Protein AF-0000000083339386 (afdb_homodimer)

Radius of gyration: 27.87 Å; Cα contacts (8 Å, |Δi|>4): 1796; chains: 2; bounding box: 65×74×66 Å

Secondary structure (DSSP, 8-state):
-----PPPSB-TT----HHHHHHHHHHHHHT-HHHHHHHHHHHHHTT--HHHHHHHHHHHHHHHHHHHHHHHTTSS-S---EEE-HHHHHHHHHHHHHH-HHHHHHHHHHHHHHHHHHH---TT--HHHHHHHHH-SHHHHHHHHHHHHHHHTTTTGGGGG--TTSS-HHHHHHHHHHHHHHHHHHHHH--SHHHHHTHHHHHHHHHHHHHHHHS---PPP-TTS-SS-PPPTTTT-----HHHHHHHHHHHHHHHHHHHHHHHHHHHHTT----HHHHHHHHHHHHHHHHHHHHHTPPPEEE-HHHHHHHHHH-B--HHHHHHHHHHHHHHHT-HHHHHHHHHS-HHHHHHHHHHHHHHHHHHHHHHHTTS---HHHHHHHHHHHHHHHHGGG--HHHHTTS-HHHHHHHT-HHHHHHHHHHHHIIIIIIIIHHHHS-S-TTSTT-/-----PPPSB-TT----HHHHHHHHHHHHHT-HHHHHHHHHHHHHTT--HHHHHHHHHHHHHHHHHHHHHHHTTSS-S---EEE-HHHHHHHHHHHHHHHHHHHHHHHHHHHHHHHHHH---TT--HHHHHHHHH-SHHHHHHHHHHHHHHHTTTTGGGGG--TTSS-HHHHHHHHHHHHHHHHHHHHH--SHHHHHTHHHHHHHHHHHHHHHHS---PPP-TTS-SS-PPPTTTT-----HHHHHHHHHHHHHHHHHHHHHHHHHHHHTT----HHHHHHHHHHHHHHHHHHHHHTPPPEEE-HHHHHHHHHH-B--HHHHHHHHHHHHHHHT-HHHHHHHHHS-HHHHHHHHHHHHHHHHHHHHHHHTTS---HHHHHHHHHHHHHHHHGGG--HHHHTTS-HHHHHHHT-HHHHHHHHHHHHIIIIIIIIHHHHS-S-TTSTT-

Nearest PDB structures (foldseek):
  5i6c-assembly1_B  TM=8.697E-01  e=1.900E-17  Aspergillus nidulans FGSC A4
  5i6c-assembly1_A  TM=8.727E-01  e=5.770E-17  Aspergillus nidulans FGSC A4
  8omz-assembly1_C  TM=8.399E-01  e=3.161E-17  Escherichia coli O157:H7
  5xls-assembly1_A-2  TM=7.718E-01  e=8.173E-15  Escherichia coli O157:H7
  3qe7-assembly1_A  TM=6.760E-01  e=4.804E-13  Escherichia coli K-12

pLDDT: mean 89.02, std 12.81, range [21.48, 98.56]

InterPro domains:
  IPR006043 Nucleobase cation symporter 2 family [PF00860] (21-396)

Solvent-accessible surface area (backbone atoms only — not comparable to full-atom values): 41710 Å² total; per-residue (Å²): 104,85,82,64,80,57,75,58,81,33,46,48,86,43,82,70,55,69,68,60,30,51,53,51,11,50,50,48,53,49,40,42,59,44,61,74,39,47,37,41,48,51,18,61,76,67,67,48,52,44,67,58,18,9,43,24,32,15,10,33,29,30,20,22,8,50,26,7,31,44,28,16,47,83,50,42,57,39,57,42,48,38,30,43,41,68,56,40,46,52,51,44,62,41,36,26,81,77,62,31,59,12,21,39,29,31,9,37,22,50,27,20,48,52,51,20,61,40,15,45,59,50,90,87,61,41,53,48,59,58,56,31,60,60,40,48,44,44,65,38,46,13,51,41,30,32,46,42,20,58,60,44,13,66,58,16,49,38,26,19,45,35,45,84,56,48,59,41,54,64,49,15,36,51,16,10,49,48,10,41,52,42,22,47,46,23,46,64,64,38,84,47,66,67,43,38,50,25,11,59,59,54,8,41,53,53,7,47,52,50,35,39,76,72,31,89,55,68,80,72,85,58,86,86,51,55,66,66,45,75,62,52,66,43,73,62,42,78,34,77,39,71,64,52,20,52,52,37,38,52,37,48,49,53,28,47,24,47,27,49,53,52,49,52,52,54,27,53,54,60,71,43,85,80,49,70,58,41,49,24,34,30,49,23,41,46,21,48,26,24,20,55,9,12,36,23,47,16,52,44,54,25,46,42,65,60,48,53,49,49,26,65,72,68,13,53,34,24,11,61,26,28,24,48,26,9,52,51,30,32,53,52,13,25,20,46,55,58,13,37,50,57,34,55,51,49,49,11,25,51,18,24,46,41,26,43,51,34,10,42,43,18,47,50,10,44,59,47,38,35,66,56,79,84,46,62,57,52,43,61,25,47,11,46,24,48,26,54,10,52,7,26,67,42,53,48,65,77,62,47,69,74,40,57,74,74,48,36,43,46,61,41,27,32,58,55,46,20,51,53,37,25,39,51,37,38,46,51,44,64,53,51,48,44,56,67,63,57,73,87,61,79,70,53,75,87,94,105,84,82,63,81,57,76,58,80,32,45,47,87,42,82,71,55,70,67,60,30,51,53,50,11,50,50,48,53,48,39,44,59,44,61,74,38,47,36,40,50,51,18,62,76,67,67,48,52,44,66,57,17,9,43,24,31,16,10,31,29,32,21,22,8,50,25,7,30,45,26,16,48,84,49,42,56,41,58,43,46,39,31,43,40,69,58,39,47,52,52,44,62,40,37,27,81,78,61,32,59,12,22,40,28,32,9,36,22,51,26,20,48,52,50,22,61,40,17,45,60,51,90,85,62,40,54,48,57,58,55,30,61,58,38,47,44,44,65,36,46,13,50,42,30,32,45,41,19,59,59,45,16,67,58,16,48,37,27,19,46,36,45,86,57,46,59,41,52,65,48,15,36,49,16,10,50,50,11,42,52,41,22,47,44,23,47,64,64,39,85,48,66,67,44,37,52,25,12,58,58,53,9,42,53,54,7,49,53,51,34,40,75,71,30,88,54,72,81,72,84,60,86,88,51,54,68,67,45,76,59,52,68,44,73,62,42,77,35,78,40,71,63,52,21,53,52,36,38,52,37,49,49,54,28,48,23,47,26,50,53,50,50,52,52,54,27,53,55,60,71,43,85,80,48,69,58,40,49,23,35,32,51,23,40,46,20,48,25,27,22,56,8,12,36,24,47,15,52,44,53,25,47,42,64,59,49,51,47,48,27,65,72,68,12,53,36,23,11,62,26,28,25,47,27,10,51,50,30,32,54,51,13,25,20,46,53,60,13,36,49,58,34,55,51,49,49,10,24,51,18,25,45,42,26,43,52,33,10,42,44,18,47,51,11,42,58,47,38,34,67,54,79,82,46,60,60,53,44,60,25,47,12,44,22,48,25,54,11,52,6,28,66,42,52,49,65,76,60,47,68,72,41,56,74,74,47,36,41,48,61,40,27,33,57,55,46,21,52,53,37,25,40,52,38,37,46,51,43,64,52,49,47,44,57,68,64,55,72,86,61,80,68,55,75,88,96

Structure (mmCIF, N/CA/C/O backbone):
data_AF-0000000083339386-model_v1
#
loop_
_entity.id
_entity.type
_entity.pdbx_description
1 polymer 'Purine permease'
#
loop_
_atom_site.group_PDB
_atom_site.id
_atom_site.type_symbol
_atom_site.label_atom_id
_atom_site.label_alt_id
_atom_site.label_comp_id
_atom_site.label_asym_id
_atom_site.label_entity_id
_atom_site.label_seq_id
_atom_site.pdbx_PDB_ins_code
_atom_site.Cartn_x
_atom_site.Cartn_y
_atom_site.Cartn_z
_atom_site.occupancy
_atom_site.B_iso_or_equiv
_atom_site.auth_seq_id
_atom_site.auth_comp_id
_atom_site.auth_asym_id
_atom_site.auth_atom_id
_atom_site.pdbx_PDB_model_num
ATOM 1 N N . MET A 1 1 ? -20.219 4.605 3.895 1 30.48 1 MET A N 1
ATOM 2 C CA . MET A 1 1 ? -20.094 4.223 5.297 1 30.48 1 MET A CA 1
ATOM 3 C C . MET A 1 1 ? -21.406 3.701 5.844 1 30.48 1 MET A C 1
ATOM 5 O O . MET A 1 1 ? -22.484 4.18 5.457 1 30.48 1 MET A O 1
ATOM 9 N N . PRO A 1 2 ? -21.672 2.635 6.336 1 34.78 2 PRO A N 1
ATOM 10 C CA . PRO A 1 2 ? -23.094 2.668 6.688 1 34.78 2 PRO A CA 1
ATOM 11 C C . PRO A 1 2 ? -23.531 4.008 7.277 1 34.78 2 PRO A C 1
ATOM 13 O O . PRO A 1 2 ? -22.734 4.672 7.953 1 34.78 2 PRO A O 1
ATOM 16 N N . ASN A 1 3 ? -24.219 4.734 6.531 1 40.53 3 ASN A N 1
ATOM 17 C CA . ASN A 1 3 ? -24.844 5.926 7.098 1 40.53 3 ASN A CA 1
ATOM 18 C C . ASN A 1 3 ? -25.219 5.715 8.562 1 40.53 3 ASN A C 1
ATOM 20 O O . ASN A 1 3 ? -26.359 5.328 8.859 1 40.53 3 ASN A O 1
ATOM 24 N N . THR A 1 4 ? -24.297 5.059 9.227 1 48.81 4 THR A N 1
ATOM 25 C CA . THR A 1 4 ? -24.781 4.945 10.602 1 48.81 4 THR A CA 1
ATOM 26 C C . THR A 1 4 ? -25.141 6.316 11.172 1 48.81 4 THR A C 1
ATOM 28 O O . THR A 1 4 ? -24.328 7.242 11.125 1 48.81 4 THR A O 1
ATOM 31 N N . TYR A 1 5 ? -26.281 6.594 11.266 1 58.19 5 TYR A N 1
ATOM 32 C CA . TYR A 1 5 ? -26.906 7.727 11.938 1 58.19 5 TYR A CA 1
ATOM 33 C C . TYR A 1 5 ? -26.219 8 13.273 1 58.19 5 TYR A C 1
ATOM 35 O O . TYR A 1 5 ? -26.094 7.105 14.117 1 58.19 5 TYR A O 1
ATOM 43 N N . VAL A 1 6 ? -25.219 9.016 13.242 1 69.69 6 VAL A N 1
ATOM 44 C CA . VAL A 1 6 ? -24.641 9.461 14.508 1 69.69 6 VAL A CA 1
ATOM 45 C C . VAL A 1 6 ? -25.594 10.398 15.219 1 69.69 6 VAL A C 1
ATOM 47 O O . VAL A 1 6 ? -26.141 11.336 14.609 1 69.69 6 VAL A O 1
ATOM 50 N N . VAL A 1 7 ? -26 10.016 16.344 1 76.88 7 VAL A N 1
ATOM 51 C CA . VAL A 1 7 ? -26.828 10.891 17.156 1 76.88 7 VAL A CA 1
ATOM 52 C C . VAL A 1 7 ? -25.938 11.867 17.938 1 76.88 7 VAL A C 1
ATOM 54 O O . VAL A 1 7 ? -25.109 11.445 18.75 1 76.88 7 VAL A O 1
ATOM 57 N N . LEU A 1 8 ? -26.094 13.18 17.672 1 90.56 8 LEU A N 1
ATOM 58 C CA . LEU A 1 8 ? -25.312 14.219 18.328 1 90.56 8 LEU A CA 1
ATOM 59 C C . LEU A 1 8 ? -25.953 14.641 19.641 1 90.56 8 LEU A C 1
ATOM 61 O O . LEU A 1 8 ? -27.156 14.906 19.688 1 90.56 8 LEU A O 1
ATOM 65 N N . SER A 1 9 ? -25.234 14.609 20.672 1 93 9 SER A N 1
ATOM 66 C CA . SER A 1 9 ? -25.688 15.117 21.969 1 93 9 SER A CA 1
ATOM 67 C C . SER A 1 9 ? -25.625 16.641 22.016 1 93 9 SER A C 1
ATOM 69 O O . SER A 1 9 ? -26.422 17.281 22.719 1 93 9 SER A O 1
ATOM 71 N N . VAL A 1 10 ? -24.688 17.203 21.359 1 95.62 10 VAL A N 1
ATOM 72 C CA . VAL A 1 10 ? -24.516 18.641 21.203 1 95.62 10 VAL A CA 1
ATOM 73 C C . VAL A 1 10 ? -24.469 19.016 19.734 1 95.62 10 VAL A C 1
ATOM 75 O O . VAL A 1 10 ? -23.609 18.531 18.984 1 95.62 10 VAL A O 1
ATOM 78 N N . GLY A 1 11 ? -25.328 19.812 19.344 1 95.56 11 GLY A N 1
ATOM 79 C CA . GLY A 1 11 ? -25.422 20.188 17.938 1 95.56 11 GLY A CA 1
ATOM 80 C C . GLY A 1 11 ? -24.359 21.172 17.5 1 95.56 11 GLY A C 1
ATOM 81 O O . GLY A 1 11 ? -23.641 21.719 18.344 1 95.56 11 GLY A O 1
ATOM 82 N N . ILE A 1 12 ? -24.297 21.547 16.219 1 96.69 12 ILE A N 1
ATOM 83 C CA . ILE A 1 12 ? -23.234 22.328 15.594 1 96.69 12 ILE A CA 1
ATOM 84 C C . ILE A 1 12 ? -23.297 23.766 16.109 1 96.69 12 ILE A C 1
ATOM 86 O O . ILE A 1 12 ? -22.266 24.391 16.359 1 96.69 12 ILE A O 1
ATOM 90 N N . GLU A 1 13 ? -24.5 24.234 16.359 1 96.12 13 GLU A N 1
ATOM 91 C CA . GLU A 1 13 ? -24.656 25.641 16.766 1 96.12 13 GLU A CA 1
ATOM 92 C C . GLU A 1 13 ? -24.797 25.766 18.281 1 96.12 13 GLU A C 1
ATOM 94 O O . GLU A 1 13 ? -24.844 26.875 18.812 1 96.12 13 GLU A O 1
ATOM 99 N N . ASP A 1 14 ? -24.719 24.641 18.922 1 96.12 14 ASP A N 1
ATOM 100 C CA . ASP A 1 14 ? -24.906 24.641 20.375 1 96.12 14 ASP A CA 1
ATOM 101 C C . ASP A 1 14 ? -23.609 25 21.094 1 96.12 14 ASP A C 1
ATOM 103 O O . ASP A 1 14 ? -22.516 24.688 20.609 1 96.12 14 ASP A O 1
ATOM 107 N N . LYS A 1 15 ? -23.828 25.656 22.203 1 96 15 LYS A N 1
ATOM 108 C CA . LYS A 1 15 ? -22.688 25.984 23.062 1 96 15 LYS A CA 1
ATOM 109 C C . LYS A 1 15 ? -22.641 25.078 24.281 1 96 15 LYS A C 1
ATOM 111 O O . LYS A 1 15 ? -23.672 24.672 24.797 1 96 15 LYS A O 1
ATOM 116 N N . VAL A 1 16 ? -21.484 24.812 24.625 1 95.06 16 VAL A N 1
ATOM 117 C CA . VAL A 1 16 ? -21.266 24.047 25.859 1 95.06 16 VAL A CA 1
ATOM 118 C C . VAL A 1 16 ? -20.547 24.906 26.891 1 95.06 16 VAL A C 1
ATOM 120 O O . VAL A 1 16 ? -20.156 26.031 26.594 1 95.06 16 VAL A O 1
ATOM 123 N N . SER A 1 17 ? -20.422 24.406 28.109 1 96.56 17 SER A N 1
ATOM 124 C CA . SER A 1 17 ? -19.75 25.141 29.172 1 96.56 17 SER A CA 1
ATOM 125 C C . SER A 1 17 ? -18.297 25.422 28.828 1 96.56 17 SER A C 1
ATOM 127 O O . SER A 1 17 ? -17.688 24.688 28.047 1 96.56 17 SER A O 1
ATOM 129 N N . PRO A 1 18 ? -17.766 26.484 29.344 1 96.81 18 PRO A N 1
ATOM 130 C CA . PRO A 1 18 ? -16.375 26.859 29.016 1 96.81 18 PRO A CA 1
ATOM 131 C C . PRO A 1 18 ? -15.383 25.75 29.375 1 96.81 18 PRO A C 1
ATOM 133 O O . PRO A 1 18 ? -14.43 25.516 28.625 1 96.81 18 PRO A O 1
ATOM 136 N N . THR A 1 19 ? -15.625 25.094 30.438 1 96 19 THR A N 1
ATOM 137 C CA . THR A 1 19 ? -14.711 24.031 30.844 1 96 19 THR A CA 1
ATOM 138 C C . THR A 1 19 ? -14.766 22.859 29.859 1 96 19 THR A C 1
ATOM 140 O O . THR A 1 19 ? -13.734 22.297 29.484 1 96 19 THR A O 1
ATOM 143 N N . ARG A 1 20 ? -16.016 22.484 29.531 1 93.5 20 ARG A N 1
ATOM 144 C CA . ARG A 1 20 ? -16.188 21.406 28.562 1 93.5 20 ARG A CA 1
ATOM 145 C C . ARG A 1 20 ? -15.641 21.797 27.203 1 93.5 20 ARG A C 1
ATOM 147 O O . ARG A 1 20 ? -15.07 20.969 26.5 1 93.5 20 ARG A O 1
ATOM 154 N N . THR A 1 21 ? -15.805 23.062 26.859 1 97.12 21 THR A N 1
ATOM 155 C CA . THR A 1 21 ? -15.289 23.578 25.594 1 97.12 21 THR A CA 1
ATOM 156 C C . THR A 1 21 ? -13.773 23.453 25.547 1 97.12 21 THR A C 1
ATOM 158 O O . THR A 1 21 ? -13.211 22.984 24.547 1 97.12 21 THR A O 1
ATOM 161 N N . LEU A 1 22 ? -13.133 23.844 26.578 1 96.44 22 LEU A N 1
ATOM 162 C CA . LEU A 1 22 ? -11.672 23.797 26.641 1 96.44 22 LEU A CA 1
ATOM 163 C C . LEU A 1 22 ? -11.172 22.359 26.609 1 96.44 22 LEU A C 1
ATOM 165 O O . LEU A 1 22 ? -10.18 22.062 25.938 1 96.44 22 LEU A O 1
ATOM 169 N N . MET A 1 23 ? -11.82 21.547 27.297 1 93.12 23 MET A N 1
ATOM 170 C CA . MET A 1 23 ? -11.414 20.141 27.344 1 93.12 23 MET A CA 1
ATOM 171 C C . MET A 1 23 ? -11.531 19.484 25.984 1 93.12 23 MET A C 1
ATOM 173 O O . MET A 1 23 ? -10.609 18.797 25.531 1 93.12 23 MET A O 1
ATOM 177 N N . PHE A 1 24 ? -12.602 19.734 25.328 1 94.25 24 PHE A N 1
ATOM 178 C CA . PHE A 1 24 ? -12.805 19.141 24.016 1 94.25 24 PHE A CA 1
ATOM 179 C C . PHE A 1 24 ? -11.875 19.781 22.984 1 94.25 24 PHE A C 1
ATOM 181 O O . PHE A 1 24 ? -11.391 19.109 22.078 1 94.25 24 PHE A O 1
ATOM 188 N N . ALA A 1 25 ? -11.703 21.047 23.141 1 96.5 25 ALA A N 1
ATOM 189 C CA . ALA A 1 25 ? -10.773 21.734 22.25 1 96.5 25 ALA A CA 1
ATOM 190 C C . ALA A 1 25 ? -9.375 21.141 22.359 1 96.5 25 ALA A C 1
ATOM 192 O O . ALA A 1 25 ? -8.695 20.938 21.344 1 96.5 25 ALA A O 1
ATOM 193 N N . LEU A 1 26 ? -8.945 20.875 23.562 1 93.44 26 LEU A N 1
ATOM 194 C CA . LEU A 1 26 ? -7.637 20.266 23.797 1 93.44 26 LEU A CA 1
ATOM 195 C C . LEU A 1 26 ? -7.566 18.875 23.188 1 93.44 26 LEU A C 1
ATOM 197 O O . LEU A 1 26 ? -6.531 18.469 22.641 1 93.44 26 LEU A O 1
ATOM 201 N N . GLN A 1 27 ? -8.625 18.234 23.266 1 90.75 27 GLN A N 1
ATOM 202 C CA . GLN A 1 27 ? -8.688 16.891 22.672 1 90.75 27 GLN A CA 1
ATOM 203 C C . GLN A 1 27 ? -8.508 16.969 21.156 1 90.75 27 GLN A C 1
ATOM 205 O O . GLN A 1 27 ? -7.812 16.141 20.578 1 90.75 27 GLN A O 1
ATOM 210 N N . HIS A 1 28 ? -9.172 17.922 20.578 1 94.06 28 HIS A N 1
ATOM 211 C CA . HIS A 1 28 ? -9.047 18.109 19.141 1 94.06 28 HIS A CA 1
ATOM 212 C C . HIS A 1 28 ? -7.617 18.453 18.75 1 94.06 28 HIS A C 1
ATOM 214 O O . HIS A 1 28 ? -7.121 18 17.719 1 94.06 28 HIS A O 1
ATOM 220 N N . LEU A 1 29 ? -6.977 19.234 19.578 1 93.31 29 LEU A N 1
ATOM 221 C CA . LEU A 1 29 ? -5.598 19.625 19.297 1 93.31 29 LEU A CA 1
ATOM 222 C C . LEU A 1 29 ? -4.656 18.422 19.438 1 93.31 29 LEU A C 1
ATOM 224 O O . LEU A 1 29 ? -3.734 18.266 18.625 1 93.31 29 LEU A O 1
ATOM 228 N N . LEU A 1 30 ? -4.895 17.625 20.391 1 87.5 30 LEU A N 1
ATOM 229 C CA . LEU A 1 30 ? -4.066 16.438 20.625 1 87.5 30 LEU A CA 1
ATOM 230 C C . LEU A 1 30 ? -4.195 15.453 19.469 1 87.5 30 LEU A C 1
ATOM 232 O O . LEU A 1 30 ? -3.248 14.734 19.141 1 87.5 30 LEU A O 1
ATOM 236 N N . ALA A 1 31 ? -5.309 15.539 18.828 1 87.12 31 ALA A N 1
ATOM 237 C CA . ALA A 1 31 ? -5.605 14.57 17.766 1 87.12 31 ALA A CA 1
ATOM 238 C C . ALA A 1 31 ? -5.004 15.008 16.438 1 87.12 31 ALA A C 1
ATOM 240 O O . ALA A 1 31 ? -5.027 14.25 15.461 1 87.12 31 ALA A O 1
ATOM 241 N N . LEU A 1 32 ? -4.418 16.25 16.453 1 91.44 32 LEU A N 1
ATOM 242 C CA . LEU A 1 32 ? -3.748 16.734 15.25 1 91.44 32 LEU A CA 1
ATOM 243 C C . LEU A 1 32 ? -2.373 16.094 15.102 1 91.44 32 LEU A C 1
ATOM 245 O O . LEU A 1 32 ? -1.354 16.781 15.148 1 91.44 32 LEU A O 1
ATOM 249 N N . THR A 1 33 ? -2.338 14.875 14.844 1 86 33 THR A N 1
ATOM 250 C CA . THR A 1 33 ? -1.129 14.062 14.898 1 86 33 THR A CA 1
ATOM 251 C C . THR A 1 33 ? -0.079 14.586 13.922 1 86 33 THR A C 1
ATOM 253 O O . THR A 1 33 ? 1.107 14.641 14.25 1 86 33 THR A O 1
ATOM 256 N N . GLY A 1 34 ? -0.466 15.062 12.789 1 90.81 34 GLY A N 1
ATOM 257 C CA . GLY A 1 34 ? 0.466 15.484 11.758 1 90.81 34 GLY A CA 1
ATOM 258 C C . GLY A 1 34 ? 1.264 16.719 12.141 1 90.81 34 GLY A C 1
ATOM 259 O O . GLY A 1 34 ? 2.424 16.859 11.742 1 90.81 34 GLY A O 1
ATOM 260 N N . ILE A 1 35 ? 0.704 17.578 12.922 1 92.81 35 ILE A N 1
ATOM 261 C CA . ILE A 1 35 ? 1.332 18.859 13.211 1 92.81 35 ILE A CA 1
ATOM 262 C C . ILE A 1 35 ? 2.537 18.656 14.125 1 92.81 35 ILE A C 1
ATOM 264 O O . ILE A 1 35 ? 3.5 19.422 14.078 1 92.81 35 ILE A O 1
ATOM 268 N N . TRP A 1 36 ? 2.549 17.578 14.852 1 88.94 36 TRP A N 1
ATOM 269 C CA . TRP A 1 36 ? 3.611 17.297 15.812 1 88.94 36 TRP A CA 1
ATOM 270 C C . TRP A 1 36 ? 4.805 16.641 15.125 1 88.94 36 TRP A C 1
ATOM 272 O O . TRP A 1 36 ? 5.922 16.672 15.648 1 88.94 36 TRP A O 1
ATOM 282 N N . VAL A 1 37 ? 4.559 16.125 13.961 1 91.38 37 VAL A N 1
ATOM 283 C CA . VAL A 1 37 ? 5.582 15.234 13.422 1 91.38 37 VAL A CA 1
ATOM 284 C C . VAL A 1 37 ? 6.035 15.734 12.055 1 91.38 37 VAL A C 1
ATOM 286 O O . VAL A 1 37 ? 7.23 15.734 11.75 1 91.38 37 VAL A O 1
ATOM 289 N N . PHE A 1 38 ? 5.172 16.234 11.188 1 95.06 38 PHE A N 1
ATOM 290 C CA . PHE A 1 38 ? 5.484 16.516 9.789 1 95.06 38 PHE A CA 1
ATOM 291 C C . PHE A 1 38 ? 6.562 17.578 9.68 1 95.06 38 PHE A C 1
ATOM 293 O O . PHE A 1 38 ? 7.555 17.406 8.969 1 95.06 38 PHE A O 1
ATOM 300 N N . PRO A 1 39 ? 6.453 18.688 10.43 1 95.56 39 PRO A N 1
ATOM 301 C CA . PRO A 1 39 ? 7.496 19.703 10.305 1 95.56 39 PRO A CA 1
ATOM 302 C C . PRO A 1 39 ? 8.867 19.203 10.773 1 95.56 39 PRO A C 1
ATOM 304 O O . PRO A 1 39 ? 9.891 19.562 10.18 1 95.56 39 PRO A O 1
ATOM 307 N N . VAL A 1 40 ? 8.859 18.438 11.781 1 93.44 40 VAL A N 1
ATOM 308 C CA . VAL A 1 40 ? 10.117 17.953 12.344 1 93.44 40 VAL A CA 1
ATOM 309 C C . VAL A 1 40 ? 10.773 16.953 11.391 1 93.44 40 VAL A C 1
ATOM 311 O O . VAL A 1 40 ? 12 16.938 11.25 1 93.44 40 VAL A O 1
ATOM 314 N N . ILE A 1 41 ? 9.961 16.188 10.758 1 91.62 41 ILE A N 1
ATOM 315 C CA . ILE A 1 41 ? 10.469 15.25 9.766 1 91.62 41 ILE A CA 1
ATOM 316 C C . ILE A 1 41 ? 11.086 16.016 8.602 1 91.62 41 ILE A C 1
ATOM 318 O O . ILE A 1 41 ? 12.141 15.625 8.086 1 91.62 41 ILE A O 1
ATOM 322 N N . ILE A 1 42 ? 10.43 17.031 8.203 1 94.5 42 ILE A N 1
ATOM 323 C CA . ILE A 1 42 ? 10.969 17.875 7.137 1 94.5 42 ILE A CA 1
ATOM 324 C C . ILE A 1 42 ? 12.336 18.406 7.551 1 94.5 42 ILE A C 1
ATOM 326 O O . ILE A 1 42 ? 13.297 18.344 6.777 1 94.5 42 ILE A O 1
ATOM 330 N N . GLY A 1 43 ? 12.43 18.891 8.781 1 94.25 43 GLY A N 1
ATOM 331 C CA . GLY A 1 43 ? 13.695 19.406 9.281 1 94.25 43 GLY A CA 1
ATOM 332 C C . GLY A 1 43 ? 14.797 18.359 9.297 1 94.25 43 GLY A C 1
ATOM 333 O O . GLY A 1 43 ? 15.914 18.625 8.844 1 94.25 43 GLY A O 1
ATOM 334 N N . ALA A 1 44 ? 14.461 17.25 9.773 1 88.94 44 ALA A N 1
ATOM 335 C CA . ALA A 1 44 ? 15.438 16.156 9.867 1 88.94 44 ALA A CA 1
ATOM 336 C C . ALA A 1 44 ? 15.875 15.703 8.477 1 88.94 44 ALA A C 1
ATOM 338 O O . ALA A 1 44 ? 17.062 15.492 8.242 1 88.94 44 ALA A O 1
ATOM 339 N N . SER A 1 45 ? 14.938 15.555 7.605 1 88.81 45 SER A N 1
ATOM 340 C CA . SER A 1 45 ? 15.211 15.039 6.27 1 88.81 45 SER A CA 1
ATOM 341 C C . SER A 1 45 ? 16.031 16.031 5.449 1 88.81 45 SER A C 1
ATOM 343 O O . SER A 1 45 ? 16.812 15.625 4.59 1 88.81 45 SER A O 1
ATOM 345 N N . LEU A 1 46 ? 15.859 17.297 5.711 1 92.94 46 LEU A N 1
ATOM 346 C CA . LEU A 1 46 ? 16.562 18.328 4.953 1 92.94 46 LEU A CA 1
ATOM 347 C C . LEU A 1 46 ? 17.781 18.844 5.723 1 92.94 46 LEU A C 1
ATOM 349 O O . LEU A 1 46 ? 18.422 19.797 5.301 1 92.94 46 LEU A O 1
ATOM 353 N N . ASN A 1 47 ? 18.047 18.234 6.871 1 91.56 47 ASN A N 1
ATOM 354 C CA . ASN A 1 47 ? 19.172 18.609 7.727 1 91.56 47 ASN A CA 1
ATOM 355 C C . ASN A 1 47 ? 19.109 20.078 8.109 1 91.56 47 ASN A C 1
ATOM 357 O O . ASN A 1 47 ? 20.109 20.797 8.008 1 91.56 47 ASN A O 1
ATOM 361 N N . LEU A 1 48 ? 17.984 20.516 8.492 1 94.69 48 LEU A N 1
ATOM 362 C CA . LEU A 1 48 ? 17.797 21.891 8.938 1 94.69 48 LEU A CA 1
ATOM 363 C C . LEU A 1 48 ? 18.234 22.047 10.383 1 94.69 48 LEU A C 1
ATOM 365 O O . LEU A 1 48 ? 18.281 21.078 11.141 1 94.69 48 LEU A O 1
ATOM 369 N N . THR A 1 49 ? 18.547 23.281 10.727 1 93.56 49 THR A N 1
ATOM 370 C CA . THR A 1 49 ? 18.828 23.578 12.125 1 93.56 49 THR A CA 1
ATOM 371 C C . THR A 1 49 ? 17.547 23.516 12.953 1 93.56 49 THR A C 1
ATOM 373 O O . THR A 1 49 ? 16.438 23.578 12.406 1 93.56 49 THR A O 1
ATOM 376 N N . HIS A 1 50 ? 17.703 23.391 14.242 1 93.5 50 HIS A N 1
ATOM 377 C CA . HIS A 1 50 ? 16.547 23.375 15.133 1 93.5 50 HIS A CA 1
ATOM 378 C C . HIS A 1 50 ? 15.734 24.656 15.023 1 93.5 50 HIS A C 1
ATOM 380 O O . HIS A 1 50 ? 14.508 24.625 15.133 1 93.5 50 HIS A O 1
ATOM 386 N N . GLN A 1 51 ? 16.453 25.719 14.781 1 92.69 51 GLN A N 1
ATOM 387 C CA . GLN A 1 51 ? 15.773 27.016 14.656 1 92.69 51 GLN A CA 1
ATOM 388 C C . GLN A 1 51 ? 14.906 27.047 13.398 1 92.69 51 GLN A C 1
ATOM 390 O O . GLN A 1 51 ? 13.758 27.516 13.445 1 92.69 51 GLN A O 1
ATOM 395 N N . GLN A 1 52 ? 15.445 26.578 12.359 1 94.56 52 GLN A N 1
ATOM 396 C CA . GLN A 1 52 ? 14.703 26.531 11.102 1 94.56 52 GLN A CA 1
ATOM 397 C C . GLN A 1 52 ? 13.5 25.594 11.203 1 94.56 52 GLN A C 1
ATOM 399 O O . GLN A 1 52 ? 12.398 25.938 10.766 1 94.56 52 GLN A O 1
ATOM 404 N N . THR A 1 53 ? 13.75 24.438 11.766 1 95.69 53 THR A N 1
ATOM 405 C CA . THR A 1 53 ? 12.672 23.484 11.961 1 95.69 53 THR A CA 1
ATOM 406 C C . THR A 1 53 ? 11.594 24.047 12.883 1 95.69 53 THR A C 1
ATOM 408 O O . THR A 1 53 ? 10.398 23.875 12.633 1 95.69 53 THR A O 1
ATOM 411 N N . GLY A 1 54 ? 12.062 24.703 13.922 1 95.38 54 GLY A N 1
ATOM 412 C CA . GLY A 1 54 ? 11.125 25.344 14.828 1 95.38 54 GLY A CA 1
ATOM 413 C C . GLY A 1 54 ? 10.242 26.375 14.156 1 95.38 54 GLY A C 1
ATOM 414 O O . GLY A 1 54 ? 9.062 26.516 14.492 1 95.38 54 GLY A O 1
ATOM 415 N N . THR A 1 55 ? 10.836 27.078 13.203 1 95.31 55 THR A N 1
ATOM 416 C CA . THR A 1 55 ? 10.086 28.062 12.438 1 95.31 55 THR A CA 1
ATOM 417 C C . THR A 1 55 ? 8.977 27.375 11.633 1 95.31 55 THR A C 1
ATOM 419 O O . THR A 1 55 ? 7.863 27.906 11.539 1 95.31 55 THR A O 1
ATOM 422 N N . ILE A 1 56 ? 9.25 26.25 11.086 1 97.56 56 ILE A N 1
ATOM 423 C CA . ILE A 1 56 ? 8.25 25.5 10.32 1 97.56 56 ILE A CA 1
ATOM 424 C C . ILE A 1 56 ? 7.145 25.016 11.25 1 97.56 56 ILE A C 1
ATOM 426 O O . ILE A 1 56 ? 5.961 25.094 10.914 1 97.56 56 ILE A O 1
ATOM 430 N N . VAL A 1 57 ? 7.512 24.547 12.43 1 97 57 VAL A N 1
ATOM 431 C CA . VAL A 1 57 ? 6.543 24.078 13.414 1 97 57 VAL A CA 1
ATOM 432 C C . VAL A 1 57 ? 5.617 25.234 13.812 1 97 57 VAL A C 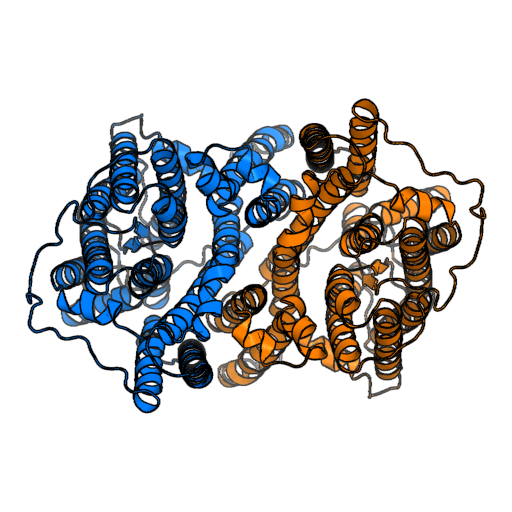1
ATOM 434 O O . VAL A 1 57 ? 4.395 25.078 13.812 1 97 57 VAL A O 1
ATOM 437 N N . GLN A 1 58 ? 6.242 26.297 14.125 1 97.25 58 GLN A N 1
ATOM 438 C CA . GLN A 1 58 ? 5.484 27.484 14.508 1 97.25 58 GLN A CA 1
ATOM 439 C C . GLN A 1 58 ? 4.504 27.891 13.414 1 97.25 58 GLN A C 1
ATOM 441 O O . GLN A 1 58 ? 3.336 28.172 13.688 1 97.25 58 GLN A O 1
ATOM 446 N N . ALA A 1 59 ? 4.965 27.891 12.258 1 97.88 59 ALA A N 1
ATOM 447 C CA . ALA A 1 59 ? 4.148 28.281 11.109 1 97.88 59 ALA A CA 1
ATOM 448 C C . ALA A 1 59 ? 2.99 27.312 10.906 1 97.88 59 ALA A C 1
ATOM 450 O O . ALA A 1 59 ? 1.89 27.719 10.523 1 97.88 59 ALA A O 1
ATOM 451 N N . CYS A 1 60 ? 3.232 26.016 11.102 1 98.06 60 CYS A N 1
ATOM 452 C CA . CYS A 1 60 ? 2.18 25.016 10.945 1 98.06 60 CYS A CA 1
ATOM 453 C C . CYS A 1 60 ? 1.065 25.234 11.969 1 98.06 60 CYS A C 1
ATOM 455 O O . CYS A 1 60 ? -0.116 25.156 11.625 1 98.06 60 CYS A O 1
ATOM 457 N N . PHE A 1 61 ? 1.433 25.5 13.195 1 98.06 61 PHE A N 1
ATOM 458 C CA . PHE A 1 61 ? 0.424 25.797 14.211 1 98.06 61 PHE A CA 1
ATOM 459 C C . PHE A 1 61 ? -0.337 27.062 13.875 1 98.06 61 PHE A C 1
ATOM 461 O O . PHE A 1 61 ? -1.557 27.125 14.039 1 98.06 61 PHE A O 1
ATOM 468 N N . PHE A 1 62 ? 0.398 28.016 13.469 1 98.12 62 PHE A N 1
ATOM 469 C CA . PHE A 1 62 ? -0.189 29.281 13.07 1 98.12 62 PHE A CA 1
ATOM 470 C C . PHE A 1 62 ? -1.205 29.094 11.953 1 98.12 62 PHE A C 1
ATOM 472 O O . PHE A 1 62 ? -2.326 29.594 12.031 1 98.12 62 PHE A O 1
ATOM 479 N N . THR A 1 63 ? -0.824 28.359 10.93 1 98.12 63 THR A N 1
ATOM 480 C CA . THR A 1 63 ? -1.69 28.078 9.797 1 98.12 63 THR A CA 1
ATOM 481 C C . THR A 1 63 ? -2.924 27.281 10.234 1 98.12 63 THR A C 1
ATOM 483 O O . THR A 1 63 ? -4.047 27.609 9.836 1 98.12 63 THR A O 1
ATOM 486 N N . THR A 1 64 ? -2.719 26.25 11.016 1 98.12 64 THR A N 1
ATOM 487 C CA . THR A 1 64 ? -3.803 25.438 11.547 1 98.12 64 THR A CA 1
ATOM 488 C C . THR A 1 64 ? -4.812 26.297 12.305 1 98.12 64 THR A C 1
ATOM 490 O O . THR A 1 64 ? -6.023 26.141 12.125 1 98.12 64 THR A O 1
ATOM 493 N N . GLY A 1 65 ? -4.309 27.156 13.141 1 98.25 65 GLY A N 1
ATOM 494 C CA . GLY A 1 65 ? -5.176 28.031 13.898 1 98.25 65 GLY A CA 1
ATOM 495 C C . GLY A 1 65 ? -6.016 28.953 13.031 1 98.25 65 GLY A C 1
ATOM 496 O O . GLY A 1 65 ? -7.234 29.031 13.195 1 98.25 65 GLY A O 1
ATOM 497 N N . ILE A 1 66 ? -5.422 29.578 12.07 1 97.62 66 ILE A N 1
ATOM 498 C CA . ILE A 1 66 ? -6.098 30.531 11.203 1 97.62 66 ILE A CA 1
ATOM 499 C C . ILE A 1 66 ? -7.211 29.844 10.43 1 97.62 66 ILE A C 1
ATOM 501 O O . ILE A 1 66 ? -8.352 30.297 10.422 1 97.62 66 ILE A O 1
ATOM 505 N N . VAL A 1 67 ? -6.848 28.734 9.805 1 97.94 67 VAL A N 1
ATOM 506 C CA . VAL A 1 67 ? -7.809 28.062 8.93 1 97.94 67 VAL A CA 1
ATOM 507 C C . VAL A 1 67 ? -8.961 27.5 9.766 1 97.94 67 VAL A C 1
ATOM 509 O O . VAL A 1 67 ? -10.125 27.609 9.383 1 97.94 67 VAL A O 1
ATOM 512 N N . THR A 1 68 ? -8.633 26.891 10.898 1 98.12 68 THR A N 1
ATOM 513 C CA . THR A 1 68 ? -9.656 26.312 11.758 1 98.12 68 THR A CA 1
ATOM 514 C C . THR A 1 68 ? -10.609 27.391 12.273 1 98.12 68 THR A C 1
ATOM 516 O O . THR A 1 68 ? -11.828 27.188 12.297 1 98.12 68 THR A O 1
ATOM 519 N N . ILE A 1 69 ? -10.094 28.531 12.664 1 98 69 ILE A N 1
ATOM 520 C CA . ILE A 1 69 ? -10.906 29.625 13.156 1 98 69 ILE A CA 1
ATOM 521 C C . ILE A 1 69 ? -11.828 30.125 12.047 1 98 69 ILE A C 1
ATOM 523 O O . ILE A 1 69 ? -13.031 30.312 12.258 1 98 69 ILE A O 1
ATOM 527 N N . LEU A 1 70 ? -11.312 30.281 10.898 1 96.56 70 LEU A N 1
ATOM 528 C CA . LEU A 1 70 ? -12.094 30.812 9.781 1 96.56 70 LEU A CA 1
ATOM 529 C C . LEU A 1 70 ? -13.211 29.844 9.414 1 96.56 70 LEU A C 1
ATOM 531 O O . LEU A 1 70 ? -14.328 30.281 9.102 1 96.56 70 LEU A O 1
ATOM 535 N N . GLN A 1 71 ? -12.922 28.578 9.43 1 96.06 71 GLN A N 1
ATOM 536 C CA . GLN A 1 71 ? -13.922 27.594 9.016 1 96.06 71 GLN A CA 1
ATOM 537 C C . GLN A 1 71 ? -14.977 27.391 10.102 1 96.06 71 GLN A C 1
ATOM 539 O O . GLN A 1 71 ? -16.141 27.156 9.797 1 96.06 71 GLN A O 1
ATOM 544 N N . SER A 1 72 ? -14.57 27.438 11.328 1 96.81 72 SER A N 1
ATOM 545 C CA . SER A 1 72 ? -15.508 27.25 12.43 1 96.81 72 SER A CA 1
ATOM 546 C C . SER A 1 72 ? -16.359 28.484 12.672 1 96.81 72 SER A C 1
ATOM 548 O O . SER A 1 72 ? -17.406 28.422 13.297 1 96.81 72 SER A O 1
ATOM 550 N N . SER A 1 73 ? -15.969 29.578 12.211 1 94.62 73 SER A N 1
ATOM 551 C CA . SER A 1 73 ? -16.641 30.844 12.477 1 94.62 73 SER A CA 1
ATOM 552 C C . SER A 1 73 ? -17.766 31.094 11.477 1 94.62 73 SER A C 1
ATOM 554 O O . SER A 1 73 ? -18.75 30.359 11.445 1 94.62 73 SER A O 1
ATOM 556 N N . ARG A 1 74 ? -17.594 32.031 10.5 1 88.69 74 ARG A N 1
ATOM 557 C CA . ARG A 1 74 ? -18.75 32.469 9.734 1 88.69 74 ARG A CA 1
ATOM 558 C C . ARG A 1 74 ? -18.719 31.938 8.312 1 88.69 74 ARG A C 1
ATOM 560 O O . ARG A 1 74 ? -19.734 31.938 7.613 1 88.69 74 ARG A O 1
ATOM 567 N N . PHE A 1 75 ? -17.641 31.422 7.961 1 90.25 75 PHE A N 1
ATOM 568 C CA . PHE A 1 75 ? -17.516 31.125 6.539 1 90.25 75 PHE A CA 1
ATOM 569 C C . PHE A 1 75 ? -18.062 29.734 6.23 1 90.25 75 PHE A C 1
ATOM 571 O O . PHE A 1 75 ? -18.938 29.594 5.383 1 90.25 75 PHE A O 1
ATOM 578 N N . LEU A 1 76 ? -17.578 28.719 6.914 1 92.75 76 LEU A N 1
ATOM 579 C CA . LEU A 1 76 ? -18.047 27.344 6.703 1 92.75 76 LEU A CA 1
ATOM 580 C C . LEU A 1 76 ? -19.078 26.953 7.766 1 92.75 76 LEU A C 1
ATOM 582 O O . LEU A 1 76 ? -20.047 26.266 7.465 1 92.75 76 LEU A O 1
ATOM 586 N N . ARG A 1 77 ? -18.875 27.312 8.984 1 96.12 77 ARG A N 1
ATOM 587 C CA . ARG A 1 77 ? -19.75 27.078 10.133 1 96.12 77 ARG A CA 1
ATOM 588 C C . ARG A 1 77 ? -19.938 25.594 10.391 1 96.12 77 ARG A C 1
ATOM 590 O O . ARG A 1 77 ? -21.062 25.125 10.578 1 96.12 77 ARG A O 1
ATOM 597 N N . LEU A 1 78 ? -18.906 24.859 10.312 1 96.44 78 LEU A N 1
ATOM 598 C CA . LEU A 1 78 ? -18.859 23.453 10.68 1 96.44 78 LEU A CA 1
ATOM 599 C C . LEU A 1 78 ? -17.75 23.188 11.688 1 96.44 78 LEU A C 1
ATOM 601 O O . LEU A 1 78 ? -16.781 23.938 11.758 1 96.44 78 LEU A O 1
ATOM 605 N N . PRO A 1 79 ? -17.938 22.266 12.508 1 96.88 79 PRO A N 1
ATOM 606 C CA . PRO A 1 79 ? -16.891 21.922 13.469 1 96.88 79 PRO A CA 1
ATOM 607 C C . PRO A 1 79 ? -15.742 21.141 12.836 1 96.88 79 PRO A C 1
ATOM 609 O O . PRO A 1 79 ? -15.516 19.984 13.172 1 96.88 79 PRO A O 1
ATOM 612 N N . VAL A 1 80 ? -14.961 21.844 12.055 1 96.38 80 VAL A N 1
ATOM 613 C CA . VAL A 1 80 ? -13.828 21.25 11.344 1 96.38 80 VAL A CA 1
ATOM 614 C C . VAL A 1 80 ? -12.523 21.75 11.961 1 96.38 80 VAL A C 1
ATOM 616 O O . VAL A 1 80 ? -12.406 22.922 12.328 1 96.38 80 VAL A O 1
ATOM 619 N N . VAL A 1 81 ? -11.656 20.844 12.164 1 96.94 81 VAL A N 1
ATOM 620 C CA . VAL A 1 81 ? -10.297 21.203 12.562 1 96.94 81 VAL A CA 1
ATOM 621 C C . VAL A 1 81 ? -9.328 20.875 11.43 1 96.94 81 VAL A C 1
ATOM 623 O O . VAL A 1 81 ? -9.305 19.75 10.922 1 96.94 81 VAL A O 1
ATOM 626 N N . GLN A 1 82 ? -8.547 21.859 11.07 1 97.06 82 GLN A N 1
ATOM 627 C CA . GLN A 1 82 ? -7.598 21.75 9.969 1 97.06 82 GLN A CA 1
ATOM 628 C C . GLN A 1 82 ? -6.188 21.469 10.477 1 97.06 82 GLN A C 1
ATOM 630 O O . GLN A 1 82 ? -5.82 21.891 11.57 1 97.06 82 GLN A O 1
ATOM 635 N N . GLY A 1 83 ? -5.426 20.766 9.766 1 96.44 83 GLY A N 1
ATOM 636 C CA . GLY A 1 83 ? -4.035 20.5 10.086 1 96.44 83 GLY A CA 1
ATOM 637 C C . GLY A 1 83 ? -3.199 20.125 8.875 1 96.44 83 GLY A C 1
ATOM 638 O O . GLY A 1 83 ? -3.738 19.906 7.789 1 96.44 83 GLY A O 1
ATOM 639 N N . PRO A 1 84 ? -1.914 20.156 9.078 1 96.81 84 PRO A N 1
ATOM 640 C CA . PRO A 1 84 ? -1.026 19.812 7.965 1 96.81 84 PRO A CA 1
ATOM 641 C C . PRO A 1 84 ? -1.219 18.375 7.48 1 96.81 84 PRO A C 1
ATOM 643 O O . PRO A 1 84 ? -1.546 17.484 8.273 1 96.81 84 PRO A O 1
ATOM 646 N N . THR A 1 85 ? -1 18.156 6.223 1 93.5 85 THR A N 1
ATOM 647 C CA . THR A 1 85 ? -1.222 16.828 5.664 1 93.5 85 THR A CA 1
ATOM 648 C C . THR A 1 85 ? 0.086 16.234 5.148 1 93.5 85 THR A C 1
ATOM 650 O O . THR A 1 85 ? 1.043 16.969 4.883 1 93.5 85 THR A O 1
ATOM 653 N N . ALA A 1 86 ? 0.029 14.945 5.004 1 91.75 86 ALA A N 1
ATOM 654 C CA . ALA A 1 86 ? 1.18 14.211 4.488 1 91.75 86 ALA A CA 1
ATOM 655 C C . ALA A 1 86 ? 1.467 14.578 3.035 1 91.75 86 ALA A C 1
ATOM 657 O O . ALA A 1 86 ? 2.623 14.594 2.607 1 91.75 86 ALA A O 1
ATOM 658 N N . ALA A 1 87 ? 0.457 14.953 2.33 1 91.25 87 ALA A N 1
ATOM 659 C CA . ALA A 1 87 ? 0.623 15.328 0.929 1 91.25 87 ALA A CA 1
ATOM 660 C C . ALA A 1 87 ? 1.569 16.516 0.792 1 91.25 87 ALA A C 1
ATOM 662 O O . ALA A 1 87 ? 2.449 16.516 -0.071 1 91.25 87 ALA A O 1
ATOM 663 N N . PHE A 1 88 ? 1.413 17.438 1.62 1 95.75 88 PHE A N 1
ATOM 664 C CA . PHE A 1 88 ? 2.27 18.609 1.547 1 95.75 88 PHE A CA 1
ATOM 665 C C . PHE A 1 88 ? 3.658 18.312 2.098 1 95.75 88 PHE A C 1
ATOM 667 O O . PHE A 1 88 ? 4.652 18.859 1.622 1 95.75 88 PHE A O 1
ATOM 674 N N . MET A 1 89 ? 3.709 17.484 3.098 1 94.25 89 MET A N 1
ATOM 675 C CA . MET A 1 89 ? 5.02 17.062 3.59 1 94.25 89 MET A CA 1
ATOM 676 C C . MET A 1 89 ? 5.848 16.438 2.475 1 94.25 89 MET A C 1
ATOM 678 O O . MET A 1 89 ? 7 16.812 2.262 1 94.25 89 MET A O 1
ATOM 682 N N . VAL A 1 90 ? 5.199 15.555 1.782 1 91 90 VAL A N 1
ATOM 683 C CA . VAL A 1 90 ? 5.891 14.852 0.706 1 91 90 VAL A CA 1
ATOM 684 C C . VAL A 1 90 ? 6.246 15.844 -0.406 1 91 90 VAL A C 1
ATOM 686 O O . VAL A 1 90 ? 7.328 15.758 -0.993 1 91 90 VAL A O 1
ATOM 689 N N . ALA A 1 91 ? 5.379 16.734 -0.711 1 92.31 91 ALA A N 1
ATOM 690 C CA . ALA A 1 91 ? 5.625 17.734 -1.755 1 92.31 91 ALA A CA 1
ATOM 691 C C . ALA A 1 91 ? 6.797 18.641 -1.386 1 92.31 91 ALA A C 1
ATOM 693 O O . ALA A 1 91 ? 7.633 18.953 -2.234 1 92.31 91 ALA A O 1
ATOM 694 N N . VAL A 1 92 ? 6.844 19.016 -0.144 1 94.75 92 VAL A N 1
ATOM 695 C CA . VAL A 1 92 ? 7.93 19.875 0.317 1 94.75 92 VAL A CA 1
ATOM 696 C C . VAL A 1 92 ? 9.25 19.094 0.272 1 94.75 92 VAL A C 1
ATOM 698 O O . VAL A 1 92 ? 10.258 19.609 -0.225 1 94.75 92 VAL A O 1
ATOM 701 N N . LEU A 1 93 ? 9.266 17.906 0.732 1 91.31 93 LEU A N 1
ATOM 702 C CA . LEU A 1 93 ? 10.477 17.078 0.72 1 91.31 93 LEU A CA 1
ATOM 703 C C . LEU A 1 93 ? 10.945 16.828 -0.708 1 91.31 93 LEU A C 1
ATOM 705 O O . LEU A 1 93 ? 12.148 16.828 -0.977 1 91.31 93 LEU A O 1
ATOM 709 N N . GLY A 1 94 ? 10.031 16.656 -1.585 1 86.94 94 GLY A N 1
ATOM 710 C CA . GLY A 1 94 ? 10.359 16.328 -2.965 1 86.94 94 GLY A CA 1
ATOM 711 C C . GLY A 1 94 ? 10.875 17.531 -3.742 1 86.94 94 GLY A C 1
ATOM 712 O O . GLY A 1 94 ? 11.594 17.359 -4.734 1 86.94 94 GLY A O 1
ATOM 713 N N . SER A 1 95 ? 10.594 18.703 -3.293 1 90.81 95 SER A N 1
ATOM 714 C CA . SER A 1 95 ? 10.961 19.875 -4.07 1 90.81 95 SER A CA 1
ATOM 715 C C . SER A 1 95 ? 12.07 20.672 -3.383 1 90.81 95 SER A C 1
ATOM 717 O O . SER A 1 95 ? 12.867 21.344 -4.047 1 90.81 95 SER A O 1
ATOM 719 N N . ALA A 1 96 ? 12.141 20.625 -2.109 1 92.38 96 ALA A N 1
ATOM 720 C CA . ALA A 1 96 ? 13.055 21.484 -1.36 1 92.38 96 ALA A CA 1
ATOM 721 C C . ALA A 1 96 ? 14.508 21.156 -1.699 1 92.38 96 ALA A C 1
ATOM 723 O O . ALA A 1 96 ? 15.359 22.047 -1.708 1 92.38 96 ALA A O 1
ATOM 724 N N . HIS A 1 97 ? 14.789 19.922 -1.97 1 84.75 97 HIS A N 1
ATOM 725 C CA . HIS A 1 97 ? 16.156 19.516 -2.287 1 84.75 97 HIS A CA 1
ATOM 726 C C . HIS A 1 97 ? 16.609 20.125 -3.607 1 84.75 97 HIS A C 1
ATOM 728 O O . HIS A 1 97 ? 17.797 20.453 -3.771 1 84.75 97 HIS A O 1
ATOM 734 N N . SER A 1 98 ? 15.695 20.312 -4.484 1 84.38 98 SER A N 1
ATOM 735 C CA . SER A 1 98 ? 16.062 20.734 -5.832 1 84.38 98 SER A CA 1
ATOM 736 C C . SER A 1 98 ? 16 22.25 -5.961 1 84.38 98 SER A C 1
ATOM 738 O O . SER A 1 98 ? 16.859 22.859 -6.621 1 84.38 98 SER A O 1
ATOM 740 N N . VAL A 1 99 ? 15.039 22.922 -5.277 1 91.38 99 VAL A N 1
ATOM 741 C CA . VAL A 1 99 ? 14.828 24.328 -5.574 1 91.38 99 VAL A CA 1
ATOM 742 C C . VAL A 1 99 ? 15.016 25.156 -4.305 1 91.38 99 VAL A C 1
ATOM 744 O O . VAL A 1 99 ? 14.961 26.391 -4.348 1 91.38 99 VAL A O 1
ATOM 747 N N . GLY A 1 100 ? 15.211 24.516 -3.174 1 93.44 100 GLY A N 1
ATOM 748 C CA . GLY A 1 100 ? 15.344 25.219 -1.909 1 93.44 100 GLY A CA 1
ATOM 749 C C . GLY A 1 100 ? 14.016 25.453 -1.217 1 93.44 100 GLY A C 1
ATOM 750 O O . GLY A 1 100 ? 12.961 25.406 -1.853 1 93.44 100 GLY A O 1
ATOM 751 N N . LEU A 1 101 ? 14.078 25.797 0.052 1 96.62 101 LEU A N 1
ATOM 752 C CA . LEU A 1 101 ? 12.875 25.953 0.858 1 96.62 101 LEU A CA 1
ATOM 753 C C . LEU A 1 101 ? 12.125 27.219 0.459 1 96.62 101 LEU A C 1
ATOM 755 O O . LEU A 1 101 ? 10.891 27.25 0.459 1 96.62 101 LEU A O 1
ATOM 759 N N . GLY A 1 102 ? 12.852 28.297 0.183 1 97.69 102 GLY A N 1
ATOM 760 C CA . GLY A 1 102 ? 12.219 29.547 -0.219 1 97.69 102 GLY A CA 1
ATOM 761 C C . GLY A 1 102 ? 11.352 29.391 -1.452 1 97.69 102 GLY A C 1
ATOM 762 O O . GLY A 1 102 ? 10.219 29.891 -1.481 1 97.69 102 GLY A O 1
ATOM 763 N N . THR A 1 103 ? 11.883 28.734 -2.385 1 96.75 103 THR A N 1
ATOM 764 C CA . THR A 1 103 ? 11.148 28.516 -3.629 1 96.75 103 THR A CA 1
ATOM 765 C C . THR A 1 103 ? 10.016 27.516 -3.426 1 96.75 103 THR A C 1
ATOM 767 O O . THR A 1 103 ? 8.953 27.641 -4.031 1 96.75 103 THR A O 1
ATOM 770 N N . THR A 1 104 ? 10.25 26.547 -2.564 1 96.38 104 THR A N 1
ATOM 771 C CA . THR A 1 104 ? 9.227 25.547 -2.271 1 96.38 104 THR A CA 1
ATOM 772 C C . THR A 1 104 ? 8.008 26.203 -1.62 1 96.38 104 THR A C 1
ATOM 774 O O . THR A 1 104 ? 6.879 26.047 -2.098 1 96.38 104 THR A O 1
ATOM 777 N N . PHE A 1 105 ? 8.25 26.969 -0.576 1 98.19 105 PHE A N 1
ATOM 778 C CA . PHE A 1 105 ? 7.148 27.609 0.131 1 98.19 105 PHE A CA 1
ATOM 779 C C . PHE A 1 105 ? 6.562 28.75 -0.697 1 98.19 105 PHE A C 1
ATOM 781 O O . PHE A 1 105 ? 5.359 29 -0.642 1 98.19 105 PHE A O 1
ATOM 788 N N . GLY A 1 106 ? 7.426 29.422 -1.433 1 98.25 106 GLY A N 1
ATOM 789 C CA . GLY A 1 106 ? 6.918 30.422 -2.352 1 98.25 106 GLY A CA 1
ATOM 790 C C . GLY A 1 106 ? 5.977 29.859 -3.398 1 98.25 106 GLY A C 1
ATOM 791 O O . GLY A 1 106 ? 4.949 30.469 -3.713 1 98.25 106 GLY A O 1
ATOM 792 N N . SER A 1 107 ? 6.32 28.734 -3.906 1 97.56 107 SER A N 1
ATOM 793 C CA . SER A 1 107 ? 5.473 28.078 -4.895 1 97.56 107 SER A CA 1
ATOM 794 C C . SER A 1 107 ? 4.168 27.594 -4.27 1 97.56 107 SER A C 1
ATOM 796 O O . SER A 1 107 ? 3.119 27.609 -4.918 1 97.56 107 SER A O 1
ATOM 798 N N . MET A 1 108 ? 4.258 27.125 -3.066 1 98.12 108 MET A N 1
ATOM 799 C CA . MET A 1 108 ? 3.047 26.734 -2.348 1 98.12 108 MET A CA 1
ATOM 800 C C . MET A 1 108 ? 2.133 27.938 -2.133 1 98.12 108 MET A C 1
ATOM 802 O O . MET A 1 108 ? 0.911 27.812 -2.24 1 98.12 108 MET A O 1
ATOM 806 N N . PHE A 1 109 ? 2.738 29.062 -1.822 1 98.56 109 PHE A N 1
ATOM 807 C CA . PHE A 1 109 ? 2.01 30.312 -1.648 1 98.56 109 PHE A CA 1
ATOM 808 C C . PHE A 1 109 ? 1.238 30.672 -2.912 1 98.56 109 PHE A C 1
ATOM 810 O O . PHE A 1 109 ? 0.04 30.953 -2.854 1 98.56 109 PHE A O 1
ATOM 817 N N . VAL A 1 110 ? 1.888 30.562 -4.004 1 98.5 110 VAL A N 1
ATOM 818 C CA . VAL A 1 110 ? 1.28 30.891 -5.285 1 98.5 110 VAL A CA 1
ATOM 819 C C . VAL A 1 110 ? 0.168 29.906 -5.605 1 98.5 110 VAL A C 1
ATOM 821 O O . VAL A 1 110 ? -0.911 30.297 -6.059 1 98.5 110 VAL A O 1
ATOM 824 N N . ALA A 1 111 ? 0.441 28.656 -5.379 1 97.62 111 ALA A N 1
ATOM 825 C CA . ALA A 1 111 ? -0.567 27.625 -5.625 1 97.62 111 ALA A CA 1
ATOM 826 C C . ALA A 1 111 ? -1.816 27.875 -4.785 1 97.62 111 ALA A C 1
ATOM 828 O O . ALA A 1 111 ? -2.939 27.719 -5.27 1 97.62 111 ALA A O 1
ATOM 829 N N . ALA A 1 112 ? -1.607 28.219 -3.531 1 97.88 112 ALA A N 1
ATOM 830 C CA . ALA A 1 112 ? -2.723 28.5 -2.629 1 97.88 112 ALA A CA 1
ATOM 831 C C . ALA A 1 112 ? -3.551 29.688 -3.127 1 97.88 112 ALA A C 1
ATOM 833 O O . ALA A 1 112 ? -4.781 29.656 -3.066 1 97.88 112 ALA A O 1
ATOM 834 N N . LEU A 1 113 ? -2.914 30.672 -3.648 1 97.12 113 LEU A N 1
ATOM 835 C CA . LEU A 1 113 ? -3.609 31.844 -4.164 1 97.12 113 LEU A CA 1
ATOM 836 C C . LEU A 1 113 ? -4.414 31.5 -5.41 1 97.12 113 LEU A C 1
ATOM 838 O O . LEU A 1 113 ? -5.523 32 -5.602 1 97.12 113 LEU A O 1
ATOM 842 N N . ILE A 1 114 ? -3.811 30.688 -6.199 1 94.88 114 ILE A N 1
ATOM 843 C CA . ILE A 1 114 ? -4.523 30.266 -7.398 1 94.88 114 ILE A CA 1
ATOM 844 C C . ILE A 1 114 ? -5.801 29.531 -7.008 1 94.88 114 ILE A C 1
ATOM 846 O O . ILE A 1 114 ? -6.879 29.812 -7.531 1 94.88 114 ILE A O 1
ATOM 850 N N . PHE A 1 115 ? -5.656 28.656 -6.09 1 92.56 115 PHE A N 1
ATOM 851 C CA . PHE A 1 115 ? -6.82 27.891 -5.668 1 92.56 115 PHE A CA 1
ATOM 852 C C . PHE A 1 115 ? -7.816 28.766 -4.93 1 92.56 115 PHE A C 1
ATOM 854 O O . PHE A 1 115 ? -9.031 28.562 -5.027 1 92.56 115 PHE A O 1
ATOM 861 N N . ALA A 1 116 ? -7.328 29.75 -4.148 1 93.12 116 ALA A N 1
ATOM 862 C CA . ALA A 1 116 ? -8.219 30.703 -3.5 1 93.12 116 ALA A CA 1
ATOM 863 C C . ALA A 1 116 ? -9.023 31.484 -4.531 1 93.12 116 ALA A C 1
ATOM 865 O O . ALA A 1 116 ? -10.234 31.688 -4.367 1 93.12 116 ALA A O 1
ATOM 866 N N . ALA A 1 117 ? -8.406 31.875 -5.559 1 91.44 117 ALA A N 1
ATOM 867 C CA . ALA A 1 117 ? -9.07 32.625 -6.625 1 91.44 117 ALA A CA 1
ATOM 868 C C . ALA A 1 117 ? -10.125 31.781 -7.32 1 91.44 117 ALA A C 1
ATOM 870 O O . ALA A 1 117 ? -11.203 32.25 -7.664 1 91.44 117 ALA A O 1
ATOM 871 N N . LEU A 1 118 ? -9.766 30.531 -7.461 1 86.62 118 LEU A N 1
ATOM 872 C CA . LEU A 1 118 ? -10.68 29.625 -8.141 1 86.62 118 LEU A CA 1
ATOM 873 C C . LEU A 1 118 ? -11.883 29.297 -7.262 1 86.62 118 LEU A C 1
ATOM 875 O O . LEU A 1 118 ? -12.914 28.828 -7.754 1 86.62 118 LEU A O 1
ATOM 879 N N . SER A 1 119 ? -11.719 29.484 -5.98 1 84.69 119 SER A N 1
ATOM 880 C CA . SER A 1 119 ? -12.789 29.125 -5.055 1 84.69 119 SER A CA 1
ATOM 881 C C . SER A 1 119 ? -13.664 30.328 -4.73 1 84.69 119 SER A C 1
ATOM 883 O O . SER A 1 119 ? -14.648 30.203 -3.992 1 84.69 119 SER A O 1
ATOM 885 N N . ILE A 1 120 ? -13.32 31.5 -5.246 1 77.5 120 ILE A N 1
ATOM 886 C CA . ILE A 1 120 ? -14.117 32.688 -4.973 1 77.5 120 ILE A CA 1
ATOM 887 C C . ILE A 1 120 ? -15.594 32.406 -5.262 1 77.5 120 ILE A C 1
ATOM 889 O O . ILE A 1 120 ? -15.938 31.938 -6.344 1 77.5 120 ILE A O 1
ATOM 893 N N . PRO A 1 121 ? -16.266 32.219 -4.156 1 61.66 121 PRO A N 1
ATOM 894 C CA . PRO A 1 121 ? -17.703 31.922 -4.113 1 61.66 121 PRO A CA 1
ATOM 895 C C . PRO A 1 121 ? -18.516 32.75 -5.109 1 61.66 121 PRO A C 1
ATOM 897 O O . PRO A 1 121 ? -19.719 32.938 -4.914 1 61.66 121 PRO A O 1
ATOM 900 N N . LEU A 1 122 ? -17.891 33.156 -6.156 1 54.53 122 LEU A N 1
ATOM 901 C CA . LEU A 1 122 ? -18.812 33.844 -7.059 1 54.53 122 LEU A CA 1
ATOM 902 C C . LEU A 1 122 ? -19.844 32.875 -7.629 1 54.53 122 LEU A C 1
ATOM 904 O O . LEU A 1 122 ? -19.578 31.688 -7.77 1 54.53 122 LEU A O 1
ATOM 908 N N . LYS A 1 123 ? -21.047 33.188 -7.852 1 51.09 123 LYS A N 1
ATOM 909 C CA . LYS A 1 123 ? -22.219 32.438 -8.258 1 51.09 123 LYS A CA 1
ATOM 910 C C . LYS A 1 123 ? -21.812 31.094 -8.891 1 51.09 123 LYS A C 1
ATOM 912 O O . LYS A 1 123 ? -22.266 30.047 -8.453 1 51.09 123 LYS A O 1
ATOM 917 N N . ARG A 1 124 ? -21.641 31.047 -10.203 1 47 124 ARG A N 1
ATOM 918 C CA . ARG A 1 124 ? -21.594 29.906 -11.117 1 47 124 ARG A CA 1
ATOM 919 C C . ARG A 1 124 ? -20.172 29.406 -11.281 1 47 124 ARG A C 1
ATOM 921 O O . ARG A 1 124 ? -19.938 28.359 -11.906 1 47 124 ARG A O 1
ATOM 928 N N . LEU A 1 125 ? -19.141 30.062 -10.875 1 49.16 125 LEU A N 1
ATOM 929 C CA . LEU A 1 125 ? -17.844 29.672 -11.422 1 49.16 125 LEU A CA 1
ATOM 930 C C . LEU A 1 125 ? -17.062 28.797 -10.43 1 49.16 125 LEU A C 1
ATOM 932 O O . LEU A 1 125 ? -15.844 28.688 -10.523 1 49.16 125 LEU A O 1
ATOM 936 N N . GLY A 1 126 ? -17.594 28.312 -9.391 1 53.38 126 GLY A N 1
ATOM 937 C CA . GLY A 1 126 ? -16.734 27.578 -8.477 1 53.38 126 GLY A CA 1
ATOM 938 C C . GLY A 1 126 ? -16.156 26.312 -9.094 1 53.38 126 GLY A C 1
ATOM 939 O O . GLY A 1 126 ? -16.797 25.266 -9.07 1 53.38 126 GLY A O 1
ATOM 940 N N . ILE A 1 127 ? -15.102 26.438 -9.992 1 55.56 127 ILE A N 1
ATOM 941 C CA . ILE A 1 127 ? -14.398 25.391 -10.719 1 55.56 127 ILE A CA 1
ATOM 942 C C . ILE A 1 127 ? -13.836 24.359 -9.727 1 55.56 127 ILE A C 1
ATOM 944 O O . ILE A 1 127 ? -13.703 23.188 -10.062 1 55.56 127 ILE A O 1
ATOM 948 N N . THR A 1 128 ? -13.617 24.875 -8.484 1 60.22 128 THR A N 1
ATOM 949 C CA . THR A 1 128 ? -13 23.953 -7.543 1 60.22 128 THR A CA 1
ATOM 950 C C . THR A 1 128 ? -13.961 22.828 -7.18 1 60.22 128 THR A C 1
ATOM 952 O O . THR A 1 128 ? -13.547 21.688 -7.016 1 60.22 128 THR A O 1
ATOM 955 N N . GLY A 1 129 ? -15.164 23.328 -7.188 1 60.31 129 GLY A N 1
ATOM 956 C CA . GLY A 1 129 ? -16.156 22.281 -6.91 1 60.31 129 GLY A CA 1
ATOM 957 C C . GLY A 1 129 ? -16.203 21.203 -7.977 1 60.31 129 GLY A C 1
ATOM 958 O O . GLY A 1 129 ? -16.297 20.016 -7.66 1 60.31 129 GLY A O 1
ATOM 959 N N . LEU A 1 130 ? -16.047 21.672 -9.148 1 59.69 130 LEU A N 1
ATOM 960 C CA . LEU A 1 130 ? -16.062 20.719 -10.258 1 59.69 130 LEU A CA 1
ATOM 961 C C . LEU A 1 130 ? -14.82 19.844 -10.227 1 59.69 130 LEU A C 1
ATOM 963 O O . LEU A 1 130 ? -14.906 18.641 -10.469 1 59.69 130 LEU A O 1
ATOM 967 N N . MET A 1 131 ? -13.805 20.438 -9.898 1 62.31 131 MET A N 1
ATOM 968 C CA . MET A 1 131 ? -12.562 19.672 -9.875 1 62.31 131 MET A CA 1
ATOM 969 C C . MET A 1 131 ? -12.57 18.641 -8.75 1 62.31 131 MET A C 1
ATOM 971 O O . MET A 1 131 ? -12.102 17.516 -8.922 1 62.31 131 MET A O 1
ATOM 975 N N . ILE A 1 132 ? -13.203 19.062 -7.781 1 64.06 132 ILE A N 1
ATOM 976 C CA . ILE A 1 132 ? -13.227 18.219 -6.598 1 64.06 132 ILE A CA 1
ATOM 977 C C . ILE A 1 132 ? -14.156 17.031 -6.828 1 64.06 132 ILE A C 1
ATOM 979 O O . ILE A 1 132 ? -13.898 15.93 -6.332 1 64.06 132 ILE A O 1
ATOM 983 N N . ARG A 1 133 ? -15.047 17.312 -7.727 1 66.62 133 ARG A N 1
ATOM 984 C CA . ARG A 1 133 ? -15.992 16.25 -8.039 1 66.62 133 ARG A CA 1
ATOM 985 C C . ARG A 1 133 ? -15.273 15.039 -8.617 1 66.62 133 ARG A C 1
ATOM 987 O O . ARG A 1 133 ? -15.703 13.898 -8.422 1 66.62 133 ARG A O 1
ATOM 994 N N . TYR A 1 134 ? -14.164 15.367 -9.156 1 67.44 134 TYR A N 1
ATOM 995 C CA . TYR A 1 134 ? -13.477 14.266 -9.828 1 67.44 134 TYR A CA 1
ATOM 996 C C . TYR A 1 134 ? -12.5 13.578 -8.891 1 67.44 134 TYR A C 1
ATOM 998 O O . TYR A 1 134 ? -12.062 12.453 -9.148 1 67.44 134 TYR A O 1
ATOM 1006 N N . ILE A 1 135 ? -12.148 14.188 -7.836 1 67.56 135 ILE A N 1
ATOM 1007 C CA . ILE A 1 135 ? -11.203 13.586 -6.895 1 67.56 135 ILE A CA 1
ATOM 1008 C C . ILE A 1 135 ? -11.969 13 -5.707 1 67.56 135 ILE A C 1
ATOM 1010 O O . ILE A 1 135 ? -11.445 12.141 -4.992 1 67.56 135 ILE A O 1
ATOM 1014 N N . SER A 1 136 ? -13.141 13.344 -5.602 1 69.62 136 SER A N 1
ATOM 1015 C CA . SER A 1 136 ? -13.883 13.039 -4.383 1 69.62 136 SER A CA 1
ATOM 1016 C C . SER A 1 136 ? -14.312 11.578 -4.348 1 69.62 136 SER A C 1
ATOM 1018 O O . SER A 1 136 ? -14.57 11.031 -3.273 1 69.62 136 SER A O 1
ATOM 1020 N N . PRO A 1 137 ? -14.336 10.992 -5.473 1 80.44 137 PRO A N 1
ATOM 1021 C CA . PRO A 1 137 ? -14.719 9.578 -5.387 1 80.44 137 PRO A CA 1
ATOM 1022 C C . PRO A 1 137 ? -13.797 8.773 -4.477 1 80.44 137 PRO A C 1
ATOM 1024 O O . PRO A 1 137 ? -12.578 8.969 -4.496 1 80.44 137 PRO A O 1
ATOM 1027 N N . PRO A 1 138 ? -14.352 7.902 -3.697 1 85.69 138 PRO A N 1
ATOM 1028 C CA . PRO A 1 138 ? -13.594 7.129 -2.715 1 85.69 138 PRO A CA 1
ATOM 1029 C C . PRO A 1 138 ? -12.453 6.336 -3.346 1 85.69 138 PRO A C 1
ATOM 1031 O O . PRO A 1 138 ? -11.422 6.113 -2.707 1 85.69 138 PRO A O 1
ATOM 1034 N N . ILE A 1 139 ? -12.594 5.973 -4.555 1 92.12 139 ILE A N 1
ATOM 1035 C CA . ILE A 1 139 ? -11.57 5.168 -5.211 1 92.12 139 ILE A CA 1
ATOM 1036 C C . ILE A 1 139 ? -10.32 6.016 -5.441 1 92.12 139 ILE A C 1
ATOM 1038 O O . ILE A 1 139 ? -9.195 5.512 -5.363 1 92.12 139 ILE A O 1
ATOM 1042 N N . VAL A 1 140 ? -10.539 7.293 -5.762 1 90.19 140 VAL A N 1
ATOM 1043 C CA . VAL A 1 140 ? -9.414 8.18 -6.031 1 90.19 140 VAL A CA 1
ATOM 1044 C C . VAL A 1 140 ? -8.742 8.578 -4.719 1 90.19 140 VAL A C 1
ATOM 1046 O O . VAL A 1 140 ? -7.547 8.344 -4.531 1 90.19 140 VAL A O 1
ATOM 1049 N N . PHE A 1 141 ? -9.531 8.977 -3.82 1 86 141 PHE A N 1
ATOM 1050 C CA . PHE A 1 141 ? -9.008 9.5 -2.564 1 86 141 PHE A CA 1
ATOM 1051 C C . PHE A 1 141 ? -8.453 8.367 -1.699 1 86 141 PHE A C 1
ATOM 1053 O O . PHE A 1 141 ? -7.367 8.492 -1.13 1 86 141 PHE A O 1
ATOM 1060 N N . GLY A 1 142 ? -9.164 7.344 -1.557 1 90.25 142 GLY A N 1
ATOM 1061 C CA . GLY A 1 142 ? -8.719 6.211 -0.756 1 90.25 142 GLY A CA 1
ATOM 1062 C C . GLY A 1 142 ? -7.438 5.586 -1.27 1 90.25 142 GLY A C 1
ATOM 1063 O O . GLY A 1 142 ? -6.508 5.34 -0.498 1 90.25 142 GLY A O 1
ATOM 1064 N N . CYS A 1 143 ? -7.363 5.379 -2.568 1 95.06 143 CYS A N 1
ATOM 1065 C CA . CYS A 1 143 ? -6.176 4.781 -3.17 1 95.06 143 CYS A CA 1
ATOM 1066 C C . CYS A 1 143 ? -4.969 5.699 -3.014 1 95.06 143 CYS A C 1
ATOM 1068 O O . CYS A 1 143 ? -3.85 5.23 -2.801 1 95.06 143 CYS A O 1
ATOM 1070 N N . LEU A 1 144 ? -5.223 6.941 -3.133 1 92.56 144 LEU A N 1
ATOM 1071 C CA . LEU A 1 144 ? -4.141 7.906 -2.99 1 92.56 144 LEU A CA 1
ATOM 1072 C C . LEU A 1 144 ? -3.551 7.859 -1.584 1 92.56 144 LEU A C 1
ATOM 1074 O O . LEU A 1 144 ? -2.336 7.977 -1.412 1 92.56 144 LEU A O 1
ATOM 1078 N N . LEU A 1 145 ? -4.391 7.719 -0.579 1 91.69 145 LEU A N 1
ATOM 1079 C CA . LEU A 1 145 ? -3.902 7.633 0.794 1 91.69 145 LEU A CA 1
ATOM 1080 C C . LEU A 1 145 ? -3.025 6.398 0.982 1 91.69 145 LEU A C 1
ATOM 1082 O O . LEU A 1 145 ? -2.02 6.449 1.694 1 91.69 145 LEU A O 1
ATOM 1086 N N . VAL A 1 146 ? -3.396 5.332 0.358 1 95.75 146 VAL A N 1
ATOM 1087 C CA . VAL A 1 146 ? -2.588 4.121 0.442 1 95.75 146 VAL A CA 1
ATOM 1088 C C . VAL A 1 146 ? -1.235 4.355 -0.227 1 95.75 146 VAL A C 1
ATOM 1090 O O . VAL A 1 146 ? -0.198 3.936 0.292 1 95.75 146 VAL A O 1
ATOM 1093 N N . ILE A 1 147 ? -1.262 5.039 -1.354 1 96.06 147 ILE A N 1
ATOM 1094 C CA . ILE A 1 147 ? -0.042 5.355 -2.09 1 96.06 147 ILE A CA 1
ATOM 1095 C C . ILE A 1 147 ? 0.864 6.238 -1.233 1 96.06 147 ILE A C 1
ATOM 1097 O O . ILE A 1 147 ? 2.059 5.969 -1.102 1 96.06 147 ILE A O 1
ATOM 1101 N N . ILE A 1 148 ? 0.3 7.227 -0.621 1 92.31 148 ILE A N 1
ATOM 1102 C CA . ILE A 1 148 ? 1.062 8.141 0.222 1 92.31 148 ILE A CA 1
ATOM 1103 C C . ILE A 1 148 ? 1.655 7.379 1.405 1 92.31 148 ILE A C 1
ATOM 1105 O O . ILE A 1 148 ? 2.846 7.508 1.702 1 92.31 148 ILE A O 1
ATOM 1109 N N . GLY A 1 149 ? 0.825 6.629 2.033 1 93.75 149 GLY A N 1
ATOM 1110 C CA . GLY A 1 149 ? 1.308 5.848 3.162 1 93.75 149 GLY A CA 1
ATOM 1111 C C . GLY A 1 149 ? 2.447 4.914 2.797 1 93.75 149 GLY A C 1
ATOM 1112 O O . GLY A 1 149 ? 3.439 4.824 3.523 1 93.75 149 GLY A O 1
ATOM 1113 N N . ALA A 1 150 ? 2.303 4.219 1.725 1 95.44 150 ALA A N 1
ATOM 1114 C CA . ALA A 1 150 ? 3.35 3.309 1.27 1 95.44 150 ALA A CA 1
ATOM 1115 C C . ALA A 1 150 ? 4.637 4.066 0.951 1 95.44 150 ALA A C 1
ATOM 1117 O O . ALA A 1 150 ? 5.734 3.59 1.252 1 95.44 150 ALA A O 1
ATOM 1118 N N . GLN A 1 151 ? 4.484 5.164 0.314 1 93.81 151 GLN A N 1
ATOM 1119 C CA . GLN A 1 151 ? 5.637 6 -0.005 1 93.81 151 GLN A CA 1
ATOM 1120 C C . GLN A 1 151 ? 6.367 6.438 1.261 1 93.81 151 GLN A C 1
ATOM 1122 O O . GLN A 1 151 ? 7.598 6.496 1.285 1 93.81 151 GLN A O 1
ATOM 1127 N N . LEU A 1 152 ? 5.641 6.707 2.309 1 92.94 152 LEU A N 1
ATOM 1128 C CA . LEU A 1 152 ? 6.199 7.258 3.539 1 92.94 152 LEU A CA 1
ATOM 1129 C C . LEU A 1 152 ? 6.949 6.184 4.32 1 92.94 152 LEU A C 1
ATOM 1131 O O . LEU A 1 152 ? 7.691 6.5 5.258 1 92.94 152 LEU A O 1
ATOM 1135 N N . ALA A 1 153 ? 6.816 4.953 3.896 1 95.12 153 ALA A N 1
ATOM 1136 C CA . ALA A 1 153 ? 7.586 3.871 4.508 1 95.12 153 ALA A CA 1
ATOM 1137 C C . ALA A 1 153 ? 9.086 4.09 4.324 1 95.12 153 ALA A C 1
ATOM 1139 O O . ALA A 1 153 ? 9.891 3.592 5.109 1 95.12 153 ALA A O 1
ATOM 1140 N N . SER A 1 154 ? 9.469 4.848 3.309 1 92.69 154 SER A N 1
ATOM 1141 C CA . SER A 1 154 ? 10.875 5.109 3.031 1 92.69 154 SER A CA 1
ATOM 1142 C C . SER A 1 154 ? 11.453 6.125 4.008 1 92.69 154 SER A C 1
ATOM 1144 O O . SER A 1 154 ? 12.672 6.266 4.117 1 92.69 154 SER A O 1
ATOM 1146 N N . ILE A 1 155 ? 10.656 6.766 4.824 1 88.25 155 ILE A N 1
ATOM 1147 C CA . ILE A 1 155 ? 11.094 7.863 5.684 1 88.25 155 ILE A CA 1
ATOM 1148 C C . ILE A 1 155 ? 11 7.438 7.148 1 88.25 155 ILE A C 1
ATOM 1150 O O . ILE A 1 155 ? 11.914 7.688 7.934 1 88.25 155 ILE A O 1
ATOM 1154 N N . GLY A 1 156 ? 10 6.785 7.586 1 88.62 156 GLY A N 1
ATOM 1155 C CA . GLY A 1 156 ? 9.664 6.551 8.984 1 88.62 156 GLY A CA 1
ATOM 1156 C C . GLY A 1 156 ? 10.57 5.543 9.656 1 88.62 156 GLY A C 1
ATOM 1157 O O . GLY A 1 156 ? 11.469 5.918 10.414 1 88.62 156 GLY A O 1
ATOM 1158 N N . PRO A 1 157 ? 10.609 4.371 9.234 1 90.81 157 PRO A N 1
ATOM 1159 C CA . PRO A 1 157 ? 11.273 3.309 9.984 1 90.81 157 PRO A CA 1
ATOM 1160 C C . PRO A 1 157 ? 12.797 3.426 9.953 1 90.81 157 PRO A C 1
ATOM 1162 O O . PRO A 1 157 ? 13.469 3.051 10.914 1 90.81 157 PRO A O 1
ATOM 1165 N N . ALA A 1 158 ? 13.352 4.008 8.953 1 90.5 158 ALA A N 1
ATOM 1166 C CA . ALA A 1 158 ? 14.805 4.152 8.867 1 90.5 158 ALA A CA 1
ATOM 1167 C C . ALA A 1 158 ? 15.336 5.051 9.977 1 90.5 158 ALA A C 1
ATOM 1169 O O . ALA A 1 158 ? 16.453 4.867 10.453 1 90.5 158 ALA A O 1
ATOM 1170 N N . GLY A 1 159 ? 14.531 5.938 10.453 1 92.06 159 GLY A N 1
ATOM 1171 C CA . GLY A 1 159 ? 14.93 6.895 11.469 1 92.06 159 GLY A CA 1
ATOM 1172 C C . GLY A 1 159 ? 14.953 6.309 12.867 1 92.06 159 GLY A C 1
ATOM 1173 O O . GLY A 1 159 ? 15.445 6.938 13.805 1 92.06 159 GLY A O 1
ATOM 1174 N N . TRP A 1 160 ? 14.438 5.062 12.953 1 95.31 160 TRP A N 1
ATOM 1175 C CA . TRP A 1 160 ? 14.453 4.391 14.25 1 95.31 160 TRP A CA 1
ATOM 1176 C C . TRP A 1 160 ? 15.883 4.188 14.742 1 95.31 160 TRP A C 1
ATOM 1178 O O . TRP A 1 160 ? 16.109 3.967 15.938 1 95.31 160 TRP A O 1
ATOM 1188 N N . PHE A 1 161 ? 16.844 4.301 13.867 1 94.5 161 PHE A N 1
ATOM 1189 C CA . PHE A 1 161 ? 18.234 3.947 14.172 1 94.5 161 PHE A CA 1
ATOM 1190 C C . PHE A 1 161 ? 19.141 5.16 14.031 1 94.5 161 PHE A C 1
ATOM 1192 O O . PHE A 1 161 ? 20.359 5.023 14.008 1 94.5 161 PHE A O 1
ATOM 1199 N N . SER A 1 162 ? 18.547 6.25 13.914 1 92 162 SER A N 1
ATOM 1200 C CA . SER A 1 162 ? 19.328 7.461 13.719 1 92 162 SER A CA 1
ATOM 1201 C C . SER A 1 162 ? 20.188 7.762 14.945 1 92 162 SER A C 1
ATOM 1203 O O . SER A 1 162 ? 19.734 7.594 16.078 1 92 162 SER A O 1
ATOM 1205 N N . THR A 1 163 ? 21.406 8.219 14.688 1 92 163 THR A N 1
ATOM 1206 C CA . THR A 1 163 ? 22.297 8.602 15.773 1 92 163 THR A CA 1
ATOM 1207 C C . THR A 1 163 ? 22.531 10.109 15.781 1 92 163 THR A C 1
ATOM 1209 O O . THR A 1 163 ? 23.375 10.609 16.516 1 92 163 THR A O 1
ATOM 1212 N N . ALA A 1 164 ? 21.734 10.719 15.016 1 85.62 164 ALA A N 1
ATOM 1213 C CA . ALA A 1 164 ? 21.906 12.164 14.836 1 85.62 164 ALA A CA 1
ATOM 1214 C C . ALA A 1 164 ? 21.609 12.914 16.125 1 85.62 164 ALA A C 1
ATOM 1216 O O . ALA A 1 164 ? 22.172 13.984 16.375 1 85.62 164 ALA A O 1
ATOM 1217 N N . SER A 1 165 ? 20.719 12.383 16.984 1 87.56 165 SER A N 1
ATOM 1218 C CA . SER A 1 165 ? 20.328 13.055 18.219 1 87.56 165 SER A CA 1
ATOM 1219 C C . SER A 1 165 ? 21.234 12.656 19.375 1 87.56 165 SER A C 1
ATOM 1221 O O . SER A 1 165 ? 20.953 12.977 20.531 1 87.56 165 SER A O 1
ATOM 1223 N N . GLY A 1 166 ? 22.125 11.883 19.016 1 85.5 166 GLY A N 1
ATOM 1224 C CA . GLY A 1 166 ? 23 11.367 20.062 1 85.5 166 GLY A CA 1
ATOM 1225 C C . GLY A 1 166 ? 22.719 9.922 20.422 1 85.5 166 GLY A C 1
ATOM 1226 O O . GLY A 1 166 ? 21.75 9.336 19.938 1 85.5 166 GLY A O 1
ATOM 1227 N N . GLY A 1 167 ? 23.609 9.266 20.875 1 88.62 167 GLY A N 1
ATOM 1228 C CA . GLY A 1 167 ? 23.469 7.883 21.281 1 88.62 167 GLY A CA 1
ATOM 1229 C C . GLY A 1 167 ? 23.953 6.891 20.25 1 88.62 167 GLY A C 1
ATOM 1230 O O . GLY A 1 167 ? 24.609 7.277 19.281 1 88.62 167 GLY A O 1
ATOM 1231 N N . THR A 1 168 ? 23.641 5.66 20.578 1 93.19 168 THR A N 1
ATOM 1232 C CA . THR A 1 168 ? 24.062 4.57 19.703 1 93.19 168 THR A CA 1
ATOM 1233 C C . THR A 1 168 ? 22.859 4.016 18.922 1 93.19 168 THR A C 1
ATOM 1235 O O . THR A 1 168 ? 21.719 4.371 19.188 1 93.19 168 THR A O 1
ATOM 1238 N N . LEU A 1 169 ? 23.188 3.219 17.953 1 93.81 169 LEU A N 1
ATOM 1239 C CA . LEU A 1 169 ? 22.141 2.533 17.203 1 93.81 169 LEU A CA 1
ATOM 1240 C C . LEU A 1 169 ? 21.203 1.793 18.125 1 93.81 169 LEU A C 1
ATOM 1242 O O . LEU A 1 169 ? 19.984 1.814 17.922 1 93.81 169 LEU A O 1
ATOM 1246 N N . GLY A 1 170 ? 21.766 1.24 19.109 1 94.25 170 GLY A N 1
ATOM 1247 C CA . GLY A 1 170 ? 20.984 0.479 20.062 1 94.25 170 GLY A CA 1
ATOM 1248 C C . GLY A 1 170 ? 20.047 1.344 20.891 1 94.25 170 GLY A C 1
ATOM 1249 O O . GLY A 1 170 ? 18.875 1.002 21.094 1 94.25 170 GLY A O 1
ATOM 1250 N N . ASN A 1 171 ? 20.594 2.459 21.422 1 96.5 171 ASN A N 1
ATOM 1251 C CA . ASN A 1 171 ? 19.781 3.383 22.203 1 96.5 171 ASN A CA 1
ATOM 1252 C C . ASN A 1 171 ? 18.609 3.93 21.391 1 96.5 171 ASN A C 1
ATOM 1254 O O . ASN A 1 171 ? 17.5 4.047 21.891 1 96.5 171 ASN A O 1
ATOM 1258 N N . SER A 1 172 ? 19 4.23 20.156 1 96.44 172 SER A N 1
ATOM 1259 C CA . SER A 1 172 ? 17.984 4.781 19.266 1 96.44 172 SER A CA 1
ATOM 1260 C C . SER A 1 172 ? 16.875 3.768 19 1 96.44 172 SER A C 1
ATOM 1262 O O . SER A 1 172 ? 15.688 4.102 19.078 1 96.44 172 SER A O 1
ATOM 1264 N N . PHE A 1 173 ? 17.266 2.564 18.766 1 96.62 173 PHE A N 1
ATOM 1265 C CA . PHE A 1 173 ? 16.281 1.518 18.484 1 96.62 173 PHE A CA 1
ATOM 1266 C C . PHE A 1 173 ? 15.391 1.267 19.688 1 96.62 173 PHE A C 1
ATOM 1268 O O . PHE A 1 173 ? 14.172 1.123 19.547 1 96.62 173 PHE A O 1
ATOM 1275 N N . ILE A 1 174 ? 15.945 1.213 20.812 1 97.62 174 ILE A N 1
ATOM 1276 C CA . ILE A 1 174 ? 15.188 0.948 22.031 1 97.62 174 ILE A CA 1
ATOM 1277 C C . ILE A 1 174 ? 14.195 2.08 22.266 1 97.62 174 ILE A C 1
ATOM 1279 O O . ILE A 1 174 ? 13.039 1.832 22.609 1 97.62 174 ILE A O 1
ATOM 1283 N N . ALA A 1 175 ? 14.648 3.291 22.141 1 97.88 175 ALA A N 1
ATOM 1284 C CA . ALA A 1 175 ? 13.758 4.43 22.328 1 97.88 175 ALA A CA 1
ATOM 1285 C C . ALA A 1 175 ? 12.602 4.387 21.328 1 97.88 175 ALA A C 1
ATOM 1287 O O . ALA A 1 175 ? 11.461 4.695 21.672 1 97.88 175 ALA A O 1
ATOM 1288 N N . ALA A 1 176 ? 12.953 4.078 20.094 1 97.81 176 ALA A N 1
ATOM 1289 C CA . ALA A 1 176 ? 11.93 3.957 19.062 1 97.81 176 ALA A CA 1
ATOM 1290 C C . ALA A 1 176 ? 10.93 2.855 19.406 1 97.81 176 ALA A C 1
ATOM 1292 O O . ALA A 1 176 ? 9.719 3.043 19.266 1 97.81 176 ALA A O 1
ATOM 1293 N N . LEU A 1 177 ? 11.422 1.764 19.859 1 97.75 177 LEU A N 1
ATOM 1294 C CA . LEU A 1 177 ? 10.578 0.632 20.219 1 97.75 177 LEU A CA 1
ATOM 1295 C C . LEU A 1 177 ? 9.656 0.992 21.391 1 97.75 177 LEU A C 1
ATOM 1297 O O . LEU A 1 177 ? 8.469 0.647 21.375 1 97.75 177 LEU A O 1
ATOM 1301 N N . VAL A 1 178 ? 10.172 1.608 22.328 1 98.25 178 VAL A N 1
ATOM 1302 C CA . VAL A 1 178 ? 9.383 2.043 23.469 1 98.25 178 VAL A CA 1
ATOM 1303 C C . VAL A 1 178 ? 8.281 2.996 23.016 1 98.25 178 VAL A C 1
ATOM 1305 O O . VAL A 1 178 ? 7.152 2.92 23.5 1 98.25 178 VAL A O 1
ATOM 1308 N N . THR A 1 179 ? 8.648 3.895 22.141 1 97.81 179 THR A N 1
ATOM 1309 C CA . THR A 1 179 ? 7.676 4.844 21.609 1 97.81 179 THR A CA 1
ATOM 1310 C C . THR A 1 179 ? 6.523 4.113 20.922 1 97.81 179 THR A C 1
ATOM 1312 O O . THR A 1 179 ? 5.355 4.371 21.219 1 97.81 179 THR A O 1
ATOM 1315 N N . VAL A 1 180 ? 6.848 3.188 20.047 1 97.62 180 VAL A N 1
ATOM 1316 C CA . VAL A 1 180 ? 5.848 2.465 19.266 1 97.62 180 VAL A CA 1
ATOM 1317 C C . VAL A 1 180 ? 4.984 1.614 20.203 1 97.62 180 VAL A C 1
ATOM 1319 O O . VAL A 1 180 ? 3.762 1.583 20.062 1 97.62 180 VAL A O 1
ATOM 1322 N N . LEU A 1 181 ? 5.598 0.948 21.094 1 97.38 181 LEU A N 1
ATOM 1323 C CA . LEU A 1 181 ? 4.859 0.1 22.031 1 97.38 181 LEU A CA 1
ATOM 1324 C C . LEU A 1 181 ? 3.92 0.933 22.891 1 97.38 181 LEU A C 1
ATOM 1326 O O . LEU A 1 181 ? 2.811 0.499 23.203 1 97.38 181 LEU A O 1
ATOM 1330 N N . THR A 1 182 ? 4.344 2.072 23.297 1 97.5 182 THR A N 1
ATOM 1331 C CA . THR A 1 182 ? 3.498 2.961 24.078 1 97.5 182 THR A CA 1
ATOM 1332 C C . THR A 1 182 ? 2.301 3.434 23.266 1 97.5 182 THR A C 1
ATOM 1334 O O . THR A 1 182 ? 1.172 3.451 23.766 1 97.5 182 THR A O 1
ATOM 1337 N N . ILE A 1 183 ? 2.576 3.836 22.031 1 95.62 183 ILE A N 1
ATOM 1338 C CA . ILE A 1 183 ? 1.495 4.297 21.172 1 95.62 183 ILE A CA 1
ATOM 1339 C C . ILE A 1 183 ? 0.461 3.188 21 1 95.62 183 ILE A C 1
ATOM 1341 O O . ILE A 1 183 ? -0.733 3.404 21.219 1 95.62 183 ILE A O 1
ATOM 1345 N N . ILE A 1 184 ? 0.946 2.02 20.641 1 94.94 184 ILE A N 1
ATOM 1346 C CA . ILE A 1 184 ? 0.05 0.892 20.422 1 94.94 184 ILE A CA 1
ATOM 1347 C C . ILE A 1 184 ? -0.698 0.562 21.719 1 94.94 184 ILE A C 1
ATOM 1349 O O . ILE A 1 184 ? -1.902 0.296 21.688 1 94.94 184 ILE A O 1
ATOM 1353 N N . SER A 1 185 ? -0.001 0.58 22.828 1 94.88 185 SER A N 1
ATOM 1354 C CA . SER A 1 185 ? -0.631 0.296 24.109 1 94.88 185 SER A CA 1
ATOM 1355 C C . SER A 1 185 ? -1.738 1.299 24.422 1 94.88 185 SER A C 1
ATOM 1357 O O . SER A 1 185 ? -2.803 0.924 24.906 1 94.88 185 SER A O 1
ATOM 1359 N N . CYS A 1 186 ? -1.509 2.541 24.172 1 92.81 186 CYS A N 1
ATOM 1360 C CA . CYS A 1 186 ? -2.518 3.568 24.391 1 92.81 186 CYS A CA 1
ATOM 1361 C C . CYS A 1 186 ? -3.713 3.371 23.469 1 92.81 186 CYS A C 1
ATOM 1363 O O . CYS A 1 186 ? -4.859 3.582 23.875 1 92.81 186 CYS A O 1
ATOM 1365 N N . MET A 1 187 ? -3.451 2.953 22.281 1 88.31 187 MET A N 1
ATOM 1366 C CA . MET A 1 187 ? -4.527 2.734 21.312 1 88.31 187 MET A CA 1
ATOM 1367 C C . MET A 1 187 ? -5.383 1.536 21.719 1 88.31 187 MET A C 1
ATOM 1369 O O . MET A 1 187 ? -6.598 1.543 21.531 1 88.31 187 MET A O 1
ATOM 1373 N N . VAL A 1 188 ? -4.754 0.561 22.25 1 89.31 188 VAL A N 1
ATOM 1374 C CA . VAL A 1 188 ? -5.41 -0.716 22.5 1 89.31 188 VAL A CA 1
ATOM 1375 C C . VAL A 1 188 ? -6.035 -0.71 23.891 1 89.31 188 VAL A C 1
ATOM 1377 O O . VAL A 1 188 ? -7.168 -1.169 24.078 1 89.31 188 VAL A O 1
ATOM 1380 N N . PHE A 1 189 ? -5.316 -0.155 24.828 1 87.19 189 PHE A N 1
ATOM 1381 C CA . PHE A 1 189 ? -5.73 -0.302 26.219 1 87.19 189 PHE A CA 1
ATOM 1382 C C . PHE A 1 189 ? -6.289 1.011 26.766 1 87.19 189 PHE A C 1
ATOM 1384 O O . PHE A 1 189 ? -6.793 1.062 27.891 1 87.19 189 PHE A O 1
ATOM 1391 N N . GLY A 1 190 ? -6.234 1.968 25.953 1 79.56 190 GLY A N 1
ATOM 1392 C CA . GLY A 1 190 ? -6.73 3.23 26.484 1 79.56 190 GLY A CA 1
ATOM 1393 C C . GLY A 1 190 ? -8.219 3.207 26.781 1 79.56 190 GLY A C 1
ATOM 1394 O O . GLY A 1 190 ? -9.023 2.822 25.938 1 79.56 190 GLY A O 1
ATOM 1395 N N . ARG A 1 191 ? -8.609 3.414 28.031 1 72.06 191 ARG A N 1
ATOM 1396 C CA . ARG A 1 191 ? -10 3.4 28.5 1 72.06 191 ARG A CA 1
ATOM 1397 C C . ARG A 1 191 ? -10.648 4.766 28.312 1 72.06 191 ARG A C 1
ATOM 1399 O O . ARG A 1 191 ? -11.852 4.855 28.031 1 72.06 191 ARG A O 1
ATOM 1406 N N . TYR A 1 192 ? -9.734 5.699 28.484 1 75.88 192 TYR A N 1
ATOM 1407 C CA . TYR A 1 192 ? -10.25 7.062 28.359 1 75.88 192 TYR A CA 1
ATOM 1408 C C . TYR A 1 192 ? -9.953 7.641 26.984 1 75.88 192 TYR A C 1
ATOM 1410 O O . TYR A 1 192 ? -8.922 7.328 26.375 1 75.88 192 TYR A O 1
ATOM 1418 N N . ASP A 1 193 ? -10.812 8.445 26.531 1 76.94 193 ASP A N 1
ATOM 1419 C CA . ASP A 1 193 ? -10.719 9.047 25.203 1 76.94 193 ASP A CA 1
ATOM 1420 C C . ASP A 1 193 ? -9.438 9.867 25.047 1 76.94 193 ASP A C 1
ATOM 1422 O O . ASP A 1 193 ? -8.797 9.828 24 1 76.94 193 ASP A O 1
ATOM 1426 N N . LEU A 1 194 ? -9.109 10.445 26.109 1 78.88 194 LEU A N 1
ATOM 1427 C CA . LEU A 1 194 ? -7.926 11.297 26.047 1 78.88 194 LEU A CA 1
ATOM 1428 C C . LEU A 1 194 ? -6.668 10.469 25.812 1 78.88 194 LEU A C 1
ATOM 1430 O O . LEU A 1 194 ? -5.746 10.922 25.125 1 78.88 194 LEU A O 1
ATOM 1434 N N . ILE A 1 195 ? -6.594 9.328 26.344 1 83.38 195 ILE A N 1
ATOM 1435 C CA . ILE A 1 195 ? -5.43 8.461 26.188 1 83.38 195 ILE A CA 1
ATOM 1436 C C . ILE A 1 195 ? -5.383 7.898 24.781 1 83.38 195 ILE A C 1
ATOM 1438 O O . ILE A 1 195 ? -4.328 7.891 24.141 1 83.38 195 ILE A O 1
ATOM 1442 N N . LYS A 1 196 ? -6.492 7.582 24.234 1 82.75 196 LYS A N 1
ATOM 1443 C CA . LYS A 1 196 ? -6.562 6.996 22.891 1 82.75 196 LYS A CA 1
ATOM 1444 C C . LYS A 1 196 ? -6.285 8.047 21.828 1 82.75 196 LYS A C 1
ATOM 1446 O O . LYS A 1 196 ? -5.535 7.797 20.875 1 82.75 196 LYS A O 1
ATOM 1451 N N . ARG A 1 197 ? -6.82 9.18 22.078 1 80.19 197 ARG A N 1
ATOM 1452 C CA . ARG A 1 197 ? -6.707 10.234 21.078 1 80.19 197 ARG A CA 1
ATOM 1453 C C . ARG A 1 197 ? -5.328 10.883 21.125 1 80.19 197 ARG A C 1
ATOM 1455 O O . ARG A 1 197 ? -4.844 11.383 20.109 1 80.19 197 ARG A O 1
ATOM 1462 N N . GLY A 1 198 ? -4.719 10.82 22.266 1 87.31 198 GLY A N 1
ATOM 1463 C CA . GLY A 1 198 ? -3.387 11.383 22.422 1 87.31 198 GLY A CA 1
ATOM 1464 C C . GLY A 1 198 ? -2.285 10.344 22.359 1 87.31 198 GLY A C 1
ATOM 1465 O O . GLY A 1 198 ? -1.168 10.586 22.812 1 87.31 198 GLY A O 1
ATOM 1466 N N . ALA A 1 199 ? -2.615 9.188 21.828 1 90.44 199 ALA A N 1
ATOM 1467 C CA . ALA A 1 199 ? -1.692 8.055 21.859 1 90.44 199 ALA A CA 1
ATOM 1468 C C . ALA A 1 199 ? -0.332 8.438 21.281 1 90.44 199 ALA A C 1
ATOM 1470 O O . ALA A 1 199 ? 0.708 8.102 21.859 1 90.44 199 ALA A O 1
ATOM 1471 N N . LEU A 1 200 ? -0.334 9.156 20.219 1 91.69 200 LEU A N 1
ATOM 1472 C CA . LEU A 1 200 ? 0.905 9.547 19.562 1 91.69 200 LEU A CA 1
ATOM 1473 C C . LEU A 1 200 ? 1.746 10.445 20.469 1 91.69 200 LEU A C 1
ATOM 1475 O O . LEU A 1 200 ? 2.957 10.25 20.594 1 91.69 200 LEU A O 1
ATOM 1479 N N . LEU A 1 201 ? 1.126 11.391 21.094 1 91.69 201 LEU A N 1
ATOM 1480 C CA . LEU A 1 201 ? 1.83 12.336 21.953 1 91.69 201 LEU A CA 1
ATOM 1481 C C . LEU A 1 201 ? 2.365 11.641 23.203 1 91.69 201 LEU A C 1
ATOM 1483 O O . LEU A 1 201 ? 3.473 11.93 23.656 1 91.69 201 LEU A O 1
ATOM 1487 N N . TRP A 1 202 ? 1.539 10.805 23.766 1 94.38 202 TRP A N 1
ATOM 1488 C CA . TRP A 1 202 ? 2.008 10.031 24.906 1 94.38 202 TRP A CA 1
ATOM 1489 C C . TRP A 1 202 ? 3.209 9.172 24.531 1 94.38 202 TRP A C 1
ATOM 1491 O O . TRP A 1 202 ? 4.152 9.031 25.312 1 94.38 202 TRP A O 1
ATOM 1501 N N . GLY A 1 203 ? 3.113 8.57 23.375 1 96.38 203 GLY A N 1
ATOM 1502 C CA . GLY A 1 203 ? 4.238 7.797 22.891 1 96.38 203 GLY A CA 1
ATOM 1503 C C . GLY A 1 203 ? 5.508 8.617 22.734 1 96.38 203 GLY A C 1
ATOM 1504 O O . GLY A 1 203 ? 6.586 8.172 23.141 1 96.38 203 GLY A O 1
ATOM 1505 N N . ILE A 1 204 ? 5.359 9.797 22.188 1 95.12 204 ILE A N 1
ATOM 1506 C CA . ILE A 1 204 ? 6.504 10.688 22.047 1 95.12 204 ILE A CA 1
ATOM 1507 C C . ILE A 1 204 ? 7.074 11.039 23.422 1 95.12 204 ILE A C 1
ATOM 1509 O O . ILE A 1 204 ? 8.289 10.969 23.625 1 95.12 204 ILE A O 1
ATOM 1513 N N . GLY A 1 205 ? 6.219 11.375 24.328 1 96.31 205 GLY A N 1
ATOM 1514 C CA . GLY A 1 205 ? 6.664 11.703 25.672 1 96.31 205 GLY A CA 1
ATOM 1515 C C . GLY A 1 205 ? 7.457 10.586 26.328 1 96.31 205 GLY A C 1
ATOM 1516 O O . GLY A 1 205 ? 8.562 10.805 26.828 1 96.31 205 GLY A O 1
ATOM 1517 N N . VAL A 1 206 ? 6.918 9.414 26.344 1 97.94 206 VAL A N 1
ATOM 1518 C CA . VAL A 1 206 ? 7.559 8.266 26.969 1 97.94 206 VAL A CA 1
ATOM 1519 C C . VAL A 1 206 ? 8.836 7.91 26.219 1 97.94 206 VAL A C 1
ATOM 1521 O O . VAL A 1 206 ? 9.844 7.531 26.828 1 97.94 206 VAL A O 1
ATOM 1524 N N . GLY A 1 207 ? 8.797 8.008 24.906 1 97.75 207 GLY A N 1
ATOM 1525 C CA . GLY A 1 207 ? 9.984 7.746 24.109 1 97.75 207 GLY A CA 1
ATOM 1526 C C . GLY A 1 207 ? 11.125 8.703 24.406 1 97.75 207 GLY A C 1
ATOM 1527 O O . GLY A 1 207 ? 12.281 8.289 24.469 1 97.75 207 GLY A O 1
ATOM 1528 N N . VAL A 1 208 ? 10.805 9.961 24.609 1 96.5 208 VAL A N 1
ATOM 1529 C CA . VAL A 1 208 ? 11.805 10.969 24.906 1 96.5 208 VAL A CA 1
ATOM 1530 C C . VAL A 1 208 ? 12.438 10.68 26.266 1 96.5 208 VAL A C 1
ATOM 1532 O O . VAL A 1 208 ? 13.656 10.805 26.438 1 96.5 208 VAL A O 1
ATOM 1535 N N . ILE A 1 209 ? 11.586 10.312 27.188 1 97.44 209 ILE A N 1
ATOM 1536 C CA . ILE A 1 209 ? 12.086 9.977 28.516 1 97.44 209 ILE A CA 1
ATOM 1537 C C . ILE A 1 209 ? 13.016 8.773 28.422 1 97.44 209 ILE A C 1
ATOM 1539 O O . ILE A 1 209 ? 14.094 8.766 29.031 1 97.44 209 ILE A O 1
ATOM 1543 N N . ALA A 1 210 ? 12.617 7.773 27.703 1 97.69 210 ALA A N 1
ATOM 1544 C CA . ALA A 1 210 ? 13.453 6.586 27.531 1 97.69 210 ALA A CA 1
ATOM 1545 C C . ALA A 1 210 ? 14.781 6.945 26.875 1 97.69 210 ALA A C 1
ATOM 1547 O O . ALA A 1 210 ? 15.836 6.441 27.281 1 97.69 210 ALA A O 1
ATOM 1548 N N . PHE A 1 211 ? 14.727 7.762 25.844 1 97.69 211 PHE A N 1
ATOM 1549 C CA . PHE A 1 211 ? 15.93 8.172 25.141 1 97.69 211 PHE A CA 1
ATOM 1550 C C . PHE A 1 211 ? 16.844 8.969 26.062 1 97.69 211 PHE A C 1
ATOM 1552 O O . PHE A 1 211 ? 18.062 8.773 26.047 1 97.69 211 PHE A O 1
ATOM 1559 N N . LYS A 1 212 ? 16.266 9.828 26.828 1 96.12 212 LYS A N 1
ATOM 1560 C CA . LYS A 1 212 ? 17.031 10.68 27.75 1 96.12 212 LYS A CA 1
ATOM 1561 C C . LYS A 1 212 ? 17.734 9.844 28.812 1 96.12 212 LYS A C 1
ATOM 1563 O O . LYS A 1 212 ? 18.859 10.148 29.188 1 96.12 212 LYS A O 1
ATOM 1568 N N . LEU A 1 213 ? 17.094 8.828 29.266 1 96.69 213 LEU A N 1
ATOM 1569 C CA . LEU A 1 213 ? 17.656 7.973 30.312 1 96.69 213 LEU A CA 1
ATOM 1570 C C . LEU A 1 213 ? 18.859 7.184 29.781 1 96.69 213 LEU A C 1
ATOM 1572 O O . LEU A 1 213 ? 19.734 6.793 30.547 1 96.69 213 LEU A O 1
ATOM 1576 N N . MET A 1 214 ? 18.906 7.031 28.469 1 96.62 214 MET A N 1
ATOM 1577 C CA . MET A 1 214 ? 19.938 6.18 27.906 1 96.62 214 MET A CA 1
ATOM 1578 C C . MET A 1 214 ? 21.031 7.016 27.25 1 96.62 214 MET A C 1
ATOM 1580 O O . MET A 1 214 ? 22.094 6.5 26.906 1 96.62 214 MET A O 1
ATOM 1584 N N . THR A 1 215 ? 20.781 8.289 27.016 1 95.25 215 THR A N 1
ATOM 1585 C CA . THR A 1 215 ? 21.719 9.125 26.281 1 95.25 215 THR A CA 1
ATOM 1586 C C . THR A 1 215 ? 21.922 10.469 26.984 1 95.25 215 THR A C 1
ATOM 1588 O O . THR A 1 215 ? 21.219 10.773 27.938 1 95.25 215 THR A O 1
ATOM 1591 N N . ALA A 1 216 ? 22.875 11.281 26.438 1 90.5 216 ALA A N 1
ATOM 1592 C CA . ALA A 1 216 ? 23.172 12.602 27 1 90.5 216 ALA A CA 1
ATOM 1593 C C . ALA A 1 216 ? 22.328 13.68 26.312 1 90.5 216 ALA A C 1
ATOM 1595 O O . ALA A 1 216 ? 22.719 14.852 26.297 1 90.5 216 ALA A O 1
ATOM 1596 N N . TRP A 1 217 ? 21.266 13.266 25.703 1 90.88 217 TRP A N 1
ATOM 1597 C CA . TRP A 1 217 ? 20.375 14.227 25.047 1 90.88 217 TRP A CA 1
ATOM 1598 C C . TRP A 1 217 ? 19.859 15.266 26.031 1 90.88 217 TRP A C 1
ATOM 1600 O O . TRP A 1 217 ? 19.516 14.93 27.172 1 90.88 217 TRP A O 1
ATOM 1610 N N . HIS A 1 218 ? 19.844 16.547 25.609 1 88.19 218 HIS A N 1
ATOM 1611 C CA . HIS A 1 218 ? 19.375 17.641 26.453 1 88.19 218 HIS A CA 1
ATOM 1612 C C . HIS A 1 218 ? 18.391 18.531 25.703 1 88.19 218 HIS A C 1
ATOM 1614 O O . HIS A 1 218 ? 18.391 18.562 24.469 1 88.19 218 HIS A O 1
ATOM 1620 N N . LEU A 1 219 ? 17.562 19.172 26.453 1 87.81 219 LEU A N 1
ATOM 1621 C CA . LEU A 1 219 ? 16.641 20.156 25.906 1 87.81 219 LEU A CA 1
ATOM 1622 C C . LEU A 1 219 ? 17.391 21.312 25.281 1 87.81 219 LEU A C 1
ATOM 1624 O O . LEU A 1 219 ? 18.516 21.625 25.688 1 87.81 219 LEU A O 1
ATOM 1628 N N . PRO A 1 220 ? 16.812 21.875 24.312 1 87.75 220 PRO A N 1
ATOM 1629 C CA . PRO A 1 220 ? 17.5 23 23.688 1 87.75 220 PRO A CA 1
ATOM 1630 C C . PRO A 1 220 ? 17.609 24.219 24.609 1 87.75 220 PRO A C 1
ATOM 1632 O O . PRO A 1 220 ? 16.891 24.297 25.609 1 87.75 220 PRO A O 1
ATOM 1635 N N . ASP A 1 221 ? 18.594 25.016 24.25 1 88.06 221 ASP A N 1
ATOM 1636 C CA . ASP A 1 221 ? 18.734 26.281 24.969 1 88.06 221 ASP A CA 1
ATOM 1637 C C . ASP A 1 221 ? 17.703 27.312 24.5 1 88.06 221 ASP A C 1
ATOM 1639 O O . ASP A 1 221 ? 17.688 27.703 23.328 1 88.06 221 ASP A O 1
ATOM 1643 N N . PHE A 1 222 ? 16.844 27.688 25.422 1 90.88 222 PHE A N 1
ATOM 1644 C CA . PHE A 1 222 ? 15.742 28.594 25.094 1 90.88 222 PHE A CA 1
ATOM 1645 C C . PHE A 1 222 ? 16.156 30.047 25.312 1 90.88 222 PHE A C 1
ATOM 1647 O O . PHE A 1 222 ? 15.352 30.969 25.094 1 90.88 222 PHE A O 1
ATOM 1654 N N . ALA A 1 223 ? 17.344 30.344 25.719 1 88.44 223 ALA A N 1
ATOM 1655 C CA . ALA A 1 223 ? 17.766 31.672 26.172 1 88.44 223 ALA A CA 1
ATOM 1656 C C . ALA A 1 223 ? 17.609 32.719 25.062 1 88.44 223 ALA A C 1
ATOM 1658 O O . ALA A 1 223 ? 17.203 33.844 25.312 1 88.44 223 ALA A O 1
ATOM 1659 N N . SER A 1 224 ? 17.844 32.406 23.891 1 88.06 224 SER A N 1
ATOM 1660 C CA . SER A 1 224 ? 17.797 33.344 22.797 1 88.06 224 SER A CA 1
ATOM 1661 C C . SER A 1 224 ? 16.469 33.281 22.047 1 88.06 224 SER A C 1
ATOM 1663 O O . SER A 1 224 ? 16.266 34 21.062 1 88.06 224 SER A O 1
ATOM 1665 N N . THR A 1 225 ? 15.531 32.531 22.562 1 90.44 225 THR A N 1
ATOM 1666 C CA . THR A 1 225 ? 14.25 32.375 21.891 1 90.44 225 THR A CA 1
ATOM 1667 C C . THR A 1 225 ? 13.18 33.219 22.547 1 90.44 225 THR A C 1
ATOM 1669 O O . THR A 1 225 ? 12.906 33.094 23.75 1 90.44 225 THR A O 1
ATOM 1672 N N . PRO A 1 226 ? 12.625 34.188 21.812 1 93 226 PRO A N 1
ATOM 1673 C CA . PRO A 1 226 ? 11.539 34.969 22.391 1 93 226 PRO A CA 1
ATOM 1674 C C . PRO A 1 226 ? 10.344 34.125 22.828 1 93 226 PRO A C 1
ATOM 1676 O O . PRO A 1 226 ? 10.016 33.125 22.156 1 93 226 PRO A O 1
ATOM 1679 N N . PHE A 1 227 ? 9.742 34.469 23.828 1 93.56 227 PHE A N 1
ATOM 1680 C CA . PHE A 1 227 ? 8.602 33.75 24.344 1 93.56 227 PHE A CA 1
ATOM 1681 C C . PHE A 1 227 ? 7.406 33.844 23.406 1 93.56 227 PHE A C 1
ATOM 1683 O O . PHE A 1 227 ? 6.727 32.875 23.141 1 93.56 227 PHE A O 1
ATOM 1690 N N . ILE A 1 228 ? 7.094 35 22.906 1 95.88 228 ILE A N 1
ATOM 1691 C CA . ILE A 1 228 ? 6.008 35.25 21.969 1 95.88 228 ILE A CA 1
ATOM 1692 C C . ILE A 1 228 ? 6.551 36 20.734 1 95.88 228 ILE A C 1
ATOM 1694 O O . ILE A 1 228 ? 7.336 36.938 20.875 1 95.88 228 ILE A O 1
ATOM 1698 N N . SER A 1 229 ? 6.285 35.531 19.641 1 94.81 229 SER A N 1
ATOM 1699 C CA . SER A 1 229 ? 6.676 36.156 18.391 1 94.81 229 SER A CA 1
ATOM 1700 C C . SER A 1 229 ? 5.824 35.656 17.219 1 94.81 229 SER A C 1
ATOM 1702 O O . SER A 1 229 ? 5.449 34.5 17.172 1 94.81 229 SER A O 1
ATOM 1704 N N . LEU A 1 230 ? 5.492 36.562 16.344 1 94.88 230 LEU A N 1
ATOM 1705 C CA . LEU A 1 230 ? 4.848 36.156 15.094 1 94.88 230 LEU A CA 1
ATOM 1706 C C . LEU A 1 230 ? 5.816 35.375 14.211 1 94.88 230 LEU A C 1
ATOM 1708 O O . LEU A 1 230 ? 7.016 35.656 14.195 1 94.88 230 LEU A O 1
ATOM 1712 N N . PRO A 1 231 ? 5.238 34.375 13.539 1 94.62 231 PRO A N 1
ATOM 1713 C CA . PRO A 1 231 ? 6.133 33.719 12.578 1 94.62 231 PRO A CA 1
ATOM 1714 C C . PRO A 1 231 ? 6.711 34.688 11.555 1 94.62 231 PRO A C 1
ATOM 1716 O O . PRO A 1 231 ? 6.02 35.625 11.125 1 94.62 231 PRO A O 1
ATOM 1719 N N . HIS A 1 232 ? 7.961 34.5 11.211 1 92.88 232 HIS A N 1
ATOM 1720 C CA . HIS A 1 232 ? 8.602 35.375 10.219 1 92.88 232 HIS A CA 1
ATOM 1721 C C . HIS A 1 232 ? 8.141 35 8.805 1 92.88 232 HIS A C 1
ATOM 1723 O O . HIS A 1 232 ? 8.398 33.906 8.336 1 92.88 232 HIS A O 1
ATOM 1729 N N . PHE A 1 233 ? 7.562 35.906 8.141 1 96.5 233 PHE A N 1
ATOM 1730 C CA . PHE A 1 233 ? 7.082 35.688 6.781 1 96.5 233 PHE A CA 1
ATOM 1731 C C . PHE A 1 233 ? 8.242 35.656 5.793 1 96.5 233 PHE A C 1
ATOM 1733 O O . PHE A 1 233 ? 9.125 36.5 5.832 1 96.5 233 PHE A O 1
ATOM 1740 N N . PHE A 1 234 ? 8.281 34.594 5.027 1 96.06 234 PHE A N 1
ATOM 1741 C CA . PHE A 1 234 ? 9.297 34.344 4.016 1 96.06 234 PHE A CA 1
ATOM 1742 C C . PHE A 1 234 ? 10.672 34.219 4.656 1 96.06 234 PHE A C 1
ATOM 1744 O O . PHE A 1 234 ? 11.656 34.75 4.16 1 96.06 234 PHE A O 1
ATOM 1751 N N . ALA A 1 235 ? 10.648 33.562 5.75 1 93.56 235 ALA A N 1
ATOM 1752 C CA . ALA A 1 235 ? 11.867 33.312 6.523 1 93.56 235 ALA A CA 1
ATOM 1753 C C . ALA A 1 235 ? 12.898 32.562 5.703 1 93.56 235 ALA A C 1
ATOM 1755 O O . ALA A 1 235 ? 14.102 32.688 5.914 1 93.56 235 ALA A O 1
ATOM 1756 N N . PHE A 1 236 ? 12.477 31.828 4.703 1 96.56 236 PHE A N 1
ATOM 1757 C CA . PHE A 1 236 ? 13.375 30.969 3.93 1 96.56 236 PHE A CA 1
ATOM 1758 C C . PHE A 1 236 ? 13.641 31.578 2.555 1 96.56 236 PHE A C 1
ATOM 1760 O O . PHE A 1 236 ? 14.219 30.922 1.685 1 96.56 236 PHE A O 1
ATOM 1767 N N . GLY A 1 237 ? 13.18 32.781 2.342 1 95.88 237 GLY A N 1
ATOM 1768 C CA . GLY A 1 237 ? 13.258 33.406 1.029 1 95.88 237 GLY A CA 1
ATOM 1769 C C . GLY A 1 237 ? 11.992 33.25 0.212 1 95.88 237 GLY A C 1
ATOM 1770 O O . GLY A 1 237 ? 11 32.688 0.698 1 95.88 237 GLY A O 1
ATOM 1771 N N . PHE A 1 238 ? 12.008 33.781 -0.983 1 97.5 238 PHE A N 1
ATOM 1772 C CA . PHE A 1 238 ? 10.844 33.719 -1.857 1 97.5 238 PHE A CA 1
ATOM 1773 C C . PHE A 1 238 ? 11.266 33.469 -3.299 1 97.5 238 PHE A C 1
ATOM 1775 O O . PHE A 1 238 ? 12.133 34.156 -3.834 1 97.5 238 PHE A O 1
ATOM 1782 N N . GLY A 1 239 ? 10.828 32.438 -3.838 1 97.12 239 GLY A N 1
ATOM 1783 C CA . GLY A 1 239 ? 10.977 32.062 -5.234 1 97.12 239 GLY A CA 1
ATOM 1784 C C . GLY A 1 239 ? 9.797 31.266 -5.766 1 97.12 239 GLY A C 1
ATOM 1785 O O . GLY A 1 239 ? 8.938 30.828 -4.996 1 97.12 239 GLY A O 1
ATOM 1786 N N . VAL A 1 240 ? 9.711 31.25 -7.137 1 96.94 240 VAL A N 1
ATOM 1787 C CA . VAL A 1 240 ? 8.602 30.531 -7.746 1 96.94 240 VAL A CA 1
ATOM 1788 C C . VAL A 1 240 ? 9.133 29.594 -8.828 1 96.94 240 VAL A C 1
ATOM 1790 O O . VAL A 1 240 ? 9.938 29.984 -9.664 1 96.94 240 VAL A O 1
ATOM 1793 N N . SER A 1 241 ? 8.812 28.391 -8.672 1 94.56 241 SER A N 1
ATOM 1794 C CA . SER A 1 241 ? 9.055 27.375 -9.695 1 94.56 241 SER A CA 1
ATOM 1795 C C . SER A 1 241 ? 7.746 26.797 -10.211 1 94.56 241 SER A C 1
ATOM 1797 O O . SER A 1 241 ? 6.977 26.203 -9.453 1 94.56 241 SER A O 1
ATOM 1799 N N . ILE A 1 242 ? 7.512 26.875 -11.492 1 94 242 ILE A N 1
ATOM 1800 C CA . ILE A 1 242 ? 6.238 26.484 -12.102 1 94 242 ILE A CA 1
ATOM 1801 C C . ILE A 1 242 ? 5.973 25 -11.859 1 94 242 ILE A C 1
ATOM 1803 O O . ILE A 1 242 ? 4.867 24.625 -11.477 1 94 242 ILE A O 1
ATOM 1807 N N . PRO A 1 243 ? 7.016 24.141 -11.984 1 89.94 243 PRO A N 1
ATOM 1808 C CA . PRO A 1 243 ? 6.758 22.719 -11.703 1 89.94 243 PRO A CA 1
ATOM 1809 C C . PRO A 1 243 ? 6.348 22.484 -10.25 1 89.94 243 PRO A C 1
ATOM 1811 O O . PRO A 1 243 ? 5.504 21.625 -9.984 1 89.94 243 PRO A O 1
ATOM 1814 N N . VAL A 1 244 ? 6.918 23.234 -9.367 1 93.25 244 VAL A N 1
ATOM 1815 C CA . VAL A 1 244 ? 6.602 23.062 -7.949 1 93.25 244 VAL A CA 1
ATOM 1816 C C . VAL A 1 244 ? 5.207 23.609 -7.656 1 93.25 244 VAL A C 1
ATOM 1818 O O . VAL A 1 244 ? 4.477 23.062 -6.828 1 93.25 244 VAL A O 1
ATOM 1821 N N . VAL A 1 245 ? 4.82 24.672 -8.359 1 95.69 245 VAL A N 1
ATOM 1822 C CA . VAL A 1 245 ? 3.463 25.203 -8.227 1 95.69 245 VAL A CA 1
ATOM 1823 C C . VAL A 1 245 ? 2.457 24.125 -8.625 1 95.69 245 VAL A C 1
ATOM 1825 O O . VAL A 1 245 ? 1.46 23.906 -7.934 1 95.69 245 VAL A O 1
ATOM 1828 N N . LEU A 1 246 ? 2.73 23.453 -9.68 1 90.25 246 LEU A N 1
ATOM 1829 C CA . LEU A 1 246 ? 1.841 22.406 -10.148 1 90.25 246 LEU A CA 1
ATOM 1830 C C . LEU A 1 246 ? 1.771 21.266 -9.133 1 90.25 246 LEU A C 1
ATOM 1832 O O . LEU A 1 246 ? 0.695 20.719 -8.883 1 90.25 246 LEU A O 1
ATOM 1836 N N . LEU A 1 247 ? 2.916 20.953 -8.617 1 88.88 247 LEU A N 1
ATOM 1837 C CA . LEU A 1 247 ? 2.984 19.922 -7.59 1 88.88 247 LEU A CA 1
ATOM 1838 C C . LEU A 1 247 ? 2.119 20.297 -6.391 1 88.88 247 LEU A C 1
ATOM 1840 O O . LEU A 1 247 ? 1.35 19.469 -5.895 1 88.88 247 LEU A O 1
ATOM 1844 N N . MET A 1 248 ? 2.221 21.562 -5.977 1 94.31 248 MET A N 1
ATOM 1845 C CA . MET A 1 248 ? 1.463 22.031 -4.82 1 94.31 248 MET A CA 1
ATOM 1846 C C . MET A 1 248 ? -0.026 22.109 -5.141 1 94.31 248 MET A C 1
ATOM 1848 O O . MET A 1 248 ? -0.865 21.875 -4.27 1 94.31 248 MET A O 1
ATOM 1852 N N . MET A 1 249 ? -0.328 22.375 -6.336 1 92.06 249 MET A N 1
ATOM 1853 C CA . MET A 1 249 ? -1.729 22.406 -6.742 1 92.06 249 MET A CA 1
ATOM 1854 C C . MET A 1 249 ? -2.355 21.016 -6.66 1 92.06 249 MET A C 1
ATOM 1856 O O . MET A 1 249 ? -3.506 20.875 -6.242 1 92.06 249 MET A O 1
ATOM 1860 N N . LEU A 1 250 ? -1.609 20.078 -7.031 1 87 250 LEU A N 1
ATOM 1861 C CA . LEU A 1 250 ? -2.109 18.719 -6.93 1 87 250 LEU A CA 1
ATOM 1862 C C . LEU A 1 250 ? -2.316 18.312 -5.469 1 87 250 LEU A C 1
ATOM 1864 O O . LEU A 1 250 ? -3.277 17.609 -5.145 1 87 250 LEU A O 1
ATOM 1868 N N . ALA A 1 251 ? -1.395 18.75 -4.621 1 90.69 251 ALA A N 1
ATOM 1869 C CA . ALA A 1 251 ? -1.557 18.5 -3.191 1 90.69 251 ALA A CA 1
ATOM 1870 C C . ALA A 1 251 ? -2.811 19.188 -2.656 1 90.69 251 ALA A C 1
ATOM 1872 O O . ALA A 1 251 ? -3.537 18.625 -1.841 1 90.69 251 ALA A O 1
ATOM 1873 N N . PHE A 1 252 ? -3.082 20.391 -3.164 1 92.88 252 PHE A N 1
ATOM 1874 C CA . PHE A 1 252 ? -4.273 21.109 -2.738 1 92.88 252 PHE A CA 1
ATOM 1875 C C . PHE A 1 252 ? -5.535 20.422 -3.232 1 92.88 252 PHE A C 1
ATOM 1877 O O . PHE A 1 252 ? -6.559 20.422 -2.543 1 92.88 252 PHE A O 1
ATOM 1884 N N . LEU A 1 253 ? -5.449 19.875 -4.355 1 86.69 253 LEU A N 1
ATOM 1885 C CA . LEU A 1 253 ? -6.594 19.125 -4.875 1 86.69 253 LEU A CA 1
ATOM 1886 C C . LEU A 1 253 ? -6.93 17.953 -3.977 1 86.69 253 LEU A C 1
ATOM 1888 O O . LEU A 1 253 ? -8.102 17.703 -3.68 1 86.69 253 LEU A O 1
ATOM 1892 N N . GLN A 1 254 ? -5.898 17.281 -3.621 1 84 254 GLN A N 1
ATOM 1893 C CA . GLN A 1 254 ? -6.09 16.141 -2.725 1 84 254 GLN A CA 1
ATOM 1894 C C . GLN A 1 254 ? -6.656 16.594 -1.38 1 84 254 GLN A C 1
ATOM 1896 O O . GLN A 1 254 ? -7.59 15.977 -0.858 1 84 254 GLN A O 1
ATOM 1901 N N . ALA A 1 255 ? -6.078 17.609 -0.835 1 89.62 255 ALA A N 1
ATOM 1902 C CA . ALA A 1 255 ? -6.496 18.125 0.468 1 89.62 255 ALA A CA 1
ATOM 1903 C C . ALA A 1 255 ? -7.945 18.594 0.434 1 89.62 255 ALA A C 1
ATOM 1905 O O . ALA A 1 255 ? -8.695 18.375 1.389 1 89.62 255 ALA A O 1
ATOM 1906 N N . SER A 1 256 ? -8.352 19.188 -0.631 1 88 256 SER A N 1
ATOM 1907 C CA . SER A 1 256 ? -9.703 19.719 -0.756 1 88 256 SER A CA 1
ATOM 1908 C C . SER A 1 256 ? -10.734 18.594 -0.858 1 88 256 SER A C 1
ATOM 1910 O O . SER A 1 256 ? -11.836 18.703 -0.326 1 88 256 SER A O 1
ATOM 1912 N N . ALA A 1 257 ? -10.375 17.609 -1.565 1 81.44 257 ALA A N 1
ATOM 1913 C CA . ALA A 1 257 ? -11.273 16.453 -1.659 1 81.44 257 ALA A CA 1
ATOM 1914 C C . ALA A 1 257 ? -11.523 15.836 -0.286 1 81.44 257 ALA A C 1
ATOM 1916 O O . ALA A 1 257 ? -12.648 15.453 0.036 1 81.44 257 ALA A O 1
ATOM 1917 N N . GLU A 1 258 ? -10.469 15.766 0.406 1 83.38 258 GLU A N 1
ATOM 1918 C CA . GLU A 1 258 ? -10.586 15.242 1.765 1 83.38 258 GLU A CA 1
ATOM 1919 C C . GLU A 1 258 ? -11.453 16.156 2.631 1 83.38 258 GLU A C 1
ATOM 1921 O O . GLU A 1 258 ? -12.312 15.68 3.371 1 83.38 258 GLU A O 1
ATOM 1926 N N . ALA A 1 259 ? -11.234 17.391 2.48 1 89.5 259 ALA A N 1
ATOM 1927 C CA . ALA A 1 259 ? -11.992 18.359 3.26 1 89.5 259 ALA A CA 1
ATOM 1928 C C . ALA A 1 259 ? -13.477 18.281 2.938 1 89.5 259 ALA A C 1
ATOM 1930 O O . ALA A 1 259 ? -14.32 18.281 3.842 1 89.5 259 ALA A O 1
ATOM 1931 N N . MET A 1 260 ? -13.805 18.188 1.745 1 84.88 260 MET A N 1
ATOM 1932 C CA . MET A 1 260 ? -15.203 18.141 1.323 1 84.88 260 MET A CA 1
ATOM 1933 C C . MET A 1 260 ? -15.898 16.891 1.88 1 84.88 260 MET A C 1
ATOM 1935 O O . MET A 1 260 ? -17.078 16.938 2.217 1 84.88 260 MET A O 1
ATOM 1939 N N . GLY A 1 261 ? -15.211 15.867 1.871 1 81.06 261 GLY A N 1
ATOM 1940 C CA . GLY A 1 261 ? -15.758 14.664 2.479 1 81.06 261 GLY A CA 1
ATOM 1941 C C . GLY A 1 261 ? -16.141 14.852 3.936 1 81.06 261 GLY A C 1
ATOM 1942 O O . GLY A 1 261 ? -17.203 14.406 4.371 1 81.06 261 GLY A O 1
ATOM 1943 N N . MET A 1 262 ? -15.266 15.477 4.629 1 87.88 262 MET A N 1
ATOM 1944 C CA . MET A 1 262 ? -15.523 15.719 6.047 1 87.88 262 MET A CA 1
ATOM 1945 C C . MET A 1 262 ? -16.641 16.734 6.234 1 87.88 262 MET A C 1
ATOM 1947 O O . MET A 1 262 ? -17.453 16.609 7.156 1 87.88 262 MET A O 1
ATOM 1951 N N . TYR A 1 263 ? -16.672 17.734 5.289 1 90.31 263 TYR A N 1
ATOM 1952 C CA . TYR A 1 263 ? -17.766 18.703 5.34 1 90.31 263 TYR A CA 1
ATOM 1953 C C . TYR A 1 263 ? -19.109 18.016 5.223 1 90.31 263 TYR A C 1
ATOM 1955 O O . TYR A 1 263 ? -20.031 18.281 6.008 1 90.31 263 TYR A O 1
ATOM 1963 N N . SER A 1 264 ? -19.219 17.203 4.312 1 84.88 264 SER A N 1
ATOM 1964 C CA . SER A 1 264 ? -20.469 16.516 4.031 1 84.88 264 SER A CA 1
ATOM 1965 C C . SER A 1 264 ? -20.891 15.625 5.195 1 84.88 264 SER A C 1
ATOM 1967 O O . SER A 1 264 ? -22.062 15.586 5.562 1 84.88 264 SER A O 1
ATOM 1969 N N . LEU A 1 265 ? -20 14.969 5.699 1 84.31 265 LEU A N 1
ATOM 1970 C CA . LEU A 1 265 ? -20.281 14.07 6.816 1 84.31 265 LEU A CA 1
ATOM 1971 C C . LEU A 1 265 ? -20.797 14.852 8.023 1 84.31 265 LEU A C 1
ATOM 1973 O O . LEU A 1 265 ? -21.781 14.469 8.648 1 84.31 265 LEU A O 1
ATOM 1977 N N . LEU A 1 266 ? -20.125 15.867 8.328 1 92.88 266 LEU A N 1
ATOM 1978 C CA . LEU A 1 266 ? -20.469 16.672 9.5 1 92.88 266 LEU A CA 1
ATOM 1979 C C . LEU A 1 266 ? -21.812 17.359 9.297 1 92.88 266 LEU A C 1
ATOM 1981 O O . LEU A 1 266 ? -22.625 17.422 10.219 1 92.88 266 LEU A O 1
ATOM 1985 N N . ALA A 1 267 ? -22 17.844 8.102 1 92.5 267 ALA A N 1
ATOM 1986 C CA . ALA A 1 267 ? -23.281 18.484 7.797 1 92.5 267 ALA A CA 1
ATOM 1987 C C . ALA A 1 267 ? -24.438 17.5 7.906 1 92.5 267 ALA A C 1
ATOM 1989 O O . ALA A 1 267 ? -25.5 17.828 8.438 1 92.5 267 ALA A O 1
ATOM 1990 N N . ASP A 1 268 ? -24.219 16.406 7.461 1 88.5 268 ASP A N 1
ATOM 1991 C CA . ASP A 1 268 ? -25.234 15.367 7.52 1 88.5 268 ASP A CA 1
ATOM 1992 C C . ASP A 1 268 ? -25.562 14.992 8.961 1 88.5 268 ASP A C 1
ATOM 1994 O O . ASP A 1 268 ? -26.719 14.805 9.312 1 88.5 268 ASP A O 1
ATOM 1998 N N . TRP A 1 269 ? -24.531 14.859 9.727 1 90.44 269 TRP A N 1
ATOM 1999 C CA . TRP A 1 269 ? -24.734 14.539 11.133 1 90.44 269 TRP A CA 1
ATOM 2000 C C . TRP A 1 269 ? -25.531 15.633 11.836 1 90.44 269 TRP A C 1
ATOM 2002 O O . TRP A 1 269 ? -26.312 15.352 12.742 1 90.44 269 TRP A O 1
ATOM 2012 N N . GLY A 1 270 ? -25.328 16.797 11.43 1 92.62 270 GLY A N 1
ATOM 2013 C CA . GLY A 1 270 ? -26 17.922 12.047 1 92.62 270 GLY A CA 1
ATOM 2014 C C . GLY A 1 270 ? -27.359 18.234 11.422 1 92.62 270 GLY A C 1
ATOM 2015 O O . GLY A 1 270 ? -28.047 19.156 11.859 1 92.62 270 GLY A O 1
ATOM 2016 N N . GLY A 1 271 ? -27.641 17.469 10.398 1 91 271 GLY A N 1
ATOM 2017 C CA . GLY A 1 271 ? -28.891 17.703 9.703 1 91 271 GLY A CA 1
ATOM 2018 C C . GLY A 1 271 ? -28.906 19 8.906 1 91 271 GLY A C 1
ATOM 2019 O O . GLY A 1 271 ? -29.938 19.656 8.812 1 91 271 GLY A O 1
ATOM 2020 N N . GLN A 1 272 ? -27.781 19.375 8.523 1 92.38 272 GLN A N 1
ATOM 2021 C CA . GLN A 1 272 ? -27.672 20.625 7.758 1 92.38 272 GLN A CA 1
ATOM 2022 C C . GLN A 1 272 ? -27.422 20.328 6.277 1 92.38 272 GLN A C 1
ATOM 2024 O O . GLN A 1 272 ? -26.812 19.312 5.934 1 92.38 272 GLN A O 1
ATOM 2029 N N . THR A 1 273 ? -27.891 21.203 5.449 1 88.56 273 THR A N 1
ATOM 2030 C CA . THR A 1 273 ? -27.625 21.109 4.02 1 88.56 273 THR A CA 1
ATOM 2031 C C . THR A 1 273 ? -26.344 21.859 3.662 1 88.56 273 THR A C 1
ATOM 2033 O O . THR A 1 273 ? -26.141 22.984 4.094 1 88.56 273 THR A O 1
ATOM 2036 N N . LEU A 1 274 ? -25.531 21.219 3.004 1 87.81 274 LEU A N 1
ATOM 2037 C CA . LEU A 1 274 ? -24.266 21.797 2.557 1 87.81 274 LEU A CA 1
ATOM 2038 C C . LEU A 1 274 ? -24.359 22.266 1.105 1 87.81 274 LEU A C 1
ATOM 2040 O O . LEU A 1 274 ? -24.234 21.453 0.184 1 87.81 274 LEU A O 1
ATOM 2044 N N . THR A 1 275 ? -24.5 23.547 0.927 1 83.62 275 THR A N 1
ATOM 2045 C CA . THR A 1 275 ? -24.609 24.109 -0.413 1 83.62 275 THR A CA 1
ATOM 2046 C C . THR A 1 275 ? -23.234 24.25 -1.054 1 83.62 275 THR A C 1
ATOM 2048 O O . THR A 1 275 ? -22.219 24.266 -0.357 1 83.62 275 THR A O 1
ATOM 2051 N N . THR A 1 276 ? -23.219 24.406 -2.312 1 81.19 276 THR A N 1
ATOM 2052 C CA . THR A 1 276 ? -21.984 24.609 -3.045 1 81.19 276 THR A CA 1
ATOM 2053 C C . THR A 1 276 ? -21.297 25.906 -2.611 1 81.19 276 THR A C 1
ATOM 2055 O O . THR A 1 276 ? -20.078 25.984 -2.553 1 81.19 276 THR A O 1
ATOM 2058 N N . GLN A 1 277 ? -22.125 26.812 -2.342 1 84.38 277 GLN A N 1
ATOM 2059 C CA . GLN A 1 277 ? -21.578 28.109 -1.898 1 84.38 277 GLN A CA 1
ATOM 2060 C C . GLN A 1 277 ? -20.875 27.969 -0.557 1 84.38 277 GLN A C 1
ATOM 2062 O O . GLN A 1 277 ? -19.828 28.578 -0.342 1 84.38 277 GLN A O 1
ATOM 2067 N N . ARG A 1 278 ? -21.438 27.234 0.302 1 87.81 278 ARG A N 1
ATOM 2068 C CA . ARG A 1 278 ? -20.844 27.016 1.616 1 87.81 278 ARG A CA 1
ATOM 2069 C C . ARG A 1 278 ? -19.547 26.219 1.506 1 87.81 278 ARG A C 1
ATOM 2071 O O . ARG A 1 278 ? -18.578 26.484 2.219 1 87.81 278 ARG A O 1
ATOM 2078 N N . ILE A 1 279 ? -19.516 25.297 0.627 1 87.12 279 ILE A N 1
ATOM 2079 C CA . ILE A 1 279 ? -18.312 24.516 0.376 1 87.12 279 ILE A CA 1
ATOM 2080 C C . ILE A 1 279 ? -17.219 25.422 -0.169 1 87.12 279 ILE A C 1
ATOM 2082 O O . ILE A 1 279 ? -16.062 25.344 0.278 1 87.12 279 ILE A O 1
ATOM 2086 N N . ASN A 1 280 ? -17.609 26.25 -1.098 1 86.69 280 ASN A N 1
ATOM 2087 C CA . ASN A 1 280 ? -16.641 27.156 -1.7 1 86.69 280 ASN A CA 1
ATOM 2088 C C . ASN A 1 280 ? -16.062 28.125 -0.672 1 86.69 280 ASN A C 1
ATOM 2090 O O . ASN A 1 280 ? -14.891 28.469 -0.724 1 86.69 280 ASN A O 1
ATOM 2094 N N . ARG A 1 281 ? -16.891 28.562 0.17 1 89.25 281 ARG A N 1
ATOM 2095 C CA . ARG A 1 281 ? -16.406 29.438 1.228 1 89.25 281 ARG A CA 1
ATOM 2096 C C . ARG A 1 281 ? -15.422 28.719 2.135 1 89.25 281 ARG A C 1
ATOM 2098 O O . ARG A 1 281 ? -14.414 29.297 2.557 1 89.25 281 ARG A O 1
ATOM 2105 N N . GLY A 1 282 ? -15.789 27.5 2.467 1 91.44 282 GLY A N 1
ATOM 2106 C CA . GLY A 1 282 ? -14.875 26.703 3.264 1 91.44 282 GLY A CA 1
ATOM 2107 C C . GLY A 1 282 ? -13.531 26.484 2.596 1 91.44 282 GLY A C 1
ATOM 2108 O O . GLY A 1 282 ? -12.484 26.656 3.225 1 91.44 282 GLY A O 1
ATOM 2109 N N . LEU A 1 283 ? -13.594 26.172 1.35 1 91.06 283 LEU A N 1
ATOM 2110 C CA . LEU A 1 283 ? -12.367 25.922 0.599 1 91.06 283 LEU A CA 1
ATOM 2111 C C . LEU A 1 283 ? -11.57 27.203 0.428 1 91.06 283 LEU A C 1
ATOM 2113 O O . LEU A 1 283 ? -10.336 27.188 0.503 1 91.06 283 LEU A O 1
ATOM 2117 N N . PHE A 1 284 ? -12.281 28.266 0.193 1 92.12 284 PHE A N 1
ATOM 2118 C CA . PHE A 1 284 ? -11.625 29.562 0.078 1 92.12 284 PHE A CA 1
ATOM 2119 C C . PHE A 1 284 ? -10.82 29.875 1.337 1 92.12 284 PHE A C 1
ATOM 2121 O O . PHE A 1 284 ? -9.672 30.312 1.255 1 92.12 284 PHE A O 1
ATOM 2128 N N . THR A 1 285 ? -11.438 29.672 2.432 1 94.5 285 THR A N 1
ATOM 2129 C CA . THR A 1 285 ? -10.758 29.953 3.693 1 94.5 285 THR A CA 1
ATOM 2130 C C . THR A 1 285 ? -9.57 29.016 3.885 1 94.5 285 THR A C 1
ATOM 2132 O O . THR A 1 285 ? -8.555 29.406 4.461 1 94.5 285 THR A O 1
ATOM 2135 N N . GLU A 1 286 ? -9.68 27.781 3.49 1 95 286 GLU A N 1
ATOM 2136 C CA . GLU A 1 286 ? -8.57 26.828 3.543 1 95 286 GLU A CA 1
ATOM 2137 C C . GLU A 1 286 ? -7.387 27.328 2.705 1 95 286 GLU A C 1
ATOM 2139 O O . GLU A 1 286 ? -6.25 27.344 3.178 1 95 286 GLU A O 1
ATOM 2144 N N . PHE A 1 287 ? -7.672 27.797 1.515 1 95.94 287 PHE A N 1
ATOM 2145 C CA . PHE A 1 287 ? -6.613 28.188 0.592 1 95.94 287 PHE A CA 1
ATOM 2146 C C . PHE A 1 287 ? -5.961 29.484 1.035 1 95.94 287 PHE A C 1
ATOM 2148 O O . PHE A 1 287 ? -4.734 29.609 1.028 1 95.94 287 PHE A O 1
ATOM 2155 N N . ILE A 1 288 ? -6.77 30.438 1.447 1 96.12 288 ILE A N 1
ATOM 2156 C CA . ILE A 1 288 ? -6.211 31.703 1.87 1 96.12 288 ILE A CA 1
ATOM 2157 C C . ILE A 1 288 ? -5.406 31.516 3.154 1 96.12 288 ILE A C 1
ATOM 2159 O O . ILE A 1 288 ? -4.355 32.156 3.334 1 96.12 288 ILE A O 1
ATOM 2163 N N . GLY A 1 289 ? -6.004 30.766 4.031 1 97.31 289 GLY A N 1
ATOM 2164 C CA . GLY A 1 289 ? -5.242 30.438 5.227 1 97.31 289 GLY A CA 1
ATOM 2165 C C . GLY A 1 289 ? -3.928 29.75 4.922 1 97.31 289 GLY A C 1
ATOM 2166 O O . GLY A 1 289 ? -2.908 30.047 5.551 1 97.31 289 GLY A O 1
ATOM 2167 N N . CYS A 1 290 ? -3.906 28.812 3.982 1 98.06 290 CYS A N 1
ATOM 2168 C CA . CYS A 1 290 ? -2.697 28.094 3.6 1 98.06 290 CYS A CA 1
ATOM 2169 C C . CYS A 1 290 ? -1.708 29.016 2.902 1 98.06 290 CYS A C 1
ATOM 2171 O O . CYS A 1 290 ? -0.495 28.828 3.004 1 98.06 290 CYS A O 1
ATOM 2173 N N . ALA A 1 291 ? -2.25 30.031 2.184 1 98.19 291 ALA A N 1
ATOM 2174 C CA . ALA A 1 291 ? -1.356 31.016 1.591 1 98.19 291 ALA A CA 1
ATOM 2175 C C . ALA A 1 291 ? -0.582 31.781 2.666 1 98.19 291 ALA A C 1
ATOM 2177 O O . ALA A 1 291 ? 0.639 31.922 2.572 1 98.19 291 ALA A O 1
ATOM 2178 N N . VAL A 1 292 ? -1.302 32.188 3.639 1 97.94 292 VAL A N 1
ATOM 2179 C CA . VAL A 1 292 ? -0.667 32.875 4.754 1 97.94 292 VAL A CA 1
ATOM 2180 C C . VAL A 1 292 ? 0.315 31.938 5.457 1 97.94 292 VAL A C 1
ATOM 2182 O O . VAL A 1 292 ? 1.427 32.344 5.805 1 97.94 292 VAL A O 1
ATOM 2185 N N . GLY A 1 293 ? -0.12 30.734 5.652 1 97.75 293 GLY A N 1
ATOM 2186 C CA . GLY A 1 293 ? 0.743 29.734 6.273 1 97.75 293 GLY A CA 1
ATOM 2187 C C . GLY A 1 293 ? 2.01 29.469 5.48 1 97.75 293 GLY A C 1
ATOM 2188 O O . GLY A 1 293 ? 3.098 29.375 6.055 1 97.75 293 GLY A O 1
ATOM 2189 N N . ALA A 1 294 ? 1.812 29.297 4.18 1 98.25 294 ALA A N 1
ATOM 2190 C CA . ALA A 1 294 ? 2.959 29.047 3.314 1 98.25 294 ALA A CA 1
ATOM 2191 C C . ALA A 1 294 ? 3.949 30.203 3.355 1 98.25 294 ALA A C 1
ATOM 2193 O O . ALA A 1 294 ? 5.164 29.984 3.316 1 98.25 294 ALA A O 1
ATOM 2194 N N . ALA A 1 295 ? 3.469 31.406 3.395 1 98.19 295 ALA A N 1
ATOM 2195 C CA . ALA A 1 295 ? 4.328 32.562 3.514 1 98.19 295 ALA A CA 1
ATOM 2196 C C . ALA A 1 295 ? 5.148 32.531 4.801 1 98.19 295 ALA A C 1
ATOM 2198 O O . ALA A 1 295 ? 6.289 33 4.836 1 98.19 295 ALA A O 1
ATOM 2199 N N . ALA A 1 296 ? 4.59 31.922 5.805 1 97.56 296 ALA A N 1
ATOM 2200 C CA . ALA A 1 296 ? 5.273 31.828 7.09 1 97.56 296 ALA A CA 1
ATOM 2201 C C . ALA A 1 296 ? 6.125 30.562 7.152 1 97.56 296 ALA A C 1
ATOM 2203 O O . ALA A 1 296 ? 6.863 30.344 8.117 1 97.56 296 ALA A O 1
ATOM 2204 N N . GLY A 1 297 ? 6.035 29.688 6.172 1 97.38 297 GLY A N 1
ATOM 2205 C CA . GLY A 1 297 ? 6.805 28.453 6.152 1 97.38 297 GLY A CA 1
ATOM 2206 C C . GLY A 1 297 ? 6.031 27.25 6.664 1 97.38 297 GLY A C 1
ATOM 2207 O O . GLY A 1 297 ? 6.621 26.25 7.082 1 97.38 297 GLY A O 1
ATOM 2208 N N . GLY A 1 298 ? 4.762 27.359 6.668 1 97.38 298 GLY A N 1
ATOM 2209 C CA . GLY A 1 298 ? 3.928 26.266 7.148 1 97.38 298 GLY A CA 1
ATOM 2210 C C . GLY A 1 298 ? 3.418 25.375 6.035 1 97.38 298 GLY A C 1
ATOM 2211 O O . GLY A 1 298 ? 3.504 25.734 4.855 1 97.38 298 GLY A O 1
ATOM 2212 N N . LEU A 1 299 ? 2.896 24.234 6.406 1 97.88 299 LEU A N 1
ATOM 2213 C CA . LEU A 1 299 ? 2.361 23.25 5.457 1 97.88 299 LEU A CA 1
ATOM 2214 C C . LEU A 1 299 ? 0.886 23.531 5.18 1 97.88 299 LEU A C 1
ATOM 2216 O O . LEU A 1 299 ? 0.19 24.109 6.012 1 97.88 299 LEU A O 1
ATOM 2220 N N . GLY A 1 300 ? 0.485 23.094 3.994 1 97.62 300 GLY A N 1
ATOM 2221 C CA . GLY A 1 300 ? -0.94 23.125 3.707 1 97.62 300 GLY A CA 1
ATOM 2222 C C . GLY A 1 300 ? -1.753 22.219 4.617 1 97.62 300 GLY A C 1
ATOM 2223 O O . GLY A 1 300 ? -1.215 21.297 5.219 1 97.62 300 GLY A O 1
ATOM 2224 N N . THR A 1 301 ? -3.088 22.562 4.711 1 97.25 301 THR A N 1
ATOM 2225 C CA . THR A 1 301 ? -3.924 21.844 5.672 1 97.25 301 THR A CA 1
ATOM 2226 C C . THR A 1 301 ? -5.102 21.172 4.973 1 97.25 301 THR A C 1
ATOM 2228 O O . THR A 1 301 ? -5.363 21.438 3.797 1 97.25 301 THR A O 1
ATOM 2231 N N . THR A 1 302 ? -5.645 20.25 5.621 1 93.56 302 THR A N 1
ATOM 2232 C CA . THR A 1 302 ? -6.941 19.672 5.289 1 93.56 302 THR A CA 1
ATOM 2233 C C . THR A 1 302 ? -7.746 19.375 6.551 1 93.56 302 THR A C 1
ATOM 2235 O O . THR A 1 302 ? -7.262 19.609 7.664 1 93.56 302 THR A O 1
ATOM 2238 N N . SER A 1 303 ? -9.062 19.047 6.324 1 93.38 303 SER A N 1
ATOM 2239 C CA . SER A 1 303 ? -9.891 18.641 7.453 1 93.38 303 SER A CA 1
ATOM 2240 C C . SER A 1 303 ? -9.484 17.266 7.965 1 93.38 303 SER A C 1
ATOM 2242 O O . SER A 1 303 ? -9.43 16.297 7.195 1 93.38 303 SER A O 1
ATOM 2244 N N . TYR A 1 304 ? -9.227 17.172 9.234 1 91.25 304 TYR A N 1
ATOM 2245 C CA . TYR A 1 304 ? -8.695 15.93 9.805 1 91.25 304 TYR A CA 1
ATOM 2246 C C . TYR A 1 304 ? -9.812 14.953 10.125 1 91.25 304 TYR A C 1
ATOM 2248 O O . TYR A 1 304 ? -10.719 15.266 10.906 1 91.25 304 TYR A O 1
ATOM 2256 N N . PRO A 1 305 ? -9.75 13.805 9.625 1 84.69 305 PRO A N 1
ATOM 2257 C CA . PRO A 1 305 ? -10.742 12.773 9.945 1 84.69 305 PRO A CA 1
ATOM 2258 C C . PRO A 1 305 ? -10.711 12.367 11.414 1 84.69 305 PRO A C 1
ATOM 2260 O O . PRO A 1 305 ? -11.742 11.969 11.969 1 84.69 305 PRO A O 1
ATOM 2263 N N . GLU A 1 306 ? -9.531 12.469 12.07 1 82.62 306 GLU A N 1
ATOM 2264 C CA . GLU A 1 306 ? -9.43 12.141 13.492 1 82.62 306 GLU A CA 1
ATOM 2265 C C . GLU A 1 306 ? -10.344 13.031 14.328 1 82.62 306 GLU A C 1
ATOM 2267 O O . GLU A 1 306 ? -10.945 12.57 15.297 1 82.62 306 GLU A O 1
ATOM 2272 N N . ASN A 1 307 ? -10.43 14.242 13.938 1 90.5 307 ASN A N 1
ATOM 2273 C CA . ASN A 1 307 ? -11.305 15.172 14.648 1 90.5 307 ASN A CA 1
ATOM 2274 C C . ASN A 1 307 ? -12.773 14.852 14.398 1 90.5 307 ASN A C 1
ATOM 2276 O O . ASN A 1 307 ? -13.602 15.008 15.297 1 90.5 307 ASN A O 1
ATOM 2280 N N . VAL A 1 308 ? -13.07 14.422 13.227 1 88.44 308 VAL A N 1
ATOM 2281 C CA . VAL A 1 308 ? -14.422 13.961 12.93 1 88.44 308 VAL A CA 1
ATOM 2282 C C . VAL A 1 308 ? -14.734 12.711 13.758 1 88.44 308 VAL A C 1
ATOM 2284 O O . VAL A 1 308 ? -15.859 12.531 14.227 1 88.44 308 VAL A O 1
ATOM 2287 N N . GLY A 1 309 ? -13.781 11.945 13.938 1 83.44 309 GLY A N 1
ATOM 2288 C CA . GLY A 1 309 ? -13.938 10.781 14.789 1 83.44 309 GLY A CA 1
ATOM 2289 C C . GLY A 1 309 ? -14.25 11.125 16.234 1 83.44 309 GLY A C 1
ATOM 2290 O O . GLY A 1 309 ? -15.031 10.438 16.891 1 83.44 309 GLY A O 1
ATOM 2291 N N . ILE A 1 310 ? -13.625 12.117 16.703 1 87.38 310 ILE A N 1
ATOM 2292 C CA . ILE A 1 310 ? -13.883 12.586 18.062 1 87.38 310 ILE A CA 1
ATOM 2293 C C . ILE A 1 310 ? -15.352 13 18.188 1 87.38 310 ILE A C 1
ATOM 2295 O O . ILE A 1 310 ? -16 12.68 19.188 1 87.38 310 ILE A O 1
ATOM 2299 N N . ILE A 1 311 ? -15.852 13.609 17.172 1 92.44 311 ILE A N 1
ATOM 2300 C CA . ILE A 1 311 ? -17.234 14.055 17.188 1 92.44 311 ILE A CA 1
ATOM 2301 C C . ILE A 1 311 ? -18.172 12.852 17.125 1 92.44 311 ILE A C 1
ATOM 2303 O O . ILE A 1 311 ? -19.188 12.812 17.812 1 92.44 311 ILE A O 1
ATOM 2307 N N . ARG A 1 312 ? -17.781 11.969 16.359 1 85.62 312 ARG A N 1
ATOM 2308 C CA . ARG A 1 312 ? -18.594 10.758 16.234 1 85.62 312 ARG A CA 1
ATOM 2309 C C . ARG A 1 312 ? -18.734 10.047 17.578 1 85.62 312 ARG A C 1
ATOM 2311 O O . ARG A 1 312 ? -19.812 9.594 17.922 1 85.62 312 ARG A O 1
ATOM 2318 N N . VAL A 1 313 ? -17.703 10.039 18.344 1 81.06 313 VAL A N 1
ATOM 2319 C CA . VAL A 1 313 ? -17.672 9.258 19.578 1 81.06 313 VAL A CA 1
ATOM 2320 C C . VAL A 1 313 ? -18.234 10.086 20.719 1 81.06 313 VAL A C 1
ATOM 2322 O O . VAL A 1 313 ? -18.984 9.57 21.562 1 81.06 313 VAL A O 1
ATOM 2325 N N . SER A 1 314 ? -17.906 11.289 20.75 1 86.81 314 SER A N 1
ATOM 2326 C CA . SER A 1 314 ? -18.312 12.133 21.875 1 86.81 314 SER A CA 1
ATOM 2327 C C . SER A 1 314 ? -19.734 12.648 21.703 1 86.81 314 SER A C 1
ATOM 2329 O O . SER A 1 314 ? -20.375 13.023 22.672 1 86.81 314 SER A O 1
ATOM 2331 N N . GLY A 1 315 ? -20.094 12.758 20.438 1 91.5 315 GLY A N 1
ATOM 2332 C CA . GLY A 1 315 ? -21.391 13.336 20.141 1 91.5 315 GLY A CA 1
ATOM 2333 C C . GLY A 1 315 ? -21.406 14.852 20.25 1 91.5 315 GLY A C 1
ATOM 2334 O O . GLY A 1 315 ? -22.469 15.477 20.156 1 91.5 315 GLY A O 1
ATOM 2335 N N . VAL A 1 316 ? -20.266 15.438 20.484 1 94.81 316 VAL A N 1
ATOM 2336 C CA . VAL A 1 316 ? -20.172 16.875 20.656 1 94.81 316 VAL A CA 1
ATOM 2337 C C . VAL A 1 316 ? -19.734 17.531 19.344 1 94.81 316 VAL A C 1
ATOM 2339 O O . VAL A 1 316 ? -18.547 17.531 19.016 1 94.81 316 VAL A O 1
ATOM 2342 N N . ALA A 1 317 ? -20.625 18.188 18.703 1 96.81 317 ALA A N 1
ATOM 2343 C CA . ALA A 1 317 ? -20.328 18.75 17.391 1 96.81 317 ALA A CA 1
ATOM 2344 C C . ALA A 1 317 ? -20.406 20.281 17.406 1 96.81 317 ALA A C 1
ATOM 2346 O O . ALA A 1 317 ? -20.719 20.906 16.406 1 96.81 317 ALA A O 1
ATOM 2347 N N . SER A 1 318 ? -20.125 20.859 18.516 1 97.44 318 SER A N 1
ATOM 2348 C CA . SER A 1 318 ? -20.188 22.312 18.625 1 97.44 318 SER A CA 1
ATOM 2349 C C . SER A 1 318 ? -19.047 22.969 17.844 1 97.44 318 SER A C 1
ATOM 2351 O O . SER A 1 318 ? -17.875 22.688 18.094 1 97.44 318 SER A O 1
ATOM 2353 N N . ARG A 1 319 ? -19.344 23.891 16.984 1 97.5 319 ARG A N 1
ATOM 2354 C CA . ARG A 1 319 ? -18.312 24.578 16.234 1 97.5 319 ARG A CA 1
ATOM 2355 C C . ARG A 1 319 ? -17.516 25.531 17.125 1 97.5 319 ARG A C 1
ATOM 2357 O O . ARG A 1 319 ? -16.438 25.984 16.75 1 97.5 319 ARG A O 1
ATOM 2364 N N . PHE A 1 320 ? -18.031 25.844 18.266 1 97.88 320 PHE A N 1
ATOM 2365 C CA . PHE A 1 320 ? -17.328 26.703 19.219 1 97.88 320 PHE A CA 1
ATOM 2366 C C . PHE A 1 320 ? -16.188 25.938 19.875 1 97.88 320 PHE A C 1
ATOM 2368 O O . PHE A 1 320 ? -15.195 26.531 20.281 1 97.88 320 PHE A O 1
ATOM 2375 N N . VAL A 1 321 ? -16.391 24.688 19.969 1 97.81 321 VAL A N 1
ATOM 2376 C CA . VAL A 1 321 ? -15.32 23.844 20.484 1 97.81 321 VAL A CA 1
ATOM 2377 C C . VAL A 1 321 ? -14.148 23.844 19.5 1 97.81 321 VAL A C 1
ATOM 2379 O O . VAL A 1 321 ? -13 24.047 19.891 1 97.81 321 VAL A O 1
ATOM 2382 N N . THR A 1 322 ? -14.445 23.641 18.234 1 98 322 THR A N 1
ATOM 2383 C CA . THR A 1 322 ? -13.375 23.625 17.234 1 98 322 THR A CA 1
ATOM 2384 C C . THR A 1 322 ? -12.797 25.031 17.031 1 98 322 THR A C 1
ATOM 2386 O O . THR A 1 322 ? -11.602 25.172 16.766 1 98 322 THR A O 1
ATOM 2389 N N . LEU A 1 323 ? -13.617 26.047 17.172 1 98.12 323 LEU A N 1
ATOM 2390 C CA . LEU A 1 323 ? -13.125 27.422 17.172 1 98.12 323 LEU A CA 1
ATOM 2391 C C . LEU A 1 323 ? -12.086 27.625 18.266 1 98.12 323 LEU A C 1
ATOM 2393 O O . LEU A 1 323 ? -11.039 28.234 18.031 1 98.12 323 LEU A O 1
ATOM 2397 N N . THR A 1 324 ? -12.414 27.156 19.391 1 98.25 324 THR A N 1
ATOM 2398 C CA . THR A 1 324 ? -11.492 27.266 20.516 1 98.25 324 THR A CA 1
ATOM 2399 C C . THR A 1 324 ? -10.211 26.484 20.234 1 98.25 324 THR A C 1
ATOM 2401 O O . THR A 1 324 ? -9.117 26.938 20.594 1 98.25 324 THR A O 1
ATOM 2404 N N . ALA A 1 325 ? -10.344 25.328 19.656 1 97.88 325 ALA A N 1
ATOM 2405 C CA . ALA A 1 325 ? -9.156 24.562 19.266 1 97.88 325 ALA A CA 1
ATOM 2406 C C . ALA A 1 325 ? -8.273 25.375 18.312 1 97.88 325 ALA A C 1
ATOM 2408 O O . ALA A 1 325 ? -7.047 25.359 18.422 1 97.88 325 ALA A O 1
ATOM 2409 N N . GLY A 1 326 ? -8.898 26.062 17.375 1 98.25 326 GLY A N 1
ATOM 2410 C CA . GLY A 1 326 ? -8.164 26.938 16.469 1 98.25 326 GLY A CA 1
ATOM 2411 C C . GLY A 1 326 ? -7.449 28.062 17.172 1 98.25 326 GLY A C 1
ATOM 2412 O O . GLY A 1 326 ? -6.297 28.375 16.859 1 98.25 326 GLY A O 1
ATOM 2413 N N . VAL A 1 327 ? -8.109 28.641 18.094 1 98.25 327 VAL A N 1
ATOM 2414 C CA . VAL A 1 327 ? -7.531 29.75 18.859 1 98.25 327 VAL A CA 1
ATOM 2415 C C . VAL A 1 327 ? -6.32 29.25 19.656 1 98.25 327 VAL A C 1
ATOM 2417 O O . VAL A 1 327 ? -5.289 29.922 19.703 1 98.25 327 VAL A O 1
ATOM 2420 N N . LEU A 1 328 ? -6.5 28.141 20.234 1 98 328 LEU A N 1
ATOM 2421 C CA . LEU A 1 328 ? -5.395 27.547 20.984 1 98 328 LEU A CA 1
ATOM 2422 C C . LEU A 1 328 ? -4.215 27.25 20.062 1 98 328 LEU A C 1
ATOM 2424 O O . LEU A 1 328 ? -3.061 27.469 20.438 1 98 328 LEU A O 1
ATOM 2428 N N . SER A 1 329 ? -4.5 26.734 18.938 1 97.94 329 SER A N 1
ATOM 2429 C CA . SER A 1 329 ? -3.439 26.438 17.984 1 97.94 329 SER A CA 1
ATOM 2430 C C . SER A 1 329 ? -2.727 27.719 17.547 1 97.94 329 SER A C 1
ATOM 2432 O O . SER A 1 329 ? -1.501 27.734 17.422 1 97.94 329 SER A O 1
ATOM 2434 N N . LEU A 1 330 ? -3.49 28.766 17.297 1 97.88 330 LEU A N 1
ATOM 2435 C CA . LEU A 1 330 ? -2.918 30.047 16.922 1 97.88 330 LEU A CA 1
ATOM 2436 C C . LEU A 1 330 ? -2.006 30.578 18.031 1 97.88 330 LEU A C 1
ATOM 2438 O O . LEU A 1 330 ? -0.925 31.094 17.75 1 97.88 330 LEU A O 1
ATOM 2442 N N . PHE A 1 331 ? -2.432 30.391 19.219 1 97.69 331 PHE A N 1
ATOM 2443 C CA . PHE A 1 331 ? -1.634 30.812 20.359 1 97.69 331 PHE A CA 1
ATOM 2444 C C . PHE A 1 331 ? -0.317 30.047 20.422 1 97.69 3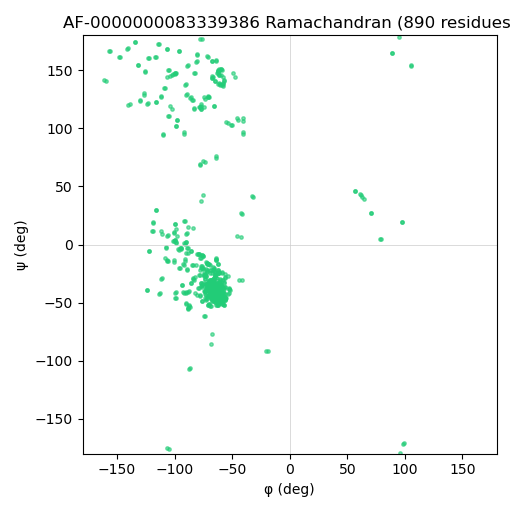31 PHE A C 1
ATOM 2446 O O . PHE A 1 331 ? 0.741 30.641 20.641 1 97.69 331 PHE A O 1
ATOM 2453 N N . ILE A 1 332 ? -0.384 28.797 20.234 1 97 332 ILE A N 1
ATOM 2454 C CA . ILE A 1 332 ? 0.818 27.969 20.219 1 97 332 ILE A CA 1
ATOM 2455 C C . ILE A 1 332 ? 1.725 28.391 19.062 1 97 332 ILE A C 1
ATOM 2457 O O . ILE A 1 332 ? 2.951 28.391 19.203 1 97 332 ILE A O 1
ATOM 2461 N N . GLY A 1 333 ? 1.124 28.75 17.922 1 97.06 333 GLY A N 1
ATOM 2462 C CA . GLY A 1 333 ? 1.865 29.219 16.75 1 97.06 333 GLY A CA 1
ATOM 2463 C C . GLY A 1 333 ? 2.602 30.516 17 1 97.06 333 GLY A C 1
ATOM 2464 O O . GLY A 1 333 ? 3.494 30.891 16.219 1 97.06 333 GLY A O 1
ATOM 2465 N N . LEU A 1 334 ? 2.293 31.156 18.078 1 97.38 334 LEU A N 1
ATOM 2466 C CA . LEU A 1 334 ? 2.957 32.406 18.438 1 97.38 334 LEU A CA 1
ATOM 2467 C C . LEU A 1 334 ? 4.027 32.156 19.5 1 97.38 334 LEU A C 1
ATOM 2469 O O . LEU A 1 334 ? 4.691 33.125 19.938 1 97.38 334 LEU A O 1
ATOM 2473 N N . LEU A 1 335 ? 4.234 30.922 19.875 1 96.88 335 LEU A N 1
ATOM 2474 C CA . LEU A 1 335 ? 5.207 30.562 20.906 1 96.88 335 LEU A CA 1
ATOM 2475 C C . LEU A 1 335 ? 6.398 29.828 20.281 1 96.88 335 LEU A C 1
ATOM 2477 O O . LEU A 1 335 ? 6.426 28.594 20.266 1 96.88 335 LEU A O 1
ATOM 2481 N N . PRO A 1 336 ? 7.508 30.547 19.938 1 94.88 336 PRO A N 1
ATOM 2482 C CA . PRO A 1 336 ? 8.695 29.938 19.328 1 94.88 336 PRO A CA 1
ATOM 2483 C C . PRO A 1 336 ? 9.297 28.844 20.203 1 94.88 336 PRO A C 1
ATOM 2485 O O . PRO A 1 336 ? 9.844 27.859 19.672 1 94.88 336 PRO A O 1
ATOM 2488 N N . PRO A 1 337 ? 9.188 28.938 21.562 1 95.19 337 PRO A N 1
ATOM 2489 C CA . PRO A 1 337 ? 9.758 27.859 22.375 1 95.19 337 PRO A CA 1
ATOM 2490 C C . PRO A 1 337 ? 9.125 26.5 22.109 1 95.19 337 PRO A C 1
ATOM 2492 O O . PRO A 1 337 ? 9.797 25.469 22.219 1 95.19 337 PRO A O 1
ATOM 2495 N N . VAL A 1 338 ? 7.867 26.516 21.781 1 94.44 338 VAL A N 1
ATOM 2496 C CA . VAL A 1 338 ? 7.199 25.25 21.484 1 94.44 338 VAL A CA 1
ATOM 2497 C C . VAL A 1 338 ? 7.777 24.656 20.203 1 94.44 338 VAL A C 1
ATOM 2499 O O . VAL A 1 338 ? 8.031 23.438 20.125 1 94.44 338 VAL A O 1
ATOM 2502 N N . GLY A 1 339 ? 7.957 25.484 19.219 1 94.5 339 GLY A N 1
ATOM 2503 C CA . GLY A 1 339 ? 8.57 25.047 17.984 1 94.5 339 GLY A CA 1
ATOM 2504 C C . GLY A 1 339 ? 9.977 24.5 18.188 1 94.5 339 GLY A C 1
ATOM 2505 O O . GLY A 1 339 ? 10.328 23.453 17.625 1 94.5 339 GLY A O 1
ATOM 2506 N N . LEU A 1 340 ? 10.719 25.25 18.969 1 94.44 340 LEU A N 1
ATOM 2507 C CA . LEU A 1 340 ? 12.094 24.844 19.234 1 94.44 340 LEU A CA 1
ATOM 2508 C C . LEU A 1 340 ? 12.125 23.547 20.031 1 94.44 340 LEU A C 1
ATOM 2510 O O . LEU A 1 340 ? 12.984 22.688 19.797 1 94.44 340 LEU A O 1
ATOM 2514 N N . LEU A 1 341 ? 11.227 23.375 20.922 1 94.25 341 LEU A N 1
ATOM 2515 C CA . LEU A 1 341 ? 11.141 22.156 21.703 1 94.25 341 LEU A CA 1
ATOM 2516 C C . LEU A 1 341 ? 10.859 20.953 20.812 1 94.25 341 LEU A C 1
ATOM 2518 O O . LEU A 1 341 ? 11.547 19.938 20.891 1 94.25 341 LEU A O 1
ATOM 2522 N N . LEU A 1 342 ? 9.898 21.078 19.984 1 93.81 342 LEU A N 1
ATOM 2523 C CA . LEU A 1 342 ? 9.531 19.984 19.094 1 93.81 342 LEU A CA 1
ATOM 2524 C C . LEU A 1 342 ? 10.656 19.688 18.109 1 93.81 342 LEU A C 1
ATOM 2526 O O . LEU A 1 342 ? 10.945 18.516 17.828 1 93.81 342 LEU A O 1
ATOM 2530 N N . ALA A 1 343 ? 11.312 20.719 17.656 1 93.94 343 ALA A N 1
ATOM 2531 C CA . ALA A 1 343 ? 12.406 20.578 16.703 1 93.94 343 ALA A CA 1
ATOM 2532 C C . ALA A 1 343 ? 13.594 19.828 17.312 1 93.94 343 ALA A C 1
ATOM 2534 O O . ALA A 1 343 ? 14.414 19.25 16.594 1 93.94 343 ALA A O 1
ATOM 2535 N N . SER A 1 344 ? 13.68 19.859 18.641 1 93.12 344 SER A N 1
ATOM 2536 C CA . SER A 1 344 ? 14.852 19.328 19.312 1 93.12 344 SER A CA 1
ATOM 2537 C C . SER A 1 344 ? 14.609 17.891 19.781 1 93.12 344 SER A C 1
ATOM 2539 O O . SER A 1 344 ? 15.516 17.234 20.281 1 93.12 344 SER A O 1
ATOM 2541 N N . LEU A 1 345 ? 13.422 17.406 19.594 1 94.19 345 LEU A N 1
ATOM 2542 C CA . LEU A 1 345 ? 13.109 16.047 20.031 1 94.19 345 LEU A CA 1
ATOM 2543 C C . LEU A 1 345 ? 13.984 15.023 19.312 1 94.19 345 LEU A C 1
ATOM 2545 O O . LEU A 1 345 ? 14.375 15.234 18.156 1 94.19 345 LEU A O 1
ATOM 2549 N N . PRO A 1 346 ? 14.336 13.953 19.984 1 94.31 346 PRO A N 1
ATOM 2550 C CA . PRO A 1 346 ? 15.203 12.953 19.359 1 94.31 346 PRO A CA 1
ATOM 2551 C C . PRO A 1 346 ? 14.594 12.336 18.109 1 94.31 346 PRO A C 1
ATOM 2553 O O . PRO A 1 346 ? 13.422 11.953 18.109 1 94.31 346 PRO A O 1
ATOM 2556 N N . GLU A 1 347 ? 15.391 12.18 17.125 1 92.94 347 GLU A N 1
ATOM 2557 C CA . GLU A 1 347 ? 14.945 11.711 15.82 1 92.94 347 GLU A CA 1
ATOM 2558 C C . GLU A 1 347 ? 14.359 10.305 15.906 1 92.94 347 GLU A C 1
ATOM 2560 O O . GLU A 1 347 ? 13.328 10.023 15.289 1 92.94 347 GLU A O 1
ATOM 2565 N N . PRO A 1 348 ? 14.961 9.383 16.656 1 95.69 348 PRO A N 1
ATOM 2566 C CA . PRO A 1 348 ? 14.391 8.031 16.703 1 95.69 348 PRO A CA 1
ATOM 2567 C C . PRO A 1 348 ? 12.969 8.016 17.266 1 95.69 348 PRO A C 1
ATOM 2569 O O . PRO A 1 348 ? 12.141 7.215 16.828 1 95.69 348 PRO A O 1
ATOM 2572 N N . VAL A 1 349 ? 12.695 8.891 18.188 1 96.12 349 VAL A N 1
ATOM 2573 C CA . VAL A 1 349 ? 11.383 8.961 18.812 1 96.12 349 VAL A CA 1
ATOM 2574 C C . VAL A 1 349 ? 10.367 9.5 17.812 1 96.12 349 VAL A C 1
ATOM 2576 O O . VAL A 1 349 ? 9.281 8.93 17.641 1 96.12 349 VAL A O 1
ATOM 2579 N N . LEU A 1 350 ? 10.773 10.484 17.156 1 93.38 350 LEU A N 1
ATOM 2580 C CA . LEU A 1 350 ? 9.883 11.102 16.172 1 93.38 350 LEU A CA 1
ATOM 2581 C C . LEU A 1 350 ? 9.648 10.172 14.992 1 93.38 350 LEU A C 1
ATOM 2583 O O . LEU A 1 350 ? 8.547 10.109 14.453 1 93.38 350 LEU A O 1
ATOM 2587 N N . SER A 1 351 ? 10.695 9.531 14.602 1 94.25 351 SER A N 1
ATOM 2588 C CA . SER A 1 351 ? 10.578 8.586 13.5 1 94.25 351 SER A CA 1
ATOM 2589 C C . SER A 1 351 ? 9.656 7.426 13.859 1 94.25 351 SER A C 1
ATOM 2591 O O . SER A 1 351 ? 8.883 6.957 13.023 1 94.25 351 SER A O 1
ATOM 2593 N N . ALA A 1 352 ? 9.758 7.004 15.047 1 96.56 352 ALA A N 1
ATOM 2594 C CA . ALA A 1 352 ? 8.883 5.926 15.508 1 96.56 352 ALA A CA 1
ATOM 2595 C C . ALA A 1 352 ? 7.426 6.367 15.523 1 96.56 352 ALA A C 1
ATOM 2597 O O . ALA A 1 352 ? 6.547 5.645 15.047 1 96.56 352 ALA A O 1
ATOM 2598 N N . ALA A 1 353 ? 7.184 7.508 16.047 1 95 353 ALA A N 1
ATOM 2599 C CA . ALA A 1 353 ? 5.824 8.047 16.094 1 95 353 ALA A CA 1
ATOM 2600 C C . ALA A 1 353 ? 5.273 8.258 14.68 1 95 353 ALA A C 1
ATOM 2602 O O . ALA A 1 353 ? 4.121 7.918 14.406 1 95 353 ALA A O 1
ATOM 2603 N N . SER A 1 354 ? 6.09 8.766 13.875 1 93.94 354 SER A N 1
ATOM 2604 C CA . SER A 1 354 ? 5.664 9.031 12.508 1 93.94 354 SER A CA 1
ATOM 2605 C C . SER A 1 354 ? 5.363 7.73 11.758 1 93.94 354 SER A C 1
ATOM 2607 O O . SER A 1 354 ? 4.473 7.688 10.906 1 93.94 354 SER A O 1
ATOM 2609 N N . SER A 1 355 ? 6.129 6.719 12.055 1 96.06 355 SER A N 1
ATOM 2610 C CA . SER A 1 355 ? 5.879 5.438 11.406 1 96.06 355 SER A CA 1
ATOM 2611 C C . SER A 1 355 ? 4.445 4.969 11.641 1 96.06 355 SER A C 1
ATOM 2613 O O . SER A 1 355 ? 3.742 4.602 10.695 1 96.06 355 SER A O 1
ATOM 2615 N N . ILE A 1 356 ? 4.008 5.035 12.844 1 94.69 356 ILE A N 1
ATOM 2616 C CA . ILE A 1 356 ? 2.656 4.586 13.164 1 94.69 356 ILE A CA 1
ATOM 2617 C C . ILE A 1 356 ? 1.637 5.48 12.461 1 94.69 356 ILE A C 1
ATOM 2619 O O . ILE A 1 356 ? 0.651 4.988 11.906 1 94.69 356 ILE A O 1
ATOM 2623 N N . LEU A 1 357 ? 1.918 6.746 12.508 1 92.25 357 LEU A N 1
ATOM 2624 C CA . LEU A 1 357 ? 1.029 7.684 11.836 1 92.25 357 LEU A CA 1
ATOM 2625 C C . LEU A 1 357 ? 0.933 7.371 10.352 1 92.25 357 LEU A C 1
ATOM 2627 O O . LEU A 1 357 ? -0.156 7.406 9.773 1 92.25 357 LEU A O 1
ATOM 2631 N N . PHE A 1 358 ? 2.053 7.102 9.711 1 94.81 358 PHE A N 1
ATOM 2632 C CA . PHE A 1 358 ? 2.092 6.793 8.289 1 94.81 358 PHE A CA 1
ATOM 2633 C C . PHE A 1 358 ? 1.307 5.52 7.992 1 94.81 358 PHE A C 1
ATOM 2635 O O . PHE A 1 358 ? 0.608 5.438 6.977 1 94.81 358 PHE A O 1
ATOM 2642 N N . GLY A 1 359 ? 1.449 4.578 8.867 1 95.94 359 GLY A N 1
ATOM 2643 C CA . GLY A 1 359 ? 0.636 3.379 8.734 1 95.94 359 GLY A CA 1
ATOM 2644 C C . GLY A 1 359 ? -0.854 3.658 8.805 1 95.94 359 GLY A C 1
ATOM 2645 O O . GLY A 1 359 ? -1.631 3.111 8.016 1 95.94 359 GLY A O 1
ATOM 2646 N N . ILE A 1 360 ? -1.21 4.508 9.719 1 92.25 360 ILE A N 1
ATOM 2647 C CA . ILE A 1 360 ? -2.613 4.859 9.898 1 92.25 360 ILE A CA 1
ATOM 2648 C C . ILE A 1 360 ? -3.127 5.57 8.648 1 92.25 360 ILE A C 1
ATOM 2650 O O . ILE A 1 360 ? -4.262 5.348 8.219 1 92.25 360 ILE A O 1
ATOM 2654 N N . ILE A 1 361 ? -2.318 6.402 8.078 1 90.31 361 ILE A N 1
ATOM 2655 C CA . ILE A 1 361 ? -2.697 7.094 6.855 1 90.31 361 ILE A CA 1
ATOM 2656 C C . ILE A 1 361 ? -3.021 6.074 5.766 1 90.31 361 ILE A C 1
ATOM 2658 O O . ILE A 1 361 ? -4.078 6.145 5.133 1 90.31 361 ILE A O 1
ATOM 2662 N N . ALA A 1 362 ? -2.166 5.141 5.57 1 95.06 362 ALA A N 1
ATOM 2663 C CA . ALA A 1 362 ? -2.361 4.117 4.547 1 95.06 362 ALA A CA 1
ATOM 2664 C C . ALA A 1 362 ? -3.643 3.326 4.801 1 95.06 362 ALA A C 1
ATOM 2666 O O . ALA A 1 362 ? -4.445 3.123 3.889 1 95.06 362 ALA A O 1
ATOM 2667 N N . LEU A 1 363 ? -3.836 2.908 6.02 1 94.5 363 LEU A N 1
ATOM 2668 C CA . LEU A 1 363 ? -4.973 2.043 6.32 1 94.5 363 LEU A CA 1
ATOM 2669 C C . LEU A 1 363 ? -6.273 2.838 6.328 1 94.5 363 LEU A C 1
ATOM 2671 O O . LEU A 1 363 ? -7.348 2.279 6.102 1 94.5 363 LEU A O 1
ATOM 2675 N N . SER A 1 364 ? -6.184 4.113 6.613 1 89 364 SER A N 1
ATOM 2676 C CA . SER A 1 364 ? -7.367 4.945 6.434 1 89 364 SER A CA 1
ATOM 2677 C C . SER A 1 364 ? -7.844 4.926 4.984 1 89 364 SER A C 1
ATOM 2679 O O . SER A 1 364 ? -9.047 4.98 4.719 1 89 364 SER A O 1
ATOM 2681 N N . GLY A 1 365 ? -6.895 4.918 4.086 1 90.94 365 GLY A N 1
ATOM 2682 C CA . GLY A 1 365 ? -7.254 4.758 2.688 1 90.94 365 GLY A CA 1
ATOM 2683 C C . GLY A 1 365 ? -7.984 3.459 2.406 1 90.94 365 GLY A C 1
ATOM 2684 O O . GLY A 1 365 ? -8.969 3.443 1.662 1 90.94 365 GLY A O 1
ATOM 2685 N N . VAL A 1 366 ? -7.52 2.404 3.008 1 93.94 366 VAL A N 1
ATOM 2686 C CA . VAL A 1 366 ? -8.156 1.102 2.855 1 93.94 366 VAL A CA 1
ATOM 2687 C C . VAL A 1 366 ? -9.586 1.159 3.391 1 93.94 366 VAL A C 1
ATOM 2689 O O . VAL A 1 366 ? -10.508 0.622 2.773 1 93.94 366 VAL A O 1
ATOM 2692 N N . GLN A 1 367 ? -9.758 1.816 4.496 1 88.88 367 GLN A N 1
ATOM 2693 C CA . GLN A 1 367 ? -11.078 1.962 5.098 1 88.88 367 GLN A CA 1
ATOM 2694 C C . GLN A 1 367 ? -12.023 2.725 4.172 1 88.88 367 GLN A C 1
ATOM 2696 O O . GLN A 1 367 ? -13.195 2.363 4.035 1 88.88 367 GLN A O 1
ATOM 2701 N N . ILE A 1 368 ? -11.523 3.725 3.605 1 85.06 368 ILE A N 1
ATOM 2702 C CA . ILE A 1 368 ? -12.336 4.543 2.713 1 85.06 368 ILE A CA 1
ATOM 2703 C C . ILE A 1 368 ? -12.766 3.719 1.504 1 85.06 368 ILE A C 1
ATOM 2705 O O . ILE A 1 368 ? -13.906 3.826 1.047 1 85.06 368 ILE A O 1
ATOM 2709 N N . MET A 1 369 ? -11.922 2.877 1.027 1 91.62 369 MET A N 1
ATOM 2710 C CA . MET A 1 369 ? -12.203 2.094 -0.173 1 91.62 369 MET A CA 1
ATOM 2711 C C . MET A 1 369 ? -13.094 0.898 0.151 1 91.62 369 MET A C 1
ATOM 2713 O O . MET A 1 369 ? -13.555 0.199 -0.753 1 91.62 369 MET A O 1
ATOM 2717 N N . ALA A 1 370 ? -13.328 0.653 1.419 1 85.56 370 ALA A N 1
ATOM 2718 C CA . ALA A 1 370 ? -14.211 -0.438 1.819 1 85.56 370 ALA A CA 1
ATOM 2719 C C . ALA A 1 370 ? -15.641 -0.186 1.346 1 85.56 370 ALA A C 1
ATOM 2721 O O . ALA A 1 370 ? -16.438 -1.12 1.241 1 85.56 370 ALA A O 1
ATOM 2722 N N . ARG A 1 371 ? -15.883 0.965 0.942 1 81.56 371 ARG A N 1
ATOM 2723 C CA . ARG A 1 371 ? -17.234 1.344 0.557 1 81.56 371 ARG A CA 1
ATOM 2724 C C . ARG A 1 371 ? -17.453 1.172 -0.943 1 81.56 371 ARG A C 1
ATOM 2726 O O . ARG A 1 371 ? -18.578 1.285 -1.435 1 81.56 371 ARG A O 1
ATOM 2733 N N . ILE A 1 372 ? -16.438 0.801 -1.589 1 86.88 372 ILE A N 1
ATOM 2734 C CA . ILE A 1 372 ? -16.484 0.692 -3.043 1 86.88 372 ILE A CA 1
ATOM 2735 C C . ILE A 1 372 ? -16.922 -0.718 -3.441 1 86.88 372 ILE A C 1
ATOM 2737 O O . ILE A 1 372 ? -16.531 -1.697 -2.803 1 86.88 372 ILE A O 1
ATOM 2741 N N . HIS A 1 373 ? -17.812 -0.72 -4.469 1 86.12 373 HIS A N 1
ATOM 2742 C CA . HIS A 1 373 ? -18.047 -1.996 -5.133 1 86.12 373 HIS A CA 1
ATOM 2743 C C . HIS A 1 373 ? -16.922 -2.326 -6.105 1 86.12 373 HIS A C 1
ATOM 2745 O O . HI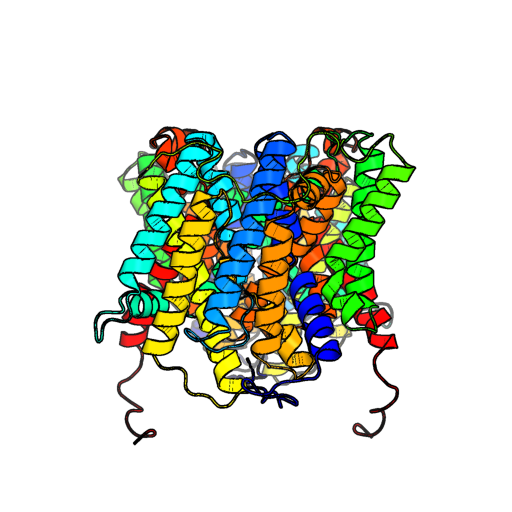S A 1 373 ? -16.734 -1.628 -7.105 1 86.12 373 HIS A O 1
ATOM 2751 N N . TRP A 1 374 ? -16.266 -3.385 -5.859 1 86.31 374 TRP A N 1
ATOM 2752 C CA . TRP A 1 374 ? -15.07 -3.705 -6.633 1 86.31 374 TRP A CA 1
ATOM 2753 C C . TRP A 1 374 ? -15.414 -4.582 -7.832 1 86.31 374 TRP A C 1
ATOM 2755 O O . TRP A 1 374 ? -15.547 -5.801 -7.699 1 86.31 374 TRP A O 1
ATOM 2765 N N . ASP A 1 375 ? -15.594 -3.963 -8.922 1 84.94 375 ASP A N 1
ATOM 2766 C CA . ASP A 1 375 ? -15.727 -4.648 -10.195 1 84.94 375 ASP A CA 1
ATOM 2767 C C . ASP A 1 375 ? -14.453 -4.516 -11.031 1 84.94 375 ASP A C 1
ATOM 2769 O O . ASP A 1 375 ? -13.438 -4.008 -10.547 1 84.94 375 ASP A O 1
ATOM 2773 N N . GLU A 1 376 ? -14.477 -5 -12.195 1 83.38 376 GLU A N 1
ATOM 2774 C CA . GLU A 1 376 ? -13.297 -4.992 -13.055 1 83.38 376 GLU A CA 1
ATOM 2775 C C . GLU A 1 376 ? -12.898 -3.57 -13.438 1 83.38 376 GLU A C 1
ATOM 2777 O O . GLU A 1 376 ? -11.719 -3.279 -13.625 1 83.38 376 GLU A O 1
ATOM 2782 N N . LEU A 1 377 ? -13.883 -2.748 -13.523 1 89.56 377 LEU A N 1
ATOM 2783 C CA . LEU A 1 377 ? -13.609 -1.368 -13.914 1 89.56 377 LEU A CA 1
ATOM 2784 C C . LEU A 1 377 ? -12.875 -0.631 -12.797 1 89.56 377 LEU A C 1
ATOM 2786 O O . LEU A 1 377 ? -11.867 0.036 -13.055 1 89.56 377 LEU A O 1
ATOM 2790 N N . ASN A 1 378 ? -13.359 -0.847 -11.562 1 93 378 ASN A N 1
ATOM 2791 C CA . ASN A 1 378 ? -12.688 -0.205 -10.438 1 93 378 ASN A CA 1
ATOM 2792 C C . ASN A 1 378 ? -11.305 -0.799 -10.203 1 93 378 ASN A C 1
ATOM 2794 O O . ASN A 1 378 ? -10.383 -0.092 -9.789 1 93 378 ASN A O 1
ATOM 2798 N N . LEU A 1 379 ? -11.211 -1.997 -10.516 1 91.81 379 LEU A N 1
ATOM 2799 C CA . LEU A 1 379 ? -9.891 -2.619 -10.422 1 91.81 379 LEU A CA 1
ATOM 2800 C C . LEU A 1 379 ? -8.945 -2.045 -11.461 1 91.81 379 LEU A C 1
ATOM 2802 O O . LEU A 1 379 ? -7.758 -1.837 -11.18 1 91.81 379 LEU A O 1
ATOM 2806 N N . ALA A 1 380 ? -9.461 -1.779 -12.641 1 93.56 380 ALA A N 1
ATOM 2807 C CA . ALA A 1 380 ? -8.664 -1.241 -13.742 1 93.56 380 ALA A CA 1
ATOM 2808 C C . ALA A 1 380 ? -8.258 0.203 -13.469 1 93.56 380 ALA A C 1
ATOM 2810 O O . ALA A 1 380 ? -7.32 0.719 -14.086 1 93.56 380 ALA A O 1
ATOM 2811 N N . VAL A 1 381 ? -8.906 0.812 -12.562 1 95.06 381 VAL A N 1
ATOM 2812 C CA . VAL A 1 381 ? -8.547 2.17 -12.164 1 95.06 381 VAL A CA 1
ATOM 2813 C C . VAL A 1 381 ? -7.477 2.129 -11.078 1 95.06 381 VAL A C 1
ATOM 2815 O O . VAL A 1 381 ? -6.391 2.691 -11.25 1 95.06 381 VAL A O 1
ATOM 2818 N N . ALA A 1 382 ? -7.75 1.386 -10.055 1 96.69 382 ALA A N 1
ATOM 2819 C CA . ALA A 1 382 ? -6.961 1.478 -8.828 1 96.69 382 ALA A CA 1
ATOM 2820 C C . ALA A 1 382 ? -5.656 0.698 -8.961 1 96.69 382 ALA A C 1
ATOM 2822 O O . ALA A 1 382 ? -4.605 1.15 -8.492 1 96.69 382 ALA A O 1
ATOM 2823 N N . ALA A 1 383 ? -5.676 -0.416 -9.617 1 96.19 383 ALA A N 1
ATOM 2824 C CA . ALA A 1 383 ? -4.523 -1.312 -9.633 1 96.19 383 ALA A CA 1
ATOM 2825 C C . ALA A 1 383 ? -3.365 -0.697 -10.414 1 96.19 383 ALA A C 1
ATOM 2827 O O . ALA A 1 383 ? -2.262 -0.547 -9.891 1 96.19 383 ALA A O 1
ATOM 2828 N N . PRO A 1 384 ? -3.625 -0.274 -11.641 1 97.12 384 PRO A N 1
ATOM 2829 C CA . PRO A 1 384 ? -2.521 0.344 -12.383 1 97.12 384 PRO A CA 1
ATOM 2830 C C . PRO A 1 384 ? -2.023 1.632 -11.727 1 97.12 384 PRO A C 1
ATOM 2832 O O . PRO A 1 384 ? -0.815 1.883 -11.688 1 97.12 384 PRO A O 1
ATOM 2835 N N . ALA A 1 385 ? -2.967 2.418 -11.242 1 97.25 385 ALA A N 1
ATOM 2836 C CA . ALA A 1 385 ? -2.582 3.676 -10.609 1 97.25 385 ALA A CA 1
ATOM 2837 C C . ALA A 1 385 ? -1.68 3.43 -9.398 1 97.25 385 ALA A C 1
ATOM 2839 O O . ALA A 1 385 ? -0.672 4.117 -9.219 1 97.25 385 ALA A O 1
ATOM 2840 N N . PHE A 1 386 ? -2.055 2.477 -8.609 1 97.5 386 PHE A N 1
ATOM 2841 C CA . PHE A 1 386 ? -1.294 2.164 -7.402 1 97.5 386 PHE A CA 1
ATOM 2842 C C . PHE A 1 386 ? 0.118 1.713 -7.754 1 97.5 386 PHE A C 1
ATOM 2844 O O . PHE A 1 386 ? 1.097 2.273 -7.258 1 97.5 386 PHE A O 1
ATOM 2851 N N . ILE A 1 387 ? 0.25 0.773 -8.602 1 97.62 387 ILE A N 1
ATOM 2852 C CA . ILE A 1 387 ? 1.533 0.117 -8.82 1 97.62 387 ILE A CA 1
ATOM 2853 C C . ILE A 1 387 ? 2.459 1.046 -9.609 1 97.62 387 ILE A C 1
ATOM 2855 O O . ILE A 1 387 ? 3.666 1.081 -9.359 1 97.62 387 ILE A O 1
ATOM 2859 N N . LEU A 1 388 ? 1.927 1.754 -10.586 1 96.75 388 LEU A N 1
ATOM 2860 C CA . LEU A 1 388 ? 2.752 2.645 -11.398 1 96.75 388 LEU A CA 1
ATOM 2861 C C . LEU A 1 388 ? 3.207 3.852 -10.586 1 96.75 388 LEU A C 1
ATOM 2863 O O . LEU A 1 388 ? 4.324 4.344 -10.773 1 96.75 388 LEU A O 1
ATOM 2867 N N . SER A 1 389 ? 2.32 4.277 -9.703 1 96.19 389 SER A N 1
ATOM 2868 C CA . SER A 1 389 ? 2.721 5.367 -8.82 1 96.19 389 SER A CA 1
ATOM 2869 C C . SER A 1 389 ? 3.846 4.941 -7.891 1 96.19 389 SER A C 1
ATOM 2871 O O . SER A 1 389 ? 4.863 5.629 -7.777 1 96.19 389 SER A O 1
ATOM 2873 N N . MET A 1 390 ? 3.686 3.828 -7.254 1 96.31 390 MET A N 1
ATOM 2874 C CA . MET A 1 390 ? 4.715 3.324 -6.352 1 96.31 390 MET A CA 1
ATOM 2875 C C . MET A 1 390 ? 6.008 3.039 -7.105 1 96.31 390 MET A C 1
ATOM 2877 O O . MET A 1 390 ? 7.102 3.254 -6.574 1 96.31 390 MET A O 1
ATOM 2881 N N . GLY A 1 391 ? 5.867 2.582 -8.312 1 95.69 391 GLY A N 1
ATOM 2882 C CA . GLY A 1 391 ? 7.016 2.238 -9.133 1 95.69 391 GLY A CA 1
ATOM 2883 C C . GLY A 1 391 ? 7.859 3.441 -9.508 1 95.69 391 GLY A C 1
ATOM 2884 O O . GLY A 1 391 ? 9.031 3.299 -9.867 1 95.69 391 GLY A O 1
ATOM 2885 N N . SER A 1 392 ? 7.293 4.621 -9.469 1 93.25 392 SER A N 1
ATOM 2886 C CA . SER A 1 392 ? 8.008 5.832 -9.844 1 93.25 392 SER A CA 1
ATOM 2887 C C . SER A 1 392 ? 9.203 6.078 -8.93 1 93.25 392 SER A C 1
ATOM 2889 O O . SER A 1 392 ? 10.18 6.715 -9.328 1 93.25 392 SER A O 1
ATOM 2891 N N . MET A 1 393 ? 9.172 5.496 -7.734 1 91.5 393 MET A N 1
ATOM 2892 C CA . MET A 1 393 ? 10.266 5.637 -6.773 1 91.5 393 MET A CA 1
ATOM 2893 C C . MET A 1 393 ? 11.484 4.836 -7.215 1 91.5 393 MET A C 1
ATOM 2895 O O . MET A 1 393 ? 12.594 5.062 -6.723 1 91.5 393 MET A O 1
ATOM 2899 N N . TYR A 1 394 ? 11.227 3.957 -8.148 1 92.5 394 TYR A N 1
ATOM 2900 C CA . TYR A 1 394 ? 12.289 3.016 -8.492 1 92.5 394 TYR A CA 1
ATOM 2901 C C . TYR A 1 394 ? 12.703 3.166 -9.953 1 92.5 394 TYR A C 1
ATOM 2903 O O . TYR A 1 394 ? 13.258 2.24 -10.547 1 92.5 394 TYR A O 1
ATOM 2911 N N . LEU A 1 395 ? 12.367 4.281 -10.531 1 92.5 395 LEU A N 1
ATOM 2912 C CA . LEU A 1 395 ? 12.797 4.523 -11.906 1 92.5 395 LEU A CA 1
ATOM 2913 C C . LEU A 1 395 ? 14.312 4.547 -12.008 1 92.5 395 LEU A C 1
ATOM 2915 O O . LEU A 1 395 ? 14.992 5.082 -11.125 1 92.5 395 LEU A O 1
ATOM 2919 N N . PRO A 1 396 ? 14.836 3.951 -13.047 1 91.5 396 PRO A N 1
ATOM 2920 C CA . PRO A 1 396 ? 16.297 3.945 -13.219 1 91.5 396 PRO A CA 1
ATOM 2921 C C . PRO A 1 396 ? 16.875 5.348 -13.398 1 91.5 396 PRO A C 1
ATOM 2923 O O . PRO A 1 396 ? 16.25 6.199 -14.039 1 91.5 396 PRO A O 1
ATOM 2926 N N . PRO A 1 397 ? 18.094 5.512 -12.898 1 89.94 397 PRO A N 1
ATOM 2927 C CA . PRO A 1 397 ? 18.734 6.816 -13.047 1 89.94 397 PRO A CA 1
ATOM 2928 C C . PRO A 1 397 ? 18.844 7.258 -14.5 1 89.94 397 PRO A C 1
ATOM 2930 O O . PRO A 1 397 ? 18.75 8.445 -14.805 1 89.94 397 PRO A O 1
ATOM 2933 N N . ALA A 1 398 ? 19.016 6.305 -15.398 1 90.19 398 ALA A N 1
ATOM 2934 C CA . ALA A 1 398 ? 19.156 6.617 -16.828 1 90.19 398 ALA A CA 1
ATOM 2935 C C . ALA A 1 398 ? 17.906 7.289 -17.359 1 90.19 398 ALA A C 1
ATOM 2937 O O . ALA A 1 398 ? 17.969 8.133 -18.266 1 90.19 398 ALA A O 1
ATOM 2938 N N . VAL A 1 399 ? 16.828 6.891 -16.812 1 90.44 399 VAL A N 1
ATOM 2939 C CA . VAL A 1 399 ? 15.547 7.457 -17.234 1 90.44 399 VAL A CA 1
ATOM 2940 C C . VAL A 1 399 ? 15.352 8.836 -16.609 1 90.44 399 VAL A C 1
ATOM 2942 O O . VAL A 1 399 ? 14.953 9.781 -17.281 1 90.44 399 VAL A O 1
ATOM 2945 N N . LEU A 1 400 ? 15.664 8.961 -15.336 1 88 400 LEU A N 1
ATOM 2946 C CA . LEU A 1 400 ? 15.492 10.211 -14.609 1 88 400 LEU A CA 1
ATOM 2947 C C . LEU A 1 400 ? 16.422 11.289 -15.156 1 88 400 LEU A C 1
ATOM 2949 O O . LEU A 1 400 ? 16.062 12.469 -15.164 1 88 400 LEU A O 1
ATOM 2953 N N . ASN A 1 401 ? 17.578 10.867 -15.609 1 89.94 401 ASN A N 1
ATOM 2954 C CA . ASN A 1 401 ? 18.578 11.812 -16.109 1 89.94 401 ASN A CA 1
ATOM 2955 C C . ASN A 1 401 ? 18.156 12.414 -17.453 1 89.94 401 ASN A C 1
ATOM 2957 O O . ASN A 1 401 ? 18.703 13.422 -17.891 1 89.94 401 ASN A O 1
ATOM 2961 N N . LEU A 1 402 ? 17.188 11.758 -18.078 1 88.81 402 LEU A N 1
ATOM 2962 C CA . LEU A 1 402 ? 16.672 12.289 -19.344 1 88.81 402 LEU A CA 1
ATOM 2963 C C . LEU A 1 402 ? 15.719 13.453 -19.078 1 88.81 402 LEU A C 1
ATOM 2965 O O . LEU A 1 402 ? 15.406 14.219 -19.984 1 88.81 402 LEU A O 1
ATOM 2969 N N . LEU A 1 403 ? 15.336 13.625 -17.828 1 85.94 403 LEU A N 1
ATOM 2970 C CA . LEU A 1 403 ? 14.359 14.648 -17.469 1 85.94 403 LEU A CA 1
ATOM 2971 C C . LEU A 1 403 ? 15.055 15.867 -16.875 1 85.94 403 LEU A C 1
ATOM 2973 O O . LEU A 1 403 ? 16.109 15.742 -16.234 1 85.94 403 LEU A O 1
ATOM 2977 N N . PRO A 1 404 ? 14.461 17.016 -17.156 1 83.12 404 PRO A N 1
ATOM 2978 C CA . PRO A 1 404 ? 14.984 18.188 -16.453 1 83.12 404 PRO A CA 1
ATOM 2979 C C . PRO A 1 404 ? 14.891 18.062 -14.945 1 83.12 404 PRO A C 1
ATOM 2981 O O . PRO A 1 404 ? 14.016 17.359 -14.43 1 83.12 404 PRO A O 1
ATOM 2984 N N . ALA A 1 405 ? 15.805 18.688 -14.227 1 76.69 405 ALA A N 1
ATOM 2985 C CA . ALA A 1 405 ? 15.914 18.609 -12.773 1 76.69 405 ALA A CA 1
ATOM 2986 C C . ALA A 1 405 ? 14.578 18.922 -12.109 1 76.69 405 ALA A C 1
ATOM 2988 O O . ALA A 1 405 ? 14.203 18.297 -11.125 1 76.69 405 ALA A O 1
ATOM 2989 N N . SER A 1 406 ? 13.883 19.891 -12.664 1 74.06 406 SER A N 1
ATOM 2990 C CA . SER A 1 406 ? 12.625 20.312 -12.07 1 74.06 406 SER A CA 1
ATOM 2991 C C . SER A 1 406 ? 11.555 19.234 -12.172 1 74.06 406 SER A C 1
ATOM 2993 O O . SER A 1 406 ? 10.656 19.156 -11.336 1 74.06 406 SER A O 1
ATOM 2995 N N . LEU A 1 407 ? 11.688 18.344 -13.156 1 79.38 407 LEU A N 1
ATOM 2996 C CA . LEU A 1 407 ? 10.672 17.328 -13.383 1 79.38 407 LEU A CA 1
ATOM 2997 C C . LEU A 1 407 ? 11.055 16.016 -12.688 1 79.38 407 LEU A C 1
ATOM 2999 O O . LEU A 1 407 ? 10.195 15.188 -12.406 1 79.38 407 LEU A O 1
ATOM 3003 N N . LYS A 1 408 ? 12.375 15.93 -12.398 1 80.75 408 LYS A N 1
ATOM 3004 C CA . LYS A 1 408 ? 12.852 14.711 -11.742 1 80.75 408 LYS A CA 1
ATOM 3005 C C . LYS A 1 408 ? 12.156 14.508 -10.398 1 80.75 408 LYS A C 1
ATOM 3007 O O . LYS A 1 408 ? 11.695 13.406 -10.094 1 80.75 408 LYS A O 1
ATOM 3012 N N . GLY A 1 409 ? 12.109 15.609 -9.656 1 73.44 409 GLY A N 1
ATOM 3013 C CA . GLY A 1 409 ? 11.508 15.539 -8.328 1 73.44 409 GLY A CA 1
ATOM 3014 C C . GLY A 1 409 ? 10.023 15.25 -8.359 1 73.44 409 GLY A C 1
ATOM 3015 O O . GLY A 1 409 ? 9.477 14.672 -7.422 1 73.44 409 GLY A O 1
ATOM 3016 N N . ILE A 1 410 ? 9.43 15.516 -9.516 1 76.94 410 ILE A N 1
ATOM 3017 C CA . ILE A 1 410 ? 7.984 15.375 -9.633 1 76.94 410 ILE A CA 1
ATOM 3018 C C . ILE A 1 410 ? 7.641 13.969 -10.117 1 76.94 410 ILE A C 1
ATOM 3020 O O . ILE A 1 410 ? 6.758 13.312 -9.562 1 76.94 410 ILE A O 1
ATOM 3024 N N . VAL A 1 411 ? 8.391 13.477 -11.055 1 82.31 411 VAL A N 1
ATOM 3025 C CA . VAL A 1 411 ? 8.102 12.188 -11.688 1 82.31 411 VAL A CA 1
ATOM 3026 C C . VAL A 1 411 ? 8.453 11.055 -10.727 1 82.31 411 VAL A C 1
ATOM 3028 O O . VAL A 1 411 ? 7.828 9.992 -10.758 1 82.31 411 VAL A O 1
ATOM 3031 N N . ALA A 1 412 ? 9.375 11.352 -9.828 1 86.62 412 ALA A N 1
ATOM 3032 C CA . ALA A 1 412 ? 9.828 10.32 -8.891 1 86.62 412 ALA A CA 1
ATOM 3033 C C . ALA A 1 412 ? 8.969 10.32 -7.625 1 86.62 412 ALA A C 1
ATOM 3035 O O . ALA A 1 412 ? 9.25 9.578 -6.68 1 86.62 412 ALA A O 1
ATOM 3036 N N . GLN A 1 413 ? 7.848 11.117 -7.668 1 85.5 413 GLN A N 1
ATOM 3037 C CA . GLN A 1 413 ? 6.988 11.227 -6.496 1 85.5 413 GLN A CA 1
ATOM 3038 C C . GLN A 1 413 ? 5.699 10.43 -6.684 1 85.5 413 GLN A C 1
ATOM 3040 O O . GLN A 1 413 ? 4.789 10.875 -7.387 1 85.5 413 GLN A O 1
ATOM 3045 N N . PRO A 1 414 ? 5.555 9.344 -5.938 1 92.25 414 PRO A N 1
ATOM 3046 C CA . PRO A 1 414 ? 4.371 8.5 -6.098 1 92.25 414 PRO A CA 1
ATOM 3047 C C . PRO A 1 414 ? 3.064 9.266 -5.91 1 92.25 414 PRO A C 1
ATOM 3049 O O . PRO A 1 414 ? 2.082 9 -6.605 1 92.25 414 PRO A O 1
ATOM 3052 N N . MET A 1 415 ? 3.068 10.203 -4.984 1 87.56 415 MET A N 1
ATOM 3053 C CA . MET A 1 415 ? 1.84 10.953 -4.73 1 87.56 415 MET A CA 1
ATOM 3054 C C . MET A 1 415 ? 1.378 11.688 -5.984 1 87.56 415 MET A C 1
ATOM 3056 O O . MET A 1 415 ? 0.191 11.672 -6.312 1 87.56 415 MET A O 1
ATOM 3060 N N . ILE A 1 416 ? 2.301 12.273 -6.703 1 85.38 416 ILE A N 1
ATOM 3061 C CA . ILE A 1 416 ? 1.976 13.062 -7.883 1 85.38 416 ILE A CA 1
ATOM 3062 C C . ILE A 1 416 ? 1.485 12.141 -9 1 85.38 416 ILE A C 1
ATOM 3064 O O . ILE A 1 416 ? 0.431 12.383 -9.594 1 85.38 416 ILE A O 1
ATOM 3068 N N . ILE A 1 417 ? 2.238 11.141 -9.266 1 91.31 417 ILE A N 1
ATOM 3069 C CA . ILE A 1 417 ? 1.868 10.195 -10.312 1 91.31 417 ILE A CA 1
ATOM 3070 C C . ILE A 1 417 ? 0.539 9.531 -9.961 1 91.31 417 ILE A C 1
ATOM 3072 O O . ILE A 1 417 ? -0.302 9.312 -10.836 1 91.31 417 ILE A O 1
ATOM 3076 N N . GLY A 1 418 ? 0.377 9.266 -8.688 1 93.06 418 GLY A N 1
ATOM 3077 C CA . GLY A 1 418 ? -0.85 8.641 -8.219 1 93.06 418 GLY A CA 1
ATOM 3078 C C . GLY A 1 418 ? -2.084 9.484 -8.477 1 93.06 418 GLY A C 1
ATOM 3079 O O . GLY A 1 418 ? -3.082 8.992 -9.008 1 93.06 418 GLY A O 1
ATOM 3080 N N . ILE A 1 419 ? -1.989 10.742 -8.102 1 88.12 419 ILE A N 1
ATOM 3081 C CA . ILE A 1 419 ? -3.15 11.617 -8.258 1 88.12 419 ILE A CA 1
ATOM 3082 C C . ILE A 1 419 ? -3.482 11.773 -9.742 1 88.12 419 ILE A C 1
ATOM 3084 O O . ILE A 1 419 ? -4.652 11.766 -10.125 1 88.12 419 ILE A O 1
ATOM 3088 N N . ILE A 1 420 ? -2.527 11.93 -10.578 1 89 420 ILE A N 1
ATOM 3089 C CA . ILE A 1 420 ? -2.732 12.102 -12.008 1 89 420 ILE A CA 1
ATOM 3090 C C . ILE A 1 420 ? -3.369 10.844 -12.602 1 89 420 ILE A C 1
ATOM 3092 O O . ILE A 1 420 ? -4.367 10.922 -13.32 1 89 420 ILE A O 1
ATOM 3096 N N . LEU A 1 421 ? -2.83 9.719 -12.273 1 93.75 421 LEU A N 1
ATOM 3097 C CA . LEU A 1 421 ? -3.32 8.469 -12.844 1 93.75 421 LEU A CA 1
ATOM 3098 C C . LEU A 1 421 ? -4.711 8.141 -12.305 1 93.75 421 LEU A C 1
ATOM 3100 O O . LEU A 1 421 ? -5.574 7.672 -13.055 1 93.75 421 LEU A O 1
ATOM 3104 N N . LEU A 1 422 ? -4.922 8.328 -11.023 1 93.69 422 LEU A N 1
ATOM 3105 C CA . LEU A 1 422 ? -6.211 8 -10.422 1 93.69 422 LEU A CA 1
ATOM 3106 C C . LEU A 1 422 ? -7.32 8.867 -11.008 1 93.69 422 LEU A C 1
ATOM 3108 O O . LEU A 1 422 ? -8.398 8.367 -11.328 1 93.69 422 LEU A O 1
ATOM 3112 N N . ILE A 1 423 ? -7.051 10.125 -11.141 1 88.19 423 ILE A N 1
ATOM 3113 C CA . ILE A 1 423 ? -8.055 11.023 -11.695 1 88.19 423 ILE A CA 1
ATOM 3114 C C . ILE A 1 423 ? -8.297 10.688 -13.164 1 88.19 423 ILE A C 1
ATOM 3116 O O . ILE A 1 423 ? -9.445 10.562 -13.594 1 88.19 423 ILE A O 1
ATOM 3120 N N . SER A 1 424 ? -7.23 10.555 -13.914 1 91.75 424 SER A N 1
ATOM 3121 C CA . SER A 1 424 ? -7.355 10.281 -15.344 1 91.75 424 SER A CA 1
ATOM 3122 C C . SER A 1 424 ? -8.07 8.953 -15.594 1 91.75 424 SER A C 1
ATOM 3124 O O . SER A 1 424 ? -9.008 8.891 -16.391 1 91.75 424 SER A O 1
ATOM 3126 N N . LEU A 1 425 ? -7.633 7.902 -14.945 1 94.12 425 LEU A N 1
ATOM 3127 C CA . LEU A 1 425 ? -8.234 6.59 -15.156 1 94.12 425 LEU A CA 1
ATOM 3128 C C . LEU A 1 425 ? -9.672 6.566 -14.656 1 94.12 425 LEU A C 1
ATOM 3130 O O . LEU A 1 425 ? -10.539 5.941 -15.273 1 94.12 425 LEU A O 1
ATOM 3134 N N . ASN A 1 426 ? -9.883 7.188 -13.539 1 91.19 426 ASN A N 1
ATOM 3135 C CA . ASN A 1 426 ? -11.25 7.227 -13.031 1 91.19 426 ASN A CA 1
ATOM 3136 C C . ASN A 1 426 ? -12.188 7.961 -13.984 1 91.19 426 ASN A C 1
ATOM 3138 O O . ASN A 1 426 ? -13.328 7.543 -14.188 1 91.19 426 ASN A O 1
ATOM 3142 N N . LEU A 1 427 ? -11.711 9.055 -14.539 1 87.88 427 LEU A N 1
ATOM 3143 C CA . LEU A 1 427 ? -12.516 9.812 -15.492 1 87.88 427 LEU A CA 1
ATOM 3144 C C . LEU A 1 427 ? -12.781 9 -16.75 1 87.88 427 LEU A C 1
ATOM 3146 O O . LEU A 1 427 ? -13.914 8.938 -17.234 1 87.88 427 LEU A O 1
ATOM 3150 N N . ILE A 1 428 ? -11.797 8.398 -17.25 1 91.25 428 ILE A N 1
ATOM 3151 C CA . ILE A 1 428 ? -11.906 7.652 -18.5 1 91.25 428 ILE A CA 1
ATOM 3152 C C . ILE A 1 428 ? -12.766 6.41 -18.281 1 91.25 428 ILE A C 1
ATOM 3154 O O . ILE A 1 428 ? -13.672 6.137 -19.078 1 91.25 428 ILE A O 1
ATOM 3158 N N . ILE A 1 429 ? -12.57 5.711 -17.219 1 91.31 429 ILE A N 1
ATOM 3159 C CA . ILE A 1 429 ? -13.18 4.398 -17.047 1 91.31 429 ILE A CA 1
ATOM 3160 C C . ILE A 1 429 ? -14.539 4.547 -16.359 1 91.31 429 ILE A C 1
ATOM 3162 O O . ILE A 1 429 ? -15.555 4.078 -16.891 1 91.31 429 ILE A O 1
ATOM 3166 N N . ASN A 1 430 ? -14.609 5.254 -15.266 1 86.62 430 ASN A N 1
ATOM 3167 C CA . ASN A 1 430 ? -15.828 5.262 -14.461 1 86.62 430 ASN A CA 1
ATOM 3168 C C . ASN A 1 430 ? -16.781 6.363 -14.914 1 86.62 430 ASN A C 1
ATOM 3170 O O . ASN A 1 430 ? -18 6.277 -14.68 1 86.62 430 ASN A O 1
ATOM 3174 N N . VAL A 1 431 ? -16.281 7.328 -15.555 1 81.81 431 VAL A N 1
ATOM 3175 C CA . VAL A 1 431 ? -17.172 8.391 -16 1 81.81 431 VAL A CA 1
ATOM 3176 C C . VAL A 1 431 ? -17.531 8.18 -17.469 1 81.81 431 VAL A C 1
ATOM 3178 O O . VAL A 1 431 ? -18.703 8.188 -17.844 1 81.81 431 VAL A O 1
ATOM 3181 N N . PHE A 1 432 ? -16.562 7.879 -18.312 1 85.06 432 PHE A N 1
ATOM 3182 C CA . PHE A 1 432 ? -16.812 7.785 -19.75 1 85.06 432 PHE A CA 1
ATOM 3183 C C . PHE A 1 432 ? -17.25 6.375 -20.125 1 85.06 432 PHE A C 1
ATOM 3185 O O . PHE A 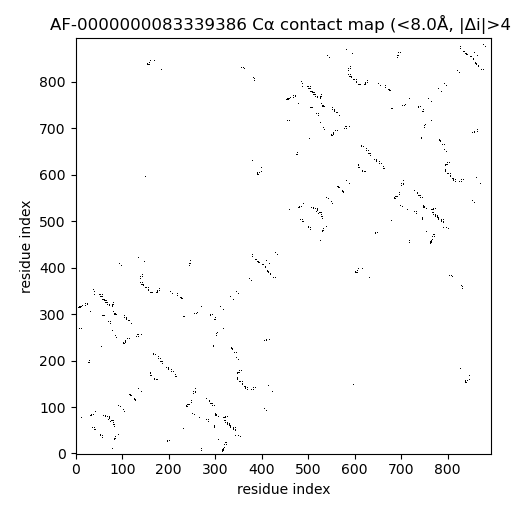1 432 ? -18.328 6.18 -20.688 1 85.06 432 PHE A O 1
ATOM 3192 N N . VAL A 1 433 ? -16.516 5.391 -19.812 1 87.06 433 VAL A N 1
ATOM 3193 C CA . VAL A 1 433 ? -16.781 4.023 -20.25 1 87.06 433 VAL A CA 1
ATOM 3194 C C . VAL A 1 433 ? -18 3.471 -19.531 1 87.06 433 VAL A C 1
ATOM 3196 O O . VAL A 1 433 ? -18.891 2.893 -20.156 1 87.06 433 VAL A O 1
ATOM 3199 N N . ARG A 1 434 ? -18 3.57 -18.188 1 82.62 434 ARG A N 1
ATOM 3200 C CA . ARG A 1 434 ? -19.141 3.088 -17.422 1 82.62 434 ARG A CA 1
ATOM 3201 C C . ARG A 1 434 ? -20.422 3.785 -17.844 1 82.62 434 ARG A C 1
ATOM 3203 O O . ARG A 1 434 ? -21.5 3.18 -17.844 1 82.62 434 ARG A O 1
ATOM 3210 N N . GLY A 1 435 ? -20.312 4.988 -18.141 1 76.88 435 GLY A N 1
ATOM 3211 C CA . GLY A 1 435 ? -21.469 5.719 -18.641 1 76.88 435 GLY A CA 1
ATOM 3212 C C . GLY A 1 435 ? -22 5.168 -19.953 1 76.88 435 GLY A C 1
ATOM 3213 O O . GLY A 1 435 ? -23.203 5.176 -20.188 1 76.88 435 GLY A O 1
ATOM 3214 N N . LEU A 1 436 ? -21.141 4.52 -20.672 1 75.69 436 LEU A N 1
ATOM 3215 C CA . LEU A 1 436 ? -21.531 3.934 -21.953 1 75.69 436 LEU A CA 1
ATOM 3216 C C . LEU A 1 436 ? -22.172 2.562 -21.766 1 75.69 436 LEU A C 1
ATOM 3218 O O . LEU A 1 436 ? -22.953 2.117 -22.594 1 75.69 436 LEU A O 1
ATOM 3222 N N . ARG A 1 437 ? -21.75 1.81 -20.656 1 70.06 437 ARG A N 1
ATOM 3223 C CA . ARG A 1 437 ? -22.297 0.486 -20.375 1 70.06 437 ARG A CA 1
ATOM 3224 C C . ARG A 1 437 ? -23.641 0.589 -19.641 1 70.06 437 ARG A C 1
ATOM 3226 O O . ARG A 1 437 ? -24.422 -0.361 -19.641 1 70.06 437 ARG A O 1
ATOM 3233 N N . LYS A 1 438 ? -23.875 1.433 -18.688 1 57.38 438 LYS A N 1
ATOM 3234 C CA . LYS A 1 438 ? -25.172 1.553 -18.016 1 57.38 438 LYS A CA 1
ATOM 3235 C C . LYS A 1 438 ? -26.312 1.564 -19.031 1 57.38 438 LYS A C 1
ATOM 3237 O O . LYS A 1 438 ? -26.328 2.387 -19.938 1 57.38 438 LYS A O 1
ATOM 3242 N N . PRO A 1 439 ? -27.078 0.516 -19.094 1 41.59 439 PRO A N 1
ATOM 3243 C CA . PRO A 1 439 ? -28.328 0.642 -19.875 1 41.59 439 PRO A CA 1
ATOM 3244 C C . PRO A 1 439 ? -29.125 1.889 -19.5 1 41.59 439 PRO A C 1
ATOM 3246 O O . PRO A 1 439 ? -29.031 2.377 -18.375 1 41.59 439 PRO A O 1
ATOM 3249 N N . VAL A 1 440 ? -29.906 2.547 -20.516 1 36.06 440 VAL A N 1
ATOM 3250 C CA . VAL A 1 440 ? -31.094 3.396 -20.438 1 36.06 440 VAL A CA 1
ATOM 3251 C C . VAL A 1 440 ? -32.125 2.777 -19.484 1 36.06 440 VAL A C 1
ATOM 3253 O O . VAL A 1 440 ? -33.281 3.162 -19.484 1 36.06 440 VAL A O 1
ATOM 3256 N N . LEU A 1 441 ? -32 1.811 -18.766 1 33.47 441 LEU A N 1
ATOM 3257 C CA . LEU A 1 441 ? -33.219 1.371 -18.062 1 33.47 441 LEU A CA 1
ATOM 3258 C C . LEU A 1 441 ? -33.656 2.396 -17.016 1 33.47 441 LEU A C 1
ATOM 3260 O O . LEU A 1 441 ? -34.844 2.688 -16.875 1 33.47 441 LEU A O 1
ATOM 3264 N N . GLU A 1 442 ? -32.938 2.48 -15.742 1 33.44 442 GLU A N 1
ATOM 3265 C CA . GLU A 1 442 ? -33.75 2.973 -14.641 1 33.44 442 GLU A CA 1
ATOM 3266 C C . GLU A 1 442 ? -33.938 4.484 -14.719 1 33.44 442 GLU A C 1
ATOM 3268 O O . GLU A 1 442 ? -33.125 5.246 -14.219 1 33.44 442 GLU A O 1
ATOM 3273 N N . GLU A 1 443 ? -34.094 5.227 -15.688 1 32.25 443 GLU A N 1
ATOM 3274 C CA . GLU A 1 443 ? -34.906 6.41 -15.516 1 32.25 443 GLU A CA 1
ATOM 3275 C C . GLU A 1 443 ? -36.188 6.082 -14.742 1 32.25 443 GLU A C 1
ATOM 3277 O O . GLU A 1 443 ? -36.938 6.984 -14.336 1 32.25 443 GLU A O 1
ATOM 3282 N N . GLU A 1 444 ? -36.844 4.836 -14.781 1 29.84 444 GLU A N 1
ATOM 3283 C CA . GLU A 1 444 ? -38.188 4.762 -14.211 1 29.84 444 GLU A CA 1
ATOM 3284 C C . GLU A 1 444 ? -38.156 4.812 -12.688 1 29.84 444 GLU A C 1
ATOM 3286 O O . GLU A 1 444 ? -39.125 5.227 -12.039 1 29.84 444 GLU A O 1
ATOM 3291 N N . THR A 1 445 ? -37.312 4.098 -11.93 1 28.14 445 THR A N 1
ATOM 3292 C CA . THR A 1 445 ? -37.844 4.012 -10.57 1 28.14 445 THR A CA 1
ATOM 3293 C C . THR A 1 445 ? -37.594 5.312 -9.812 1 28.14 445 THR A C 1
ATOM 3295 O O . THR A 1 445 ? -37.938 5.426 -8.633 1 28.14 445 THR A O 1
ATOM 3298 N N . PHE A 1 446 ? -36.594 6.211 -10.172 1 25.39 446 PHE A N 1
ATOM 3299 C CA . PHE A 1 446 ? -36.844 7.422 -9.406 1 25.39 446 PHE A CA 1
ATOM 3300 C C . PHE A 1 446 ? -37.875 8.305 -10.109 1 25.39 446 PHE A C 1
ATOM 3302 O O . PHE A 1 446 ? -38.062 9.469 -9.742 1 25.39 446 PHE A O 1
ATOM 3309 N N . LEU A 1 447 ? -38.625 7.727 -11.156 1 21.48 447 LEU A N 1
ATOM 3310 C CA . LEU A 1 447 ? -39.906 8.469 -11.188 1 21.48 447 LEU A CA 1
ATOM 3311 C C . LEU A 1 447 ? -40.812 8.016 -10.07 1 21.48 447 LEU A C 1
ATOM 3313 O O . LEU A 1 447 ? -40.969 6.816 -9.828 1 21.48 447 LEU A O 1
ATOM 3317 N N . MET B 1 1 ? -17.797 -11.141 2.395 1 30.77 1 MET B N 1
ATOM 3318 C CA . MET B 1 1 ? -18.297 -10.773 1.071 1 30.77 1 MET B CA 1
ATOM 3319 C C . MET B 1 1 ? -19.828 -10.703 1.062 1 30.77 1 MET B C 1
ATOM 3321 O O . MET B 1 1 ? -20.484 -11.469 1.755 1 30.77 1 MET B O 1
ATOM 3325 N N . PRO B 1 2 ? -20.547 -9.781 0.756 1 35.22 2 PRO B N 1
ATOM 3326 C CA . PRO B 1 2 ? -21.922 -10.25 0.933 1 35.22 2 PRO B CA 1
ATOM 3327 C C . PRO B 1 2 ? -22.125 -11.688 0.458 1 35.22 2 PRO B C 1
ATOM 3329 O O . PRO B 1 2 ? -21.453 -12.125 -0.484 1 35.22 2 PRO B O 1
ATOM 3332 N N . ASN B 1 3 ? -22.297 -12.547 1.335 1 40.84 3 ASN B N 1
ATOM 3333 C CA . ASN B 1 3 ? -22.703 -13.891 0.946 1 40.84 3 ASN B CA 1
ATOM 3334 C C . ASN B 1 3 ? -23.594 -13.867 -0.291 1 40.84 3 ASN B C 1
ATOM 3336 O O . ASN B 1 3 ? -24.828 -13.852 -0.175 1 40.84 3 ASN B O 1
ATOM 3340 N N . THR B 1 4 ? -23.172 -13.016 -1.188 1 48.94 4 THR B N 1
ATOM 3341 C CA . THR B 1 4 ? -24.094 -13.109 -2.322 1 48.94 4 THR B CA 1
ATOM 3342 C C . THR B 1 4 ? -24.188 -14.547 -2.828 1 48.94 4 THR B C 1
ATOM 3344 O O . THR B 1 4 ? -23.172 -15.18 -3.107 1 48.94 4 THR B O 1
ATOM 3347 N N . TYR B 1 5 ? -25.156 -15.156 -2.58 1 58.47 5 TYR B N 1
ATOM 3348 C CA . TYR B 1 5 ? -25.609 -16.453 -3.084 1 58.47 5 TYR B CA 1
ATOM 3349 C C . TYR B 1 5 ? -25.344 -16.578 -4.578 1 58.47 5 TYR B C 1
ATOM 3351 O O . TYR B 1 5 ? -25.75 -15.719 -5.363 1 58.47 5 TYR B O 1
ATOM 3359 N N . VAL B 1 6 ? -24.125 -17.234 -4.926 1 69.38 6 VAL B N 1
ATOM 3360 C CA . VAL B 1 6 ? -23.875 -17.547 -6.328 1 69.38 6 VAL B CA 1
ATOM 3361 C C . VAL B 1 6 ? -24.688 -18.766 -6.742 1 69.38 6 VAL B C 1
ATOM 3363 O O . VAL B 1 6 ? -24.672 -19.781 -6.051 1 69.38 6 VAL B O 1
ATOM 3366 N N . VAL B 1 7 ? -25.516 -18.578 -7.652 1 76.69 7 VAL B N 1
ATOM 3367 C CA . VAL B 1 7 ? -26.266 -19.703 -8.211 1 76.69 7 VAL B CA 1
ATOM 3368 C C . VAL B 1 7 ? -25.422 -20.406 -9.273 1 76.69 7 VAL B C 1
ATOM 3370 O O . VAL B 1 7 ? -25.078 -19.797 -10.289 1 76.69 7 VAL B O 1
ATOM 3373 N N . LEU B 1 8 ? -25.062 -21.688 -9.039 1 90.56 8 LEU B N 1
ATOM 3374 C CA . LEU B 1 8 ? -24.266 -22.469 -9.969 1 90.56 8 LEU B CA 1
ATOM 3375 C C . LEU B 1 8 ? -25.141 -23.141 -11.023 1 90.56 8 LEU B C 1
ATOM 3377 O O . LEU B 1 8 ? -26.156 -23.75 -10.695 1 90.56 8 LEU B O 1
ATOM 3381 N N . SER B 1 9 ? -24.828 -22.938 -12.234 1 92.94 9 SER B N 1
ATOM 3382 C CA . SER B 1 9 ? -25.5 -23.641 -13.328 1 92.94 9 SER B CA 1
ATOM 3383 C C . SER B 1 9 ? -25 -25.078 -13.461 1 92.94 9 SER B C 1
ATOM 3385 O O . SER B 1 9 ? -25.75 -25.953 -13.891 1 92.94 9 SER B O 1
ATOM 3387 N N . VAL B 1 10 ? -23.781 -25.281 -13.18 1 95.62 10 VAL B N 1
ATOM 3388 C CA . VAL B 1 10 ? -23.141 -26.594 -13.172 1 95.62 10 VAL B CA 1
ATOM 3389 C C . VAL B 1 10 ? -22.516 -26.859 -11.805 1 95.62 10 VAL B C 1
ATOM 3391 O O . VAL B 1 10 ? -21.641 -26.094 -11.367 1 95.62 10 VAL B O 1
ATOM 3394 N N . GLY B 1 11 ? -22.906 -27.859 -11.195 1 95.56 11 GLY B N 1
ATOM 3395 C CA . GLY B 1 11 ? -22.422 -28.156 -9.859 1 95.56 11 GLY B CA 1
ATOM 3396 C C . GLY B 1 11 ? -21.031 -28.766 -9.852 1 95.56 11 GLY B C 1
ATOM 3397 O O . GLY B 1 11 ? -20.484 -29.109 -10.906 1 95.56 11 GLY B O 1
ATOM 3398 N N . ILE B 1 12 ? -20.453 -29.016 -8.68 1 96.75 12 ILE B N 1
ATOM 3399 C CA . ILE B 1 12 ? -19.062 -29.422 -8.477 1 96.75 12 ILE B CA 1
ATOM 3400 C C . ILE B 1 12 ? -18.844 -30.828 -9.008 1 96.75 12 ILE B C 1
ATOM 3402 O O . ILE B 1 12 ? -17.812 -31.125 -9.617 1 96.75 12 ILE B O 1
ATOM 3406 N N . GLU B 1 13 ? -19.859 -31.656 -8.883 1 96.19 13 GLU B N 1
ATOM 3407 C CA . GLU B 1 13 ? -19.719 -33.062 -9.281 1 96.19 13 GLU B CA 1
ATOM 3408 C C . GLU B 1 13 ? -20.297 -33.312 -10.672 1 96.19 13 GLU B C 1
ATOM 3410 O O . GLU B 1 13 ? -20.172 -34.406 -11.219 1 96.19 13 GLU B O 1
ATOM 3415 N N . ASP B 1 14 ? -20.781 -32.25 -11.25 1 96.12 14 ASP B N 1
ATOM 3416 C CA . ASP B 1 14 ? -21.406 -32.375 -12.555 1 96.12 14 ASP B CA 1
ATOM 3417 C C . ASP B 1 14 ? -20.375 -32.375 -13.68 1 96.12 14 ASP B C 1
ATOM 3419 O O . ASP B 1 14 ? -19.328 -31.734 -13.562 1 96.12 14 ASP B O 1
ATOM 3423 N N . LYS B 1 15 ? -20.734 -33.125 -14.703 1 96 15 LYS B N 1
ATOM 3424 C CA . LYS B 1 15 ? -19.875 -33.125 -15.891 1 96 15 LYS B CA 1
ATOM 3425 C C . LYS B 1 15 ? -20.516 -32.344 -17.031 1 96 15 LYS B C 1
ATOM 3427 O O . LYS B 1 15 ? -21.734 -32.281 -17.156 1 96 15 LYS B O 1
ATOM 3432 N N . VAL B 1 16 ? -19.656 -31.734 -17.703 1 95.06 16 VAL B N 1
ATOM 3433 C CA . VAL B 1 16 ? -20.109 -31.016 -18.891 1 95.06 16 VAL B CA 1
ATOM 3434 C C . VAL B 1 16 ? -19.531 -31.672 -20.141 1 95.06 16 VAL B C 1
ATOM 3436 O O . VAL B 1 16 ? -18.75 -32.625 -20.047 1 95.06 16 VAL B O 1
ATOM 3439 N N . SER B 1 17 ? -19.969 -31.234 -21.312 1 96.56 17 SER B N 1
ATOM 3440 C CA . SER B 1 17 ? -19.5 -31.781 -22.578 1 96.56 17 SER B CA 1
ATOM 3441 C C . SER B 1 17 ? -17.984 -31.594 -22.719 1 96.56 17 SER B C 1
ATOM 3443 O O . SER B 1 17 ? -17.406 -30.672 -22.141 1 96.56 17 SER B O 1
ATOM 3445 N N . PRO B 1 18 ? -17.359 -32.469 -23.438 1 96.81 18 PRO B N 1
ATOM 3446 C CA . PRO B 1 18 ? -15.898 -32.406 -23.594 1 96.81 18 PRO B CA 1
ATOM 3447 C C . PRO B 1 18 ? -15.445 -31.062 -24.203 1 96.81 18 PRO B C 1
ATOM 3449 O O . PRO B 1 18 ? -14.422 -30.516 -23.781 1 96.81 18 PRO B O 1
ATOM 3452 N N . THR B 1 19 ? -16.203 -30.547 -25.094 1 96 19 THR B N 1
ATOM 3453 C CA . THR B 1 19 ? -15.844 -29.281 -25.719 1 96 19 THR B CA 1
ATOM 3454 C C . THR B 1 19 ? -15.938 -28.141 -24.719 1 96 19 THR B C 1
ATOM 3456 O O . THR B 1 19 ? -15.055 -27.281 -24.672 1 96 19 THR B O 1
ATOM 3459 N N . ARG B 1 20 ? -17.062 -28.141 -23.969 1 93.44 20 ARG B N 1
ATOM 3460 C CA . ARG B 1 20 ? -17.234 -27.109 -22.953 1 93.44 20 ARG B CA 1
ATOM 3461 C C . ARG B 1 20 ? -16.172 -27.25 -21.859 1 93.44 20 ARG B C 1
ATOM 3463 O O . ARG B 1 20 ? -15.688 -26.25 -21.344 1 93.44 20 ARG B O 1
ATOM 3470 N N . THR B 1 21 ? -15.836 -28.5 -21.547 1 97.06 21 THR B N 1
ATOM 3471 C CA . THR B 1 21 ? -14.805 -28.766 -20.547 1 97.06 21 THR B CA 1
ATOM 3472 C C . THR B 1 21 ? -13.469 -28.172 -20.984 1 97.06 21 THR B C 1
ATOM 3474 O O . THR B 1 21 ? -12.789 -27.516 -20.203 1 97.06 21 THR B O 1
ATOM 3477 N N . LEU B 1 22 ? -13.102 -28.406 -22.188 1 96.44 22 LEU B N 1
ATOM 3478 C CA . LEU B 1 22 ? -11.836 -27.922 -22.719 1 96.44 22 LEU B CA 1
ATOM 3479 C C . LEU B 1 22 ? -11.812 -26.406 -22.781 1 96.44 22 LEU B C 1
ATOM 3481 O O . LEU B 1 22 ? -10.797 -25.781 -22.453 1 96.44 22 LEU B O 1
ATOM 3485 N N . MET B 1 23 ? -12.867 -25.859 -23.188 1 93 23 MET B N 1
ATOM 3486 C CA . MET B 1 23 ? -12.938 -24.406 -23.297 1 93 23 MET B CA 1
ATOM 3487 C C . MET B 1 23 ? -12.805 -23.734 -21.938 1 93 23 MET B C 1
ATOM 3489 O O . MET B 1 23 ? -12.047 -22.781 -21.781 1 93 23 MET B O 1
ATOM 3493 N N . PHE B 1 24 ? -13.484 -24.266 -20.984 1 94.19 24 PHE B N 1
ATOM 3494 C CA . PHE B 1 24 ? -13.414 -23.688 -19.656 1 94.19 24 PHE B CA 1
ATOM 3495 C C . PHE B 1 24 ? -12.062 -23.969 -19.016 1 94.19 24 PHE B C 1
ATOM 3497 O O . PHE B 1 24 ? -11.539 -23.125 -18.266 1 94.19 24 PHE B O 1
ATOM 3504 N N . ALA B 1 25 ? -11.562 -25.125 -19.281 1 96.38 25 ALA B N 1
ATOM 3505 C CA . ALA B 1 25 ? -10.234 -25.453 -18.766 1 96.38 25 ALA B CA 1
ATOM 3506 C C . ALA B 1 25 ? -9.195 -24.469 -19.297 1 96.38 25 ALA B C 1
ATOM 3508 O O . ALA B 1 25 ? -8.328 -24.016 -18.547 1 96.38 25 ALA B O 1
ATOM 3509 N N . LEU B 1 26 ? -9.289 -24.156 -20.562 1 93.25 26 LEU B N 1
ATOM 3510 C CA . LEU B 1 26 ? -8.375 -23.188 -21.172 1 93.25 26 LEU B CA 1
ATOM 3511 C C . LEU B 1 26 ? -8.539 -21.812 -20.547 1 93.25 26 LEU B C 1
ATOM 3513 O O . LEU B 1 26 ? -7.551 -21.094 -20.359 1 93.25 26 LEU B O 1
ATOM 3517 N N . GLN B 1 27 ? -9.711 -21.516 -20.25 1 90.44 27 GLN B N 1
ATOM 3518 C CA . GLN B 1 27 ? -9.977 -20.234 -19.594 1 90.44 27 GLN B CA 1
ATOM 3519 C C . GLN B 1 27 ? -9.305 -20.172 -18.234 1 90.44 27 GLN B C 1
ATOM 3521 O O . GLN B 1 27 ? -8.742 -19.141 -17.859 1 90.44 27 GLN B O 1
ATOM 3526 N N . HIS B 1 28 ? -9.414 -21.25 -17.516 1 93.88 28 HIS B N 1
ATOM 3527 C CA . HIS B 1 28 ? -8.781 -21.312 -16.203 1 93.88 28 HIS B CA 1
ATOM 3528 C C . HIS B 1 28 ? -7.266 -21.188 -16.312 1 93.88 28 HIS B C 1
ATOM 3530 O O . HIS B 1 28 ? -6.625 -20.547 -15.477 1 93.88 28 HIS B O 1
ATOM 3536 N N . LEU B 1 29 ? -6.73 -21.781 -17.359 1 93.12 29 LEU B N 1
ATOM 3537 C CA . LEU B 1 29 ? -5.285 -21.719 -17.562 1 93.12 29 LEU B CA 1
ATOM 3538 C C . LEU B 1 29 ? -4.848 -20.297 -17.922 1 93.12 29 LEU B C 1
ATOM 3540 O O . LEU B 1 29 ? -3.807 -19.828 -17.453 1 93.12 29 LEU B O 1
ATOM 3544 N N . LEU B 1 30 ? -5.617 -19.656 -18.719 1 87.06 30 LEU B N 1
ATOM 3545 C CA . LEU B 1 30 ? -5.309 -18.297 -19.141 1 87.06 30 LEU B CA 1
ATOM 3546 C C . LEU B 1 30 ? -5.348 -17.328 -17.953 1 87.06 30 LEU B C 1
ATOM 3548 O O . LEU B 1 30 ? -4.617 -16.344 -17.922 1 87.06 30 LEU B O 1
ATOM 3552 N N . ALA B 1 31 ? -6.105 -17.719 -16.984 1 86.81 31 ALA B N 1
ATOM 3553 C CA . ALA B 1 31 ? -6.324 -16.828 -15.852 1 86.81 31 ALA B CA 1
ATOM 3554 C C . ALA B 1 31 ? -5.215 -16.984 -14.812 1 86.81 31 ALA B C 1
ATOM 3556 O O . ALA B 1 31 ? -5.145 -16.219 -13.852 1 86.81 31 ALA B O 1
ATOM 3557 N N . LEU B 1 32 ? -4.32 -18 -15.078 1 91.12 32 LEU B N 1
ATOM 3558 C CA . LEU B 1 32 ? -3.18 -18.188 -14.18 1 91.12 32 LEU B CA 1
ATOM 3559 C C . LEU B 1 32 ? -2.1 -17.156 -14.453 1 91.12 32 LEU B C 1
ATOM 3561 O O . LEU B 1 32 ? -0.989 -17.5 -14.867 1 91.12 32 LEU B O 1
ATOM 3565 N N . THR B 1 33 ? -2.355 -15.961 -14.156 1 85.75 33 THR B N 1
ATOM 3566 C CA . THR B 1 33 ? -1.54 -14.82 -14.555 1 85.75 33 THR B CA 1
ATOM 3567 C C . THR B 1 33 ? -0.124 -14.945 -14 1 85.75 33 THR B C 1
ATOM 3569 O O . THR B 1 33 ? 0.85 -14.656 -14.703 1 85.75 33 THR B O 1
ATOM 3572 N N . GLY B 1 34 ? 0.045 -15.461 -12.836 1 90.81 34 GLY B N 1
ATOM 3573 C CA . GLY B 1 34 ? 1.343 -15.523 -12.18 1 90.81 34 GLY B CA 1
ATOM 3574 C C . GLY B 1 34 ? 2.309 -16.469 -12.859 1 90.81 34 GLY B C 1
ATOM 3575 O O . GLY B 1 34 ? 3.52 -16.234 -12.867 1 90.81 34 GLY B O 1
ATOM 3576 N N . ILE B 1 35 ? 1.81 -17.516 -13.453 1 92.75 35 ILE B N 1
ATOM 3577 C CA . ILE B 1 35 ? 2.668 -18.562 -13.984 1 92.75 35 ILE B CA 1
ATOM 3578 C C . ILE B 1 35 ? 3.393 -18.047 -15.234 1 92.75 35 ILE B C 1
ATOM 3580 O O . ILE B 1 35 ? 4.504 -18.484 -15.539 1 92.75 35 ILE B O 1
ATOM 3584 N N . TRP B 1 36 ? 2.844 -17.047 -15.875 1 88.38 36 TRP B N 1
ATOM 3585 C CA . TRP B 1 36 ? 3.4 -16.516 -17.109 1 88.38 36 TRP B CA 1
ATOM 3586 C C . TRP B 1 36 ? 4.492 -15.492 -16.812 1 88.38 36 TRP B C 1
ATOM 3588 O O . TRP B 1 36 ? 5.336 -15.211 -17.672 1 88.38 36 TRP B O 1
ATOM 3598 N N . VAL B 1 37 ? 4.496 -15.016 -15.602 1 91.25 37 VAL B N 1
ATOM 3599 C CA . VAL B 1 37 ? 5.316 -13.828 -15.383 1 91.25 37 VAL B CA 1
ATOM 3600 C C . VAL B 1 37 ? 6.32 -14.094 -14.266 1 91.25 37 VAL B C 1
ATOM 3602 O O . VAL B 1 37 ? 7.488 -13.719 -14.367 1 91.25 37 VAL B O 1
ATOM 3605 N N . PHE B 1 38 ? 5.973 -14.789 -13.195 1 94.94 38 PHE B N 1
ATOM 3606 C CA . PHE B 1 38 ? 6.789 -14.891 -11.984 1 94.94 38 PHE B CA 1
ATOM 3607 C C . PHE B 1 38 ? 8.117 -15.57 -12.289 1 94.94 38 PHE B C 1
ATOM 3609 O O . PHE B 1 38 ? 9.18 -15.062 -11.938 1 94.94 38 PHE B O 1
ATOM 3616 N N . PRO B 1 39 ? 8.109 -16.688 -13.031 1 95.44 39 PRO B N 1
ATOM 3617 C CA . PRO B 1 39 ? 9.391 -17.328 -13.305 1 95.44 39 PRO B CA 1
ATOM 3618 C C . PRO B 1 39 ? 10.312 -16.469 -14.156 1 95.44 39 PRO B C 1
ATOM 3620 O O . PRO B 1 39 ? 11.531 -16.469 -13.953 1 95.44 39 PRO B O 1
ATOM 3623 N N . VAL B 1 40 ? 9.758 -15.789 -15.07 1 93.38 40 VAL B N 1
ATOM 3624 C CA . VAL B 1 40 ? 10.555 -14.984 -15.984 1 93.38 40 VAL B CA 1
ATOM 3625 C C . VAL B 1 40 ? 11.148 -13.789 -15.242 1 93.38 40 VAL B C 1
ATOM 3627 O O . VAL B 1 40 ? 12.281 -13.391 -15.508 1 93.38 40 VAL B O 1
ATOM 3630 N N . ILE B 1 41 ? 10.375 -13.273 -14.344 1 91.5 41 ILE B N 1
ATOM 3631 C CA . ILE B 1 41 ? 10.867 -12.172 -13.523 1 91.5 41 ILE B CA 1
ATOM 3632 C C . ILE B 1 41 ? 12.031 -12.648 -12.656 1 91.5 41 ILE B C 1
ATOM 3634 O O . ILE B 1 41 ? 13.023 -11.938 -12.492 1 91.5 41 ILE B O 1
ATOM 3638 N N . ILE B 1 42 ? 11.891 -13.797 -12.117 1 94.38 42 ILE B N 1
ATOM 3639 C CA . ILE B 1 42 ? 12.969 -14.375 -11.336 1 94.38 42 ILE B CA 1
ATOM 3640 C C . ILE B 1 42 ? 14.227 -14.5 -12.195 1 94.38 42 ILE B C 1
ATOM 3642 O O . ILE B 1 42 ? 15.312 -14.102 -11.773 1 94.38 42 ILE B O 1
ATOM 3646 N N . GLY B 1 43 ? 14.055 -14.984 -13.414 1 94.12 43 GLY B N 1
ATOM 3647 C CA . GLY B 1 43 ? 15.18 -15.117 -14.32 1 94.12 43 GLY B CA 1
ATOM 3648 C C . GLY B 1 43 ? 15.852 -13.797 -14.641 1 94.12 43 GLY B C 1
ATOM 3649 O O . GLY B 1 43 ? 17.078 -13.688 -14.586 1 94.12 43 GLY B O 1
ATOM 3650 N N . ALA B 1 44 ? 15.055 -12.859 -14.922 1 88.88 44 ALA B N 1
ATOM 3651 C CA . ALA B 1 44 ? 15.57 -11.539 -15.273 1 88.88 44 ALA B CA 1
ATOM 3652 C C . ALA B 1 44 ? 16.281 -10.891 -14.086 1 88.88 44 ALA B C 1
ATOM 3654 O O . ALA B 1 44 ? 17.359 -10.312 -14.234 1 88.88 44 ALA B O 1
ATOM 3655 N N . SER B 1 45 ? 15.672 -11 -12.945 1 88.62 45 SER B N 1
ATOM 3656 C CA . SER B 1 45 ? 16.188 -10.352 -11.742 1 88.62 45 SER B CA 1
ATOM 3657 C C . SER B 1 45 ? 17.5 -11 -11.289 1 88.62 45 SER B C 1
ATOM 3659 O O . SER B 1 45 ? 18.359 -10.336 -10.711 1 88.62 45 SER B O 1
ATOM 3661 N N . LEU B 1 46 ? 17.641 -12.281 -11.547 1 92.88 46 LEU B N 1
ATOM 3662 C CA . LEU B 1 46 ? 18.828 -13.008 -11.109 1 92.88 46 LEU B CA 1
ATOM 3663 C C . LEU B 1 46 ? 19.828 -13.164 -12.258 1 92.88 46 LEU B C 1
ATOM 3665 O O . LEU B 1 46 ? 20.844 -13.852 -12.117 1 92.88 46 LEU B O 1
ATOM 3669 N N . ASN B 1 47 ? 19.516 -12.57 -13.398 1 91.44 47 ASN B N 1
ATOM 3670 C CA . ASN B 1 47 ? 20.359 -12.633 -14.586 1 91.44 47 ASN B CA 1
ATOM 3671 C C . ASN B 1 47 ? 20.625 -14.078 -15.008 1 91.44 47 ASN B C 1
ATOM 3673 O O . ASN B 1 47 ? 21.766 -14.445 -15.266 1 91.44 47 ASN B O 1
ATOM 3677 N N . LEU B 1 48 ? 19.609 -14.836 -15.023 1 94.69 48 LEU B N 1
ATOM 3678 C CA . LEU B 1 48 ? 19.719 -16.219 -15.461 1 94.69 48 LEU B CA 1
ATOM 3679 C C . LEU B 1 48 ? 19.703 -16.328 -16.984 1 94.69 48 LEU B C 1
ATOM 3681 O O . LEU B 1 48 ? 19.203 -15.422 -17.656 1 94.69 48 LEU B O 1
ATOM 3685 N N . THR B 1 49 ? 20.234 -17.422 -17.453 1 93.56 49 THR B N 1
ATOM 3686 C CA . THR B 1 49 ? 20.125 -17.688 -18.891 1 93.56 49 THR B CA 1
ATOM 3687 C C . THR B 1 49 ? 18.688 -18.062 -19.25 1 93.56 49 THR B C 1
ATOM 3689 O O . THR B 1 49 ? 17.891 -18.422 -18.375 1 93.56 49 THR B O 1
ATOM 3692 N N . HIS B 1 50 ? 18.375 -17.969 -20.516 1 93.38 50 HIS B N 1
ATOM 3693 C CA . HIS B 1 50 ? 17.047 -18.344 -20.984 1 93.38 50 HIS B CA 1
ATOM 3694 C C . HIS B 1 50 ? 16.75 -19.797 -20.688 1 93.38 50 HIS B C 1
ATOM 3696 O O . HIS B 1 50 ? 15.602 -20.156 -20.391 1 93.38 50 HIS B O 1
ATOM 3702 N N . GLN B 1 51 ? 17.781 -20.594 -20.75 1 92.62 51 GLN B N 1
ATOM 3703 C CA . GLN B 1 51 ? 17.609 -22.016 -20.469 1 92.62 51 GLN B CA 1
ATOM 3704 C C . GLN B 1 51 ? 17.25 -22.25 -19 1 92.62 51 GLN B C 1
ATOM 3706 O O . GLN B 1 51 ? 16.344 -23.031 -18.703 1 92.62 51 GLN B O 1
ATOM 3711 N N . GLN B 1 52 ? 17.938 -21.578 -18.172 1 94.5 52 GLN B N 1
ATOM 3712 C CA . GLN B 1 52 ? 17.656 -21.703 -16.734 1 94.5 52 GLN B CA 1
ATOM 3713 C C . GLN B 1 52 ? 16.266 -21.172 -16.391 1 94.5 52 GLN B C 1
ATOM 3715 O O . GLN B 1 52 ? 15.531 -21.812 -15.648 1 94.5 52 GLN B O 1
ATOM 3720 N N . THR B 1 53 ? 15.961 -20.031 -16.953 1 95.62 53 THR B N 1
ATOM 3721 C CA . THR B 1 53 ? 14.641 -19.453 -16.734 1 95.62 53 THR B CA 1
ATOM 3722 C C . THR B 1 53 ? 13.555 -20.359 -17.281 1 95.62 53 THR B C 1
ATOM 3724 O O . THR B 1 53 ? 12.508 -20.547 -16.656 1 95.62 53 THR B O 1
ATOM 3727 N N . GLY B 1 54 ? 13.828 -20.906 -18.453 1 95.31 54 GLY B N 1
ATOM 3728 C CA . GLY B 1 54 ? 12.883 -21.844 -19.031 1 95.31 54 GLY B CA 1
ATOM 3729 C C . GLY B 1 54 ? 12.625 -23.047 -18.172 1 95.31 54 GLY B C 1
ATOM 3730 O O . GLY B 1 54 ? 11.5 -23.562 -18.109 1 95.31 54 GLY B O 1
ATOM 3731 N N . THR B 1 55 ? 13.68 -23.484 -17.5 1 95.25 55 THR B N 1
ATOM 3732 C CA . THR B 1 55 ? 13.547 -24.609 -16.578 1 95.25 55 THR B CA 1
ATOM 3733 C C . THR B 1 55 ? 12.609 -24.266 -15.43 1 95.25 55 THR B C 1
ATOM 3735 O O . THR B 1 55 ? 11.805 -25.094 -15 1 95.25 55 THR B O 1
ATOM 3738 N N . ILE B 1 56 ? 12.695 -23.078 -14.945 1 97.5 56 ILE B N 1
ATOM 3739 C CA . ILE B 1 56 ? 11.82 -22.641 -13.859 1 97.5 56 ILE B CA 1
ATOM 3740 C C . ILE B 1 56 ? 10.383 -22.562 -14.352 1 97.5 56 ILE B C 1
ATOM 3742 O O . ILE B 1 56 ? 9.453 -22.969 -13.656 1 97.5 56 ILE B O 1
ATOM 3746 N N . VAL B 1 57 ? 10.195 -22.062 -15.562 1 96.88 57 VAL B N 1
ATOM 3747 C CA . VAL B 1 57 ? 8.859 -21.953 -16.156 1 96.88 57 VAL B CA 1
ATOM 3748 C C . VAL B 1 57 ? 8.25 -23.359 -16.281 1 96.88 57 VAL B C 1
ATOM 3750 O O . VAL B 1 57 ? 7.109 -23.578 -15.883 1 96.88 57 VAL B O 1
ATOM 3753 N N . GLN B 1 58 ? 9.023 -24.188 -16.844 1 97.12 58 GLN B N 1
ATOM 3754 C CA . GLN B 1 58 ? 8.578 -25.578 -17.01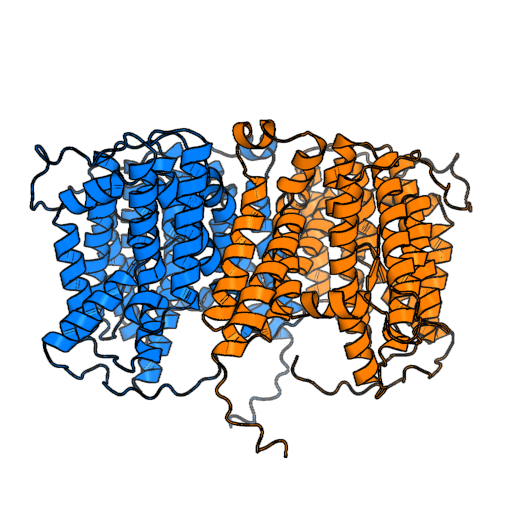6 1 97.12 58 GLN B CA 1
ATOM 3755 C C . GLN B 1 58 ? 8.18 -26.203 -15.68 1 97.12 58 GLN B C 1
ATOM 3757 O O . GLN B 1 58 ? 7.133 -26.844 -15.578 1 97.12 58 GLN B O 1
ATOM 3762 N N . ALA B 1 59 ? 8.977 -26 -14.75 1 97.81 59 ALA B N 1
ATOM 3763 C CA . ALA B 1 59 ? 8.734 -26.562 -13.422 1 97.81 59 ALA B CA 1
ATOM 3764 C C . ALA B 1 59 ? 7.465 -25.969 -12.805 1 97.81 59 ALA B C 1
ATOM 3766 O O . ALA B 1 59 ? 6.727 -26.672 -12.109 1 97.81 59 ALA B O 1
ATOM 3767 N N . CYS B 1 60 ? 7.227 -24.672 -12.992 1 98 60 CYS B N 1
ATOM 3768 C CA . CYS B 1 60 ? 6.031 -24.047 -12.445 1 98 60 CYS B CA 1
ATOM 3769 C C . CYS B 1 60 ? 4.77 -24.641 -13.062 1 98 60 CYS B C 1
ATOM 3771 O O . CYS B 1 60 ? 3.797 -24.906 -12.352 1 98 60 CYS B O 1
ATOM 3773 N N . PHE B 1 61 ? 4.785 -24.859 -14.359 1 98 61 PHE B N 1
ATOM 3774 C CA . PHE B 1 61 ? 3.639 -25.484 -15.008 1 98 61 PHE B CA 1
ATOM 3775 C C . PHE B 1 61 ? 3.455 -26.906 -14.508 1 98 61 PHE B C 1
ATOM 3777 O O . PHE B 1 61 ? 2.328 -27.359 -14.273 1 98 61 PHE B O 1
ATOM 3784 N N . PHE B 1 62 ? 4.539 -27.578 -14.398 1 98.06 62 PHE B N 1
ATOM 3785 C CA . PHE B 1 62 ? 4.523 -28.938 -13.898 1 98.06 62 PHE B CA 1
ATOM 3786 C C . PHE B 1 62 ? 3.916 -29 -12.5 1 98.06 62 PHE B C 1
ATOM 3788 O O . PHE B 1 62 ? 3.037 -29.828 -12.242 1 98.06 62 PHE B O 1
ATOM 3795 N N . THR B 1 63 ? 4.359 -28.125 -11.625 1 98.06 63 THR B N 1
ATOM 3796 C CA . THR B 1 63 ? 3.863 -28.062 -10.25 1 98.06 63 THR B CA 1
ATOM 3797 C C . THR B 1 63 ? 2.377 -27.703 -10.234 1 98.06 63 THR B C 1
ATOM 3799 O O . THR B 1 63 ? 1.599 -28.344 -9.508 1 98.06 63 THR B O 1
ATOM 3802 N N . THR B 1 64 ? 1.993 -26.719 -10.992 1 98.06 64 THR B N 1
ATOM 3803 C CA . THR B 1 64 ? 0.601 -26.281 -11.094 1 98.06 64 THR B CA 1
ATOM 3804 C C . THR B 1 64 ? -0.287 -27.453 -11.523 1 98.06 64 THR B C 1
ATOM 3806 O O . THR B 1 64 ? -1.361 -27.656 -10.961 1 98.06 64 THR B O 1
ATOM 3809 N N . GLY B 1 65 ? 0.163 -28.172 -12.523 1 98.19 65 GLY B N 1
ATOM 3810 C CA . GLY B 1 65 ? -0.595 -29.312 -13.008 1 98.19 65 GLY B CA 1
ATOM 3811 C C . GLY B 1 65 ? -0.79 -30.391 -11.953 1 98.19 65 GLY B C 1
ATOM 3812 O O . GLY B 1 65 ? -1.913 -30.828 -11.719 1 98.19 65 GLY B O 1
ATOM 3813 N N . ILE B 1 66 ? 0.243 -30.75 -11.281 1 97.62 66 ILE B N 1
ATOM 3814 C CA . ILE B 1 66 ? 0.207 -31.812 -10.289 1 97.62 66 ILE B CA 1
ATOM 3815 C C . ILE B 1 66 ? -0.752 -31.453 -9.164 1 97.62 66 ILE B C 1
ATOM 3817 O O . ILE B 1 66 ? -1.636 -32.219 -8.812 1 97.62 66 ILE B O 1
ATOM 3821 N N . VAL B 1 67 ? -0.567 -30.25 -8.641 1 97.94 67 VAL B N 1
ATOM 3822 C CA . VAL B 1 67 ? -1.35 -29.859 -7.469 1 97.94 67 VAL B CA 1
ATOM 3823 C C . VAL B 1 67 ? -2.818 -29.719 -7.859 1 97.94 67 VAL B C 1
ATOM 3825 O O . VAL B 1 67 ? -3.707 -30.156 -7.125 1 97.94 67 VAL B O 1
ATOM 3828 N N . THR B 1 68 ? -3.07 -29.109 -9 1 98.12 68 THR B N 1
ATOM 3829 C CA . THR B 1 68 ? -4.445 -28.906 -9.445 1 98.12 68 THR B CA 1
ATOM 3830 C C . THR B 1 68 ? -5.141 -30.234 -9.68 1 98.12 68 THR B C 1
ATOM 3832 O O . THR B 1 68 ? -6.297 -30.422 -9.297 1 98.12 68 THR B O 1
ATOM 3835 N N . ILE B 1 69 ? -4.461 -31.188 -10.273 1 98 69 ILE B N 1
ATOM 3836 C CA . ILE B 1 69 ? -5.016 -32.5 -10.531 1 98 69 ILE B CA 1
ATOM 3837 C C . ILE B 1 69 ? -5.332 -33.219 -9.211 1 98 69 ILE B C 1
ATOM 3839 O O . ILE B 1 69 ? -6.418 -33.75 -9.039 1 98 69 ILE B O 1
ATOM 3843 N N . LEU B 1 70 ? -4.449 -33.156 -8.312 1 96.56 70 LEU B N 1
ATOM 3844 C CA . LEU B 1 70 ? -4.629 -33.812 -7.027 1 96.56 70 LEU B CA 1
ATOM 3845 C C . LEU B 1 70 ? -5.809 -33.219 -6.262 1 96.56 70 LEU B C 1
ATOM 3847 O O . LEU B 1 70 ? -6.578 -33.969 -5.637 1 96.56 70 LEU B O 1
ATOM 3851 N N . GLN B 1 71 ? -5.941 -31.938 -6.309 1 96 71 GLN B N 1
ATOM 3852 C CA . GLN B 1 71 ? -6.996 -31.281 -5.539 1 96 71 GLN B CA 1
ATOM 3853 C C . GLN B 1 71 ? -8.352 -31.453 -6.215 1 96 71 GLN B C 1
ATOM 3855 O O . GLN B 1 71 ? -9.383 -31.547 -5.535 1 96 71 GLN B O 1
ATOM 3860 N N . SER B 1 72 ? -8.375 -31.438 -7.504 1 96.75 72 SER B N 1
ATOM 3861 C CA . SER B 1 72 ? -9.625 -31.578 -8.234 1 96.75 72 SER B CA 1
ATOM 3862 C C . SER B 1 72 ? -10.086 -33.031 -8.258 1 96.75 72 SER B C 1
ATOM 3864 O O . SER B 1 72 ? -11.266 -33.312 -8.5 1 96.75 72 SER B O 1
ATOM 3866 N N . SER B 1 73 ? -9.266 -33.938 -8.008 1 94.56 73 SER B N 1
ATOM 3867 C CA . SER B 1 73 ? -9.586 -35.375 -8.109 1 94.56 73 SER B CA 1
ATOM 3868 C C . SER B 1 73 ? -10.18 -35.875 -6.809 1 94.56 73 SER B C 1
ATOM 3870 O O . SER B 1 73 ? -11.281 -35.5 -6.418 1 94.56 73 SER B O 1
ATOM 3872 N N . ARG B 1 74 ? -9.422 -36.688 -5.98 1 88.5 74 ARG B N 1
ATOM 3873 C CA . ARG B 1 74 ? -10.07 -37.438 -4.902 1 88.5 74 ARG B CA 1
ATOM 3874 C C . ARG B 1 74 ? -9.75 -36.812 -3.545 1 88.5 74 ARG B C 1
ATOM 3876 O O . ARG B 1 74 ? -10.438 -37.094 -2.559 1 88.5 74 ARG B O 1
ATOM 3883 N N . PHE B 1 75 ? -8.82 -36 -3.541 1 90.25 75 PHE B N 1
ATOM 3884 C CA . PHE B 1 75 ? -8.344 -35.594 -2.227 1 90.25 75 PHE B CA 1
ATOM 3885 C C . PHE B 1 75 ? -9.156 -34.406 -1.688 1 90.25 75 PHE B C 1
ATOM 3887 O O . PHE B 1 75 ? -9.734 -34.5 -0.601 1 90.25 75 PHE B O 1
ATOM 3894 N N . LEU B 1 76 ? -9.266 -33.344 -2.428 1 92.69 76 LEU B N 1
ATOM 3895 C CA . LEU B 1 76 ? -10.023 -32.156 -2.01 1 92.69 76 LEU B CA 1
ATOM 3896 C C . LEU B 1 76 ? -11.406 -32.156 -2.666 1 92.69 76 LEU B C 1
ATOM 3898 O O . LEU B 1 76 ? -12.391 -31.781 -2.033 1 92.69 76 LEU B O 1
ATOM 3902 N N . ARG B 1 77 ? -11.523 -32.5 -3.893 1 96.12 77 ARG B N 1
ATOM 3903 C CA . ARG B 1 77 ? -12.742 -32.594 -4.688 1 96.12 77 ARG B CA 1
ATOM 3904 C C . ARG B 1 77 ? -13.445 -31.25 -4.793 1 96.12 77 ARG B C 1
ATOM 3906 O O . ARG B 1 77 ? -14.648 -31.156 -4.57 1 96.12 77 ARG B O 1
ATOM 3913 N N . LEU B 1 78 ? -12.711 -30.25 -5.016 1 96.44 78 LEU B N 1
ATOM 3914 C CA . LEU B 1 78 ? -13.219 -28.906 -5.301 1 96.44 78 LEU B CA 1
ATOM 3915 C C . LEU B 1 78 ? -12.625 -28.375 -6.602 1 96.44 78 LEU B C 1
ATOM 3917 O O . LEU B 1 78 ? -11.547 -28.797 -7.02 1 96.44 78 LEU B O 1
ATOM 3921 N N . PRO B 1 79 ? -13.344 -27.609 -7.273 1 96.81 79 PRO B N 1
ATOM 3922 C CA . PRO B 1 79 ? -12.82 -27 -8.508 1 96.81 79 PRO B CA 1
ATOM 3923 C C . PRO B 1 79 ? -11.82 -25.891 -8.242 1 96.81 79 PRO B C 1
ATOM 3925 O O . PRO B 1 79 ? -12.078 -24.734 -8.578 1 96.81 79 PRO B O 1
ATOM 3928 N N . VAL B 1 80 ? -10.656 -26.266 -7.785 1 96.25 80 VAL B N 1
ATOM 3929 C CA . VAL B 1 80 ? -9.586 -25.328 -7.453 1 96.25 80 VAL B CA 1
ATOM 3930 C C . VAL B 1 80 ? -8.469 -25.438 -8.484 1 96.25 80 VAL B C 1
ATOM 3932 O O . VAL B 1 80 ? -8.125 -26.547 -8.93 1 96.25 80 VAL B O 1
ATOM 3935 N N . VAL B 1 81 ? -8.023 -24.328 -8.898 1 96.88 81 VAL B N 1
ATOM 3936 C CA . VAL B 1 81 ? -6.832 -24.266 -9.742 1 96.88 81 VAL B CA 1
ATOM 3937 C C . VAL B 1 81 ? -5.691 -23.609 -8.969 1 96.88 81 VAL B C 1
ATOM 3939 O O . VAL B 1 81 ? -5.844 -22.516 -8.438 1 96.88 81 VAL B O 1
ATOM 3942 N N . GLN B 1 82 ? -4.574 -24.297 -8.93 1 97 82 GLN B N 1
ATOM 3943 C CA . GLN B 1 82 ? -3.406 -23.844 -8.18 1 97 82 GLN B CA 1
ATOM 3944 C C . GLN B 1 82 ? -2.387 -23.188 -9.102 1 97 82 GLN B C 1
ATOM 3946 O O . GLN B 1 82 ? -2.281 -23.547 -10.281 1 97 82 GLN B O 1
ATOM 3951 N N . GLY B 1 83 ? -1.689 -22.234 -8.648 1 96.38 83 GLY B N 1
ATOM 3952 C CA . GLY B 1 83 ? -0.626 -21.578 -9.391 1 96.38 83 GLY B CA 1
ATOM 3953 C C . GLY B 1 83 ? 0.401 -20.906 -8.5 1 96.38 83 GLY B C 1
ATOM 3954 O O . GLY B 1 83 ? 0.205 -20.812 -7.289 1 96.38 83 GLY B O 1
ATOM 3955 N N . PRO B 1 84 ? 1.495 -20.562 -9.109 1 96.81 84 PRO B N 1
ATOM 3956 C CA . PRO B 1 84 ? 2.547 -19.906 -8.328 1 96.81 84 PRO B CA 1
ATOM 3957 C C . PRO B 1 84 ? 2.098 -18.578 -7.73 1 96.81 84 PRO B C 1
ATOM 3959 O O . PRO B 1 84 ? 1.282 -17.875 -8.336 1 96.81 84 PRO B O 1
ATOM 3962 N N . THR B 1 85 ? 2.643 -18.234 -6.602 1 93.5 85 THR B N 1
ATOM 3963 C CA . THR B 1 85 ? 2.221 -17.016 -5.934 1 93.5 85 THR B CA 1
ATOM 3964 C C . THR B 1 85 ? 3.377 -16.016 -5.84 1 93.5 85 THR B C 1
ATOM 3966 O O . THR B 1 85 ? 4.543 -16.406 -5.934 1 93.5 85 THR B O 1
ATOM 3969 N N . ALA B 1 86 ? 2.975 -14.797 -5.621 1 91.62 86 ALA B N 1
ATOM 3970 C CA . ALA B 1 86 ? 3.947 -13.719 -5.465 1 91.62 86 ALA B CA 1
ATOM 3971 C C . ALA B 1 86 ? 4.789 -13.914 -4.207 1 91.62 86 ALA B C 1
ATOM 3973 O O . ALA B 1 86 ? 5.965 -13.547 -4.176 1 91.62 86 ALA B O 1
ATOM 3974 N N . ALA B 1 87 ? 4.223 -14.531 -3.23 1 91.19 87 ALA B N 1
ATOM 3975 C CA . ALA B 1 87 ? 4.938 -14.766 -1.981 1 91.19 87 ALA B CA 1
ATOM 3976 C C . ALA B 1 87 ? 6.191 -15.609 -2.219 1 91.19 87 ALA B C 1
ATOM 3978 O O . ALA B 1 87 ? 7.262 -15.297 -1.687 1 91.19 87 ALA B O 1
ATOM 3979 N N . PHE B 1 88 ? 6.062 -16.562 -2.998 1 95.69 88 PHE B N 1
ATOM 3980 C CA . PHE B 1 88 ? 7.211 -17.422 -3.266 1 95.69 88 PHE B CA 1
ATOM 3981 C C . PHE B 1 88 ? 8.188 -16.75 -4.219 1 95.69 88 PHE B C 1
ATOM 3983 O O . PHE B 1 88 ? 9.398 -16.938 -4.121 1 95.69 88 PHE B O 1
ATOM 3990 N N . MET B 1 89 ? 7.652 -15.992 -5.145 1 94.19 89 MET B N 1
ATOM 3991 C CA . MET B 1 89 ? 8.547 -15.234 -6.016 1 94.19 89 MET B CA 1
ATOM 3992 C C . MET B 1 89 ? 9.453 -14.32 -5.195 1 94.19 89 MET B C 1
ATOM 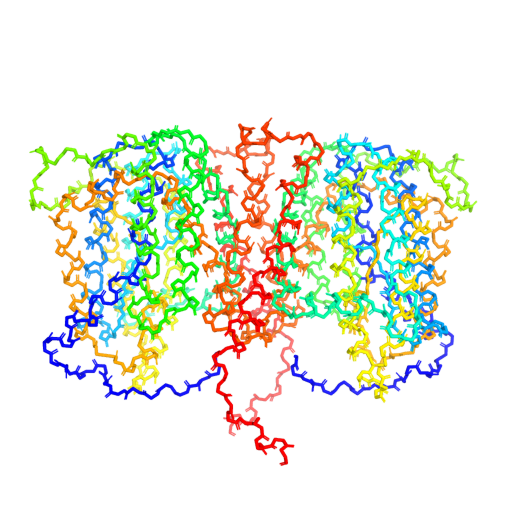3994 O O . MET B 1 89 ? 10.672 -14.32 -5.387 1 94.19 89 MET B O 1
ATOM 3998 N N . VAL B 1 90 ? 8.828 -13.641 -4.281 1 90.88 90 VAL B N 1
ATOM 3999 C CA . VAL B 1 90 ? 9.586 -12.711 -3.453 1 90.88 90 VAL B CA 1
ATOM 4000 C C . VAL B 1 90 ? 10.562 -13.484 -2.566 1 90.88 90 VAL B C 1
ATOM 4002 O O . VAL B 1 90 ? 11.695 -13.047 -2.354 1 90.88 90 VAL B O 1
ATOM 4005 N N . ALA B 1 91 ? 10.156 -14.586 -2.049 1 92.31 91 ALA B N 1
ATOM 4006 C CA . ALA B 1 91 ? 11.016 -15.398 -1.193 1 92.31 91 ALA B CA 1
ATOM 4007 C C . ALA B 1 91 ? 12.219 -15.922 -1.968 1 92.31 91 ALA B C 1
ATOM 4009 O O . ALA B 1 91 ? 13.344 -15.93 -1.454 1 92.31 91 ALA B O 1
ATOM 4010 N N . VAL B 1 92 ? 11.977 -16.328 -3.176 1 94.75 92 VAL B N 1
ATOM 4011 C CA . VAL B 1 92 ? 13.062 -16.844 -4.008 1 94.75 92 VAL B CA 1
ATOM 4012 C C . VAL B 1 92 ? 14.023 -15.711 -4.352 1 94.75 92 VAL B C 1
ATOM 4014 O O . VAL B 1 92 ? 15.242 -15.859 -4.23 1 94.75 92 VAL B O 1
ATOM 4017 N N . LEU B 1 93 ? 13.531 -14.578 -4.727 1 91.31 93 LEU B N 1
ATOM 4018 C CA . LEU B 1 93 ? 14.367 -13.43 -5.062 1 91.31 93 LEU B CA 1
ATOM 4019 C C . LEU B 1 93 ? 15.172 -12.977 -3.852 1 91.31 93 LEU B C 1
ATOM 4021 O O . LEU B 1 93 ? 16.344 -12.602 -3.982 1 91.31 93 LEU B O 1
ATOM 4025 N N . GLY B 1 94 ? 14.57 -13.055 -2.719 1 87 94 GLY B N 1
ATOM 4026 C CA . GLY B 1 94 ? 15.219 -12.578 -1.503 1 87 94 GLY B CA 1
ATOM 4027 C C . GLY B 1 94 ? 16.297 -13.516 -0.997 1 87 94 GLY B C 1
ATOM 4028 O O . GLY B 1 94 ? 17.188 -13.094 -0.263 1 87 94 GLY B O 1
ATOM 4029 N N . SER B 1 95 ? 16.266 -14.734 -1.396 1 90.88 95 SER B N 1
ATOM 4030 C CA . SER B 1 95 ? 17.203 -15.703 -0.841 1 90.88 95 SER B CA 1
ATOM 4031 C C . SER B 1 95 ? 18.219 -16.156 -1.887 1 90.88 95 SER B C 1
ATOM 4033 O O . SER B 1 95 ? 19.344 -16.516 -1.551 1 90.88 95 SER B O 1
ATOM 4035 N N . ALA B 1 96 ? 17.844 -16.156 -3.115 1 92.38 96 ALA B N 1
ATOM 4036 C CA . ALA B 1 96 ? 18.688 -16.734 -4.16 1 92.38 96 ALA B CA 1
ATOM 4037 C C . ALA B 1 96 ? 20 -15.977 -4.293 1 92.38 96 ALA B C 1
ATOM 4039 O O . ALA B 1 96 ? 21.047 -16.562 -4.605 1 92.38 96 ALA B O 1
ATOM 4040 N N . HIS B 1 97 ? 19.969 -14.688 -4.066 1 84.94 97 HIS B N 1
ATOM 4041 C CA . HIS B 1 97 ? 21.172 -13.875 -4.191 1 84.94 97 HIS B CA 1
ATOM 4042 C C . HIS B 1 97 ? 22.188 -14.242 -3.123 1 84.94 97 HIS B C 1
ATOM 4044 O O . HIS B 1 97 ? 23.406 -14.188 -3.369 1 84.94 97 HIS B O 1
ATOM 4050 N N . SER B 1 98 ? 21.703 -14.656 -2.006 1 84.44 98 SER B N 1
ATOM 4051 C CA . SER B 1 98 ? 22.609 -14.883 -0.873 1 84.44 98 SER B CA 1
ATOM 4052 C C . SER B 1 98 ? 23.062 -16.344 -0.81 1 84.44 98 SER B C 1
ATOM 4054 O O . SER B 1 98 ? 24.219 -16.625 -0.491 1 84.44 98 SER B O 1
ATOM 4056 N N . VAL B 1 99 ? 22.172 -17.297 -1.18 1 91.5 99 VAL B N 1
ATOM 4057 C CA . VAL B 1 99 ? 22.5 -18.688 -0.904 1 91.5 99 VAL B CA 1
ATOM 4058 C C . VAL B 1 99 ? 22.5 -19.484 -2.205 1 91.5 99 VAL B C 1
ATOM 4060 O O . VAL B 1 99 ? 22.844 -20.672 -2.213 1 91.5 99 VAL B O 1
ATOM 4063 N N . GLY B 1 100 ? 22.109 -18.875 -3.309 1 93.38 100 GLY B N 1
ATOM 4064 C CA . GLY B 1 100 ? 22.047 -19.562 -4.586 1 93.38 100 GLY B CA 1
ATOM 4065 C C . GLY B 1 100 ? 20.703 -20.234 -4.816 1 93.38 100 GLY B C 1
ATOM 4066 O O . GLY B 1 100 ? 19.953 -20.484 -3.871 1 93.38 100 GLY B O 1
ATOM 4067 N N . LEU B 1 101 ? 20.453 -20.609 -6.047 1 96.56 101 LEU B N 1
ATOM 4068 C CA . LEU B 1 101 ? 19.156 -21.172 -6.426 1 96.56 101 LEU B CA 1
ATOM 4069 C C . LEU B 1 101 ? 19 -22.578 -5.871 1 96.56 101 LEU B C 1
ATOM 4071 O O . LEU B 1 101 ? 17.906 -22.984 -5.469 1 96.56 101 LEU B O 1
ATOM 4075 N N . GLY B 1 102 ? 20.078 -23.359 -5.902 1 97.69 102 GLY B N 1
ATOM 4076 C CA . GLY B 1 102 ? 20.016 -24.703 -5.383 1 97.69 102 GLY B CA 1
ATOM 4077 C C . GLY B 1 102 ? 19.594 -24.781 -3.928 1 97.69 102 GLY B C 1
ATOM 4078 O O . GLY B 1 102 ? 18.734 -25.578 -3.561 1 97.69 102 GLY B O 1
ATOM 4079 N N . THR B 1 103 ? 20.172 -23.938 -3.188 1 96.75 103 THR B N 1
ATOM 4080 C CA . THR B 1 103 ? 19.844 -23.891 -1.765 1 96.75 103 THR B CA 1
ATOM 4081 C C . THR B 1 103 ? 18.453 -23.281 -1.54 1 96.75 103 THR B C 1
ATOM 4083 O O . THR B 1 103 ? 17.734 -23.703 -0.628 1 96.75 103 THR B O 1
ATOM 4086 N N . THR B 1 104 ? 18.094 -22.344 -2.373 1 96.44 104 THR B N 1
ATOM 4087 C CA . THR B 1 104 ? 16.781 -21.719 -2.27 1 96.44 104 THR B CA 1
ATOM 4088 C C . THR B 1 104 ? 15.672 -22.75 -2.523 1 96.44 104 THR B C 1
ATOM 4090 O O . THR B 1 104 ? 14.773 -22.906 -1.7 1 96.44 104 THR B O 1
ATOM 4093 N N . PHE B 1 105 ? 15.789 -23.453 -3.621 1 98.19 105 PHE B N 1
ATOM 4094 C CA . PHE B 1 105 ? 14.766 -24.438 -3.965 1 98.19 105 PHE B CA 1
ATOM 4095 C C . PHE B 1 105 ? 14.852 -25.656 -3.051 1 98.19 105 PHE B C 1
ATOM 4097 O O . PHE B 1 105 ? 13.828 -26.266 -2.727 1 98.19 105 PHE B O 1
ATOM 4104 N N . GLY B 1 106 ? 16.062 -25.984 -2.674 1 98.25 106 GLY B N 1
ATOM 4105 C CA . GLY B 1 106 ? 16.203 -27.062 -1.694 1 98.25 106 GLY B CA 1
ATOM 4106 C C . GLY B 1 106 ? 15.531 -26.75 -0.372 1 98.25 106 GLY B C 1
ATOM 4107 O O . GLY B 1 106 ? 14.898 -27.609 0.227 1 98.25 106 GLY B O 1
ATOM 4108 N N . SER B 1 107 ? 15.664 -25.547 0.054 1 97.62 107 SER B N 1
ATOM 4109 C CA . SER B 1 107 ? 15.023 -25.125 1.295 1 97.62 107 SER B CA 1
ATOM 4110 C C . SER B 1 107 ? 13.5 -25.094 1.151 1 97.62 107 SER B C 1
ATOM 4112 O O . SER B 1 107 ? 12.781 -25.391 2.104 1 97.62 107 SER B O 1
ATOM 4114 N N . MET B 1 108 ? 13.062 -24.688 0.011 1 98.12 108 MET B N 1
ATOM 4115 C CA . MET B 1 108 ? 11.625 -24.719 -0.256 1 98.12 108 MET B CA 1
ATOM 4116 C C . MET B 1 108 ? 11.102 -26.156 -0.227 1 98.12 108 MET B C 1
ATOM 4118 O O . MET B 1 108 ? 10.008 -26.406 0.275 1 98.12 108 MET B O 1
ATOM 4122 N N . PHE B 1 109 ? 11.875 -27.062 -0.771 1 98.56 109 PHE B N 1
ATOM 4123 C CA . PHE B 1 109 ? 11.547 -28.484 -0.766 1 98.56 109 PHE B CA 1
ATOM 4124 C C . PHE B 1 109 ? 11.375 -28.984 0.659 1 98.56 109 PHE B C 1
ATOM 4126 O O . PHE B 1 109 ? 10.367 -29.625 0.975 1 98.56 109 PHE B O 1
ATOM 4133 N N . VAL B 1 110 ? 12.273 -28.625 1.479 1 98.5 110 VAL B N 1
ATOM 4134 C CA . VAL B 1 110 ? 12.242 -29.062 2.871 1 98.5 110 VAL B CA 1
ATOM 4135 C C . VAL B 1 110 ? 11.047 -28.438 3.584 1 98.5 110 VAL B C 1
ATOM 4137 O O . VAL B 1 110 ? 10.344 -29.109 4.34 1 98.5 110 VAL B O 1
ATOM 4140 N N . ALA B 1 111 ? 10.852 -27.188 3.35 1 97.62 111 ALA B N 1
ATOM 4141 C CA . ALA B 1 111 ? 9.719 -26.5 3.959 1 97.62 111 ALA B CA 1
ATOM 4142 C C . ALA B 1 111 ? 8.398 -27.156 3.557 1 97.62 111 ALA B C 1
ATOM 4144 O O . ALA B 1 111 ? 7.504 -27.312 4.387 1 97.62 111 ALA B O 1
ATOM 4145 N N . ALA B 1 112 ? 8.281 -27.484 2.287 1 97.88 112 ALA B N 1
ATOM 4146 C CA . ALA B 1 112 ? 7.078 -28.141 1.781 1 97.88 112 ALA B CA 1
ATOM 4147 C C . ALA B 1 112 ? 6.852 -29.484 2.459 1 97.88 112 ALA B C 1
ATOM 4149 O O . ALA B 1 112 ? 5.723 -29.828 2.801 1 97.88 112 ALA B O 1
ATOM 4150 N N . LEU B 1 113 ? 7.887 -30.203 2.697 1 97.06 113 LEU B N 1
ATOM 4151 C CA . LEU B 1 113 ? 7.785 -31.5 3.348 1 97.06 113 LEU B CA 1
ATOM 4152 C C . LEU B 1 113 ? 7.363 -31.359 4.805 1 97.06 113 LEU B C 1
ATOM 4154 O O . LEU B 1 113 ? 6.586 -32.156 5.32 1 97.06 113 LEU B O 1
ATOM 4158 N N . ILE B 1 114 ? 7.922 -30.359 5.395 1 94.81 114 ILE B N 1
ATOM 4159 C CA . ILE B 1 114 ? 7.543 -30.109 6.781 1 94.81 114 ILE B CA 1
ATOM 4160 C C . ILE B 1 114 ? 6.047 -29.812 6.863 1 94.81 114 ILE B C 1
ATOM 4162 O O . ILE B 1 114 ? 5.34 -30.391 7.688 1 94.81 114 ILE B O 1
ATOM 4166 N N . PHE B 1 115 ? 5.617 -28.984 5.992 1 92.44 115 PHE B N 1
ATOM 4167 C CA . PHE B 1 115 ? 4.203 -28.625 6.012 1 92.44 115 PHE B CA 1
ATOM 4168 C C . PHE B 1 115 ? 3.338 -29.812 5.59 1 92.44 115 PHE B C 1
ATOM 4170 O O . PHE B 1 115 ? 2.221 -29.984 6.086 1 92.44 115 PHE B O 1
ATOM 4177 N N . ALA B 1 116 ? 3.816 -30.641 4.645 1 93.06 116 ALA B N 1
ATOM 4178 C CA . ALA B 1 116 ? 3.098 -31.844 4.273 1 93.06 116 ALA B CA 1
ATOM 4179 C C . ALA B 1 116 ? 2.945 -32.781 5.469 1 93.06 116 ALA B C 1
ATOM 4181 O O . ALA B 1 116 ? 1.868 -33.344 5.695 1 93.06 116 ALA B O 1
ATOM 4182 N N . ALA B 1 117 ? 3.951 -32.906 6.219 1 91.25 117 ALA B N 1
ATOM 4183 C CA . ALA B 1 117 ? 3.93 -33.781 7.402 1 91.25 117 ALA B CA 1
ATOM 4184 C C . ALA B 1 117 ? 2.949 -33.25 8.445 1 91.25 117 ALA B C 1
ATOM 4186 O O . ALA B 1 117 ? 2.246 -34 9.102 1 91.25 117 ALA B O 1
ATOM 4187 N N . LEU B 1 118 ? 2.947 -31.922 8.531 1 86.5 118 LEU B N 1
ATOM 4188 C CA . LEU B 1 118 ? 2.076 -31.297 9.523 1 86.5 118 LEU B CA 1
ATOM 4189 C C . LEU B 1 118 ? 0.614 -31.406 9.102 1 86.5 118 LEU B C 1
ATOM 4191 O O . LEU B 1 118 ? -0.289 -31.25 9.922 1 86.5 118 LEU B O 1
ATOM 4195 N N . SER B 1 119 ? 0.402 -31.594 7.824 1 84.38 119 SER B N 1
ATOM 4196 C CA . SER B 1 119 ? -0.966 -31.625 7.316 1 84.38 119 SER B CA 1
ATOM 4197 C C . SER B 1 119 ? -1.498 -33.062 7.238 1 84.38 119 SER B C 1
ATOM 4199 O O . SER B 1 119 ? -2.658 -33.281 6.879 1 84.38 119 SER B O 1
ATOM 4201 N N . ILE B 1 120 ? -0.671 -34.031 7.539 1 77.25 120 ILE B N 1
ATOM 4202 C CA . ILE B 1 120 ? -1.113 -35.438 7.484 1 77.25 120 ILE B CA 1
ATOM 4203 C C . ILE B 1 120 ? -2.424 -35.594 8.25 1 77.25 120 ILE B C 1
ATOM 4205 O O . ILE B 1 120 ? -2.523 -35.188 9.414 1 77.25 120 ILE B O 1
ATOM 4209 N N . PRO B 1 121 ? -3.463 -35.688 7.449 1 61.44 121 PRO B N 1
ATOM 4210 C CA . PRO B 1 121 ? -4.852 -35.812 7.895 1 61.44 121 PRO B CA 1
ATOM 4211 C C . PRO B 1 121 ? -5 -36.781 9.062 1 61.44 121 PRO B C 1
ATOM 4213 O O . PRO B 1 121 ? -6.078 -37.344 9.273 1 61.44 121 PRO B O 1
ATOM 4216 N N . LEU B 1 122 ? -3.979 -36.938 9.852 1 54.38 122 LEU B N 1
ATOM 4217 C CA . LEU B 1 122 ? -4.293 -37.812 10.969 1 54.38 122 LEU B CA 1
ATOM 4218 C C . LEU B 1 122 ? -5.312 -37.156 11.906 1 54.38 122 LEU B C 1
ATOM 4220 O O . LEU B 1 122 ? -5.387 -35.938 12 1 54.38 122 LEU B O 1
ATOM 4224 N N . LYS B 1 123 ? -6.211 -37.812 12.516 1 51.03 123 LYS B N 1
ATOM 4225 C CA . LYS B 1 123 ? -7.359 -37.438 13.32 1 51.03 123 LYS B CA 1
ATOM 4226 C C . LYS B 1 123 ? -7.195 -36 13.844 1 51.03 123 LYS B C 1
ATOM 4228 O O . LYS B 1 123 ? -8.078 -35.156 13.648 1 51.03 123 LYS B O 1
ATOM 4233 N N . ARG B 1 124 ? -6.625 -35.812 15.023 1 47.22 124 ARG B N 1
ATOM 4234 C CA . ARG B 1 124 ? -6.629 -34.656 15.93 1 47.22 124 ARG B CA 1
ATOM 4235 C C . ARG B 1 124 ? -5.461 -33.75 15.633 1 47.22 124 ARG B C 1
ATOM 4237 O O . ARG B 1 124 ? -5.371 -32.656 16.203 1 47.22 124 ARG B O 1
ATOM 4244 N N . LEU B 1 125 ? -4.477 -34.094 14.922 1 48.97 125 LEU B N 1
ATOM 4245 C CA . LEU B 1 125 ? -3.262 -33.281 15.023 1 48.97 125 LEU B CA 1
ATOM 4246 C C . LEU B 1 125 ? -3.176 -32.281 13.883 1 48.97 125 LEU B C 1
ATOM 4248 O O . LEU B 1 125 ? -2.092 -31.781 13.562 1 48.97 125 LEU B O 1
ATOM 4252 N N . GLY B 1 126 ? -4.148 -32 13.117 1 53.06 126 GLY B N 1
ATOM 4253 C CA . GLY B 1 126 ? -3.912 -31.094 12 1 53.06 126 GLY B CA 1
ATOM 4254 C C . GLY B 1 126 ? -3.533 -29.703 12.438 1 53.06 126 GLY B C 1
ATOM 4255 O O . GLY B 1 126 ? -4.402 -28.859 12.664 1 53.06 126 GLY B O 1
ATOM 4256 N N . ILE B 1 127 ? -2.264 -29.469 12.938 1 55.34 127 ILE B N 1
ATOM 4257 C CA . ILE B 1 127 ? -1.674 -28.219 13.406 1 55.34 127 ILE B CA 1
ATOM 4258 C C . ILE B 1 127 ? -1.812 -27.141 12.328 1 55.34 127 ILE B C 1
ATOM 4260 O O . ILE B 1 127 ? -1.926 -25.953 12.641 1 55.34 127 ILE B O 1
ATOM 4264 N N . THR B 1 128 ? -1.867 -27.656 11.07 1 59.94 128 THR B N 1
ATOM 4265 C CA . THR B 1 128 ? -1.928 -26.656 10.008 1 59.94 128 THR B CA 1
ATOM 4266 C C . THR B 1 128 ? -3.252 -25.891 10.055 1 59.94 128 THR B C 1
ATOM 4268 O O . THR B 1 128 ? -3.289 -24.688 9.812 1 59.94 128 THR B O 1
ATOM 4271 N N . GLY B 1 129 ? -4.168 -26.734 10.453 1 59.88 129 GLY B N 1
ATOM 4272 C CA . GLY B 1 129 ? -5.453 -26.062 10.586 1 59.88 129 GLY B CA 1
ATOM 4273 C C . GLY B 1 129 ? -5.453 -24.984 11.648 1 59.88 129 GLY B C 1
ATOM 4274 O O . GLY B 1 129 ? -6.012 -23.906 11.445 1 59.88 129 GLY B O 1
ATOM 4275 N N . LEU B 1 130 ? -4.773 -25.312 12.695 1 59.81 130 LEU B N 1
ATOM 4276 C CA . LEU B 1 130 ? -4.691 -24.344 13.773 1 59.81 130 LEU B CA 1
ATOM 4277 C C . LEU B 1 130 ? -3.867 -23.125 13.352 1 59.81 130 LEU B C 1
ATOM 4279 O O . LEU B 1 130 ? -4.23 -21.984 13.656 1 59.81 130 LEU B O 1
ATOM 4283 N N . MET B 1 131 ? -2.883 -23.391 12.664 1 62.81 131 MET B N 1
ATOM 4284 C CA . MET B 1 131 ? -2.016 -22.297 12.25 1 62.81 131 MET B CA 1
ATOM 4285 C C . MET B 1 131 ? -2.721 -21.406 11.234 1 62.81 131 MET B C 1
ATOM 4287 O O . MET B 1 131 ? -2.594 -20.172 11.289 1 62.81 131 MET B O 1
ATOM 4291 N N . ILE B 1 132 ? -3.479 -22.031 10.523 1 64.06 132 ILE B N 1
ATOM 4292 C CA . ILE B 1 132 ? -4.164 -21.312 9.453 1 64.06 132 ILE B CA 1
ATOM 4293 C C . ILE B 1 132 ? -5.273 -20.453 10.047 1 64.06 132 ILE B C 1
ATOM 4295 O O . ILE B 1 132 ? -5.543 -19.359 9.547 1 64.06 132 ILE B O 1
ATOM 4299 N N . ARG B 1 133 ? -5.691 -20.953 11.18 1 66.81 133 ARG B N 1
ATOM 4300 C CA . ARG B 1 133 ? -6.746 -20.203 11.852 1 66.81 133 ARG B CA 1
ATOM 4301 C C . ARG B 1 133 ? -6.273 -18.797 12.219 1 66.81 133 ARG B C 1
ATOM 4303 O O . ARG B 1 133 ? -7.066 -17.859 12.242 1 66.81 133 ARG B O 1
ATOM 4310 N N . TYR B 1 134 ? -4.996 -18.734 12.344 1 67.94 134 TYR B N 1
ATOM 4311 C CA . TYR B 1 134 ? -4.48 -17.453 12.812 1 67.94 134 TYR B CA 1
ATOM 4312 C C . TYR B 1 134 ? -4.137 -16.547 11.633 1 67.94 134 TYR B C 1
ATOM 4314 O O . TYR B 1 134 ? -3.996 -15.328 11.797 1 67.94 134 TYR B O 1
ATOM 4322 N N . ILE B 1 135 ? -3.994 -17.078 10.484 1 67.88 135 ILE B N 1
ATOM 4323 C CA . ILE B 1 135 ? -3.646 -16.281 9.32 1 67.88 135 ILE B CA 1
ATOM 4324 C C . ILE B 1 135 ? -4.898 -16 8.484 1 67.88 135 ILE B C 1
ATOM 4326 O O . ILE B 1 135 ? -4.93 -15.062 7.691 1 67.88 135 ILE B O 1
ATOM 4330 N N . SER B 1 136 ? -5.883 -16.703 8.75 1 70.19 136 SER B N 1
ATOM 4331 C CA . SER B 1 136 ? -7.043 -16.688 7.867 1 70.19 136 SER B CA 1
ATOM 4332 C C . SER B 1 136 ? -7.883 -15.438 8.055 1 70.19 136 SER B C 1
ATOM 4334 O O . SER B 1 136 ? -8.633 -15.039 7.16 1 70.19 136 SER B O 1
ATOM 4336 N N . PRO B 1 137 ? -7.707 -14.828 9.164 1 80.44 137 PRO B N 1
ATOM 4337 C CA . PRO B 1 137 ? -8.5 -13.602 9.289 1 80.44 137 PRO B CA 1
ATOM 4338 C C . PRO B 1 137 ? -8.219 -12.602 8.18 1 80.44 137 PRO B C 1
ATOM 4340 O O . PRO B 1 137 ? -7.059 -12.414 7.793 1 80.44 137 PRO B O 1
ATOM 4343 N N . PRO B 1 138 ? -9.234 -11.992 7.672 1 85.62 138 PRO B N 1
ATOM 4344 C CA . PRO B 1 138 ? -9.109 -11.07 6.543 1 85.62 138 PRO B CA 1
ATOM 4345 C C . PRO B 1 138 ? -8.125 -9.938 6.809 1 85.62 138 PRO B C 1
ATOM 4347 O O . PRO B 1 138 ? -7.477 -9.438 5.883 1 85.62 138 PRO B O 1
ATOM 4350 N N . ILE B 1 139 ? -7.973 -9.57 8.016 1 92.19 139 ILE B N 1
ATOM 4351 C CA . ILE B 1 139 ? -7.078 -8.469 8.344 1 92.19 139 ILE B CA 1
ATOM 4352 C C . ILE B 1 139 ? -5.629 -8.891 8.117 1 92.19 139 ILE B C 1
ATOM 4354 O O . ILE B 1 139 ? -4.797 -8.07 7.707 1 92.19 139 ILE B O 1
ATOM 4358 N N . VAL B 1 140 ? -5.336 -10.148 8.422 1 90.44 140 VAL B N 1
ATOM 4359 C CA . VAL B 1 140 ? -3.973 -10.641 8.266 1 90.44 140 VAL B CA 1
ATOM 4360 C C . VAL B 1 140 ? -3.676 -10.883 6.793 1 90.44 140 VAL B C 1
ATOM 4362 O O . VAL B 1 140 ? -2.736 -10.305 6.238 1 90.44 140 VAL B O 1
ATOM 4365 N N . PHE B 1 141 ? -4.547 -11.547 6.176 1 86.31 141 PHE B N 1
ATOM 4366 C CA . PHE B 1 141 ? -4.324 -11.945 4.793 1 86.31 141 PHE B CA 1
ATOM 4367 C C . PHE B 1 141 ? -4.453 -10.75 3.855 1 86.31 141 PHE B C 1
ATOM 4369 O O . PHE B 1 141 ? -3.629 -10.57 2.959 1 86.31 141 PHE B O 1
ATOM 4376 N N . GLY B 1 142 ? -5.457 -10 4.012 1 90.38 142 GLY B N 1
ATOM 4377 C CA . GLY B 1 142 ? -5.66 -8.836 3.172 1 90.38 142 GLY B CA 1
ATOM 4378 C C . GLY B 1 142 ? -4.531 -7.824 3.27 1 90.38 142 GLY B C 1
ATOM 4379 O O . GLY B 1 142 ? -4.027 -7.348 2.25 1 90.38 142 GLY B O 1
ATOM 4380 N N . CYS B 1 143 ? -4.102 -7.539 4.48 1 95.12 143 CYS B N 1
ATOM 4381 C CA . CYS B 1 143 ? -3.02 -6.586 4.691 1 95.12 143 CYS B CA 1
ATOM 4382 C C . CYS B 1 143 ? -1.713 -7.102 4.102 1 95.12 143 CYS B C 1
ATOM 4384 O O . CYS B 1 143 ? -0.922 -6.328 3.561 1 95.12 143 CYS B O 1
ATOM 4386 N N . LEU B 1 144 ? -1.536 -8.352 4.223 1 92.56 144 LEU B N 1
ATOM 4387 C CA . LEU B 1 144 ? -0.32 -8.953 3.686 1 92.56 144 LEU B CA 1
ATOM 4388 C C . LEU B 1 144 ? -0.263 -8.797 2.17 1 92.56 144 LEU B C 1
ATOM 4390 O O . LEU B 1 144 ? 0.806 -8.555 1.605 1 92.56 144 LEU B O 1
ATOM 4394 N N . LEU B 1 145 ? -1.383 -8.969 1.502 1 91.75 145 LEU B N 1
ATOM 4395 C CA . LEU B 1 145 ? -1.421 -8.812 0.052 1 91.75 145 LEU B CA 1
ATOM 4396 C C . LEU B 1 145 ? -1.066 -7.383 -0.348 1 91.75 145 LEU B C 1
ATOM 4398 O O . LEU B 1 145 ? -0.383 -7.164 -1.351 1 91.75 145 LEU B O 1
ATOM 4402 N N . VAL B 1 146 ? -1.511 -6.445 0.421 1 95.75 146 VAL B N 1
ATOM 4403 C CA . VAL B 1 146 ? -1.18 -5.051 0.14 1 95.75 146 VAL B CA 1
ATOM 4404 C C . VAL B 1 146 ? 0.321 -4.832 0.319 1 95.75 146 VAL B C 1
ATOM 4406 O O . VAL B 1 146 ? 0.956 -4.148 -0.489 1 95.75 146 VAL B O 1
ATOM 4409 N N . ILE B 1 147 ? 0.87 -5.438 1.35 1 96.12 147 ILE B N 1
ATOM 4410 C CA . ILE B 1 147 ? 2.297 -5.332 1.631 1 96.12 147 ILE B CA 1
ATOM 4411 C C . ILE B 1 147 ? 3.096 -5.945 0.482 1 96.12 147 ILE B C 1
ATOM 4413 O O . ILE B 1 147 ? 4.043 -5.332 -0.019 1 96.12 147 ILE B O 1
ATOM 4417 N N . ILE B 1 148 ? 2.689 -7.086 0.039 1 92.31 148 ILE B N 1
ATOM 4418 C CA . ILE B 1 148 ? 3.373 -7.77 -1.052 1 92.31 148 ILE B CA 1
ATOM 4419 C C . ILE B 1 148 ? 3.289 -6.926 -2.322 1 92.31 148 ILE B C 1
ATOM 4421 O O . ILE B 1 148 ? 4.301 -6.707 -2.996 1 92.31 148 ILE B O 1
ATOM 4425 N N . GLY B 1 149 ? 2.113 -6.496 -2.611 1 93.75 149 GLY B N 1
ATOM 4426 C CA . GLY B 1 149 ? 1.942 -5.664 -3.793 1 93.75 149 GLY B CA 1
ATOM 4427 C C . GLY B 1 149 ? 2.799 -4.414 -3.773 1 93.75 149 GLY B C 1
ATOM 4428 O O . GLY B 1 149 ? 3.424 -4.066 -4.777 1 93.75 149 GLY B O 1
ATOM 4429 N N . ALA B 1 150 ? 2.811 -3.742 -2.67 1 95.5 150 ALA B N 1
ATOM 4430 C CA . ALA B 1 150 ? 3.619 -2.535 -2.535 1 95.5 150 ALA B CA 1
ATOM 4431 C C . ALA B 1 150 ? 5.105 -2.848 -2.693 1 95.5 150 ALA B C 1
ATOM 4433 O O . ALA B 1 150 ? 5.844 -2.08 -3.314 1 95.5 150 ALA B O 1
ATOM 4434 N N . GLN B 1 151 ? 5.512 -3.906 -2.104 1 93.88 151 GLN B N 1
ATOM 4435 C CA . GLN B 1 151 ? 6.902 -4.332 -2.223 1 93.88 151 GLN B CA 1
ATOM 4436 C C . GLN B 1 151 ? 7.273 -4.598 -3.678 1 93.88 151 GLN B C 1
ATOM 4438 O O . GLN B 1 151 ? 8.391 -4.285 -4.105 1 93.88 151 GLN B O 1
ATOM 4443 N N . LEU B 1 152 ? 6.359 -5.125 -4.438 1 93 152 LEU B N 1
ATOM 4444 C CA . LEU B 1 152 ? 6.621 -5.547 -5.812 1 93 152 LEU B CA 1
ATOM 4445 C C . LEU B 1 152 ? 6.719 -4.34 -6.738 1 93 152 LEU B C 1
ATOM 4447 O O . LEU B 1 152 ? 7.176 -4.461 -7.879 1 93 152 LEU B O 1
ATOM 4451 N N . ALA B 1 153 ? 6.363 -3.182 -6.238 1 95.06 153 ALA B N 1
ATOM 4452 C CA . ALA B 1 153 ? 6.527 -1.951 -7.008 1 95.06 153 ALA B CA 1
ATOM 4453 C C . ALA B 1 153 ? 7.996 -1.699 -7.332 1 95.06 153 ALA B C 1
ATOM 4455 O O . ALA B 1 153 ? 8.32 -1.021 -8.312 1 95.06 153 ALA B O 1
ATOM 4456 N N . SER B 1 154 ? 8.898 -2.258 -6.539 1 92.56 154 SER B N 1
ATOM 4457 C CA . SER B 1 154 ? 10.328 -2.064 -6.75 1 92.56 154 SER B CA 1
ATOM 4458 C C . SER B 1 154 ? 10.844 -2.908 -7.91 1 92.56 154 SER B C 1
ATOM 4460 O O . SER B 1 154 ? 11.938 -2.68 -8.422 1 92.56 154 SER B O 1
ATOM 4462 N N . ILE B 1 155 ? 10.062 -3.805 -8.445 1 88.12 155 ILE B N 1
ATOM 4463 C CA . ILE B 1 155 ? 10.508 -4.762 -9.461 1 88.12 155 ILE B CA 1
ATOM 4464 C C . ILE B 1 155 ? 9.82 -4.461 -10.789 1 88.12 155 ILE B C 1
ATOM 4466 O O . ILE B 1 155 ? 10.461 -4.484 -11.844 1 88.12 155 ILE B O 1
ATOM 4470 N N . GLY B 1 156 ? 8.578 -4.148 -10.836 1 88.5 156 GLY B N 1
ATOM 4471 C CA . GLY B 1 156 ? 7.754 -4.102 -12.031 1 88.5 156 GLY B CA 1
ATOM 4472 C C . GLY B 1 156 ? 8.047 -2.898 -12.914 1 88.5 156 GLY B C 1
ATOM 4473 O O . GLY B 1 156 ? 8.703 -3.023 -13.945 1 88.5 156 GLY B O 1
ATOM 4474 N N . PRO B 1 157 ? 7.867 -1.756 -12.469 1 90.56 157 PRO B N 1
ATOM 4475 C CA . PRO B 1 157 ? 7.895 -0.579 -13.344 1 90.56 157 PRO B CA 1
ATOM 4476 C C . PRO B 1 157 ? 9.305 -0.23 -13.82 1 90.56 157 PRO B C 1
ATOM 4478 O O . PRO B 1 157 ? 9.477 0.276 -14.93 1 90.56 157 PRO B O 1
ATOM 4481 N N . ALA B 1 158 ? 10.305 -0.565 -13.078 1 90.31 158 ALA B N 1
ATOM 4482 C CA . ALA B 1 158 ? 11.68 -0.258 -13.484 1 90.31 158 ALA B CA 1
ATOM 4483 C C . ALA B 1 158 ? 12.055 -1.014 -14.758 1 90.31 158 ALA B C 1
ATOM 4485 O O . ALA B 1 158 ? 12.852 -0.522 -15.562 1 90.31 158 ALA B O 1
ATOM 4486 N N . GLY B 1 159 ? 11.453 -2.119 -14.984 1 91.94 159 GLY B N 1
ATOM 4487 C CA . GLY B 1 159 ? 11.766 -2.967 -16.125 1 91.94 159 GLY B CA 1
ATOM 4488 C C . GLY B 1 159 ? 11.148 -2.471 -17.422 1 91.94 159 GLY B C 1
ATOM 4489 O O . GLY B 1 159 ? 11.477 -2.971 -18.5 1 91.94 159 GLY B O 1
ATOM 4490 N N . TRP B 1 160 ? 10.289 -1.443 -17.281 1 95.19 160 TRP B N 1
ATOM 4491 C CA . TRP B 1 160 ? 9.672 -0.865 -18.469 1 95.19 160 TRP B CA 1
ATOM 4492 C C . TRP B 1 160 ? 10.727 -0.269 -19.391 1 95.19 160 TRP B C 1
ATOM 4494 O O . TRP B 1 160 ? 10.477 -0.053 -20.578 1 95.19 160 TRP B O 1
ATOM 4504 N N . PHE B 1 161 ? 11.914 -0.038 -18.891 1 94.38 161 PHE B N 1
ATOM 4505 C CA . PHE B 1 161 ? 12.945 0.697 -19.609 1 94.38 161 PHE B CA 1
ATOM 4506 C C . PHE B 1 161 ? 14.18 -0.174 -19.828 1 94.38 161 PHE B C 1
ATOM 4508 O O . PHE B 1 161 ? 15.242 0.327 -20.219 1 94.38 161 PHE B O 1
ATOM 4515 N N . SER B 1 162 ? 14.008 -1.384 -19.578 1 92 162 SER B N 1
ATOM 4516 C CA . SER B 1 162 ? 15.148 -2.289 -19.719 1 92 162 SER B CA 1
ATOM 4517 C C . SER B 1 162 ? 15.602 -2.381 -21.172 1 92 162 SER B C 1
ATOM 4519 O O . SER B 1 162 ? 14.781 -2.42 -22.078 1 92 162 SER B O 1
ATOM 4521 N N . THR B 1 163 ? 16.906 -2.428 -21.344 1 91.94 163 THR B N 1
ATOM 4522 C CA . THR B 1 163 ? 17.484 -2.576 -22.688 1 91.94 163 THR B CA 1
ATOM 4523 C C . THR B 1 163 ? 18.125 -3.947 -22.844 1 91.94 163 THR B C 1
ATOM 4525 O O . THR B 1 163 ? 18.812 -4.203 -23.844 1 91.94 163 THR B O 1
ATOM 4528 N N . ALA B 1 164 ? 17.875 -4.734 -21.891 1 85.69 164 ALA B N 1
ATOM 4529 C CA . ALA B 1 164 ? 18.531 -6.043 -21.859 1 85.69 164 ALA B CA 1
ATOM 4530 C C . ALA B 1 164 ? 18.062 -6.914 -23.016 1 85.69 164 ALA B C 1
ATOM 4532 O O . ALA B 1 164 ? 18.812 -7.773 -23.484 1 85.69 164 ALA B O 1
ATOM 4533 N N . SER B 1 165 ? 16.828 -6.719 -23.5 1 87.69 165 SER B N 1
ATOM 4534 C CA . SER B 1 165 ? 16.281 -7.535 -24.578 1 87.69 165 SER B CA 1
ATOM 4535 C C . SER B 1 165 ? 16.594 -6.941 -25.953 1 87.69 165 SER B C 1
ATOM 4537 O O . SER B 1 165 ? 16.062 -7.391 -26.969 1 87.69 165 SER B O 1
ATOM 4539 N N . GLY B 1 166 ? 17.281 -5.91 -25.844 1 85.62 166 GLY B N 1
ATOM 4540 C CA . GLY B 1 166 ? 17.562 -5.203 -27.078 1 85.62 166 GLY B CA 1
ATOM 4541 C C . GLY B 1 166 ? 16.75 -3.934 -27.25 1 85.62 166 GLY B C 1
ATOM 4542 O O . GLY B 1 166 ? 15.875 -3.641 -26.438 1 85.62 166 GLY B O 1
ATOM 4543 N N . GLY B 1 167 ? 17.203 -3.072 -27.938 1 88.56 167 GLY B N 1
ATOM 4544 C CA . GLY B 1 167 ? 16.516 -1.821 -28.219 1 88.56 167 GLY B CA 1
ATOM 4545 C C . GLY B 1 167 ? 17 -0.674 -27.344 1 88.56 167 GLY B C 1
ATOM 4546 O O . GLY B 1 167 ? 18.016 -0.79 -26.656 1 88.56 167 GLY B O 1
ATOM 4547 N N . THR B 1 168 ? 16.234 0.384 -27.484 1 93.25 168 THR B N 1
ATOM 4548 C CA . THR B 1 168 ? 16.562 1.592 -26.734 1 93.25 168 THR B CA 1
ATOM 4549 C C . THR B 1 168 ? 15.586 1.803 -25.578 1 93.25 168 THR B C 1
ATOM 4551 O O . THR B 1 168 ? 14.57 1.104 -25.484 1 93.25 168 THR B O 1
ATOM 4554 N N . LEU B 1 169 ? 15.938 2.703 -24.734 1 93.81 169 LEU B N 1
ATOM 4555 C CA . LEU B 1 169 ? 15.039 3.082 -23.656 1 93.81 169 LEU B CA 1
ATOM 4556 C C . LEU B 1 169 ? 13.664 3.449 -24.188 1 93.81 169 LEU B C 1
ATOM 4558 O O . LEU B 1 169 ? 12.641 3.076 -23.609 1 93.81 169 LEU B O 1
ATOM 4562 N N . GLY B 1 170 ? 13.695 4.094 -25.281 1 94.31 170 GLY B N 1
ATOM 4563 C CA . GLY B 1 170 ? 12.453 4.527 -25.891 1 94.31 170 GLY B CA 1
ATOM 4564 C C . GLY B 1 170 ? 11.617 3.379 -26.422 1 94.31 170 GLY B C 1
ATOM 4565 O O . GLY B 1 170 ? 10.398 3.336 -26.203 1 94.31 170 GLY B O 1
ATOM 4566 N N . ASN B 1 171 ? 12.273 2.459 -27.141 1 96.5 171 ASN B N 1
ATOM 4567 C CA . ASN B 1 171 ? 11.57 1.29 -27.672 1 96.5 171 ASN B CA 1
ATOM 4568 C C . ASN B 1 171 ? 10.953 0.462 -26.547 1 96.5 171 ASN B C 1
ATOM 4570 O O . ASN B 1 171 ? 9.82 -0.013 -26.672 1 96.5 171 ASN B O 1
ATOM 4574 N N . SER B 1 172 ? 11.789 0.35 -25.516 1 96.38 172 SER B N 1
ATOM 4575 C CA . SER B 1 172 ? 11.328 -0.435 -24.375 1 96.38 172 SER B CA 1
ATOM 4576 C C . SER B 1 172 ? 10.117 0.211 -23.719 1 96.38 172 SER B C 1
ATOM 4578 O O . SER B 1 172 ? 9.133 -0.468 -23.406 1 96.38 172 SER B O 1
ATOM 4580 N N . PHE B 1 173 ? 10.172 1.481 -23.562 1 96.62 173 PHE B N 1
ATOM 4581 C CA . PHE B 1 173 ? 9.078 2.201 -22.922 1 96.62 173 PHE B CA 1
ATOM 4582 C C . PHE B 1 173 ? 7.809 2.107 -23.75 1 96.62 173 PHE B C 1
ATOM 4584 O O . PHE B 1 173 ? 6.723 1.884 -23.219 1 96.62 173 PHE B O 1
ATOM 4591 N N . ILE B 1 174 ? 7.934 2.266 -24.984 1 97.62 174 ILE B N 1
ATOM 4592 C CA . ILE B 1 174 ? 6.781 2.227 -25.875 1 97.62 174 ILE B CA 1
ATOM 4593 C C . ILE B 1 174 ? 6.148 0.836 -25.844 1 97.62 174 ILE B C 1
ATOM 4595 O O . ILE B 1 174 ? 4.926 0.705 -25.766 1 97.62 174 ILE B O 1
ATOM 4599 N N . ALA B 1 175 ? 6.957 -0.172 -25.938 1 97.88 175 ALA B N 1
ATOM 4600 C CA . ALA B 1 175 ? 6.438 -1.536 -25.875 1 97.88 175 ALA B CA 1
ATOM 4601 C C . ALA B 1 175 ? 5.723 -1.793 -24.547 1 97.88 175 ALA B C 1
ATOM 4603 O O . ALA B 1 175 ? 4.68 -2.449 -24.516 1 97.88 175 ALA B O 1
ATOM 4604 N N . ALA B 1 176 ? 6.344 -1.331 -23.5 1 97.75 176 ALA B N 1
ATOM 4605 C CA . ALA B 1 176 ? 5.727 -1.473 -22.172 1 97.75 176 ALA B CA 1
ATOM 4606 C C . ALA B 1 176 ? 4.391 -0.741 -22.109 1 97.75 176 ALA B C 1
ATOM 4608 O O . ALA B 1 176 ? 3.406 -1.277 -21.609 1 97.75 176 ALA B O 1
ATOM 4609 N N . LEU B 1 177 ? 4.359 0.425 -22.656 1 97.75 177 LEU B N 1
ATOM 4610 C CA . LEU B 1 177 ? 3.141 1.229 -22.656 1 97.75 177 LEU B CA 1
ATOM 4611 C C . LEU B 1 177 ? 2.045 0.549 -23.469 1 97.75 177 LEU B C 1
ATOM 4613 O O . LEU B 1 177 ? 0.885 0.521 -23.062 1 97.75 177 LEU B O 1
ATOM 4617 N N . VAL B 1 178 ? 2.385 0.067 -24.547 1 98.25 178 VAL B N 1
ATOM 4618 C CA . VAL B 1 178 ? 1.438 -0.642 -25.406 1 98.25 178 VAL B CA 1
ATOM 4619 C C . VAL B 1 178 ? 0.884 -1.857 -24.672 1 98.25 178 VAL B C 1
ATOM 4621 O O . VAL B 1 178 ? -0.311 -2.15 -24.75 1 98.25 178 VAL B O 1
ATOM 4624 N N . THR B 1 179 ? 1.768 -2.557 -24.016 1 97.81 179 THR B N 1
ATOM 4625 C CA . THR B 1 179 ? 1.355 -3.727 -23.234 1 97.81 179 THR B CA 1
ATOM 4626 C C . THR B 1 179 ? 0.324 -3.344 -22.188 1 97.81 179 THR B C 1
ATOM 4628 O O . THR B 1 179 ? -0.744 -3.953 -22.094 1 97.81 179 THR B O 1
ATOM 4631 N N . VAL B 1 180 ? 0.621 -2.32 -21.406 1 97.56 180 VAL B N 1
ATOM 4632 C CA . VAL B 1 180 ? -0.241 -1.896 -20.312 1 97.56 180 VAL B CA 1
ATOM 4633 C C . VAL B 1 180 ? -1.572 -1.392 -20.859 1 97.56 180 VAL B C 1
ATOM 4635 O O . VAL B 1 180 ? -2.637 -1.725 -20.344 1 97.56 180 VAL B O 1
ATOM 4638 N N . LEU B 1 181 ? -1.518 -0.621 -21.875 1 97.31 181 LEU B N 1
ATOM 4639 C CA . LEU B 1 181 ? -2.736 -0.084 -22.469 1 97.31 181 LEU B CA 1
ATOM 4640 C C . LEU B 1 181 ? -3.609 -1.204 -23.031 1 97.31 181 LEU B C 1
ATOM 4642 O O . LEU B 1 181 ? -4.836 -1.141 -22.938 1 97.31 181 LEU B O 1
ATOM 4646 N N . THR B 1 182 ? -3.016 -2.182 -23.609 1 97.44 182 THR B N 1
ATOM 4647 C CA . THR B 1 182 ? -3.762 -3.324 -24.125 1 97.44 182 THR B CA 1
ATOM 4648 C C . THR B 1 182 ? -4.43 -4.094 -22.984 1 97.44 182 THR B C 1
ATOM 4650 O O . THR B 1 182 ? -5.598 -4.477 -23.094 1 97.44 182 THR B O 1
ATOM 4653 N N . ILE B 1 183 ? -3.662 -4.328 -21.922 1 95.5 183 ILE B N 1
ATOM 4654 C CA . ILE B 1 183 ? -4.211 -5.047 -20.781 1 95.5 183 ILE B CA 1
ATOM 4655 C C . ILE B 1 183 ? -5.418 -4.293 -20.234 1 95.5 183 ILE B C 1
ATOM 4657 O O . ILE B 1 183 ? -6.492 -4.871 -20.062 1 95.5 183 ILE B O 1
ATOM 4661 N N . ILE B 1 184 ? -5.219 -3.025 -20 1 94.81 184 ILE B N 1
ATOM 4662 C CA . ILE B 1 184 ? -6.289 -2.209 -19.438 1 94.81 184 ILE B CA 1
ATOM 4663 C C . ILE B 1 184 ? -7.48 -2.189 -20.406 1 94.81 184 ILE B C 1
ATOM 4665 O O . ILE B 1 184 ? -8.633 -2.301 -19.969 1 94.81 184 ILE B O 1
ATOM 4669 N N . SER B 1 185 ? -7.215 -2.051 -21.672 1 94.69 185 SER B N 1
ATOM 4670 C CA . SER B 1 185 ? -8.281 -2.037 -22.672 1 94.69 185 SER B CA 1
ATOM 4671 C C . SER B 1 185 ? -9.07 -3.342 -22.656 1 94.69 185 SER B C 1
ATOM 4673 O O . SER B 1 185 ? -10.297 -3.334 -22.75 1 94.69 185 SER B O 1
ATOM 4675 N N . CYS B 1 186 ? -8.414 -4.441 -22.562 1 92.75 186 CYS B N 1
ATOM 4676 C CA . CYS B 1 186 ? -9.078 -5.738 -22.5 1 92.75 186 CYS B CA 1
ATOM 4677 C C . CYS B 1 186 ? -9.914 -5.859 -21.219 1 92.75 186 CYS B C 1
ATOM 4679 O O . CYS B 1 186 ? -11.008 -6.426 -21.25 1 92.75 186 CYS B O 1
ATOM 4681 N N . MET B 1 187 ? -9.414 -5.324 -20.156 1 88.25 187 MET B N 1
ATOM 4682 C CA . MET B 1 187 ? -10.133 -5.387 -18.891 1 88.25 187 MET B CA 1
ATOM 4683 C C . MET B 1 187 ? -11.391 -4.527 -18.938 1 88.25 187 MET B C 1
ATOM 4685 O O . MET B 1 187 ? -12.414 -4.887 -18.359 1 88.25 187 MET B O 1
ATOM 4689 N N . VAL B 1 188 ? -11.289 -3.439 -19.594 1 89.12 188 VAL B N 1
ATOM 4690 C CA . VAL B 1 188 ? -12.344 -2.434 -19.547 1 89.12 188 VAL B CA 1
ATOM 4691 C C . VAL B 1 188 ? -13.352 -2.697 -20.656 1 89.12 188 VAL B C 1
ATOM 4693 O O . VAL B 1 188 ? -14.562 -2.607 -20.438 1 89.12 188 VAL B O 1
ATOM 4696 N N . PHE B 1 189 ? -12.836 -3.045 -21.812 1 86.94 189 PHE B N 1
ATOM 4697 C CA . PHE B 1 189 ? -13.711 -3.098 -22.969 1 86.94 189 PHE B CA 1
ATOM 4698 C C . PHE B 1 189 ? -13.984 -4.543 -23.375 1 86.94 189 PHE B C 1
ATOM 4700 O O . PHE B 1 189 ? -14.781 -4.797 -24.281 1 86.94 189 PHE B O 1
ATOM 4707 N N . GLY B 1 190 ? -13.391 -5.402 -22.688 1 79.56 190 GLY B N 1
ATOM 4708 C CA . GLY B 1 190 ? -13.617 -6.781 -23.094 1 79.56 190 GLY B CA 1
ATOM 4709 C C . GLY B 1 190 ? -15.055 -7.227 -22.906 1 79.56 190 GLY B C 1
ATOM 4710 O O . GLY B 1 190 ? -15.625 -7.059 -21.828 1 79.56 190 GLY B O 1
ATOM 4711 N N . ARG B 1 191 ? -15.742 -7.602 -23.953 1 72.12 191 ARG B N 1
ATOM 4712 C CA . ARG B 1 191 ? -17.141 -8.031 -23.938 1 72.12 191 ARG B CA 1
ATOM 4713 C C . ARG B 1 191 ? -17.25 -9.516 -23.625 1 72.12 191 ARG B C 1
ATOM 4715 O O . ARG B 1 191 ? -18.203 -9.945 -22.969 1 72.12 191 ARG B O 1
ATOM 4722 N N . TYR B 1 192 ? -16.219 -10.141 -24.125 1 76.44 192 TYR B N 1
ATOM 4723 C CA . TYR B 1 192 ? -16.234 -11.586 -23.922 1 76.44 192 TYR B CA 1
ATOM 4724 C C . TYR B 1 192 ? -15.344 -11.977 -22.75 1 76.44 192 TYR B C 1
ATOM 4726 O O . TYR B 1 192 ? -14.32 -11.344 -22.5 1 76.44 192 TYR B O 1
ATOM 4734 N N . ASP B 1 193 ? -15.719 -12.984 -22.094 1 76.75 193 ASP B N 1
ATOM 4735 C CA . ASP B 1 193 ? -15.023 -13.461 -20.891 1 76.75 193 ASP B CA 1
ATOM 4736 C C . ASP B 1 193 ? -13.586 -13.852 -21.219 1 76.75 193 ASP B C 1
ATOM 4738 O O . ASP B 1 193 ? -12.672 -13.57 -20.438 1 76.75 193 ASP B O 1
ATOM 4742 N N . LEU B 1 194 ? -13.461 -14.352 -22.359 1 78.56 194 LEU B N 1
ATOM 4743 C CA . LEU B 1 194 ? -12.125 -14.805 -22.734 1 78.56 194 LEU B CA 1
ATOM 4744 C C . LEU B 1 194 ? -11.164 -13.625 -22.859 1 78.56 194 LEU B C 1
ATOM 4746 O O . LEU B 1 194 ? -9.984 -13.75 -22.547 1 78.56 194 LEU B O 1
ATOM 4750 N N . ILE B 1 195 ? -11.617 -12.539 -23.328 1 83.12 195 ILE B N 1
ATOM 4751 C CA . ILE B 1 195 ? -10.781 -11.359 -23.531 1 83.12 195 ILE B CA 1
ATOM 4752 C C . ILE B 1 195 ? -10.453 -10.734 -22.172 1 83.12 195 ILE B C 1
ATOM 4754 O O . ILE B 1 195 ? -9.297 -10.383 -21.906 1 83.12 195 ILE B O 1
ATOM 4758 N N . LYS B 1 196 ? -11.359 -10.742 -21.281 1 82.69 196 LYS B N 1
ATOM 4759 C CA . LYS B 1 196 ? -11.164 -10.141 -19.969 1 82.69 196 LYS B CA 1
ATOM 4760 C C . LYS B 1 196 ? -10.25 -11 -19.109 1 82.69 196 LYS B C 1
ATOM 4762 O O . LYS B 1 196 ? -9.344 -10.484 -18.438 1 82.69 196 LYS B O 1
ATOM 4767 N N . ARG B 1 197 ? -10.477 -12.258 -19.234 1 79.75 197 ARG B N 1
ATOM 4768 C CA . ARG B 1 197 ? -9.727 -13.172 -18.375 1 79.75 197 ARG B CA 1
ATOM 4769 C C . ARG B 1 197 ? -8.305 -13.367 -18.906 1 79.75 197 ARG B C 1
ATOM 4771 O O . ARG B 1 197 ? -7.391 -13.648 -18.125 1 79.75 197 ARG B O 1
ATOM 4778 N N . GLY B 1 198 ? -8.148 -13.188 -20.172 1 87.12 198 GLY B N 1
ATOM 4779 C CA . GLY B 1 198 ? -6.832 -13.328 -20.781 1 87.12 198 GLY B CA 1
ATOM 4780 C C . GLY B 1 198 ? -6.141 -12 -21.016 1 87.12 198 GLY B C 1
ATOM 4781 O O . GLY B 1 198 ? -5.215 -11.914 -21.828 1 87.12 198 GLY B O 1
ATOM 4782 N N . ALA B 1 199 ? -6.617 -10.969 -20.344 1 90.25 199 ALA B N 1
ATOM 4783 C CA . ALA B 1 199 ? -6.141 -9.617 -20.609 1 90.25 199 ALA B CA 1
ATOM 4784 C C . ALA B 1 199 ? -4.617 -9.547 -20.531 1 90.25 199 ALA B C 1
ATOM 4786 O O . ALA B 1 199 ? -3.971 -8.938 -21.391 1 90.25 199 ALA B O 1
ATOM 4787 N N . LEU B 1 200 ? -4.051 -10.188 -19.578 1 91.5 200 LEU B N 1
ATOM 4788 C CA . LEU B 1 200 ? -2.607 -10.148 -19.375 1 91.5 200 LEU B CA 1
ATOM 4789 C C . LEU B 1 200 ? -1.88 -10.797 -20.547 1 91.5 200 LEU B C 1
ATOM 4791 O O . LEU B 1 200 ? -0.893 -10.258 -21.047 1 91.5 200 LEU B O 1
ATOM 4795 N N . LEU B 1 201 ? -2.363 -11.914 -20.984 1 91.5 201 LEU B N 1
ATOM 4796 C CA . LEU B 1 201 ? -1.73 -12.648 -22.078 1 91.5 201 LEU B CA 1
ATOM 4797 C C . LEU B 1 201 ? -1.864 -11.883 -23.391 1 91.5 201 LEU B C 1
ATOM 4799 O O . LEU B 1 201 ? -0.929 -11.852 -24.188 1 91.5 201 LEU B O 1
ATOM 4803 N N . TRP B 1 202 ? -3.035 -11.367 -23.594 1 94.25 202 TRP B N 1
ATOM 4804 C CA . TRP B 1 202 ? -3.217 -10.555 -24.797 1 94.25 202 TRP B CA 1
ATOM 4805 C C . TRP B 1 202 ? -2.279 -9.352 -24.781 1 94.25 202 TRP B C 1
ATOM 4807 O O . TRP B 1 202 ? -1.726 -8.977 -25.812 1 94.25 202 TRP B O 1
ATOM 4817 N N . GLY B 1 203 ? -2.17 -8.75 -23.625 1 96.31 203 GLY B N 1
ATOM 4818 C CA . GLY B 1 203 ? -1.236 -7.645 -23.484 1 96.31 203 GLY B CA 1
ATOM 4819 C C . GLY B 1 203 ? 0.197 -8.031 -23.797 1 96.31 203 GLY B C 1
ATOM 4820 O O . GLY B 1 203 ? 0.898 -7.305 -24.516 1 96.31 203 GLY B O 1
ATOM 4821 N N . ILE B 1 204 ? 0.593 -9.172 -23.312 1 95 204 ILE B N 1
ATOM 4822 C CA . ILE B 1 204 ? 1.938 -9.664 -23.578 1 95 204 ILE B CA 1
ATOM 4823 C C . ILE B 1 204 ? 2.105 -9.898 -25.078 1 95 204 ILE B C 1
ATOM 4825 O O . ILE B 1 204 ? 3.105 -9.477 -25.672 1 95 204 ILE B O 1
ATOM 4829 N N . GLY B 1 205 ? 1.139 -10.523 -25.672 1 96.25 205 GLY B N 1
ATOM 4830 C CA . GLY B 1 205 ? 1.2 -10.766 -27.109 1 96.25 205 GLY B CA 1
ATOM 4831 C C . GLY B 1 205 ? 1.357 -9.5 -27.922 1 96.25 205 GLY B C 1
ATOM 4832 O O . GLY B 1 205 ? 2.254 -9.406 -28.766 1 96.25 205 GLY B O 1
ATOM 4833 N N . VAL B 1 206 ? 0.524 -8.547 -27.703 1 97.88 206 VAL B N 1
ATOM 4834 C CA . VAL B 1 206 ? 0.545 -7.297 -28.453 1 97.88 206 VAL B CA 1
ATOM 4835 C C . VAL B 1 206 ? 1.829 -6.531 -28.141 1 97.88 206 VAL B C 1
ATOM 4837 O O . VAL B 1 206 ? 2.414 -5.898 -29.016 1 97.88 206 VAL B O 1
ATOM 4840 N N . GLY B 1 207 ? 2.25 -6.57 -26.891 1 97.75 207 GLY B N 1
ATOM 4841 C CA . GLY B 1 207 ? 3.49 -5.922 -26.5 1 97.75 207 GLY B CA 1
ATOM 4842 C C . GLY B 1 207 ? 4.711 -6.5 -27.203 1 97.75 207 GLY B C 1
ATOM 4843 O O . GLY B 1 207 ? 5.605 -5.758 -27.609 1 97.75 207 GLY B O 1
ATOM 4844 N N . VAL B 1 208 ? 4.742 -7.805 -27.359 1 96.44 208 VAL B N 1
ATOM 4845 C CA . VAL B 1 208 ? 5.852 -8.477 -28.016 1 96.44 208 VAL B CA 1
ATOM 4846 C C . VAL B 1 208 ? 5.887 -8.07 -29.5 1 96.44 208 VAL B C 1
ATOM 4848 O O . VAL B 1 208 ? 6.957 -7.832 -30.062 1 96.44 208 VAL B O 1
ATOM 4851 N N . ILE B 1 209 ? 4.707 -8.039 -30.062 1 97.38 209 ILE B N 1
ATOM 4852 C CA . ILE B 1 209 ? 4.621 -7.633 -31.469 1 97.38 209 ILE B CA 1
ATOM 4853 C C . ILE B 1 209 ? 5.117 -6.195 -31.625 1 97.38 209 ILE B C 1
ATOM 4855 O O . ILE B 1 209 ? 5.883 -5.895 -32.531 1 97.38 209 ILE B O 1
ATOM 4859 N N . ALA B 1 210 ? 4.688 -5.336 -30.766 1 97.62 210 ALA B N 1
ATOM 4860 C CA . ALA B 1 210 ? 5.133 -3.943 -30.812 1 97.62 210 ALA B CA 1
ATOM 4861 C C . ALA B 1 210 ? 6.648 -3.848 -30.641 1 97.62 210 ALA B C 1
ATOM 4863 O O . ALA B 1 210 ? 7.309 -3.07 -31.328 1 97.62 210 ALA B O 1
ATOM 4864 N N . PHE B 1 211 ? 7.172 -4.582 -29.688 1 97.69 211 PHE B N 1
ATOM 4865 C CA . PHE B 1 211 ? 8.609 -4.57 -29.438 1 97.69 211 PHE B CA 1
ATOM 4866 C C . PHE B 1 211 ? 9.375 -5.098 -30.641 1 97.69 211 PHE B C 1
ATOM 4868 O O . PHE B 1 211 ? 10.406 -4.543 -31.016 1 97.69 211 PHE B O 1
ATOM 4875 N N . LYS B 1 212 ? 8.859 -6.133 -31.234 1 96.06 212 LYS B N 1
ATOM 4876 C CA . LYS B 1 212 ? 9.5 -6.758 -32.375 1 96.06 212 LYS B CA 1
ATOM 4877 C C . LYS B 1 212 ? 9.531 -5.805 -33.594 1 96.06 212 LYS B C 1
ATOM 4879 O O . LYS B 1 212 ? 10.508 -5.773 -34.344 1 96.06 212 LYS B O 1
ATOM 4884 N N . LEU B 1 213 ? 8.508 -5.055 -33.75 1 96.69 213 LEU B N 1
ATOM 4885 C CA . LEU B 1 213 ? 8.414 -4.121 -34.875 1 96.69 213 LEU B CA 1
ATOM 4886 C C . LEU B 1 213 ? 9.422 -2.984 -34.719 1 96.69 213 LEU B C 1
ATOM 4888 O O . LEU B 1 213 ? 9.844 -2.385 -35.688 1 96.69 213 LEU B O 1
ATOM 4892 N N . MET B 1 214 ? 9.844 -2.756 -33.5 1 96.56 214 MET B N 1
ATOM 4893 C CA . MET B 1 214 ? 10.703 -1.604 -33.25 1 96.56 214 MET B CA 1
ATOM 4894 C C . MET B 1 214 ? 12.148 -2.039 -33 1 96.56 214 MET B C 1
ATOM 4896 O O . MET B 1 214 ? 13.055 -1.208 -33 1 96.56 214 MET B O 1
ATOM 4900 N N . THR B 1 215 ? 12.383 -3.314 -32.781 1 95.19 215 THR B N 1
ATOM 4901 C CA . THR B 1 215 ? 13.719 -3.791 -32.438 1 95.19 215 THR B CA 1
ATOM 4902 C C . THR B 1 215 ? 14.07 -5.039 -33.25 1 95.19 215 THR B C 1
ATOM 4904 O O . THR B 1 215 ? 13.227 -5.594 -33.938 1 95.19 215 THR B O 1
ATOM 4907 N N . ALA B 1 216 ? 15.359 -5.5 -33.094 1 90.5 216 ALA B N 1
ATOM 4908 C CA . ALA B 1 216 ? 15.836 -6.691 -33.781 1 90.5 216 ALA B CA 1
ATOM 4909 C C . ALA B 1 216 ? 15.633 -7.941 -32.938 1 90.5 216 ALA B C 1
ATOM 4911 O O . ALA B 1 216 ? 16.328 -8.945 -33.094 1 90.5 216 ALA B O 1
ATOM 4912 N N . TRP B 1 217 ? 14.742 -7.844 -31.984 1 90.81 217 TRP B N 1
ATOM 4913 C CA . TRP B 1 217 ? 14.461 -8.984 -31.125 1 90.81 217 TRP B CA 1
ATOM 4914 C C . TRP B 1 217 ? 13.992 -10.188 -31.938 1 90.81 217 TRP B C 1
ATOM 4916 O O . TRP B 1 217 ? 13.227 -10.031 -32.906 1 90.81 217 TRP B O 1
ATOM 4926 N N . HIS B 1 218 ? 14.5 -11.391 -31.594 1 88.19 218 HIS B N 1
ATOM 4927 C CA . HIS B 1 218 ? 14.141 -12.617 -32.281 1 88.19 218 HIS B CA 1
ATOM 4928 C C . HIS B 1 218 ? 13.773 -13.727 -31.312 1 88.19 218 HIS B C 1
ATOM 4930 O O . HIS B 1 218 ? 14.172 -13.688 -30.156 1 88.19 218 HIS B O 1
ATOM 4936 N N . LEU B 1 219 ? 12.969 -14.625 -31.797 1 87.81 219 LEU B N 1
ATOM 4937 C CA . LEU B 1 219 ? 12.617 -15.812 -31.031 1 87.81 219 LEU B CA 1
ATOM 4938 C C . LEU B 1 219 ? 13.852 -16.656 -30.734 1 87.81 219 LEU B C 1
ATOM 4940 O O . LEU B 1 219 ? 14.812 -16.641 -31.5 1 87.81 219 LEU B O 1
ATOM 4944 N N . PRO B 1 220 ? 13.82 -17.312 -29.672 1 87.62 220 PRO B N 1
ATOM 4945 C CA . PRO B 1 220 ? 14.984 -18.141 -29.359 1 87.62 220 PRO B CA 1
ATOM 4946 C C . PRO B 1 220 ? 15.141 -19.312 -30.328 1 87.62 220 PRO B C 1
ATOM 4948 O O . PRO B 1 220 ? 14.203 -19.672 -31.047 1 87.62 220 PRO B O 1
ATOM 4951 N N . ASP B 1 221 ? 16.406 -19.766 -30.344 1 87.94 221 ASP B N 1
ATOM 4952 C CA . ASP B 1 221 ? 16.688 -20.953 -31.125 1 87.94 221 ASP B CA 1
ATOM 4953 C C . ASP B 1 221 ? 16.219 -22.219 -30.406 1 87.94 221 ASP B C 1
ATOM 4955 O O . ASP B 1 221 ? 16.688 -22.531 -29.328 1 87.94 221 ASP B O 1
ATOM 4959 N N . PHE B 1 222 ? 15.266 -22.906 -31.016 1 90.88 222 PHE B N 1
ATOM 4960 C CA . PHE B 1 222 ? 14.664 -24.078 -30.391 1 90.88 222 PHE B CA 1
ATOM 4961 C C . PHE B 1 222 ? 15.398 -25.344 -30.812 1 90.88 222 PHE B C 1
ATOM 4963 O O . PHE B 1 222 ? 15.031 -26.453 -30.406 1 90.88 222 PHE B O 1
ATOM 4970 N N . ALA B 1 223 ? 16.438 -25.297 -31.609 1 88.31 223 ALA B N 1
ATOM 4971 C CA . ALA B 1 223 ? 17.078 -26.438 -32.25 1 88.31 223 ALA B CA 1
ATOM 4972 C C . ALA B 1 223 ? 17.609 -27.406 -31.188 1 88.31 223 ALA B C 1
ATOM 4974 O O . ALA B 1 223 ? 17.516 -28.625 -31.359 1 88.31 223 ALA B O 1
ATOM 4975 N N . SER B 1 224 ? 18.094 -27 -30.141 1 87.81 224 SER B N 1
ATOM 4976 C CA . SER B 1 224 ? 18.719 -27.875 -29.156 1 87.81 224 SER B CA 1
ATOM 4977 C C . SER B 1 224 ? 17.75 -28.156 -28 1 87.81 224 SER B C 1
ATOM 4979 O O . SER B 1 224 ? 18.109 -28.859 -27.047 1 87.81 224 SER B O 1
ATOM 4981 N N . THR B 1 225 ? 16.516 -27.766 -28.156 1 90.25 225 THR B N 1
ATOM 4982 C CA . THR B 1 225 ? 15.539 -27.969 -27.078 1 90.25 225 THR B CA 1
ATOM 4983 C C . THR B 1 225 ? 14.617 -29.141 -27.406 1 90.25 225 THR B C 1
ATOM 4985 O O . THR B 1 225 ? 13.945 -29.141 -28.438 1 90.25 225 THR B O 1
ATOM 4988 N N . PRO B 1 226 ? 14.641 -30.172 -26.562 1 92.88 226 PRO B N 1
ATOM 4989 C CA . PRO B 1 226 ? 13.719 -31.281 -26.797 1 92.88 226 PRO B CA 1
ATOM 4990 C C . PRO B 1 226 ? 12.25 -30.844 -26.781 1 92.88 226 PRO B C 1
ATOM 4992 O O . PRO B 1 226 ? 11.875 -29.969 -25.984 1 92.88 226 PRO B O 1
ATOM 4995 N N . PHE B 1 227 ? 11.508 -31.438 -27.547 1 93.44 227 PHE B N 1
ATOM 4996 C CA . PHE B 1 227 ? 10.086 -31.094 -27.641 1 93.44 227 PHE B CA 1
ATOM 4997 C C . PHE B 1 227 ? 9.359 -31.516 -26.375 1 93.44 227 PHE B C 1
ATOM 4999 O O . PHE B 1 227 ? 8.539 -30.766 -25.844 1 93.44 227 PHE B O 1
ATOM 5006 N N . ILE B 1 228 ? 9.594 -32.688 -25.844 1 95.81 228 ILE B N 1
ATOM 5007 C CA . ILE B 1 228 ? 9.008 -33.188 -24.609 1 95.81 228 ILE B CA 1
ATOM 5008 C C . ILE B 1 228 ? 10.117 -33.656 -23.672 1 95.81 228 ILE B C 1
ATOM 5010 O O . ILE B 1 228 ? 11.07 -34.312 -24.094 1 95.81 228 ILE B O 1
ATOM 5014 N N . SER B 1 229 ? 10.086 -33.25 -22.516 1 94.81 229 SER B N 1
ATOM 5015 C CA . SER B 1 229 ? 11.039 -33.688 -21.5 1 94.81 229 SER B CA 1
ATOM 5016 C C . SER B 1 229 ? 10.5 -33.406 -20.094 1 94.81 229 SER B C 1
ATOM 5018 O O . SER B 1 229 ? 9.82 -32.406 -19.875 1 94.81 229 SER B O 1
ATOM 5020 N N . LEU B 1 230 ? 10.75 -34.312 -19.203 1 94.81 230 LEU B N 1
ATOM 5021 C CA . LEU B 1 230 ? 10.453 -34.062 -17.797 1 94.81 230 LEU B CA 1
ATOM 5022 C C . LEU B 1 230 ? 11.367 -32.969 -17.234 1 94.81 230 LEU B C 1
ATOM 5024 O O . LEU B 1 230 ? 12.539 -32.875 -17.625 1 94.81 230 LEU B O 1
ATOM 5028 N N . PRO B 1 231 ? 10.766 -32.156 -16.359 1 94.38 231 PRO B N 1
ATOM 5029 C CA . PRO B 1 231 ? 11.68 -31.203 -15.711 1 94.38 231 PRO B CA 1
ATOM 5030 C C . PRO B 1 231 ? 12.828 -31.906 -14.977 1 94.38 231 PRO B C 1
ATOM 5032 O O . PRO B 1 231 ? 12.633 -32.969 -14.398 1 94.38 231 PRO B O 1
ATOM 5035 N N . HIS B 1 232 ? 14 -31.344 -15.062 1 92.75 232 HIS B N 1
ATOM 5036 C CA . HIS B 1 232 ? 15.156 -31.891 -14.375 1 92.75 232 HIS B CA 1
ATOM 5037 C C . HIS B 1 232 ? 15.102 -31.625 -12.875 1 92.75 232 HIS B C 1
ATOM 5039 O O . HIS B 1 232 ? 15.148 -30.469 -12.453 1 92.75 232 HIS B O 1
ATOM 5045 N N . PHE B 1 233 ? 15.062 -32.625 -12.102 1 96.44 233 PHE B N 1
ATOM 5046 C CA . PHE B 1 233 ? 15 -32.5 -10.648 1 96.44 233 PHE B CA 1
ATOM 5047 C C . PHE B 1 233 ? 16.344 -32.062 -10.086 1 96.44 233 PHE B C 1
ATOM 5049 O O . PHE B 1 233 ? 17.391 -32.594 -10.461 1 96.44 233 PHE B O 1
ATOM 5056 N N . PHE B 1 234 ? 16.328 -31 -9.336 1 95.94 234 PHE B N 1
ATOM 5057 C CA . PHE B 1 234 ? 17.484 -30.406 -8.695 1 95.94 234 PHE B CA 1
ATOM 5058 C C . PHE B 1 234 ? 18.469 -29.875 -9.734 1 95.94 234 PHE B C 1
ATOM 5060 O O . PHE B 1 234 ? 19.688 -30.062 -9.609 1 95.94 234 PHE B O 1
ATOM 5067 N N . ALA B 1 235 ? 17.891 -29.328 -10.734 1 93.38 235 ALA B N 1
ATOM 5068 C CA . ALA B 1 235 ? 18.672 -28.766 -11.844 1 93.38 235 ALA B CA 1
ATOM 5069 C C . ALA B 1 235 ? 19.625 -27.688 -11.359 1 93.38 235 ALA B C 1
ATOM 5071 O O . ALA B 1 235 ? 20.688 -27.469 -11.953 1 93.38 235 ALA B O 1
ATOM 5072 N N . PHE B 1 236 ? 19.344 -27.062 -10.242 1 96.5 236 PHE B N 1
ATOM 5073 C CA . PHE B 1 236 ? 20.141 -25.953 -9.75 1 96.5 236 PHE B CA 1
ATOM 5074 C C . PHE B 1 236 ? 21 -26.375 -8.57 1 96.5 236 PHE B C 1
ATOM 5076 O O . PHE B 1 236 ? 21.609 -25.531 -7.902 1 96.5 236 PHE B O 1
ATOM 5083 N N . GLY B 1 237 ? 21.031 -27.656 -8.289 1 95.88 237 GLY B N 1
ATOM 5084 C CA . GLY B 1 237 ? 21.719 -28.141 -7.105 1 95.88 237 GLY B CA 1
ATOM 5085 C C . GLY B 1 237 ? 20.797 -28.328 -5.914 1 95.88 237 GLY B C 1
ATOM 5086 O O . GLY B 1 237 ? 19.578 -28.141 -6.02 1 95.88 237 GLY B O 1
ATOM 5087 N N . PHE B 1 238 ? 21.375 -28.797 -4.812 1 97.44 238 PHE B N 1
ATOM 5088 C CA . PHE B 1 238 ? 20.594 -29.031 -3.605 1 97.44 238 PHE B CA 1
ATOM 5089 C C . PHE B 1 238 ? 21.359 -28.578 -2.367 1 97.44 238 PHE B C 1
ATOM 5091 O O . PHE B 1 238 ? 22.516 -28.938 -2.18 1 97.44 238 PHE B O 1
ATOM 5098 N N . GLY B 1 239 ? 20.828 -27.703 -1.661 1 97.12 239 GLY B N 1
ATOM 5099 C CA . GLY B 1 239 ? 21.281 -27.234 -0.369 1 97.12 239 GLY B CA 1
ATOM 5100 C C . GLY B 1 239 ? 20.156 -26.812 0.555 1 97.12 239 GLY B C 1
ATOM 5101 O O . GLY B 1 239 ? 19.016 -26.688 0.127 1 97.12 239 GLY B O 1
ATOM 5102 N N . VAL B 1 240 ? 20.516 -26.75 1.874 1 97 240 VAL B N 1
ATOM 5103 C CA . VAL B 1 240 ? 19.5 -26.359 2.842 1 97 240 VAL B CA 1
ATOM 5104 C C . VAL B 1 240 ? 20.031 -25.25 3.744 1 97 240 VAL B C 1
ATOM 5106 O O . VAL B 1 240 ? 21.156 -25.359 4.262 1 97 240 VAL B O 1
ATOM 5109 N N . SER B 1 241 ? 19.344 -24.219 3.773 1 94.62 241 SER B N 1
ATOM 5110 C CA . SER B 1 241 ? 19.578 -23.125 4.711 1 94.62 241 SER B CA 1
ATOM 5111 C C . SER B 1 241 ? 18.391 -22.938 5.66 1 94.62 241 SER B C 1
ATOM 5113 O O . SER B 1 241 ? 17.281 -22.656 5.219 1 94.62 241 SER B O 1
ATOM 5115 N N . ILE B 1 242 ? 18.625 -23.016 6.938 1 94.06 242 ILE B N 1
ATOM 5116 C CA . ILE B 1 242 ? 17.562 -23.016 7.945 1 94.06 242 ILE B CA 1
ATOM 5117 C C . ILE B 1 242 ? 16.797 -21.688 7.875 1 94.06 242 ILE B C 1
ATOM 5119 O O . ILE B 1 242 ? 15.562 -21.688 7.887 1 94.06 242 ILE B O 1
ATOM 5123 N N . PRO B 1 243 ? 17.516 -20.531 7.699 1 90 243 PRO B N 1
ATOM 5124 C CA . PRO B 1 243 ? 16.766 -19.281 7.586 1 90 243 PRO B CA 1
ATOM 5125 C C . PRO B 1 243 ? 15.852 -19.25 6.363 1 90 243 PRO B C 1
ATOM 5127 O O . PRO B 1 243 ? 14.75 -18.703 6.426 1 90 243 PRO B O 1
ATOM 5130 N N . VAL B 1 244 ? 16.312 -19.859 5.301 1 93.25 244 VAL B N 1
ATOM 5131 C CA . VAL B 1 244 ? 15.508 -19.844 4.074 1 93.25 244 VAL B CA 1
ATOM 5132 C C . VAL B 1 244 ? 14.336 -20.812 4.223 1 93.25 244 VAL B C 1
ATOM 5134 O O . VAL B 1 244 ? 13.242 -20.562 3.705 1 93.25 244 VAL B O 1
ATOM 5137 N N . VAL B 1 245 ? 14.539 -21.906 4.953 1 95.69 245 VAL B N 1
ATOM 5138 C CA . VAL B 1 245 ? 13.438 -22.812 5.238 1 95.69 245 VAL B CA 1
ATOM 5139 C C . VAL B 1 245 ? 12.344 -22.078 6.004 1 95.69 245 VAL B C 1
ATOM 5141 O O . VAL B 1 245 ? 11.156 -22.219 5.68 1 95.69 245 VAL B O 1
ATOM 5144 N N . LEU B 1 246 ? 12.719 -21.312 6.941 1 90.31 246 LEU B N 1
ATOM 5145 C CA . LEU B 1 246 ? 11.75 -20.547 7.723 1 90.31 246 LEU B CA 1
ATOM 5146 C C . LEU B 1 246 ? 11.016 -19.547 6.844 1 90.31 246 LEU B C 1
ATOM 5148 O O . LEU B 1 246 ? 9.805 -19.359 6.984 1 90.31 246 LEU B O 1
ATOM 5152 N N . LEU B 1 247 ? 11.789 -18.938 6 1 88.94 247 LEU B N 1
ATOM 5153 C CA . LEU B 1 247 ? 11.203 -17.984 5.059 1 88.94 247 LEU B CA 1
ATOM 5154 C C . LEU B 1 247 ? 10.148 -18.672 4.188 1 88.94 247 LEU B C 1
ATOM 5156 O O . LEU B 1 247 ? 9.047 -18.141 4.012 1 88.94 247 LEU B O 1
ATOM 5160 N N . MET B 1 248 ? 10.484 -19.859 3.697 1 94.5 248 MET B N 1
ATOM 5161 C CA . MET B 1 248 ? 9.578 -20.594 2.826 1 94.5 248 MET B CA 1
ATOM 5162 C C . MET B 1 248 ? 8.375 -21.109 3.607 1 94.5 248 MET B C 1
ATOM 5164 O O . MET B 1 248 ? 7.266 -21.172 3.068 1 94.5 248 MET B O 1
ATOM 5168 N N . MET B 1 249 ? 8.57 -21.375 4.82 1 92.06 249 MET B N 1
ATOM 5169 C CA . MET B 1 249 ? 7.461 -21.812 5.656 1 92.06 249 MET B CA 1
ATOM 5170 C C . MET B 1 249 ? 6.449 -20.688 5.852 1 92.06 249 MET B C 1
ATOM 5172 O O . MET B 1 249 ? 5.242 -20.922 5.84 1 92.06 249 MET B O 1
ATOM 5176 N N . LEU B 1 250 ? 6.953 -19.547 6.012 1 86.94 250 LEU B N 1
ATOM 5177 C CA . LEU B 1 250 ? 6.059 -18.406 6.145 1 86.94 250 LEU B CA 1
ATOM 5178 C C . LEU B 1 250 ? 5.281 -18.172 4.855 1 86.94 250 LEU B C 1
ATOM 5180 O O . LEU B 1 250 ? 4.102 -17.812 4.891 1 86.94 250 LEU B O 1
ATOM 5184 N N . ALA B 1 251 ? 5.965 -18.359 3.736 1 90.69 251 ALA B N 1
ATOM 5185 C CA . ALA B 1 251 ? 5.285 -18.234 2.451 1 90.69 251 ALA B CA 1
ATOM 5186 C C . ALA B 1 251 ? 4.195 -19.297 2.314 1 90.69 251 ALA B C 1
ATOM 5188 O O . ALA B 1 251 ? 3.105 -19.016 1.808 1 90.69 251 ALA B O 1
ATOM 5189 N N . PHE B 1 252 ? 4.473 -20.484 2.822 1 92.81 252 PHE B N 1
ATOM 5190 C CA . PHE B 1 252 ? 3.49 -21.562 2.77 1 92.81 252 PHE B CA 1
ATOM 5191 C C . PHE B 1 252 ? 2.307 -21.266 3.682 1 92.81 252 PHE B C 1
ATOM 5193 O O . PHE B 1 252 ? 1.167 -21.609 3.363 1 92.81 252 PHE B O 1
ATOM 5200 N N . LEU B 1 253 ? 2.59 -20.656 4.742 1 86.56 253 LEU B N 1
ATOM 5201 C CA . LEU B 1 253 ? 1.506 -20.266 5.641 1 86.56 253 LEU B CA 1
ATOM 5202 C C . LEU B 1 253 ? 0.555 -19.297 4.961 1 86.56 253 LEU B C 1
ATOM 5204 O O . LEU B 1 253 ? -0.666 -19.422 5.07 1 86.56 253 LEU B O 1
ATOM 5208 N N . GLN B 1 254 ? 1.164 -18.359 4.328 1 83.94 254 GLN B N 1
ATOM 5209 C CA . GLN B 1 254 ? 0.36 -17.391 3.6 1 83.94 254 GLN B CA 1
ATOM 5210 C C . GLN B 1 254 ? -0.446 -18.062 2.49 1 83.94 254 GLN B C 1
ATOM 5212 O O . GLN B 1 254 ? -1.639 -17.781 2.332 1 83.94 254 GLN B O 1
ATOM 5217 N N . ALA B 1 255 ? 0.198 -18.875 1.736 1 89.56 255 ALA B N 1
ATOM 5218 C CA . ALA B 1 255 ? -0.439 -19.562 0.613 1 89.56 255 ALA B CA 1
ATOM 5219 C C . ALA B 1 255 ? -1.584 -20.453 1.089 1 89.56 255 ALA B C 1
ATOM 5221 O O . ALA B 1 255 ? -2.629 -20.531 0.44 1 89.56 255 ALA B O 1
ATOM 5222 N N . SER B 1 256 ? -1.43 -21.078 2.195 1 88 256 SER B N 1
ATOM 5223 C CA . SER B 1 256 ? -2.441 -21.984 2.725 1 88 256 SER B CA 1
ATOM 5224 C C . SER B 1 256 ? -3.672 -21.219 3.205 1 88 256 SER B C 1
ATOM 5226 O O . SER B 1 256 ? -4.801 -21.688 3.051 1 88 256 SER B O 1
ATOM 5228 N N . ALA B 1 257 ? -3.422 -20.141 3.811 1 81.44 257 ALA B N 1
ATOM 5229 C CA . ALA B 1 257 ? -4.543 -19.312 4.246 1 81.44 257 ALA B CA 1
ATOM 5230 C C . ALA B 1 257 ? -5.391 -18.875 3.057 1 81.44 257 ALA B C 1
ATOM 5232 O O . ALA B 1 257 ? -6.621 -18.859 3.135 1 81.44 257 ALA B O 1
ATOM 5233 N N . GLU B 1 258 ? -4.68 -18.516 2.068 1 83.5 258 GLU B N 1
ATOM 5234 C CA . GLU B 1 258 ? -5.379 -18.141 0.849 1 83.5 258 GLU B CA 1
ATOM 5235 C C . GLU B 1 258 ? -6.164 -19.312 0.264 1 83.5 258 GLU B C 1
ATOM 5237 O O . GLU B 1 258 ? -7.32 -19.156 -0.134 1 83.5 258 GLU B O 1
ATOM 5242 N N . ALA B 1 259 ? -5.562 -20.406 0.271 1 89.38 259 ALA B N 1
ATOM 5243 C CA . ALA B 1 259 ? -6.199 -21.609 -0.272 1 89.38 259 ALA B CA 1
ATOM 5244 C C . ALA B 1 259 ? -7.453 -21.969 0.519 1 89.38 259 ALA B C 1
ATOM 5246 O O . ALA B 1 259 ? -8.5 -22.266 -0.065 1 89.38 259 ALA B O 1
ATOM 5247 N N . MET B 1 260 ? -7.395 -21.906 1.76 1 84.69 260 MET B N 1
ATOM 5248 C CA . MET B 1 260 ? -8.523 -22.266 2.613 1 84.69 260 MET B CA 1
ATOM 5249 C C . MET B 1 260 ? -9.695 -21.312 2.377 1 84.69 260 MET B C 1
ATOM 5251 O O . MET B 1 260 ? -10.859 -21.734 2.438 1 84.69 260 MET B O 1
ATOM 5255 N N . GLY B 1 261 ? -9.383 -20.125 2.221 1 80.94 261 GLY B N 1
ATOM 5256 C CA . GLY B 1 261 ? -10.438 -19.172 1.888 1 80.94 261 GLY B CA 1
ATOM 5257 C C . GLY B 1 261 ? -11.195 -19.547 0.623 1 80.94 261 GLY B C 1
ATOM 5258 O O . GLY B 1 261 ? -12.422 -19.469 0.582 1 80.94 261 GLY B O 1
ATOM 5259 N N . MET B 1 262 ? -10.445 -19.922 -0.349 1 87.75 262 MET B N 1
ATOM 5260 C CA . MET B 1 262 ? -11.062 -20.297 -1.618 1 87.75 262 MET B CA 1
ATOM 5261 C C . MET B 1 262 ? -11.82 -21.609 -1.483 1 87.75 262 MET B C 1
ATOM 5263 O O . MET B 1 262 ? -12.875 -21.797 -2.09 1 87.75 262 MET B O 1
ATOM 5267 N N . TYR B 1 263 ? -11.242 -22.516 -0.633 1 90.12 263 TYR B N 1
ATOM 5268 C CA . TYR B 1 263 ? -11.945 -23.781 -0.379 1 90.12 263 TYR B CA 1
ATOM 5269 C C . TYR B 1 263 ? -13.328 -23.516 0.204 1 90.12 263 TYR B C 1
ATOM 5271 O O . TYR B 1 263 ? -14.32 -24.094 -0.258 1 90.12 263 TYR B O 1
ATOM 5279 N N . SER B 1 264 ? -13.367 -22.734 1.137 1 84.62 264 SER B N 1
ATOM 5280 C CA . SER B 1 264 ? -14.602 -22.438 1.847 1 84.62 264 SER B CA 1
ATOM 5281 C C . SER B 1 264 ? -15.625 -21.781 0.925 1 84.62 264 SER B C 1
ATOM 5283 O O . SER B 1 264 ? -16.812 -22.125 0.959 1 84.62 264 SER B O 1
ATOM 5285 N N . LEU B 1 265 ? -15.195 -20.922 0.193 1 84.12 265 LEU B N 1
ATOM 5286 C CA . LEU B 1 265 ? -16.078 -20.219 -0.726 1 84.12 265 LEU B CA 1
ATOM 5287 C C . LEU B 1 265 ? -16.688 -21.172 -1.747 1 84.12 265 LEU B C 1
ATOM 5289 O O . LEU B 1 265 ? -17.891 -21.141 -1.995 1 84.12 265 LEU B O 1
ATOM 5293 N N . LEU B 1 266 ? -15.883 -21.938 -2.301 1 92.81 266 LEU B N 1
ATOM 5294 C CA . LEU B 1 266 ? -16.328 -22.875 -3.33 1 92.81 266 LEU B CA 1
ATOM 5295 C C . LEU B 1 266 ? -17.266 -23.922 -2.742 1 92.81 266 LEU B C 1
ATOM 5297 O O . LEU B 1 266 ? -18.266 -24.281 -3.355 1 92.81 266 LEU B O 1
ATOM 5301 N N . ALA B 1 267 ? -16.891 -24.391 -1.576 1 92.38 267 ALA B N 1
ATOM 5302 C CA . ALA B 1 267 ? -17.734 -25.375 -0.915 1 92.38 267 ALA B CA 1
ATOM 5303 C C . ALA B 1 267 ? -19.109 -24.781 -0.595 1 92.38 267 ALA B C 1
ATOM 5305 O O . ALA B 1 267 ? -20.141 -25.438 -0.772 1 92.38 267 ALA B O 1
ATOM 5306 N N . ASP B 1 268 ? -19.109 -23.656 -0.183 1 88.38 268 ASP B N 1
ATOM 5307 C CA . ASP B 1 268 ? -20.359 -22.969 0.145 1 88.38 268 ASP B CA 1
ATOM 5308 C C . ASP B 1 268 ? -21.219 -22.781 -1.097 1 88.38 268 ASP B C 1
ATOM 5310 O O . ASP B 1 268 ? -22.438 -22.984 -1.045 1 88.38 268 ASP B O 1
ATOM 5314 N N . TRP B 1 269 ? -20.578 -22.391 -2.141 1 90.38 269 TRP B N 1
ATOM 5315 C CA . TRP B 1 269 ? -21.312 -22.219 -3.391 1 90.38 269 TRP B CA 1
ATOM 5316 C C . TRP B 1 269 ? -21.922 -23.547 -3.855 1 90.38 269 TRP B C 1
ATOM 5318 O O . TRP B 1 269 ? -23 -23.562 -4.453 1 90.38 269 TRP B O 1
ATOM 5328 N N . GLY B 1 270 ? -21.281 -24.562 -3.592 1 92.62 270 GLY B N 1
ATOM 5329 C CA . GLY B 1 270 ? -21.734 -25.875 -4.016 1 92.62 270 GLY B CA 1
ATOM 5330 C C . GLY B 1 270 ? -22.641 -26.547 -3.008 1 92.62 270 GLY B C 1
ATOM 5331 O O . GLY B 1 270 ? -23.141 -27.656 -3.242 1 92.62 270 GLY B O 1
ATOM 5332 N N . GLY B 1 271 ? -22.797 -25.844 -1.906 1 91 271 GLY B N 1
ATOM 5333 C CA . GLY B 1 271 ? -23.641 -26.422 -0.858 1 91 271 GLY B CA 1
ATOM 5334 C C . GLY B 1 271 ? -23 -27.609 -0.174 1 91 271 GLY B C 1
ATOM 5335 O O . GLY B 1 271 ? -23.688 -28.562 0.207 1 91 271 GLY B O 1
ATOM 5336 N N . GLN B 1 272 ? -21.75 -27.609 -0.188 1 92.38 272 GLN B N 1
ATOM 5337 C CA . GLN B 1 272 ? -21.031 -28.719 0.436 1 92.38 272 GLN B CA 1
ATOM 5338 C C . GLN B 1 272 ? -20.422 -28.297 1.768 1 92.38 272 GLN B C 1
ATOM 5340 O O . GLN B 1 272 ? -20.062 -27.125 1.95 1 92.38 272 GLN B O 1
ATOM 5345 N N . THR B 1 273 ? -20.312 -29.234 2.66 1 88.44 273 THR B N 1
ATOM 5346 C CA . THR B 1 273 ? -19.625 -28.984 3.93 1 88.44 273 THR B CA 1
ATOM 5347 C C . THR B 1 273 ? -18.141 -29.281 3.814 1 88.44 273 THR B C 1
ATOM 5349 O O . THR B 1 273 ? -17.75 -30.328 3.279 1 88.44 273 THR B O 1
ATOM 5352 N N . LEU B 1 274 ? -17.391 -28.406 4.199 1 87.69 274 LEU B N 1
ATOM 5353 C CA . LEU B 1 274 ? -15.938 -28.547 4.184 1 87.69 274 LEU B CA 1
ATOM 5354 C C . LEU B 1 274 ? -15.414 -28.938 5.562 1 87.69 274 LEU B C 1
ATOM 5356 O O . LEU B 1 274 ? -15.242 -28.078 6.43 1 87.69 274 LEU B O 1
ATOM 5360 N N . THR B 1 275 ? -15.094 -30.188 5.719 1 83.38 275 THR B N 1
ATOM 5361 C CA . THR B 1 275 ? -14.586 -30.672 6.992 1 83.38 275 THR B CA 1
ATOM 5362 C C . THR B 1 275 ? -13.102 -30.359 7.145 1 83.38 275 THR B C 1
ATOM 5364 O O . THR B 1 275 ? -12.414 -30.109 6.152 1 83.38 275 THR B O 1
ATOM 5367 N N . THR B 1 276 ? -12.641 -30.438 8.312 1 81.19 276 THR B N 1
ATOM 5368 C CA . THR B 1 276 ? -11.227 -30.219 8.594 1 81.19 276 THR B CA 1
ATOM 5369 C C . THR B 1 276 ? -10.367 -31.266 7.902 1 81.19 276 THR B C 1
ATOM 5371 O O . THR B 1 276 ? -9.258 -30.969 7.441 1 81.19 276 THR B O 1
ATOM 5374 N N . GLN B 1 277 ? -10.906 -32.406 7.875 1 84.19 277 GLN B N 1
ATOM 5375 C CA . GLN B 1 277 ? -10.18 -33.5 7.219 1 84.19 277 GLN B CA 1
ATOM 5376 C C . GLN B 1 277 ? -10.016 -33.219 5.727 1 84.19 277 GLN B C 1
ATOM 5378 O O . GLN B 1 277 ? -8.961 -33.5 5.152 1 84.19 277 GLN B O 1
ATOM 5383 N N . ARG B 1 278 ? -11.039 -32.75 5.141 1 87.62 278 ARG B N 1
ATOM 5384 C CA . ARG B 1 278 ? -10.992 -32.438 3.717 1 87.62 278 ARG B CA 1
ATOM 5385 C C . ARG B 1 278 ? -10.039 -31.266 3.441 1 87.62 278 ARG B C 1
ATOM 5387 O O . ARG B 1 278 ? -9.32 -31.266 2.441 1 87.62 278 ARG B O 1
ATOM 5394 N N . ILE B 1 279 ? -10.008 -30.328 4.309 1 87 279 ILE B N 1
ATOM 5395 C CA . ILE B 1 279 ? -9.086 -29.203 4.195 1 87 279 ILE B CA 1
ATOM 5396 C C . ILE B 1 279 ? -7.648 -29.703 4.305 1 87 279 ILE B C 1
ATOM 5398 O O . ILE B 1 279 ? -6.785 -29.312 3.514 1 87 279 ILE B O 1
ATOM 5402 N N . ASN B 1 280 ? -7.449 -30.562 5.27 1 86.56 280 ASN B N 1
ATOM 5403 C CA . ASN B 1 280 ? -6.109 -31.109 5.48 1 86.56 280 ASN B CA 1
ATOM 5404 C C . ASN B 1 280 ? -5.637 -31.906 4.273 1 86.56 280 ASN B C 1
ATOM 5406 O O . ASN B 1 280 ? -4.457 -31.875 3.924 1 86.56 280 ASN B O 1
ATOM 5410 N N . ARG B 1 281 ? -6.516 -32.625 3.725 1 89.19 281 ARG B N 1
ATOM 5411 C CA . ARG B 1 281 ? -6.16 -33.375 2.525 1 89.19 281 ARG B CA 1
ATOM 5412 C C . ARG B 1 281 ? -5.781 -32.438 1.384 1 89.19 281 ARG B C 1
ATOM 5414 O O . ARG B 1 281 ? -4.848 -32.719 0.629 1 89.19 281 ARG B O 1
ATOM 5421 N N . GLY B 1 282 ? -6.594 -31.406 1.253 1 91.44 282 GLY B N 1
ATOM 5422 C CA . GLY B 1 282 ? -6.273 -30.406 0.244 1 91.44 282 GLY B CA 1
ATOM 5423 C C . GLY B 1 282 ? -4.918 -29.766 0.453 1 91.44 282 GLY B C 1
ATOM 5424 O O . GLY B 1 282 ? -4.129 -29.641 -0.488 1 91.44 282 GLY B O 1
ATOM 5425 N N . LEU B 1 283 ? -4.656 -29.406 1.655 1 90.94 283 LEU B N 1
ATOM 5426 C CA . LEU B 1 283 ? -3.389 -28.766 1.981 1 90.94 283 LEU B CA 1
ATOM 5427 C C . LEU B 1 283 ? -2.229 -29.75 1.82 1 90.94 283 LEU B C 1
ATOM 5429 O O . LEU B 1 283 ? -1.152 -29.359 1.352 1 90.94 283 LEU B O 1
ATOM 5433 N N . PHE B 1 284 ? -2.48 -30.953 2.225 1 92 284 PHE B N 1
ATOM 5434 C CA . PHE B 1 284 ? -1.457 -31.984 2.055 1 92 284 PHE B CA 1
ATOM 5435 C C . PHE B 1 284 ? -1.05 -32.094 0.591 1 92 284 PHE B C 1
ATOM 5437 O O . PHE B 1 284 ? 0.141 -32.156 0.276 1 92 284 PHE B O 1
ATOM 5444 N N . THR B 1 285 ? -2.02 -32.156 -0.231 1 94.5 285 THR B N 1
ATOM 5445 C CA . THR B 1 285 ? -1.733 -32.281 -1.656 1 94.5 285 THR B CA 1
ATOM 5446 C C . THR B 1 285 ? -1.017 -31.047 -2.172 1 94.5 285 THR B C 1
ATOM 5448 O O . THR B 1 285 ? -0.171 -31.141 -3.066 1 94.5 285 THR B O 1
ATOM 5451 N N . GLU B 1 286 ? -1.354 -29.875 -1.701 1 94.94 286 GLU B N 1
ATOM 5452 C CA . GLU B 1 286 ? -0.66 -28.641 -2.062 1 94.94 286 GLU B CA 1
ATOM 5453 C C . GLU B 1 286 ? 0.815 -28.703 -1.676 1 94.94 286 GLU B C 1
ATOM 5455 O O . GLU B 1 286 ? 1.688 -28.391 -2.49 1 94.94 286 GLU B O 1
ATOM 5460 N N . PHE B 1 287 ? 1.09 -29.188 -0.491 1 95.88 287 PHE B N 1
ATOM 5461 C CA . PHE B 1 287 ? 2.455 -29.188 0.019 1 95.88 287 PHE B CA 1
ATOM 5462 C C . PHE B 1 287 ? 3.293 -30.25 -0.674 1 95.88 287 PHE B C 1
ATOM 5464 O O . PHE B 1 287 ? 4.43 -30 -1.071 1 95.88 287 PHE B O 1
ATOM 5471 N N . ILE B 1 288 ? 2.721 -31.406 -0.846 1 96.06 288 ILE B N 1
ATOM 5472 C CA . ILE B 1 288 ? 3.473 -32.469 -1.49 1 96.06 288 ILE B CA 1
ATOM 5473 C C . ILE B 1 288 ? 3.723 -32.125 -2.955 1 96.06 288 ILE B C 1
ATOM 5475 O O . ILE B 1 288 ? 4.793 -32.406 -3.496 1 96.06 288 ILE B O 1
ATOM 5479 N N . GLY B 1 289 ? 2.672 -31.641 -3.555 1 97.31 289 GLY B N 1
ATOM 5480 C CA . GLY B 1 289 ? 2.867 -31.156 -4.914 1 97.31 289 GLY B CA 1
ATOM 5481 C C . GLY B 1 289 ? 3.936 -30.094 -5.02 1 97.31 289 GLY B C 1
ATOM 5482 O O . GLY B 1 289 ? 4.738 -30.094 -5.957 1 97.31 289 GLY B O 1
ATOM 5483 N N . CYS B 1 290 ? 3.969 -29.141 -4.086 1 98.06 290 CYS B N 1
ATOM 5484 C CA . CYS B 1 290 ? 4.957 -28.062 -4.082 1 98.06 290 CYS B CA 1
ATOM 5485 C C . CYS B 1 290 ? 6.352 -28.609 -3.791 1 98.06 290 CYS B C 1
ATOM 5487 O O . CYS B 1 290 ? 7.348 -28.062 -4.273 1 98.06 290 CYS B O 1
ATOM 5489 N N . ALA B 1 291 ? 6.41 -29.703 -2.988 1 98.25 291 ALA B N 1
ATOM 5490 C CA . ALA B 1 291 ? 7.703 -30.344 -2.766 1 98.25 291 ALA B CA 1
ATOM 5491 C C . ALA B 1 291 ? 8.281 -30.875 -4.07 1 98.25 291 ALA B C 1
ATOM 5493 O O . ALA B 1 291 ? 9.445 -30.641 -4.387 1 98.25 291 ALA B O 1
ATOM 5494 N N . VAL B 1 292 ? 7.445 -31.531 -4.785 1 97.94 292 VAL B N 1
ATOM 5495 C CA . VAL B 1 292 ? 7.863 -32.062 -6.078 1 97.94 292 VAL B CA 1
ATOM 5496 C C . VAL B 1 292 ? 8.234 -30.922 -7.012 1 97.94 292 VAL B C 1
ATOM 5498 O O . VAL B 1 292 ? 9.242 -30.984 -7.719 1 97.94 292 VAL B O 1
ATOM 5501 N N . GLY B 1 293 ? 7.41 -29.906 -6.996 1 97.75 293 GLY B N 1
ATOM 5502 C CA . GLY B 1 293 ? 7.68 -28.734 -7.812 1 97.75 293 GLY B CA 1
ATOM 5503 C C . GLY B 1 293 ? 8.984 -28.047 -7.461 1 97.75 293 GLY B C 1
ATOM 5504 O O . GLY B 1 293 ? 9.75 -27.656 -8.352 1 97.75 293 GLY B O 1
ATOM 5505 N N . ALA B 1 294 ? 9.188 -27.875 -6.16 1 98.25 294 ALA B N 1
ATOM 5506 C CA . ALA B 1 294 ? 10.414 -27.234 -5.699 1 98.25 294 ALA B CA 1
ATOM 5507 C C . ALA B 1 294 ? 11.641 -28.047 -6.113 1 98.25 294 ALA B C 1
ATOM 5509 O O . ALA B 1 294 ? 12.68 -27.469 -6.461 1 98.25 294 ALA B O 1
ATOM 5510 N N . ALA B 1 295 ? 11.562 -29.328 -6.059 1 98.19 295 ALA B N 1
ATOM 5511 C CA . ALA B 1 295 ? 12.656 -30.188 -6.508 1 98.19 295 ALA B CA 1
ATOM 5512 C C . ALA B 1 295 ? 12.961 -29.969 -7.988 1 98.19 295 ALA B C 1
ATOM 5514 O O . ALA B 1 295 ? 14.109 -30.078 -8.414 1 98.19 295 ALA B O 1
ATOM 5515 N N . ALA B 1 296 ? 11.953 -29.625 -8.727 1 97.5 296 ALA B N 1
ATOM 5516 C CA . ALA B 1 296 ? 12.117 -29.375 -10.156 1 97.5 296 ALA B CA 1
ATOM 5517 C C . ALA B 1 296 ? 12.477 -27.922 -10.43 1 97.5 296 ALA B C 1
ATOM 5519 O O . ALA B 1 296 ? 12.758 -27.547 -11.57 1 97.5 296 ALA B O 1
ATOM 5520 N N . GLY B 1 297 ? 12.445 -27.062 -9.422 1 97.31 297 GLY B N 1
ATOM 5521 C CA . GLY B 1 297 ? 12.773 -25.656 -9.594 1 97.31 297 GLY B CA 1
ATOM 5522 C C . GLY B 1 297 ? 11.547 -24.781 -9.766 1 97.31 297 GLY B C 1
ATOM 5523 O O . GLY B 1 297 ? 11.641 -23.672 -10.297 1 97.31 297 GLY B O 1
ATOM 5524 N N . GLY B 1 298 ? 10.438 -25.266 -9.367 1 97.38 298 GLY B N 1
ATOM 5525 C CA . GLY B 1 298 ? 9.203 -24.5 -9.492 1 97.38 298 GLY B CA 1
ATOM 5526 C C . GLY B 1 298 ? 8.836 -23.75 -8.234 1 97.38 298 GLY B C 1
ATOM 5527 O O . GLY B 1 298 ? 9.406 -24 -7.164 1 97.38 298 GLY B O 1
ATOM 5528 N N . LEU B 1 299 ? 7.906 -22.828 -8.352 1 97.81 299 LEU B N 1
ATOM 5529 C CA . LEU B 1 299 ? 7.438 -22.031 -7.234 1 97.81 299 LEU B CA 1
ATOM 5530 C C . LEU B 1 299 ? 6.289 -22.719 -6.508 1 97.81 299 LEU B C 1
ATOM 5532 O O . LEU B 1 299 ? 5.574 -23.531 -7.098 1 97.81 299 LEU B O 1
ATOM 5536 N N . GLY B 1 300 ? 6.176 -22.359 -5.242 1 97.62 300 GLY B N 1
ATOM 5537 C CA . GLY B 1 300 ? 5 -22.812 -4.512 1 97.62 300 GLY B CA 1
ATOM 5538 C C . GLY B 1 300 ? 3.705 -22.25 -5.059 1 97.62 300 GLY B C 1
ATOM 5539 O O . GLY B 1 300 ? 3.711 -21.234 -5.754 1 97.62 300 GLY B O 1
ATOM 5540 N N . THR B 1 301 ? 2.586 -22.969 -4.734 1 97.25 301 THR B N 1
ATOM 5541 C CA . THR B 1 301 ? 1.309 -22.594 -5.336 1 97.25 301 THR B CA 1
ATOM 5542 C C . THR B 1 301 ? 0.278 -22.281 -4.258 1 97.25 301 THR B C 1
ATOM 5544 O O . THR B 1 301 ? 0.505 -22.547 -3.074 1 97.25 301 THR B O 1
ATOM 5547 N N . THR B 1 302 ? -0.699 -21.609 -4.637 1 93.38 302 THR B N 1
ATOM 5548 C CA . THR B 1 302 ? -1.928 -21.422 -3.871 1 93.38 302 THR B CA 1
ATOM 5549 C C . THR B 1 302 ? -3.145 -21.453 -4.789 1 93.38 302 THR B C 1
ATOM 5551 O O . THR B 1 302 ? -3.008 -21.578 -6.008 1 93.38 302 THR B O 1
ATOM 5554 N N . SER B 1 303 ? -4.348 -21.531 -4.133 1 93.31 303 SER B N 1
ATOM 5555 C CA . SER B 1 303 ? -5.582 -21.438 -4.906 1 93.31 303 SER B CA 1
ATOM 5556 C C . SER B 1 303 ? -5.801 -20.031 -5.449 1 93.31 303 SER B C 1
ATOM 5558 O O . SER B 1 303 ? -5.789 -19.062 -4.691 1 93.31 303 SER B O 1
ATOM 5560 N N . TYR B 1 304 ? -6.02 -19.938 -6.734 1 91.12 304 TYR B N 1
ATOM 5561 C CA . TYR B 1 304 ? -6.102 -18.625 -7.379 1 91.12 304 TYR B CA 1
ATOM 5562 C C . TYR B 1 304 ? -7.508 -18.047 -7.266 1 91.12 304 TYR B C 1
ATOM 5564 O O . TYR B 1 304 ? -8.477 -18.656 -7.723 1 91.12 304 TYR B O 1
ATOM 5572 N N . PRO B 1 305 ? -7.629 -16.906 -6.75 1 84.31 305 PRO B N 1
ATOM 5573 C CA . PRO B 1 305 ? -8.93 -16.234 -6.68 1 84.31 305 PRO B CA 1
ATOM 5574 C C . PRO B 1 305 ? -9.508 -15.922 -8.055 1 84.31 305 PRO B C 1
ATOM 5576 O O . PRO B 1 305 ? -10.727 -15.875 -8.227 1 84.31 305 PRO B O 1
ATOM 5579 N N . GLU B 1 306 ? -8.625 -15.711 -9.062 1 82.44 306 GLU B N 1
ATOM 5580 C CA . GLU B 1 306 ? -9.094 -15.445 -10.422 1 82.44 306 GLU B CA 1
ATOM 5581 C C . GLU B 1 306 ? -9.914 -16.609 -10.961 1 82.44 306 GLU B C 1
ATOM 5583 O O . GLU B 1 306 ? -10.906 -16.406 -11.656 1 82.44 306 GLU B O 1
ATOM 5588 N N . ASN B 1 307 ? -9.5 -17.766 -10.641 1 90.31 307 ASN B N 1
ATOM 5589 C CA . ASN B 1 307 ? -10.234 -18.953 -11.07 1 90.31 307 ASN B CA 1
ATOM 5590 C C . ASN B 1 307 ? -11.57 -19.078 -10.352 1 90.31 307 ASN B C 1
ATOM 5592 O O . ASN B 1 307 ? -12.562 -19.516 -10.938 1 90.31 307 ASN B O 1
ATOM 5596 N N . VAL B 1 308 ? -11.594 -18.688 -9.117 1 88.31 308 VAL B N 1
ATOM 5597 C CA . VAL B 1 308 ? -12.852 -18.641 -8.375 1 88.31 308 VAL B CA 1
ATOM 5598 C C . VAL B 1 308 ? -13.766 -17.594 -8.992 1 88.31 308 VAL B C 1
ATOM 5600 O O . VAL B 1 308 ? -14.984 -17.781 -9.07 1 88.31 308 VAL B O 1
ATOM 5603 N N . GLY B 1 309 ? -13.203 -16.594 -9.43 1 83.31 309 GLY B N 1
ATOM 5604 C CA . GLY B 1 309 ? -13.969 -15.57 -10.133 1 83.31 309 GLY B CA 1
ATOM 5605 C C . GLY B 1 309 ? -14.609 -16.078 -11.414 1 83.31 309 GLY B C 1
ATOM 5606 O O . GLY B 1 309 ? -15.734 -15.695 -11.742 1 83.31 309 GLY B O 1
ATOM 5607 N N . ILE B 1 310 ? -13.906 -16.844 -12.102 1 87.31 310 ILE B N 1
ATOM 5608 C CA . ILE B 1 310 ? -14.43 -17.453 -13.32 1 87.31 310 ILE B CA 1
ATOM 5609 C C . ILE B 1 310 ? -15.656 -18.297 -12.992 1 87.31 310 ILE B C 1
ATOM 5611 O O . ILE B 1 310 ? -16.656 -18.25 -13.711 1 87.31 310 ILE B O 1
ATOM 5615 N N . ILE B 1 311 ? -15.594 -18.969 -11.906 1 92.31 311 ILE B N 1
ATOM 5616 C CA . ILE B 1 311 ? -16.703 -19.812 -11.492 1 92.31 311 ILE B CA 1
ATOM 5617 C C . ILE B 1 311 ? -17.891 -18.953 -11.078 1 92.31 311 ILE B C 1
ATOM 5619 O O . ILE B 1 311 ? -19.047 -19.266 -11.398 1 92.31 311 ILE B O 1
ATOM 5623 N N . ARG B 1 312 ? -17.562 -17.953 -10.43 1 85.69 312 ARG B N 1
ATOM 5624 C CA . ARG B 1 312 ? -18.609 -17.031 -9.992 1 85.69 312 ARG B CA 1
ATOM 5625 C C . ARG B 1 312 ? -19.375 -16.469 -11.18 1 85.69 312 ARG B C 1
ATOM 5627 O O . ARG B 1 312 ? -20.609 -16.391 -11.148 1 85.69 312 ARG B O 1
ATOM 5634 N N . VAL B 1 313 ? -18.719 -16.188 -12.234 1 81 313 VAL B N 1
ATOM 5635 C CA . VAL B 1 313 ? -19.312 -15.5 -13.375 1 81 313 VAL B CA 1
ATOM 5636 C C . VAL B 1 313 ? -19.938 -16.516 -14.32 1 81 313 VAL B C 1
ATOM 5638 O O . VAL B 1 313 ? -21.031 -16.297 -14.852 1 81 313 VAL B O 1
ATOM 5641 N N . SER B 1 314 ? -19.297 -17.578 -14.508 1 86.69 314 SER B N 1
ATOM 5642 C CA . SER B 1 314 ? -19.75 -18.547 -15.492 1 86.69 314 SER B CA 1
ATOM 5643 C C . SER B 1 314 ? -20.828 -19.469 -14.898 1 86.69 314 SER B C 1
ATOM 5645 O O . SER B 1 314 ? -21.609 -20.078 -15.633 1 86.69 314 SER B O 1
ATOM 5647 N N . GLY B 1 315 ? -20.703 -19.625 -13.586 1 91.5 315 GLY B N 1
ATOM 5648 C CA . GLY B 1 315 ? -21.609 -20.547 -12.914 1 91.5 315 GLY B CA 1
ATOM 5649 C C . GLY B 1 315 ? -21.188 -22 -13.094 1 91.5 315 GLY B C 1
ATOM 5650 O O . GLY B 1 315 ? -21.922 -22.906 -12.703 1 91.5 315 GLY B O 1
ATOM 5651 N N . VAL B 1 316 ? -20.078 -22.219 -13.711 1 94.81 316 VAL B N 1
ATOM 5652 C CA . VAL B 1 316 ? -19.609 -23.578 -13.969 1 94.81 316 VAL B CA 1
ATOM 5653 C C . VAL B 1 316 ? -18.594 -24 -12.914 1 94.81 316 VAL B C 1
ATOM 5655 O O . VAL B 1 316 ? -17.406 -23.641 -13 1 94.81 316 VAL B O 1
ATOM 5658 N N . ALA B 1 317 ? -18.984 -24.859 -12.039 1 96.81 317 ALA B N 1
ATOM 5659 C CA . ALA B 1 317 ? -18.125 -25.234 -10.922 1 96.81 317 ALA B CA 1
ATOM 5660 C C . ALA B 1 317 ? -17.734 -26.703 -10.992 1 96.81 317 ALA B C 1
ATOM 5662 O O . ALA B 1 317 ? -17.5 -27.344 -9.969 1 96.81 317 ALA B O 1
ATOM 5663 N N . SER B 1 318 ? -17.656 -27.234 -12.164 1 97.44 318 SER B N 1
ATOM 5664 C CA . SER B 1 318 ? -17.312 -28.641 -12.312 1 97.44 318 SER B CA 1
ATOM 5665 C C . SER B 1 318 ? -15.844 -28.891 -11.977 1 97.44 318 SER B C 1
ATOM 5667 O O . SER B 1 318 ? -14.953 -28.281 -12.586 1 97.44 318 SER B O 1
ATOM 5669 N N . ARG B 1 319 ? -15.555 -29.797 -11.117 1 97.5 319 ARG B N 1
ATOM 5670 C CA . ARG B 1 319 ? -14.172 -30.109 -10.773 1 97.5 319 ARG B CA 1
ATOM 5671 C C . ARG B 1 319 ? -13.469 -30.828 -11.922 1 97.5 319 ARG B C 1
ATOM 5673 O O . ARG B 1 319 ? -12.234 -30.906 -11.945 1 97.5 319 ARG B O 1
ATOM 5680 N N . PHE B 1 320 ? -14.195 -31.344 -12.852 1 97.88 320 PHE B N 1
ATOM 5681 C CA . PHE B 1 320 ? -13.609 -31.984 -14.016 1 97.88 320 PHE B CA 1
ATOM 5682 C C . PHE B 1 320 ? -13.031 -30.953 -14.977 1 97.88 320 PHE B C 1
ATOM 5684 O O . PHE B 1 320 ? -12.094 -31.25 -15.719 1 97.88 320 PHE B O 1
ATOM 5691 N N . VAL B 1 321 ? -13.633 -29.844 -14.945 1 97.81 321 VAL B N 1
ATOM 5692 C CA . VAL B 1 321 ? -13.094 -28.734 -15.734 1 97.81 321 VAL B CA 1
ATOM 5693 C C . VAL B 1 321 ? -11.727 -28.328 -15.188 1 97.81 321 VAL B C 1
ATOM 5695 O O . VAL B 1 321 ? -10.758 -28.203 -15.945 1 97.81 321 VAL B O 1
ATOM 5698 N N . THR B 1 322 ? -11.633 -28.172 -13.875 1 97.94 322 THR B N 1
ATOM 5699 C CA . THR B 1 322 ? -10.359 -27.781 -13.281 1 97.94 322 THR B CA 1
ATOM 5700 C C . THR B 1 322 ? -9.359 -28.922 -13.352 1 97.94 322 THR B C 1
ATOM 5702 O O . THR B 1 322 ? -8.156 -28.688 -13.492 1 97.94 322 THR B O 1
ATOM 5705 N N . LEU B 1 323 ? -9.828 -30.141 -13.273 1 98.12 323 LEU B N 1
ATOM 5706 C CA . LEU B 1 323 ? -8.961 -31.297 -13.492 1 98.12 323 LEU B CA 1
ATOM 5707 C C . LEU B 1 323 ? -8.328 -31.25 -14.883 1 98.12 323 LEU B C 1
ATOM 5709 O O . LEU B 1 323 ? -7.125 -31.484 -15.023 1 98.12 323 LEU B O 1
ATOM 5713 N N . THR B 1 324 ? -9.133 -30.953 -15.805 1 98.25 324 THR B N 1
ATOM 5714 C CA . THR B 1 324 ? -8.641 -30.844 -17.172 1 98.25 324 THR B CA 1
ATOM 5715 C C . THR B 1 324 ? -7.637 -29.703 -17.297 1 98.25 324 THR B C 1
ATOM 5717 O O . THR B 1 324 ? -6.637 -29.812 -18 1 98.25 324 THR B O 1
ATOM 5720 N N . ALA B 1 325 ? -7.914 -28.594 -16.641 1 97.81 325 ALA B N 1
ATOM 5721 C CA . ALA B 1 325 ? -6.957 -27.5 -16.625 1 97.81 325 ALA B CA 1
ATOM 5722 C C . ALA B 1 325 ? -5.613 -27.938 -16.047 1 97.81 325 ALA B C 1
ATOM 5724 O O . ALA B 1 325 ? -4.555 -27.562 -16.547 1 97.81 325 ALA B O 1
ATOM 5725 N N . GLY B 1 326 ? -5.66 -28.75 -14.992 1 98.19 326 GLY B N 1
ATOM 5726 C CA . GLY B 1 326 ? -4.445 -29.297 -14.414 1 98.19 326 GLY B CA 1
ATOM 5727 C C . GLY B 1 326 ? -3.688 -30.203 -15.367 1 98.19 326 GLY B C 1
ATOM 5728 O O . GLY B 1 326 ? -2.461 -30.125 -15.453 1 98.19 326 GLY B O 1
ATOM 5729 N N . VAL B 1 327 ? -4.406 -31 -16.062 1 98.25 327 VAL B N 1
ATOM 5730 C CA . VAL B 1 327 ? -3.797 -31.906 -17.016 1 98.25 327 VAL B CA 1
ATOM 5731 C C . VAL B 1 327 ? -3.121 -31.109 -18.141 1 98.25 327 VAL B C 1
ATOM 5733 O O . VAL B 1 327 ? -2.008 -31.438 -18.547 1 98.25 327 VAL B O 1
ATOM 5736 N N . LEU B 1 328 ? -3.807 -30.141 -18.562 1 97.94 328 LEU B N 1
ATOM 5737 C CA . LEU B 1 328 ? -3.236 -29.281 -19.594 1 97.94 328 LEU B CA 1
ATOM 5738 C C . LEU B 1 328 ? -1.974 -28.594 -19.109 1 97.94 328 LEU B C 1
ATOM 5740 O O . LEU B 1 328 ? -0.992 -28.484 -19.844 1 97.94 328 LEU B O 1
ATOM 5744 N N . SER B 1 329 ? -2.021 -28.125 -17.922 1 97.88 329 SER B N 1
ATOM 5745 C CA . SER B 1 329 ? -0.847 -27.469 -17.344 1 97.88 329 SER B CA 1
ATOM 5746 C C . SER B 1 329 ? 0.32 -28.453 -17.234 1 97.88 329 SER B C 1
ATOM 5748 O O . SER B 1 329 ? 1.465 -28.094 -17.516 1 97.88 329 SER B O 1
ATOM 5750 N N . LEU B 1 330 ? 0.034 -29.656 -16.797 1 97.81 330 LEU B N 1
ATOM 5751 C CA . LEU B 1 330 ? 1.059 -30.688 -16.703 1 97.81 330 LEU B CA 1
ATOM 5752 C C . LEU B 1 330 ? 1.677 -30.969 -18.062 1 97.81 330 LEU B C 1
ATOM 5754 O O . LEU B 1 330 ? 2.895 -31.125 -18.172 1 97.81 330 LEU B O 1
ATOM 5758 N N . PHE B 1 331 ? 0.854 -31 -19.047 1 97.69 331 PHE B N 1
ATOM 5759 C CA . PHE B 1 331 ? 1.328 -31.219 -20.406 1 97.69 331 PHE B CA 1
ATOM 5760 C C . PHE B 1 331 ? 2.258 -30.094 -20.844 1 97.69 331 PHE B C 1
ATOM 5762 O O . PHE B 1 331 ? 3.314 -30.344 -21.422 1 97.69 331 PHE B O 1
ATOM 5769 N N . ILE B 1 332 ? 1.874 -28.891 -20.578 1 96.88 332 ILE B N 1
ATOM 5770 C CA . ILE B 1 332 ? 2.703 -27.75 -20.922 1 96.88 332 ILE B CA 1
ATOM 5771 C C . ILE B 1 332 ? 4.02 -27.812 -20.141 1 96.88 332 ILE B C 1
ATOM 5773 O O . ILE B 1 332 ? 5.074 -27.453 -20.672 1 96.88 332 ILE B O 1
ATOM 5777 N N . GLY B 1 333 ? 3.959 -28.266 -18.891 1 97 333 GLY B N 1
ATOM 5778 C CA . GLY B 1 333 ? 5.141 -28.422 -18.047 1 97 333 GLY B CA 1
ATOM 5779 C C . GLY B 1 333 ? 6.117 -29.453 -18.578 1 97 333 GLY B C 1
ATOM 5780 O O . GLY B 1 333 ? 7.277 -29.484 -18.172 1 97 333 GLY B O 1
ATOM 5781 N N . LEU B 1 334 ? 5.684 -30.219 -19.547 1 97.25 334 LEU B N 1
ATOM 5782 C CA . LEU B 1 334 ? 6.539 -31.219 -20.156 1 97.25 334 LEU B CA 1
ATOM 5783 C C . LEU B 1 334 ? 7.09 -30.719 -21.5 1 97.25 334 LEU B C 1
ATOM 5785 O O . LEU B 1 334 ? 7.832 -31.438 -22.172 1 97.25 334 LEU B O 1
ATOM 5789 N N . LEU B 1 335 ? 6.773 -29.5 -21.859 1 96.81 335 LEU B N 1
ATOM 5790 C CA . LEU B 1 335 ? 7.207 -28.922 -23.125 1 96.81 335 LEU B CA 1
ATOM 5791 C C . LEU B 1 335 ? 8.25 -27.828 -22.891 1 96.81 335 LEU B C 1
ATOM 5793 O O . LEU B 1 335 ? 7.91 -26.656 -22.812 1 96.81 335 LEU B O 1
ATOM 5797 N N . PRO B 1 336 ? 9.578 -28.156 -22.969 1 94.75 336 PRO B N 1
ATOM 5798 C CA . PRO B 1 336 ? 10.648 -27.188 -22.75 1 94.75 336 PRO B CA 1
ATOM 5799 C C . PRO B 1 336 ? 10.578 -26 -23.703 1 94.75 336 PRO B C 1
ATOM 5801 O O . PRO B 1 336 ? 10.945 -24.875 -23.344 1 94.75 336 PRO B O 1
ATOM 5804 N N . PRO B 1 337 ? 10.062 -26.203 -24.953 1 95.19 337 PRO B N 1
ATOM 5805 C CA . PRO B 1 337 ? 9.984 -25.047 -25.859 1 95.19 337 PRO B CA 1
ATOM 5806 C C . PRO B 1 337 ? 9.086 -23.938 -25.328 1 95.19 337 PRO B C 1
ATOM 5808 O O . PRO B 1 337 ? 9.344 -22.766 -25.594 1 95.19 337 PRO B O 1
ATOM 5811 N N . VAL B 1 338 ? 8.07 -24.297 -24.609 1 94.38 338 VAL B N 1
ATOM 5812 C CA . VAL B 1 338 ? 7.188 -23.281 -24.047 1 94.38 338 VAL B CA 1
ATOM 5813 C C . VAL B 1 338 ? 7.938 -22.484 -22.984 1 94.38 338 VAL B C 1
ATOM 5815 O O . VAL B 1 338 ? 7.82 -21.25 -22.938 1 94.38 338 VAL B O 1
ATOM 5818 N N . GLY B 1 339 ? 8.664 -23.172 -22.172 1 94.44 339 GLY B N 1
ATOM 5819 C CA . GLY B 1 339 ? 9.484 -22.484 -21.172 1 94.44 339 GLY B CA 1
ATOM 5820 C C . GLY B 1 339 ? 10.516 -21.562 -21.781 1 94.44 339 GLY B C 1
ATOM 5821 O O . GLY B 1 339 ? 10.688 -20.422 -21.328 1 94.44 339 GLY B O 1
ATOM 5822 N N . LEU B 1 340 ? 11.156 -22.094 -22.812 1 94.38 340 LEU B N 1
ATOM 5823 C CA . LEU B 1 340 ? 12.172 -21.297 -23.484 1 94.38 340 LEU B CA 1
ATOM 5824 C C . LEU B 1 340 ? 11.547 -20.094 -24.172 1 94.38 340 LEU B C 1
ATOM 5826 O O . LEU B 1 340 ? 12.133 -19.016 -24.188 1 94.38 340 LEU B O 1
ATOM 5830 N N . LEU B 1 341 ? 10.406 -20.266 -24.719 1 94.19 341 LEU B N 1
ATOM 5831 C CA . LEU B 1 341 ? 9.695 -19.156 -25.375 1 94.19 341 LEU B CA 1
ATOM 5832 C C . LEU B 1 341 ? 9.375 -18.062 -24.375 1 94.19 341 LEU B C 1
ATOM 5834 O O . LEU B 1 341 ? 9.648 -16.891 -24.625 1 94.19 341 LEU B O 1
ATOM 5838 N N . LEU B 1 342 ? 8.812 -18.422 -23.297 1 93.69 342 LEU B N 1
ATOM 5839 C CA . LEU B 1 342 ? 8.445 -17.453 -22.266 1 93.69 342 LEU B CA 1
ATOM 5840 C C . LEU B 1 342 ? 9.68 -16.766 -21.688 1 93.69 342 LEU B C 1
ATOM 5842 O O . LEU B 1 342 ? 9.672 -15.562 -21.469 1 93.69 342 LEU B O 1
ATOM 5846 N N . ALA B 1 343 ? 10.727 -17.531 -21.531 1 93.94 343 ALA B N 1
ATOM 5847 C CA . ALA B 1 343 ? 11.977 -17.016 -20.969 1 93.94 343 ALA B CA 1
ATOM 5848 C C . ALA B 1 343 ? 12.617 -15.984 -21.891 1 93.94 343 ALA B C 1
ATOM 5850 O O . ALA B 1 343 ? 13.406 -15.148 -21.453 1 93.94 343 ALA B O 1
ATOM 5851 N N . SER B 1 344 ? 12.266 -16.047 -23.172 1 93.06 344 SER B N 1
ATOM 5852 C CA . SER B 1 344 ? 12.93 -15.219 -24.172 1 93.06 344 SER B CA 1
ATOM 5853 C C . SER B 1 344 ? 12.125 -13.945 -24.453 1 93.06 344 SER B C 1
ATOM 5855 O O . SER B 1 344 ? 12.578 -13.07 -25.188 1 93.06 344 SER B O 1
ATOM 5857 N N . LEU B 1 345 ? 10.977 -13.836 -23.875 1 94.12 345 LEU B N 1
ATOM 5858 C CA . LEU B 1 345 ? 10.141 -12.664 -24.109 1 94.12 345 LEU B CA 1
ATOM 5859 C C . LEU B 1 345 ? 10.844 -11.391 -23.656 1 94.12 345 LEU B C 1
ATOM 5861 O O . LEU B 1 345 ? 11.625 -11.414 -22.703 1 94.12 345 LEU B O 1
ATOM 5865 N N . PRO B 1 346 ? 10.609 -10.289 -24.359 1 94.31 346 PRO B N 1
ATOM 5866 C CA . PRO B 1 346 ? 11.289 -9.039 -24 1 94.31 346 PRO B CA 1
ATOM 5867 C C . PRO B 1 346 ? 10.953 -8.578 -22.578 1 94.31 346 PRO B C 1
ATOM 5869 O O . PRO B 1 346 ? 9.789 -8.57 -22.188 1 94.31 346 PRO B O 1
ATOM 5872 N N . GLU B 1 347 ? 11.945 -8.148 -21.906 1 92.81 347 GLU B N 1
ATOM 5873 C CA . GLU B 1 347 ? 11.828 -7.77 -20.5 1 92.81 347 GLU B CA 1
ATOM 5874 C C . GLU B 1 347 ? 10.852 -6.613 -20.312 1 92.81 347 GLU B C 1
ATOM 5876 O O . GLU B 1 347 ? 10.039 -6.621 -19.391 1 92.81 347 GLU B O 1
ATOM 5881 N N . PRO B 1 348 ? 10.867 -5.582 -21.172 1 95.62 348 PRO B N 1
ATOM 5882 C CA . PRO B 1 348 ? 9.93 -4.473 -20.969 1 95.62 348 PRO B CA 1
ATOM 5883 C C . PRO B 1 348 ? 8.469 -4.914 -21.031 1 95.62 348 PRO B C 1
ATOM 5885 O O . PRO B 1 348 ? 7.625 -4.383 -20.297 1 95.62 348 PRO B O 1
ATOM 5888 N N . VAL B 1 349 ? 8.188 -5.879 -21.859 1 96.12 349 VAL B N 1
ATOM 5889 C CA . VAL B 1 349 ? 6.824 -6.375 -22.016 1 96.12 349 VAL B CA 1
ATOM 5890 C C . VAL B 1 349 ? 6.402 -7.145 -20.766 1 96.12 349 VAL B C 1
ATOM 5892 O O . VAL B 1 349 ? 5.312 -6.926 -20.234 1 96.12 349 VAL B O 1
ATOM 5895 N N . LEU B 1 350 ? 7.277 -7.922 -20.344 1 93.31 350 LEU B N 1
ATOM 5896 C CA . LEU B 1 350 ? 6.988 -8.727 -19.156 1 93.31 350 LEU B CA 1
ATOM 5897 C C . LEU B 1 350 ? 6.879 -7.855 -17.922 1 93.31 350 LEU B C 1
ATOM 5899 O O . LEU B 1 350 ? 6.043 -8.102 -17.047 1 93.31 350 LEU B O 1
ATOM 5903 N N . SER B 1 351 ? 7.754 -6.918 -17.844 1 94.19 351 SER B N 1
ATOM 5904 C CA . SER B 1 351 ? 7.723 -5.996 -16.719 1 94.19 351 SER B CA 1
ATOM 5905 C C . SER B 1 351 ? 6.426 -5.195 -16.703 1 94.19 351 SER B C 1
ATOM 5907 O O . SER B 1 351 ? 5.867 -4.941 -15.625 1 94.19 351 SER B O 1
ATOM 5909 N N . ALA B 1 352 ? 6 -4.816 -17.828 1 96.44 352 ALA B N 1
ATOM 5910 C CA . ALA B 1 352 ? 4.742 -4.078 -17.922 1 96.44 352 ALA B CA 1
ATOM 5911 C C . ALA B 1 352 ? 3.562 -4.941 -17.484 1 96.44 352 ALA B C 1
ATOM 5913 O O . ALA B 1 352 ? 2.717 -4.5 -16.703 1 96.44 352 ALA B O 1
ATOM 5914 N N . ALA B 1 353 ? 3.523 -6.125 -17.969 1 94.88 353 ALA B N 1
ATOM 5915 C CA . ALA B 1 353 ? 2.455 -7.051 -17.594 1 94.88 353 ALA B CA 1
ATOM 5916 C C . ALA B 1 353 ? 2.479 -7.348 -16.094 1 94.88 353 ALA B C 1
ATOM 5918 O O . ALA B 1 353 ? 1.434 -7.359 -15.445 1 94.88 353 ALA B O 1
ATOM 5919 N N . SER B 1 354 ? 3.627 -7.543 -15.625 1 93.81 354 SER B N 1
ATOM 5920 C CA . SER B 1 354 ? 3.77 -7.855 -14.203 1 93.81 354 SER B CA 1
ATOM 5921 C C . SER B 1 354 ? 3.352 -6.676 -13.336 1 93.81 354 SER B C 1
ATOM 5923 O O . SER B 1 354 ? 2.814 -6.863 -12.242 1 93.81 354 SER B O 1
ATOM 5925 N N . SER B 1 355 ? 3.635 -5.492 -13.805 1 96 355 SER B N 1
ATOM 5926 C CA . SER B 1 355 ? 3.232 -4.316 -13.047 1 96 355 SER B CA 1
ATOM 5927 C C . SER B 1 355 ? 1.73 -4.312 -12.781 1 96 355 SER B C 1
ATOM 5929 O O . SER B 1 355 ? 1.295 -4.133 -11.641 1 96 355 SER B O 1
ATOM 5931 N N . ILE B 1 356 ? 0.975 -4.582 -13.781 1 94.56 356 ILE B N 1
ATOM 5932 C CA . ILE B 1 356 ? -0.476 -4.578 -13.617 1 94.56 356 ILE B CA 1
ATOM 5933 C C . ILE B 1 356 ? -0.894 -5.699 -12.672 1 94.56 356 ILE B C 1
ATOM 5935 O O . ILE B 1 356 ? -1.745 -5.504 -11.805 1 94.56 356 ILE B O 1
ATOM 5939 N N . LEU B 1 357 ? -0.279 -6.816 -12.875 1 92.12 357 LEU B N 1
ATOM 5940 C CA . LEU B 1 357 ? -0.574 -7.945 -12 1 92.12 357 LEU B CA 1
ATOM 5941 C C . LEU B 1 357 ? -0.271 -7.602 -10.539 1 92.12 357 LEU B C 1
ATOM 5943 O O . LEU B 1 357 ? -1.047 -7.938 -9.648 1 92.12 357 LEU B O 1
ATOM 5947 N N . PHE B 1 358 ? 0.865 -6.973 -10.297 1 94.69 358 PHE B N 1
ATOM 5948 C CA . PHE B 1 358 ? 1.27 -6.594 -8.945 1 94.69 358 PHE B CA 1
ATOM 5949 C C . PHE B 1 358 ? 0.279 -5.605 -8.344 1 94.69 358 PHE B C 1
ATOM 5951 O O . PHE B 1 358 ? -0.042 -5.688 -7.152 1 94.69 358 PHE B O 1
ATOM 5958 N N . GLY B 1 359 ? -0.177 -4.711 -9.172 1 95.81 359 GLY B N 1
ATOM 5959 C CA . GLY B 1 359 ? -1.223 -3.809 -8.711 1 95.81 359 GLY B CA 1
ATOM 5960 C C . GLY B 1 359 ? -2.496 -4.531 -8.312 1 95.81 359 GLY B C 1
ATOM 5961 O O . GLY B 1 359 ? -3.102 -4.207 -7.289 1 95.81 359 GLY B O 1
ATOM 5962 N N . ILE B 1 360 ? -2.852 -5.5 -9.102 1 92.12 360 ILE B N 1
ATOM 5963 C CA . ILE B 1 360 ? -4.059 -6.273 -8.828 1 92.12 360 ILE B CA 1
ATOM 5964 C C . ILE B 1 360 ? -3.896 -7.035 -7.52 1 92.12 360 ILE B C 1
ATOM 5966 O O . ILE B 1 360 ? -4.84 -7.141 -6.734 1 92.12 360 ILE B O 1
ATOM 5970 N N . ILE B 1 361 ? -2.744 -7.551 -7.289 1 90.19 361 ILE B N 1
ATOM 5971 C CA . ILE B 1 361 ? -2.477 -8.258 -6.043 1 90.19 361 ILE B CA 1
ATOM 5972 C C . ILE B 1 361 ? -2.719 -7.332 -4.855 1 90.19 361 ILE B C 1
ATOM 5974 O O . ILE B 1 361 ? -3.438 -7.688 -3.92 1 90.19 361 ILE B O 1
ATOM 5978 N N . ALA B 1 362 ? -2.168 -6.172 -4.902 1 95 362 ALA B N 1
ATOM 5979 C CA . ALA B 1 362 ? -2.32 -5.203 -3.82 1 95 362 ALA B CA 1
ATOM 5980 C C . ALA B 1 362 ? -3.789 -4.852 -3.602 1 95 362 ALA B C 1
ATOM 5982 O O . ALA B 1 362 ? -4.273 -4.848 -2.467 1 95 362 ALA B O 1
ATOM 5983 N N . LEU B 1 363 ? -4.484 -4.582 -4.668 1 94.38 363 LEU B N 1
ATOM 5984 C CA . LEU B 1 363 ? -5.863 -4.121 -4.535 1 94.38 363 LEU B CA 1
ATOM 5985 C C . LEU B 1 363 ? -6.789 -5.273 -4.156 1 94.38 363 LEU B C 1
ATOM 5987 O O . LEU B 1 363 ? -7.848 -5.051 -3.561 1 94.38 363 LEU B O 1
ATOM 5991 N N . SER B 1 364 ? -6.418 -6.477 -4.52 1 88.88 364 SER B N 1
ATOM 5992 C CA . SER B 1 364 ? -7.168 -7.617 -4.004 1 88.88 364 SER B CA 1
ATOM 5993 C C . SER B 1 364 ? -7.133 -7.66 -2.479 1 88.88 364 SER B C 1
ATOM 5995 O O . SER B 1 364 ? -8.102 -8.062 -1.839 1 88.88 364 SER B O 1
ATOM 5997 N N . GLY B 1 365 ? -5.984 -7.32 -1.937 1 90.94 365 GLY B N 1
ATOM 5998 C CA . GLY B 1 365 ? -5.898 -7.195 -0.49 1 90.94 365 GLY B CA 1
ATOM 5999 C C . GLY B 1 365 ? -6.855 -6.164 0.078 1 90.94 365 GLY B C 1
ATOM 6000 O O . GLY B 1 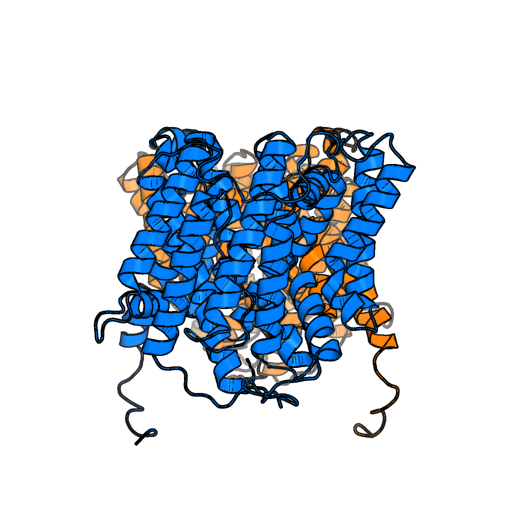365 ? -7.5 -6.402 1.103 1 90.94 365 GLY B O 1
ATOM 6001 N N . VAL B 1 366 ? -6.953 -5.051 -0.595 1 93.88 366 VAL B N 1
ATOM 6002 C CA . VAL B 1 366 ? -7.867 -3.992 -0.179 1 93.88 366 VAL B CA 1
ATOM 6003 C C . VAL B 1 366 ? -9.305 -4.508 -0.221 1 93.88 366 VAL B C 1
ATOM 6005 O O . VAL B 1 366 ? -10.094 -4.238 0.69 1 93.88 366 VAL B O 1
ATOM 6008 N N . GLN B 1 367 ? -9.617 -5.25 -1.242 1 88.94 367 GLN B N 1
ATOM 6009 C CA . GLN B 1 367 ? -10.953 -5.82 -1.384 1 88.94 367 GLN B CA 1
ATOM 6010 C C . GLN B 1 367 ? -11.266 -6.777 -0.239 1 88.94 367 GLN B C 1
ATOM 6012 O O . GLN B 1 367 ? -12.383 -6.777 0.291 1 88.94 367 GLN B O 1
ATOM 6017 N N . ILE B 1 368 ? -10.336 -7.543 0.088 1 84.88 368 ILE B N 1
ATOM 6018 C CA . I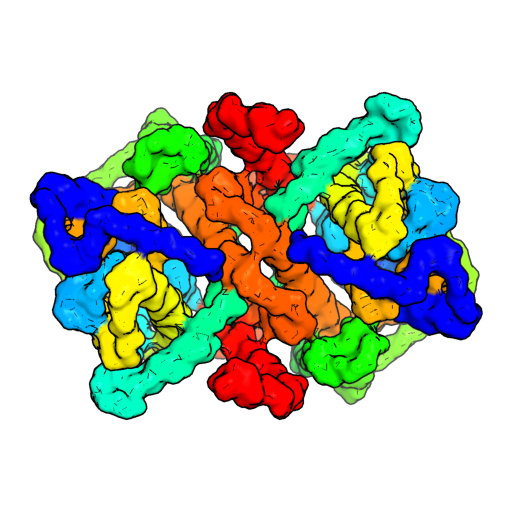LE B 1 368 ? -10.523 -8.523 1.155 1 84.88 368 ILE B CA 1
ATOM 6019 C C . ILE B 1 368 ? -10.766 -7.797 2.479 1 84.88 368 ILE B C 1
ATOM 6021 O O . ILE B 1 368 ? -11.609 -8.219 3.275 1 84.88 368 ILE B O 1
ATOM 6025 N N . MET B 1 369 ? -10.117 -6.715 2.695 1 91.62 369 MET B N 1
ATOM 6026 C CA . MET B 1 369 ? -10.211 -5.988 3.957 1 91.62 369 MET B CA 1
ATOM 6027 C C . MET B 1 369 ? -11.477 -5.137 4 1 91.62 369 MET B C 1
ATOM 6029 O O . MET B 1 369 ? -11.805 -4.559 5.039 1 91.62 369 MET B O 1
ATOM 6033 N N . ALA B 1 370 ? -12.172 -5.047 2.889 1 85.62 370 ALA B N 1
ATOM 6034 C CA . ALA B 1 370 ? -13.422 -4.301 2.854 1 85.62 370 ALA B CA 1
ATOM 6035 C C . ALA B 1 370 ? -14.477 -4.945 3.754 1 85.62 370 ALA B C 1
ATOM 6037 O O . ALA B 1 370 ? -15.438 -4.293 4.16 1 85.62 370 ALA B O 1
ATOM 6038 N N . ARG B 1 371 ? -14.203 -6.098 4.152 1 81.56 371 ARG B N 1
ATOM 6039 C CA . ARG B 1 371 ? -15.18 -6.848 4.938 1 81.56 371 ARG B CA 1
ATOM 6040 C C . ARG B 1 371 ? -14.938 -6.668 6.43 1 81.56 371 ARG B C 1
ATOM 6042 O O . ARG B 1 371 ? -15.75 -7.094 7.254 1 81.56 371 ARG B O 1
ATOM 6049 N N . ILE B 1 372 ? -13.938 -5.98 6.73 1 86.88 372 ILE B N 1
ATOM 6050 C CA . ILE B 1 372 ? -13.539 -5.816 8.125 1 86.88 372 ILE B CA 1
ATOM 6051 C C . ILE B 1 372 ? -14.219 -4.582 8.711 1 86.88 372 ILE B C 1
ATOM 6053 O O . ILE B 1 372 ? -14.375 -3.566 8.031 1 86.88 372 ILE B O 1
ATOM 6057 N N . HIS B 1 373 ? -14.695 -4.797 9.977 1 86.25 373 HIS B N 1
ATOM 6058 C CA . HIS B 1 373 ? -15.07 -3.617 10.742 1 86.25 373 HIS B CA 1
ATOM 6059 C C . HIS B 1 373 ? -13.852 -2.906 11.312 1 86.25 373 HIS B C 1
ATOM 6061 O O . HIS B 1 373 ? -13.141 -3.459 12.148 1 86.25 373 HIS B O 1
ATOM 6067 N N . TRP B 1 374 ? -13.664 -1.72 10.914 1 86.31 374 TRP B N 1
ATOM 6068 C CA . TRP B 1 374 ? -12.445 -1.006 11.266 1 86.31 374 TRP B CA 1
ATOM 6069 C C . TRP B 1 374 ? -12.625 -0.213 12.555 1 86.31 374 TRP B C 1
ATOM 6071 O O . TRP B 1 374 ? -13.172 0.894 12.539 1 86.31 374 TRP B O 1
ATOM 6081 N N . ASP B 1 375 ? -12.219 -0.776 13.609 1 85.06 375 ASP B N 1
ATOM 6082 C CA . ASP B 1 375 ? -12.133 -0.096 14.898 1 85.06 375 ASP B CA 1
ATOM 6083 C C . ASP B 1 375 ? -10.68 0.204 15.258 1 85.06 375 ASP B C 1
ATOM 6085 O O . ASP B 1 375 ? -9.781 0.002 14.445 1 85.06 375 ASP B O 1
ATOM 6089 N N . GLU B 1 376 ? -10.469 0.71 16.391 1 83.44 376 GLU B N 1
ATOM 6090 C CA . GLU B 1 376 ? -9.133 1.104 16.828 1 83.44 376 GLU B CA 1
ATOM 6091 C C . GLU B 1 376 ? -8.227 -0.113 16.984 1 83.44 376 GLU B C 1
ATOM 6093 O O . GLU B 1 376 ? -7.016 -0.026 16.75 1 83.44 376 GLU B O 1
ATOM 6098 N N . LEU B 1 377 ? -8.828 -1.188 17.359 1 89.81 377 LEU B N 1
ATOM 6099 C CA . LEU B 1 377 ? -8.039 -2.4 17.562 1 89.81 377 LEU B CA 1
ATOM 6100 C C . LEU B 1 377 ? -7.52 -2.936 16.219 1 89.81 377 LEU B C 1
ATOM 6102 O O . LEU B 1 377 ? -6.332 -3.25 16.109 1 89.81 377 LEU B O 1
ATOM 6106 N N . ASN B 1 378 ? -8.422 -2.955 15.219 1 93.06 378 ASN B N 1
ATOM 6107 C CA . ASN B 1 378 ? -7.992 -3.418 13.906 1 93.06 378 ASN B CA 1
ATOM 6108 C C . ASN B 1 378 ? -7.004 -2.447 13.266 1 93.06 378 ASN B C 1
ATOM 6110 O O . ASN B 1 378 ? -6.102 -2.861 12.539 1 93.06 378 ASN B O 1
ATOM 6114 N N . LEU B 1 379 ? -7.18 -1.256 13.602 1 91.88 379 LEU B N 1
ATOM 6115 C CA . LEU B 1 379 ? -6.219 -0.269 13.117 1 91.88 379 LEU B CA 1
ATOM 6116 C C . LEU B 1 379 ? -4.855 -0.474 13.758 1 91.88 379 LEU B C 1
ATOM 6118 O O . LEU B 1 379 ? -3.822 -0.328 13.102 1 91.88 379 LEU B O 1
ATOM 6122 N N . ALA B 1 380 ? -4.855 -0.814 15.023 1 93.69 380 ALA B N 1
ATOM 6123 C CA . ALA B 1 380 ? -3.625 -1.03 15.781 1 93.69 380 ALA B CA 1
ATOM 6124 C C . ALA B 1 380 ? -2.908 -2.293 15.312 1 93.69 380 ALA B C 1
ATOM 6126 O O . ALA B 1 380 ? -1.717 -2.471 15.57 1 93.69 380 ALA B O 1
ATOM 6127 N N . VAL B 1 381 ? -3.605 -3.123 14.633 1 95.12 381 VAL B N 1
ATOM 6128 C CA . VAL B 1 381 ? -3 -4.328 14.078 1 95.12 381 VAL B CA 1
ATOM 6129 C C . VAL B 1 381 ? -2.406 -4.02 12.703 1 95.12 381 VAL B C 1
ATOM 6131 O O . VAL B 1 381 ? -1.209 -4.219 12.477 1 95.12 381 VAL B O 1
ATOM 6134 N N . ALA B 1 382 ? -3.219 -3.461 11.859 1 96.75 382 ALA B N 1
ATOM 6135 C CA . ALA B 1 382 ? -2.883 -3.373 10.445 1 96.75 382 ALA B CA 1
ATOM 6136 C C . ALA B 1 382 ? -1.906 -2.23 10.18 1 96.75 382 ALA B C 1
ATOM 6138 O O . ALA B 1 382 ? -0.981 -2.369 9.375 1 96.75 382 ALA B O 1
ATOM 6139 N N . ALA B 1 383 ? -2.049 -1.133 10.859 1 96.25 383 ALA B N 1
ATOM 6140 C CA . ALA B 1 383 ? -1.277 0.068 10.555 1 96.25 383 ALA B CA 1
ATOM 6141 C C . ALA B 1 383 ? 0.2 -0.13 10.883 1 96.25 383 ALA B C 1
ATOM 6143 O O . ALA B 1 383 ? 1.062 0.036 10.016 1 96.25 383 ALA B O 1
ATOM 6144 N N . PRO B 1 384 ? 0.497 -0.551 12.102 1 97.12 384 PRO B N 1
ATOM 6145 C CA . PRO B 1 384 ? 1.913 -0.77 12.406 1 97.12 384 PRO B CA 1
ATOM 6146 C C . PRO B 1 384 ? 2.533 -1.883 11.562 1 97.12 384 PRO B C 1
ATOM 6148 O O . PRO B 1 384 ? 3.678 -1.762 11.125 1 97.12 384 PRO B O 1
ATOM 6151 N N . ALA B 1 385 ? 1.766 -2.938 11.375 1 97.31 385 ALA B N 1
ATOM 6152 C CA . ALA B 1 385 ? 2.283 -4.055 10.586 1 97.31 385 ALA B CA 1
ATOM 6153 C C . ALA B 1 385 ? 2.627 -3.613 9.172 1 97.31 385 ALA B C 1
ATOM 6155 O O . ALA B 1 385 ? 3.678 -3.977 8.633 1 97.31 385 ALA B O 1
ATOM 6156 N N . PHE B 1 386 ? 1.744 -2.859 8.586 1 97.56 386 PHE B N 1
ATOM 6157 C CA . PHE B 1 386 ? 1.94 -2.396 7.215 1 97.56 386 PHE B CA 1
ATOM 6158 C C . PHE B 1 386 ? 3.186 -1.523 7.113 1 97.56 386 PHE B C 1
ATOM 6160 O O . PHE B 1 386 ? 4.07 -1.788 6.297 1 97.56 386 PHE B O 1
ATOM 6167 N N . ILE B 1 387 ? 3.305 -0.541 7.918 1 97.69 387 ILE B N 1
ATOM 6168 C CA . ILE B 1 387 ? 4.332 0.482 7.746 1 97.69 387 ILE B CA 1
ATOM 6169 C C . ILE B 1 387 ? 5.695 -0.083 8.133 1 97.69 387 ILE B C 1
ATOM 6171 O O . ILE B 1 387 ? 6.707 0.233 7.508 1 97.69 387 ILE B O 1
ATOM 6175 N N . LEU B 1 388 ? 5.75 -0.863 9.203 1 96.88 388 LEU B N 1
ATOM 6176 C CA . LEU B 1 388 ? 7.02 -1.42 9.656 1 96.88 388 LEU B CA 1
ATOM 6177 C C . LEU B 1 388 ? 7.527 -2.475 8.68 1 96.88 388 LEU B C 1
ATOM 6179 O O . LEU B 1 388 ? 8.734 -2.596 8.461 1 96.88 388 LEU B O 1
ATOM 6183 N N . SER B 1 389 ? 6.574 -3.201 8.109 1 96.25 389 SER B N 1
ATOM 6184 C CA . SER B 1 389 ? 6.973 -4.164 7.086 1 96.25 389 SER B CA 1
ATOM 6185 C C . SER B 1 389 ? 7.551 -3.461 5.859 1 96.25 389 SER B C 1
ATOM 6187 O O . SER B 1 389 ? 8.633 -3.816 5.391 1 96.25 389 SER B O 1
ATOM 6189 N N . MET B 1 390 ? 6.863 -2.48 5.367 1 96.31 390 MET B N 1
ATOM 6190 C CA . MET B 1 390 ? 7.344 -1.736 4.207 1 96.31 390 MET B CA 1
ATOM 6191 C C . MET B 1 390 ? 8.664 -1.037 4.512 1 96.31 390 MET B C 1
ATOM 6193 O O . MET B 1 390 ? 9.531 -0.944 3.648 1 96.31 390 MET B O 1
ATOM 6197 N N . GLY B 1 391 ? 8.781 -0.576 5.723 1 95.81 391 GLY B N 1
ATOM 6198 C CA . GLY B 1 391 ? 9.977 0.138 6.141 1 95.81 391 GLY B CA 1
ATOM 6199 C C . GLY B 1 391 ? 11.219 -0.735 6.164 1 95.81 391 GLY B C 1
ATOM 6200 O O . GLY B 1 391 ? 12.344 -0.229 6.121 1 95.81 391 GLY B O 1
ATOM 6201 N N . SER B 1 392 ? 11.055 -2.039 6.246 1 93.31 392 SER B N 1
ATOM 6202 C CA . SER B 1 392 ? 12.18 -2.959 6.309 1 93.31 392 SER B CA 1
ATOM 6203 C C . SER B 1 392 ? 13.031 -2.879 5.043 1 93.31 392 SER B C 1
ATOM 6205 O O . SER B 1 392 ? 14.227 -3.17 5.074 1 93.31 392 SER B O 1
ATOM 6207 N N . MET B 1 393 ? 12.438 -2.398 3.951 1 91.56 393 MET B N 1
ATOM 6208 C CA . MET B 1 393 ? 13.148 -2.254 2.684 1 91.56 393 MET B CA 1
ATOM 6209 C C . MET B 1 393 ? 14.148 -1.103 2.746 1 91.56 393 MET B C 1
ATOM 6211 O O . MET B 1 393 ? 15.047 -1.011 1.911 1 91.56 393 MET B O 1
ATOM 6215 N N . TYR B 1 394 ? 13.953 -0.29 3.758 1 92.62 394 TYR B N 1
ATOM 6216 C CA . TYR B 1 394 ? 14.734 0.942 3.781 1 92.62 394 TYR B CA 1
ATOM 6217 C C . TYR B 1 394 ? 15.625 1.001 5.02 1 92.62 394 TYR B C 1
ATOM 6219 O O . TYR B 1 394 ? 16.047 2.082 5.441 1 92.62 394 TYR B O 1
ATOM 6227 N N . LEU B 1 395 ? 15.852 -0.124 5.605 1 92.69 395 LEU B N 1
ATOM 6228 C CA . LEU B 1 395 ? 16.75 -0.156 6.754 1 92.69 395 LEU B CA 1
ATOM 6229 C C . LEU B 1 395 ? 18.156 0.291 6.359 1 92.69 395 LEU B C 1
ATOM 6231 O O . LEU B 1 395 ? 18.641 -0.054 5.277 1 92.69 395 LEU B O 1
ATOM 6235 N N . PRO B 1 396 ? 18.766 1.081 7.203 1 91.56 396 PRO B N 1
ATOM 6236 C CA . PRO B 1 396 ? 20.125 1.536 6.887 1 91.56 396 PRO B CA 1
ATOM 6237 C C . PRO B 1 396 ? 21.125 0.388 6.797 1 91.56 396 PRO B C 1
ATOM 6239 O O . PRO B 1 396 ? 21.031 -0.576 7.562 1 91.56 396 PRO B O 1
ATOM 6242 N N . PRO B 1 397 ? 22.109 0.564 5.922 1 90.12 397 PRO B N 1
ATOM 6243 C CA . PRO B 1 397 ? 23.125 -0.475 5.781 1 90.12 397 PRO B CA 1
ATOM 6244 C C . PRO B 1 397 ? 23.844 -0.784 7.098 1 90.12 397 PRO B C 1
ATOM 6246 O O . PRO B 1 397 ? 24.203 -1.934 7.352 1 90.12 397 PRO B O 1
ATOM 6249 N N . ALA B 1 398 ? 24 0.224 7.945 1 90.25 398 ALA B N 1
ATOM 6250 C CA . ALA B 1 398 ? 24.672 0.04 9.227 1 90.25 398 ALA B CA 1
ATOM 6251 C C . ALA B 1 398 ? 23.938 -0.955 10.109 1 90.25 398 ALA B C 1
ATOM 6253 O O . ALA B 1 398 ? 24.547 -1.687 10.891 1 90.25 398 ALA B O 1
ATOM 6254 N N . VAL B 1 399 ? 22.672 -0.927 9.961 1 90.5 399 VAL B N 1
ATOM 6255 C CA . VAL B 1 399 ? 21.828 -1.832 10.742 1 90.5 399 VAL B CA 1
ATOM 6256 C C . VAL B 1 399 ? 21.875 -3.23 10.133 1 90.5 399 VAL B C 1
ATOM 6258 O O . VAL B 1 399 ? 22.016 -4.223 10.852 1 90.5 399 VAL B O 1
ATOM 6261 N N . LEU B 1 400 ? 21.781 -3.33 8.836 1 88.25 400 LEU B N 1
ATOM 6262 C CA . LEU B 1 400 ? 21.766 -4.609 8.133 1 88.25 400 LEU B CA 1
ATOM 6263 C C . LEU B 1 400 ? 23.094 -5.328 8.289 1 88.25 400 LEU B C 1
ATOM 6265 O O . LEU B 1 400 ? 23.141 -6.562 8.352 1 88.25 400 LEU B O 1
ATOM 6269 N N . ASN B 1 401 ? 24.172 -4.539 8.367 1 90 401 ASN B N 1
ATOM 6270 C CA . ASN B 1 401 ? 25.5 -5.113 8.469 1 90 401 ASN B CA 1
ATOM 6271 C C . ASN B 1 401 ? 25.734 -5.746 9.836 1 90 401 ASN B C 1
ATOM 6273 O O . ASN B 1 401 ? 26.688 -6.52 10.016 1 90 401 ASN B O 1
ATOM 6277 N N . LEU B 1 402 ? 24.875 -5.383 10.789 1 88.81 402 LEU B N 1
ATOM 6278 C CA . LEU B 1 402 ? 24.984 -5.988 12.109 1 88.81 402 LEU B CA 1
ATOM 6279 C C . LEU B 1 402 ? 24.406 -7.398 12.109 1 88.81 402 LEU B C 1
ATOM 6281 O O . LEU B 1 402 ? 24.641 -8.172 13.031 1 88.81 402 LEU B O 1
ATOM 6285 N N . LEU B 1 403 ? 23.703 -7.746 11.039 1 86.06 403 LEU B N 1
ATOM 6286 C CA . LEU B 1 403 ? 23.031 -9.039 10.961 1 86.06 403 LEU B CA 1
ATOM 6287 C C . LEU B 1 403 ? 23.812 -10.016 10.102 1 86.06 403 LEU B C 1
ATOM 6289 O O . LEU B 1 403 ? 24.516 -9.602 9.164 1 86.06 403 LEU B O 1
ATOM 6293 N N . PRO B 1 404 ? 23.734 -11.266 10.492 1 83.25 404 PRO B N 1
ATOM 6294 C CA . PRO B 1 404 ? 24.344 -12.258 9.602 1 83.25 404 PRO B CA 1
ATOM 6295 C C . PRO B 1 404 ? 23.719 -12.25 8.203 1 83.25 404 PRO B C 1
ATOM 6297 O O . PRO B 1 404 ? 22.562 -11.867 8.047 1 83.25 404 PRO B O 1
ATOM 6300 N N . ALA B 1 405 ? 24.5 -12.609 7.203 1 76.75 405 ALA B N 1
ATOM 6301 C CA . ALA B 1 405 ? 24.109 -12.57 5.801 1 76.75 405 ALA B CA 1
ATOM 6302 C C . ALA B 1 405 ? 22.797 -13.32 5.586 1 76.75 405 ALA B C 1
ATOM 6304 O O . ALA B 1 405 ? 21.938 -12.875 4.816 1 76.75 405 ALA B O 1
ATOM 6305 N N . SER B 1 406 ? 22.625 -14.406 6.293 1 74.56 406 SER B N 1
ATOM 6306 C CA . SER B 1 406 ? 21.438 -15.234 6.113 1 74.56 406 SER B CA 1
ATOM 6307 C C . SER B 1 406 ? 20.188 -14.516 6.617 1 74.56 406 SER B C 1
ATOM 6309 O O . SER B 1 406 ? 19.094 -14.758 6.121 1 74.56 406 SER B O 1
ATOM 6311 N N . LEU B 1 407 ? 20.359 -13.578 7.543 1 79.81 407 LEU B N 1
ATOM 6312 C CA . LEU B 1 407 ? 19.219 -12.898 8.141 1 79.81 407 LEU B CA 1
ATOM 6313 C C . LEU B 1 407 ? 18.922 -11.578 7.434 1 79.81 407 LEU B C 1
ATOM 6315 O O . LEU B 1 407 ? 17.812 -11.062 7.496 1 79.81 407 LEU B O 1
ATOM 6319 N N . LYS B 1 408 ? 19.984 -11.109 6.727 1 80.94 408 LYS B N 1
ATOM 6320 C CA . LYS B 1 408 ? 19.828 -9.844 6.023 1 80.94 408 LYS B CA 1
ATOM 6321 C C . LYS B 1 408 ? 18.703 -9.922 4.988 1 80.94 408 LYS B C 1
ATOM 6323 O O . LYS B 1 408 ? 17.844 -9.031 4.918 1 80.94 408 LYS B O 1
ATOM 6328 N N . GLY B 1 409 ? 18.75 -11.016 4.246 1 73.75 409 GLY B N 1
ATOM 6329 C CA . GLY B 1 409 ? 17.766 -11.195 3.191 1 73.75 409 GLY B CA 1
ATOM 6330 C C . GLY B 1 409 ? 16.359 -11.383 3.721 1 73.75 409 GLY B C 1
ATOM 6331 O O . GLY B 1 409 ? 15.383 -11.039 3.041 1 73.75 409 GLY B O 1
ATOM 6332 N N . ILE B 1 410 ? 16.281 -11.75 4.977 1 77.31 410 ILE B N 1
ATOM 6333 C CA . ILE B 1 410 ? 14.984 -12.055 5.562 1 77.31 410 ILE B CA 1
ATOM 6334 C C . ILE B 1 410 ? 14.406 -10.805 6.219 1 77.31 410 ILE B C 1
ATOM 6336 O O . ILE B 1 410 ? 13.234 -10.477 6.02 1 77.31 410 ILE B O 1
ATOM 6340 N N . VAL B 1 411 ? 15.234 -10.055 6.895 1 82.5 411 VAL B N 1
ATOM 6341 C CA . VAL B 1 411 ? 14.789 -8.898 7.652 1 82.5 411 VAL B CA 1
ATOM 6342 C C . VAL B 1 411 ? 14.438 -7.758 6.699 1 82.5 411 VAL B C 1
ATOM 6344 O O . VAL B 1 411 ? 13.57 -6.934 6.996 1 82.5 411 VAL B O 1
ATOM 6347 N N . ALA B 1 412 ? 15.07 -7.789 5.539 1 86.69 412 ALA B N 1
ATOM 6348 C CA . ALA B 1 412 ? 14.852 -6.719 4.566 1 86.69 412 ALA B CA 1
ATOM 6349 C C . ALA B 1 412 ? 13.68 -7.043 3.65 1 86.69 412 ALA B C 1
ATOM 6351 O O . ALA B 1 412 ? 13.406 -6.309 2.697 1 86.69 412 ALA B O 1
ATOM 6352 N N . GLN B 1 413 ? 12.922 -8.141 4.02 1 85.62 413 GLN B N 1
ATOM 6353 C CA . GLN B 1 413 ? 11.805 -8.562 3.188 1 85.62 413 GLN B CA 1
ATOM 6354 C C . GLN B 1 413 ? 10.469 -8.188 3.826 1 85.62 413 GLN B C 1
ATOM 6356 O O . GLN B 1 413 ? 10.008 -8.852 4.758 1 85.62 413 GLN B O 1
ATOM 6361 N N . PRO B 1 414 ? 9.766 -7.242 3.23 1 92.38 414 PRO B N 1
ATOM 6362 C CA . PRO B 1 414 ? 8.5 -6.781 3.811 1 92.38 414 PRO B CA 1
ATOM 6363 C C . PRO B 1 414 ? 7.5 -7.918 4.02 1 92.38 414 PRO B C 1
ATOM 6365 O O . PRO B 1 414 ? 6.77 -7.926 5.012 1 92.38 414 PRO B O 1
ATOM 6368 N N . MET B 1 415 ? 7.484 -8.859 3.094 1 87.56 415 MET B N 1
ATOM 6369 C CA . MET B 1 415 ? 6.523 -9.953 3.213 1 87.56 415 MET B CA 1
ATOM 6370 C C . MET B 1 415 ? 6.738 -10.727 4.508 1 87.56 415 MET B C 1
ATOM 6372 O O . MET B 1 415 ? 5.781 -11.055 5.211 1 87.56 415 MET B O 1
ATOM 6376 N N . ILE B 1 416 ? 7.977 -10.969 4.855 1 85.56 416 ILE B N 1
ATOM 6377 C CA . ILE B 1 416 ? 8.312 -11.758 6.035 1 85.56 416 ILE B CA 1
ATOM 6378 C C . ILE B 1 416 ? 7.961 -10.977 7.297 1 85.56 416 ILE B C 1
ATOM 6380 O O . ILE B 1 416 ? 7.281 -11.492 8.188 1 85.56 416 ILE B O 1
ATOM 6384 N N . ILE B 1 417 ? 8.422 -9.781 7.359 1 91.38 417 ILE B N 1
ATOM 6385 C CA . ILE B 1 417 ? 8.148 -8.938 8.516 1 91.38 417 ILE B CA 1
ATOM 6386 C C . ILE B 1 417 ? 6.641 -8.727 8.656 1 91.38 417 ILE B C 1
ATOM 6388 O O . ILE B 1 417 ? 6.105 -8.727 9.766 1 91.38 417 ILE B O 1
ATOM 6392 N N . GLY B 1 418 ? 5.996 -8.594 7.523 1 93.12 418 GLY B N 1
ATOM 6393 C CA . GLY B 1 418 ? 4.555 -8.391 7.516 1 93.12 418 GLY B CA 1
ATOM 6394 C C . GLY B 1 418 ? 3.789 -9.562 8.109 1 93.12 418 GLY B C 1
ATOM 6395 O O . GLY B 1 418 ? 2.918 -9.367 8.961 1 93.12 418 GLY B O 1
ATOM 6396 N N . ILE B 1 419 ? 4.133 -10.742 7.664 1 88.19 419 ILE B N 1
ATOM 6397 C CA . ILE B 1 419 ? 3.41 -11.914 8.141 1 88.19 419 ILE B CA 1
ATOM 6398 C C . ILE B 1 419 ? 3.643 -12.086 9.641 1 88.19 419 ILE B C 1
ATOM 6400 O O . ILE B 1 419 ? 2.715 -12.406 10.391 1 88.19 419 ILE B O 1
ATOM 6404 N N . ILE B 1 420 ? 4.82 -11.898 10.117 1 89 420 ILE B N 1
ATOM 6405 C CA . ILE B 1 420 ? 5.156 -12.055 11.531 1 89 420 ILE B CA 1
ATOM 6406 C C . ILE B 1 420 ? 4.398 -11.016 12.352 1 89 420 ILE B C 1
ATOM 6408 O O . ILE B 1 420 ? 3.768 -11.359 13.359 1 89 420 ILE B O 1
ATOM 6412 N N . LEU B 1 421 ? 4.434 -9.805 11.93 1 93.94 421 LEU B N 1
ATOM 6413 C CA . LEU B 1 421 ? 3.803 -8.727 12.688 1 93.94 421 LEU B CA 1
ATOM 6414 C C . LEU B 1 421 ? 2.283 -8.859 12.656 1 93.94 421 LEU B C 1
ATOM 6416 O O . LEU B 1 421 ? 1.613 -8.633 13.664 1 93.94 421 LEU B O 1
ATOM 6420 N N . LEU B 1 422 ? 1.732 -9.18 11.508 1 93.81 422 LEU B N 1
ATOM 6421 C CA . LEU B 1 422 ? 0.284 -9.281 11.367 1 93.81 422 LEU B CA 1
ATOM 6422 C C . LEU B 1 422 ? -0.261 -10.414 12.242 1 93.81 422 LEU B C 1
ATOM 6424 O O . LEU B 1 422 ? -1.271 -10.242 12.922 1 93.81 422 LEU B O 1
ATOM 6428 N N . ILE B 1 423 ? 0.396 -11.516 12.203 1 88.25 423 ILE B N 1
ATOM 6429 C CA . ILE B 1 423 ? -0.053 -12.648 13.008 1 88.25 423 ILE B CA 1
ATOM 6430 C C . ILE B 1 423 ? 0.11 -12.328 14.492 1 88.25 423 ILE B C 1
ATOM 6432 O O . ILE B 1 423 ? -0.814 -12.523 15.281 1 88.25 423 ILE B O 1
ATOM 6436 N N . SER B 1 424 ? 1.273 -11.836 14.867 1 92 424 SER B N 1
ATOM 6437 C CA . SER B 1 424 ? 1.549 -11.539 16.266 1 92 424 SER B CA 1
ATOM 6438 C C . SER B 1 424 ? 0.594 -10.477 16.812 1 92 424 SER B C 1
ATOM 6440 O O . SER B 1 424 ? -0.007 -10.656 17.875 1 92 424 SER B O 1
ATOM 6442 N N . LEU B 1 425 ? 0.454 -9.375 16.109 1 94.31 425 LEU B N 1
ATOM 6443 C CA . LEU B 1 425 ? -0.41 -8.297 16.578 1 94.31 425 LEU B CA 1
ATOM 6444 C C . LEU B 1 425 ? -1.872 -8.727 16.562 1 94.31 425 LEU B C 1
ATOM 6446 O O . LEU B 1 425 ? -2.635 -8.359 17.469 1 94.31 425 LEU B O 1
ATOM 6450 N N . ASN B 1 426 ? -2.238 -9.445 15.555 1 91.5 426 ASN B N 1
ATOM 6451 C CA . ASN B 1 426 ? -3.619 -9.922 15.523 1 91.5 426 ASN B CA 1
ATOM 6452 C C . ASN B 1 426 ? -3.924 -10.852 16.688 1 91.5 426 ASN B C 1
ATOM 6454 O O . ASN B 1 426 ? -5.008 -10.789 17.281 1 91.5 426 ASN B O 1
ATOM 6458 N N . LEU B 1 427 ? -2.998 -11.734 17 1 88.06 427 LEU B N 1
ATOM 6459 C CA . LEU B 1 427 ? -3.174 -12.648 18.125 1 88.06 427 LEU B CA 1
ATOM 6460 C C . LEU B 1 427 ? -3.246 -11.883 19.438 1 88.06 427 LEU B C 1
ATOM 6462 O O . LEU B 1 427 ? -4.125 -12.141 20.266 1 88.06 427 LEU B O 1
ATOM 6466 N N . ILE B 1 428 ? -2.385 -10.984 19.625 1 91.56 428 ILE B N 1
ATOM 6467 C CA . ILE B 1 428 ? -2.297 -10.242 20.875 1 91.56 428 ILE B CA 1
ATOM 6468 C C . ILE B 1 428 ? -3.514 -9.328 21.016 1 91.56 428 ILE B C 1
ATOM 6470 O O . ILE B 1 428 ? -4.148 -9.297 22.078 1 91.56 428 ILE B O 1
ATOM 6474 N N . ILE B 1 429 ? -3.898 -8.656 19.984 1 91.5 429 ILE B N 1
ATOM 6475 C CA . ILE B 1 429 ? -4.895 -7.594 20.078 1 91.5 429 ILE B CA 1
ATOM 6476 C C . ILE B 1 429 ? -6.293 -8.172 19.875 1 91.5 429 ILE B C 1
ATOM 6478 O O . ILE B 1 429 ? -7.176 -8.008 20.719 1 91.5 429 ILE B O 1
ATOM 6482 N N . ASN B 1 430 ? -6.5 -8.922 18.812 1 87 430 ASN B N 1
ATOM 6483 C CA . ASN B 1 430 ? -7.852 -9.336 18.453 1 87 430 ASN B CA 1
ATOM 6484 C C . ASN B 1 430 ? -8.234 -10.648 19.125 1 87 430 ASN B C 1
ATOM 6486 O O . ASN B 1 430 ? -9.422 -10.953 19.281 1 87 430 ASN B O 1
ATOM 6490 N N . VAL B 1 431 ? -7.277 -11.383 19.531 1 82.06 431 VAL B N 1
ATOM 6491 C CA . VAL B 1 431 ? -7.613 -12.641 20.188 1 82.06 431 VAL B CA 1
ATOM 6492 C C . VAL B 1 431 ? -7.523 -12.469 21.703 1 82.06 431 VAL B C 1
ATOM 6494 O O . VAL B 1 431 ? -8.461 -12.812 22.422 1 82.06 431 VAL B O 1
ATOM 6497 N N . PHE B 1 432 ? -6.48 -11.852 22.188 1 85.38 432 PHE B N 1
ATOM 6498 C CA . PHE B 1 432 ? -6.277 -11.766 23.625 1 85.38 432 PHE B CA 1
ATOM 6499 C C . PHE B 1 432 ? -6.961 -10.531 24.203 1 85.38 432 PHE B C 1
ATOM 6501 O O . PHE B 1 432 ? -7.805 -10.641 25.094 1 85.38 432 PHE B O 1
ATOM 6508 N N . VAL B 1 433 ? -6.703 -9.391 23.719 1 87.44 433 VAL B N 1
ATOM 6509 C CA . VAL B 1 433 ? -7.199 -8.141 24.297 1 87.44 433 VAL B CA 1
ATOM 6510 C C . VAL B 1 433 ? -8.703 -8.016 24.047 1 87.44 433 VAL B C 1
ATOM 6512 O O . VAL B 1 433 ? -9.461 -7.699 24.953 1 87.44 433 VAL B O 1
ATOM 6515 N N . ARG B 1 434 ? -9.102 -8.18 22.766 1 82.69 434 ARG B N 1
ATOM 6516 C CA . ARG B 1 434 ? -10.523 -8.102 22.422 1 82.69 434 ARG B CA 1
ATOM 6517 C C . ARG B 1 434 ? -11.328 -9.125 23.219 1 82.69 434 ARG B C 1
ATOM 6519 O O . ARG B 1 434 ? -12.477 -8.859 23.594 1 82.69 434 ARG B O 1
ATOM 6526 N N . GLY B 1 435 ? -10.789 -10.227 23.406 1 77.62 435 GLY B N 1
ATOM 6527 C CA . GLY B 1 435 ? -11.445 -11.234 24.219 1 77.62 435 GLY B CA 1
ATOM 6528 C C . GLY B 1 435 ? -11.656 -10.797 25.656 1 77.62 435 GLY B C 1
ATOM 6529 O O . GLY B 1 435 ? -12.664 -11.141 26.281 1 77.62 435 GLY B O 1
ATOM 6530 N N . LEU B 1 436 ? -10.836 -9.883 26.109 1 76.12 436 LEU B N 1
ATOM 6531 C CA . LEU B 1 436 ? -10.938 -9.367 27.469 1 76.12 436 LEU B CA 1
ATOM 6532 C C . LEU B 1 436 ? -11.984 -8.266 27.547 1 76.12 436 LEU B C 1
ATOM 6534 O O . LEU B 1 436 ? -12.562 -8.031 28.609 1 76.12 436 LEU B O 1
ATOM 6538 N N . ARG B 1 437 ? -12.195 -7.477 26.406 1 71.06 437 ARG B N 1
ATOM 6539 C CA . ARG B 1 437 ? -13.172 -6.391 26.375 1 71.06 437 ARG B CA 1
ATOM 6540 C C . ARG B 1 437 ? -14.586 -6.926 26.141 1 71.06 437 ARG B C 1
ATOM 6542 O O . ARG B 1 437 ? -15.57 -6.254 26.438 1 71.06 437 ARG B O 1
ATOM 6549 N N . LYS B 1 438 ? -14.852 -7.863 25.25 1 57.41 438 LYS B N 1
ATOM 6550 C CA . LYS B 1 438 ? -16.188 -8.391 25.031 1 57.41 438 LYS B CA 1
ATOM 6551 C C . LYS B 1 438 ? -16.891 -8.688 26.359 1 57.41 438 LYS B C 1
ATOM 6553 O O . LYS B 1 438 ? -16.359 -9.414 27.203 1 57.41 438 LYS B O 1
ATOM 6558 N N . PRO B 1 439 ? -17.844 -7.895 26.734 1 41.94 439 PRO B N 1
ATOM 6559 C CA . PRO B 1 439 ? -18.672 -8.328 27.875 1 41.94 439 PRO B CA 1
ATOM 6560 C C . PRO B 1 439 ? -19.141 -9.773 27.734 1 41.94 439 PRO B C 1
ATOM 6562 O O . PRO B 1 439 ? -19.281 -10.281 26.625 1 41.94 439 PRO B O 1
ATOM 6565 N N . VAL B 1 440 ? -19.25 -10.609 28.906 1 37 440 VAL B N 1
ATOM 6566 C CA . VAL B 1 440 ? -20.062 -11.781 29.203 1 37 440 VAL B CA 1
ATOM 6567 C C . VAL B 1 440 ? -21.484 -11.57 28.672 1 37 440 VAL B C 1
ATOM 6569 O O . VAL B 1 440 ? -22.406 -12.305 29.031 1 37 440 VAL B O 1
ATOM 6572 N N . LEU B 1 441 ? -21.922 -10.688 28.016 1 33.06 441 LEU B N 1
ATOM 6573 C CA . LEU B 1 441 ? -23.359 -10.695 27.812 1 33.06 441 LEU B CA 1
ATOM 6574 C C . LEU B 1 441 ? -23.781 -11.875 26.938 1 33.06 441 LEU B C 1
ATOM 6576 O O . LEU B 1 441 ? -24.75 -12.578 27.266 1 33.06 441 LEU B O 1
ATOM 6580 N N . GLU B 1 442 ? -23.766 -11.781 25.422 1 33.34 442 GLU B N 1
ATOM 6581 C CA . GLU B 1 442 ? -24.766 -12.562 24.703 1 33.34 442 GLU B CA 1
ATOM 6582 C C . GLU B 1 442 ? -24.391 -14.047 24.688 1 33.34 442 GLU B C 1
ATOM 6584 O O . GLU B 1 442 ? -23.625 -14.484 23.844 1 33.34 442 GLU B O 1
ATOM 6589 N N . GLU B 1 443 ? -23.953 -14.797 25.547 1 32.81 443 GLU B N 1
ATOM 6590 C CA . GLU B 1 443 ? -24.391 -16.188 25.594 1 32.81 443 GLU B CA 1
ATOM 6591 C C . GLU B 1 443 ? -25.891 -16.297 25.328 1 32.81 443 GLU B C 1
ATOM 6593 O O . GLU B 1 443 ? -26.422 -17.391 25.156 1 32.81 443 GLU B O 1
ATOM 6598 N N . GLU B 1 444 ? -26.844 -15.328 25.656 1 30.42 444 GLU B N 1
ATOM 6599 C CA . GLU B 1 444 ? -28.25 -15.695 25.562 1 30.42 444 GLU B CA 1
ATOM 6600 C C . GLU B 1 444 ? -28.688 -15.828 24.094 1 30.42 444 GLU B C 1
ATOM 6602 O O . GLU B 1 444 ? -29.625 -16.562 23.797 1 30.42 444 GLU B O 1
ATOM 6607 N N . THR B 1 445 ? -28.391 -14.961 23.156 1 27.97 445 THR B N 1
ATOM 6608 C CA . THR B 1 445 ? -29.359 -15.141 22.078 1 27.97 445 THR B CA 1
ATOM 6609 C C . THR B 1 445 ? -28.953 -16.312 21.188 1 27.97 445 THR B C 1
ATOM 6611 O O . THR B 1 445 ? -29.625 -16.609 20.188 1 27.97 445 THR B O 1
ATOM 6614 N N . PHE B 1 446 ? -27.656 -16.844 21.172 1 25.67 446 PHE B N 1
ATOM 6615 C CA . PHE B 1 446 ? -27.734 -18.109 20.453 1 25.67 446 PHE B CA 1
ATOM 6616 C C . PHE B 1 446 ? -28.078 -19.25 21.422 1 25.67 446 PHE B C 1
ATOM 6618 O O . PHE B 1 446 ? -27.922 -20.422 21.078 1 25.67 446 PHE B O 1
ATOM 6625 N N . LEU B 1 447 ? -28.562 -18.922 22.688 1 21.53 447 LEU B N 1
ATOM 6626 C CA . LEU B 1 447 ? -29.406 -20.016 23.125 1 21.53 447 LEU B CA 1
ATOM 6627 C C . LEU B 1 447 ? -30.781 -19.938 22.484 1 21.53 447 LEU B C 1
ATOM 6629 O O . LEU B 1 447 ? -31.391 -18.875 22.422 1 21.53 447 LEU B O 1
#

Sequence (894 aa):
MPNTYVVLSVGIEDKVSPTRTLMFALQHLLALTGIWVFPVIIGASLNLTHQQTGTIVQACFFTTGIVTILQSSRFLRLPVVQGPTAAFMVAVLGSAHSVGLGTTFGSMFVAALIFAALSIPLKRLGITGLMIRYISPPIVFGCLLVIIGAQLASIGPAGWFSTASGGTLGNSFIAALVTVLTIISCMVFGRYDLIKRGALLWGIGVGVIAFKLMTAWHLPDFASTPFISLPHFFAFGFGVSIPVVLLMMLAFLQASAEAMGMYSLLADWGGQTLTTQRINRGLFTEFIGCAVGAAAGGLGTTSYPENVGIIRVSGVASRFVTLTAGVLSLFIGLLPPVGLLLASLPEPVLSAASSILFGIIALSGVQIMARIHWDELNLAVAAPAFILSMGSMYLPPAVLNLLPASLKGIVAQPMIIGIILLISLNLIINVFVRGLRKPVLEEETFLMPNTYVVLSVGIEDKVSPTRTLMFALQHLLALTGIWVFPVIIGASLNLTHQQTGTIVQACFFTTGIVTILQSSRFLRLPVVQGPTAAFMVAVLGSAHSVGLGTTFGSMFVAALIFAALSIPLKRLGITGLMIRYISPPIVFGCLLVIIGAQLASIGPAGWFSTASGGTLGNSFIAALVTVLTIISCMVFGRYDLIKRGALLWGIGVGVIAFKLMTAWHLPDFASTPFISLPHFFAFGFGVSIPVVLLMMLAFLQASAEAMGMYSLLADWGGQTLTTQRINRGLFTEFIGCAVGAAAGGLGTTSYPENVGIIRVSGVASRFVTLTAGVLSLFIGLLPPVGLLLASLPEPVLSAASSILFGIIALSGVQIMARIHWDELNLAVAAPAFILSMGSMYLPPAVLNLLPASLKGIVAQPMIIGIILLISLNLIINVFVRGLRKPVLEEETFL

Organism: NCBI:txid2582917

Foldseek 3Di:
DPVPQQFFPAFAAGDDDPVVLQVLLVLLLLLQLCLLFLLLLLCVLVVHDLLVSLLQSLLQLQLQLQLLLQCCPDQQVFQFGKGFDLLQSLLQSLFCVQPNLQQLLQLLLVLLVVLLVLLPLDPPRNVLVVLLVLCLPLLQLLLLLLLSLVVCVVRQPVLLQDCPQHDHSVLSVVLLVQLLVQLVCQCVVPPDSSSNSNSLVVSLVRSLVSSVVRGVGDFDDCPPPDFFAAQDFSPGHHHHDPLSSVSSNLSLSSQLSQQVVLSVSRCVSNVHDDDSSSSSSSSSSQSVSSSSSSRSNYHRIHGDVSSVVSCSVVSHTYSSSSSVSSVVSSRSSRGSSVSSRSSSRRRSSSSSSVSVVSVVSSVVSVVSCVPDDDDPLSCQQSVCLSVCLSCLLVDDPVVLVVDPSSCSSQSSHSSNSNSVSNSVSCCVRVVPVVVVVDDPPPVPPVD/DPVPQQFFPAFAAGDDDPVVLQVLLVLLLLLQLCLLFLLLLLCVLVVHDLLVSLLQSLLQLQLQLQLLLQCCPDQQVFQFGKGFDLLQSLLQSLFCVQPNLQQLLQLLLVLLVVLLVLLPLDPPRNVLVVLLVLCLPLLQLLLLLLLSLVVCVVRQPVLLQDCPQHDHSVLSVVLLVQLLVQLVCQCVVPPDSSSNSNSLVVSLVRSLVSSVVRGVGDFDDCPPPDFFAAQDFSPGHHHHDPLSSVSSNLSLSSQLSQQVVLSVSRCVSNVHDDDSSSSSSSSSSQSVSSSRSSRSNYHRIHGDVSSVVSCSVVSHTYSSSSSVSSVVSSRSSRGSSVSSRSSSRRSSSSSSSVSVVSVVSSVVSVVSCVPDDDDPLSCQQSVCLSVCLSCLLVDDPVVLVVDDSSCSSQSSHSSNSNSVSNSVSCCVRVVPVVVVVPDPPPVPPVD